Protein 3KLK (pdb70)

CATH classification: 2.10.270.10 (+2 more: 3.20.20.470, 2.60.40.1180)

InterPro domains:
  IPR003318 Glycoside hydrolase, family 70, catalytic domain [PF02324] (847-1647)
  IPR013780 Glycosyl hydrolase, all-beta [G3DSA:2.60.40.1180] (1239-1378)
  IPR017853 Glycoside hydrolase superfamily [SSF51445] (937-1231)
  IPR017853 Glycoside hydrolase superfamily [SSF51445] (1404-1591)
  IPR018337 Cell wall/choline-binding repeat [PF01473] (1663-1680)
  IPR018337 Cell wall/choline-binding repeat [PS51170] (1660-1680)
  IPR022263 KxYKxGKxW signal peptide [PF19258] (2-41)
  IPR022263 KxYKxGKxW signal peptide [TIGR03715] (4-25)

B-factor: mean 22.6, std 13.66, range [3.19, 134.98]

Secondary structure (DSSP, 8-state):
---EETTTTEEP-SEEEEETTEEEEE-TTT--EEEGGG----TT--BHHHHHHHHTSBS-S-TTTB--BTTB-BTT-EE-BSEEEETTTEEEE--TT--EEGGGT--SSHHHHHHHHHHHHHTT--S-TTSPPP-TT--HHHHHHHHHHHHHHHHHHHHHHS--HHHHHHHHHHHTTSGGGSGGGTT---STT-TTS-EEEE---GGGGGG--S----S--TT-TTSSS--S-S--SSEEE-TTSHHHHHHHHHHHHHHHTHHHHHHS-TTSS--EEEETTGGGS-THHHHHHHHHHHHHH-GGG-HHHHTTS--EE----TTHHHHHHHTT-SSBEE-HHHHHHHHHHTSS-TTTPPPTTHHHHSSSS--TEE--SS-S--EEEES-BTTBTTHHHHHHHHHHHH-PPTT---HHHHHHHHHHHHHHHTSSS-SSS-S-HHHHHHHHHH-SS-EEEEEHHHHB-SSBSTT-SB-TTHHHHHHHHHHHHHH--S-EEEEE-TTS-EEEEE--TT--STT----TTTTT--EEEEEE--TT-BPPTT--EEEE--GGGTT-EEEEEEEE-SSSEEE-SSSTT--EEE--TTSEEEE-SS-BTTBTT-S-B-EESSS-EEEEEEEEETT--TT-----PPP-SPPSSS-S---SHHHHT--EEE---TTBPPPSSGGG-HHHHHHHTHHHHHHTT--EEEPPP-SPB----SSGGGTTT-SSSBS-TT-SS-SS-BTTB-HHHHHHHHHHHHHTT-EEEEEE--SEE----EEEEEEEEEE-TT--B-TT-S-SSEEEEEEEEB-HHHHHHHTTTTHHHHHHH-GGGGTPPPTTTSS---TTS--SSB-GGGEEEEE--SS-TT-B-B-TTSPBPB-SSSS--B--TTTS----TTSEEEEETTEEEEE-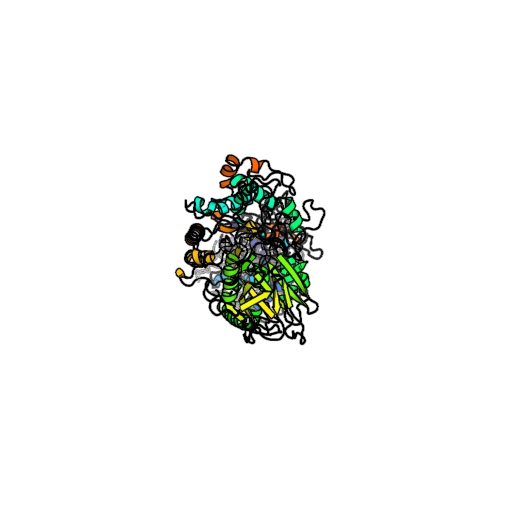TTS-B--SEEEEBTTS-EEEE-TTSPBP-S-S-EEE-SSSS-EEE-B-TTSPBP-SEEEEETTEEEEE-TTSPBP-SEEEEETTEEEEE-TT--EEE-

Solvent-accessible surface area: 39682 Å² total; per-residue (Å²): 171,122,61,78,45,117,115,72,56,114,56,42,102,10,1,0,19,40,84,47,145,87,51,47,18,6,52,122,118,80,0,38,26,63,64,0,82,149,31,129,20,97,177,59,20,44,3,30,109,40,42,31,68,75,2,14,9,3,108,26,73,78,108,132,4,0,60,35,22,46,0,0,0,10,3,42,3,7,0,28,1,64,45,12,7,106,61,10,95,77,33,54,105,10,133,95,108,21,27,10,2,0,1,4,9,15,37,29,78,70,75,9,10,4,78,0,0,33,8,0,28,115,119,3,106,1,8,76,95,108,34,100,84,18,70,105,131,22,81,61,71,80,1,72,109,46,7,72,53,0,5,45,39,0,3,99,58,21,60,131,71,69,38,34,114,54,0,90,79,14,6,87,81,0,2,56,95,10,64,54,6,24,104,100,21,0,42,62,47,141,40,63,66,4,67,23,0,0,2,0,33,6,31,82,22,112,48,0,132,78,1,52,15,137,78,25,44,49,17,41,4,16,61,5,45,83,33,172,100,135,15,18,7,2,1,25,10,5,9,1,1,0,1,1,15,9,17,0,0,0,2,0,1,0,0,0,28,0,0,5,28,0,0,67,46,31,34,137,30,108,91,0,27,7,24,0,0,6,0,14,5,3,24,12,1,2,1,0,0,2,5,3,0,40,16,4,3,38,28,29,52,85,3,38,82,6,5,12,16,0,12,129,27,0,1,0,0,17,2,87,30,109,97,6,8,68,26,2,66,159,17,0,3,6,2,0,0,4,3,19,64,1,22,41,0,0,26,40,0,0,6,18,25,62,127,145,27,87,72,1,71,52,2,14,83,41,16,38,4,87,1,37,105,9,58,75,63,71,70,44,35,4,2,1,1,3,0,4,3,7,50,10,45,1,24,68,27,0,28,72,0,2,72,66,37,37,66,80,80,95,15,105,29,81,87,106,15,8,95,116,0,8,111,28,1,17,92,8,4,61,39,45,125,17,150,29,14,19,20,1,5,0,0,0,0,0,1,0,0,3,1,2,3,3,0,0,9,0,1,0,0,1,0,6,41,0,4,3,16,0,33,86,93,118,8,81,3,19,96,3,0,13,6,4,1,107,7,17,25,31,1,14,10,7,0,1,30,5,61,30,55,197,55,33,0,0,17,0,3,8,3,0,60,37,1,45,54,40,115,44,104,30,79,150,77,0,95,32,2,0,1,0,0,1,0,2,24,65,28,103,8,156,8,104,134,80,64,43,1,40,0,100,0,6,24,11,1,95,103,9,86,0,2,0,0,0,0,0,10,76,120,8,30,89,44,29,104,65,54,98,132,9,18,42,5,142,5,54,72,94,0,12,1,83,3,40,52,87,65,44,143,78,39,110,35,1,13,2,98,8,14,56,5,22,7,0,4,0,3,0,2,0,1,0,0,15,56,14,60,136,127,29,66,1,80,38,87,50,48,118,137,63,27,138,87,101,13,1,1,67,2,9,26,6,3,12,16,15,3,0,0,0,1,1,0,0,1,4,22,95,34,111,69,119,68,34,53,4,1,32,55,2,29,131,36,7,105,60,0,113,51,3,2,4,32,0,0,0,1,6,1,4,3,17,18,18,114,42,41,72,37,4,13,3,65,12,15,0,2,11,0,0,27,13,0,0,10,1,2,36,73,69,47,7,3,2,0,24,31,92,16,0,19,64,0,0,78,22,0,37,193,7,63,6,28,0,0,2,1,0,0,0,1,6,0,3,78,1,106,20,102,5,0,0,3,0,5,0,0,34,15,17,4,78,38,52,135,119,1,89,0,72,99,11,1,1,0,0,33,0,54,11,2,37,123,49,0,122,123,22,0,0,77,25,4,100,50,0,63,164,78,43,82,88,4,31,74,66,97,6,53,7,13,143,50,42,3,47,31,93,71,91,2,66,105,0,20,0,87,19,0,2,0,1,18,4,50,86,45,0,20,24,13,3,4,97,19,136,141,23,88,13,14,0,13,41,100,26,39,123,98,60,8,3,62,72,2,18,101,75,111,59,134,24,82,16,23,28,111,79,67,145,56,31,18,16,36,29,135,106,102,107,65,24,116,68,30,47,26,60,4,32,122,40,43,79,6,10,0,38,152,106,0,36,17,20,33,90,22,42,88,44,104,9,57,59,149,54,89,65,6,4,6,5,0,7,51,27,0,20,9,4,54,47,6,6,5,74,29,109,70,20,17,38,9,2,40,46,94,0,59,22,9,95,97,99,82,30,86,50,76,112,64,64,18,50,3,49,133,105,0,80,37,96,57,96

Foldseek 3Di:
DWDADPVPRDTFALEWEDDPPWIWGQHHPGGNIDGLQPFAADPPFFFQVVLVLQQAAFLALDCLFWPDFLFFHFQLIWGHGQWACALLNDTHGTDSPNTGGVLLFDDQDVQLLQVVLVLCVVVVVLDPVPDDRADPPHDPVRSVVSSSSSSSSLNNVCNVVVDCPVVSVSSVVSQLVDQQFFCVQQQFCPPDQLPLRFWWFFDDDLLFNVQHAPWLLFQCALVQLAVPDQHFFQFHAFFFFQCRALQVVLLLLLLVVCQQCVCCVPPVHRLQHFQEAEAPPRRNHNVLNVVLNLQVCCLVQVLQFFQQRLVSRAAAYPDQDPVVLVSCVVSFVSYAYAWNQQLVLCCQAFFDDLVRHDQNCSNQPRTQDRQQQFQDWLPTRAHAYENAELPRLNVQLLQVLLCVQPVDDRLDDDVVSSVSSLVSQLVLLQWLNHDRGTGQPLVSLLSQLQDARYAYEYEQCQAAPAAEQANPGGHPCNVSNLLSLLLSFFAHFEAWRWDADPLSKIKIKHQFPAHRGQADLGDPQRAQHMKIKIWFLNQQFAFDPPDKDKHSNHNVHAFFKKFWQWFADQAAIDGDSARPPTDIFTHHRRNMTIAAQDADPPDPRRHAGHHTYSNGGGTIIMMTTHDRDPPRGRADDIDSHTDPDSHSDGRRRNSSLEYEYARHHLNNAQDPDQCSAQLNVLLVCLLVCVSSSHAEYEYFAQAFAPLPSSHSCSVSQRNLEHQASQQRQDVHGGSRGHVVSSSSSSSSNVVNNHGYYHHSHNGHYHDQADKHWGQIAIAHSRRHGPVPNPRHRATDIDRKKFHDDRLLVSFLVCSVVCCVSPVVQQADQGSNSRGHRDSPDTPSITGSSRGRIGSDDTRRSCRRPDRPVGHTAGSCSSHDHHDDVSNDDDDCVLAAWDDDPPFTAHQHPVSHTDEQAWTATSVGFIWGQYRVRGTDADQDWDWHDPDDGTFTWGHGNNRTISEQRWYQDPVAIWHHHRVRGTDECDWDDRPVDIFGAYRVRGTPDD

Radius of gyration: 42.48 Å; Cα contacts (8 Å, |Δi|>4): 2409; chains: 1; bounding box: 84×135×87 Å

Organism: Limosilactobacillus reuteri (NCBI:txid1598)

Sequence (1006 aa):
QYYIDPTTGQPRKNFLLQNGNDWIYFDKDTGAGTNALKLQFDKGTISADEQYRRGNEAYSYDDKSIENVNGYLTADTWYRPKQILKDGTTWTDSKETDMRPILMVWWPNTVTQAYYLNYMKQYGNLLPASLPSFSTDADSAELNHYSELVQQNIEKRISETGSTDWLRTLMHEFVTKNSMWNKDSENVDYGGLQLQGGFLKYVNSDLTKYANSDWRLMNRTATNIDGKNYGGAEFLLANDIDNSNPVVQAEELNWLYYLMNFGTITGNNNNPEANFDGIRVDAVDNVDVDLLSIARDYFNAAYNMEQSDASANKHINILEDWGWDDPAYVNKIGNPQLTMDDRLRNAIMDTLSGAPDKNQALNKLITQSLVNRANDNTENAVIPSYNFVRAHDSNAQDQIRQAIQAATGKPYGEFNLDDEKKGMEAYINDQNSTNKKWNLYNMPSAYTILLTNKDSVPRVYYGDLYQDGGQYMEHKTRYFDTITNLLKTRVKYVAGGQTMSVDKNGILTNVRFGKGAMNATDTGTDETRTEGIGVVISNNTNLKLNDGESVVLHMGAAHKNQKYRAVILTTEDGVKNYTNDTDAPVAYTDANGDLHFTNTNLDGQQYTAVRGYANPDVTGYLAVWVPAGAADDQDARTAPSDEAHTTKTAYRSNAALDSNVIYEGFSNFIYWPTTESERTNVRIAQNADLFKSWGITTFELAPQYNSSKDGTFLDSIIDNGYAFTDRYDLGMSTPNKYGSDEDLRNALQALHKAGLQAIADWVPDQIYNLPGKEAVTVTRSDDHGTTWEVSPIKNVVYITNTIGGGEYQKKYGGEFLDTLQKEYPQLFSQVYPVTQTTIDPSVKIKEWSAKYFNGTNILHRGAGYVLRSNDGKYYNLGTSTQQFLPSQLSVQDNEGYGFVKEGNNYHYYDENKQMVKDAFIQDSVGNWYYLDKNGNMVANQSPVEISSNGASGTYLFLNNGTSFRSGLVKTDAGTYYYDGDGRMVRNQTVSDGAMTYVLDENGKLVSE

Nearest PDB structures (foldseek):
  3klk-assembly1_A  TM=1.001E+00  e=0.000E+00  Limosilactobacillus reuteri
  3hz3-assembly1_A  TM=1.000E+00  e=0.000E+00  Limosilactobacillus reuteri
  4ayg-assembly2_B  TM=8.425E-01  e=0.000E+00  Limosilactobacillus reuteri
  4ttu-assembly1_A  TM=8.777E-01  e=0.000E+00  Leuconostoc mesenteroides
  8fk4-assembly8_H  TM=9.435E-01  e=6.816E-98  Streptococcus mutans

Structure (mmCIF, N/CA/C/O backbone):
data_3KLK
#
_entry.id   3KLK
#
_cell.length_a   58.279
_cell.length_b   65.949
_cell.length_c   82.506
_cell.angle_alpha   73.300
_cell.angle_beta   78.460
_cell.angle_gamma   85.820
#
_symmetry.space_group_name_H-M   'P 1'
#
loop_
_entity.id
_entity.type
_entity.pdbx_description
1 polymer Glucansucrase
2 non-polymer 'CALCIUM ION'
3 non-polymer GLYCEROL
4 water water
#
loop_
_atom_site.group_PDB
_atom_site.id
_atom_site.type_symbol
_atom_site.label_atom_id
_atom_site.label_alt_id
_atom_site.label_comp_id
_atom_site.label_asym_id
_atom_site.label_entity_id
_atom_site.label_seq_id
_atom_site.pdbx_PDB_ins_code
_atom_site.Cartn_x
_atom_site.Cartn_y
_atom_site.Cartn_z
_atom_site.occupancy
_atom_site.B_iso_or_equiv
_atom_site.auth_seq_id
_atom_site.auth_comp_id
_atom_site.auth_asym_id
_atom_site.auth_atom_id
_atom_site.pdbx_PDB_model_num
ATOM 1 N N . GLN A 1 7 ? 44.509 112.246 46.786 1.00 56.90 746 GLN A N 1
ATOM 2 C CA . GLN A 1 7 ? 43.869 111.285 47.672 1.00 48.87 746 GLN A CA 1
ATOM 3 C C . GLN A 1 7 ? 42.577 110.703 47.142 1.00 26.89 746 GLN A C 1
ATOM 4 O O . GLN A 1 7 ? 42.402 109.519 47.226 1.00 30.23 746 GLN A O 1
ATOM 10 N N . TYR A 1 8 ? 41.681 111.522 46.607 1.00 32.78 747 TYR A N 1
ATOM 11 C CA . TYR A 1 8 ? 40.463 110.988 45.986 1.00 24.42 747 TYR A CA 1
ATOM 12 C C . TYR A 1 8 ? 40.374 111.681 44.628 1.00 30.78 747 TYR A C 1
ATOM 13 O O . TYR A 1 8 ? 40.894 112.769 44.477 1.00 34.64 747 TYR A O 1
ATOM 22 N N . TYR A 1 9 ? 39.767 111.038 43.632 1.00 24.23 748 TYR A N 1
ATOM 23 C CA . TYR A 1 9 ? 39.639 111.652 42.309 1.00 24.78 748 TYR A CA 1
ATOM 24 C C . TYR A 1 9 ? 38.163 111.913 42.084 1.00 32.60 748 TYR A C 1
ATOM 25 O O . TYR A 1 9 ? 37.405 111.002 41.772 1.00 38.53 748 TYR A O 1
ATOM 34 N N . ILE A 1 10 ? 37.737 113.153 42.237 1.00 26.47 749 ILE A N 1
ATOM 35 C CA . ILE A 1 10 ? 36.323 113.441 42.050 1.00 30.84 749 ILE A CA 1
ATOM 36 C C . ILE A 1 10 ? 36.064 114.173 40.759 1.00 36.31 749 ILE A C 1
ATOM 37 O O . ILE A 1 10 ? 36.927 114.899 40.261 1.00 33.62 749 ILE A O 1
ATOM 42 N N . ASP A 1 11 ? 34.877 113.955 40.204 1.00 44.63 750 ASP A N 1
ATOM 43 C CA . ASP A 1 11 ? 34.415 114.725 39.063 1.00 36.21 750 ASP A CA 1
ATOM 44 C C . ASP A 1 11 ? 33.723 115.985 39.578 1.00 39.66 750 ASP A C 1
ATOM 45 O O . ASP A 1 11 ? 32.620 115.917 40.112 1.00 49.82 750 ASP A O 1
ATOM 50 N N . PRO A 1 12 ? 34.372 117.150 39.402 1.00 34.91 751 PRO A N 1
ATOM 51 C CA . PRO A 1 12 ? 33.912 118.374 40.047 1.00 34.72 751 PRO A CA 1
ATOM 52 C C . PRO A 1 12 ? 32.528 118.767 39.558 1.00 48.07 751 PRO A C 1
ATOM 53 O O . PRO A 1 12 ? 31.869 119.602 40.181 1.00 50.25 751 PRO A O 1
ATOM 57 N N . THR A 1 13 ? 32.086 118.162 38.457 1.00 49.69 752 THR A N 1
ATOM 58 C CA . THR A 1 13 ? 30.761 118.464 37.917 1.00 74.01 752 THR A CA 1
ATOM 59 C C . THR A 1 13 ? 29.698 117.442 38.346 1.00 67.30 752 THR A C 1
ATOM 60 O O . THR A 1 13 ? 28.589 117.446 37.824 1.00 89.79 752 THR A O 1
ATOM 64 N N . THR A 1 14 ? 30.034 116.574 39.293 1.00 70.30 753 THR A N 1
ATOM 65 C CA . THR A 1 14 ? 29.094 115.547 39.739 1.00 60.57 753 THR A CA 1
ATOM 66 C C . THR A 1 14 ? 29.433 115.078 41.152 1.00 67.65 753 THR A C 1
ATOM 67 O O . THR A 1 14 ? 28.803 114.166 41.687 1.00 71.97 753 THR A O 1
ATOM 71 N N . GLY A 1 15 ? 30.439 115.705 41.752 1.00 55.61 754 GLY A N 1
ATOM 72 C CA . GLY A 1 15 ? 30.853 115.354 43.105 1.00 55.11 754 GLY A CA 1
ATOM 73 C C . GLY A 1 15 ? 31.100 113.870 43.249 1.00 51.44 754 GLY A C 1
ATOM 74 O O . GLY A 1 15 ? 31.448 113.385 44.339 1.00 45.93 754 GLY A O 1
ATOM 75 N N . GLN A 1 16 ? 30.951 113.144 42.139 1.00 51.02 755 GLN A N 1
ATOM 76 C CA . GLN A 1 16 ? 31.150 111.690 42.145 1.00 53.93 755 GLN A CA 1
ATOM 77 C C . GLN A 1 16 ? 32.628 111.292 42.149 1.00 43.25 755 GLN A C 1
ATOM 78 O O . GLN A 1 16 ? 33.412 111.743 41.320 1.00 46.94 755 GLN A O 1
ATOM 84 N N . PRO A 1 17 ? 33.012 110.430 43.086 1.00 48.20 756 PRO A N 1
ATOM 85 C CA . PRO A 1 17 ? 34.391 109.919 43.131 1.00 43.40 756 PRO A CA 1
ATOM 86 C C . PRO A 1 17 ? 34.623 108.773 42.133 1.00 43.90 756 PRO A C 1
ATOM 87 O O . PRO A 1 17 ? 33.763 107.907 42.000 1.00 47.14 756 PRO A O 1
ATOM 91 N N . ARG A 1 18 ? 35.759 108.757 41.435 1.00 26.24 757 ARG A N 1
ATOM 92 C CA . ARG A 1 18 ? 36.105 107.584 40.638 1.00 22.96 757 ARG A CA 1
ATOM 93 C C . ARG A 1 18 ? 36.721 106.505 41.512 1.00 29.16 757 ARG A C 1
ATOM 94 O O . ARG A 1 18 ? 37.709 106.757 42.206 1.00 27.30 757 ARG A O 1
ATOM 102 N N . LYS A 1 19 ? 36.167 105.293 41.452 1.00 23.62 758 LYS A N 1
ATOM 103 C CA . LYS A 1 19 ? 36.672 104.177 42.225 1.00 21.14 758 LYS A CA 1
ATOM 104 C C . LYS A 1 19 ? 37.269 103.139 41.279 1.00 18.13 758 LYS A C 1
ATOM 105 O O . LYS A 1 19 ? 36.793 103.010 40.140 1.00 27.23 758 LYS A O 1
ATOM 111 N N . ASN A 1 20 ? 38.258 102.383 41.743 1.00 15.85 759 ASN A N 1
ATOM 112 C CA . ASN A 1 20 ? 38.907 101.392 40.890 1.00 17.68 759 ASN A CA 1
ATOM 113 C C . ASN A 1 20 ? 39.319 102.089 39.608 1.00 20.79 759 ASN A C 1
ATOM 114 O O . ASN A 1 20 ? 38.828 101.761 38.519 1.00 20.48 759 ASN A O 1
ATOM 119 N N . PHE A 1 21 ? 40.199 103.073 39.749 1.00 16.21 760 PHE A N 1
ATOM 120 C CA . PHE A 1 21 ? 40.533 103.990 38.643 1.00 15.88 760 PHE A CA 1
ATOM 121 C C . PHE A 1 21 ? 42.044 104.154 38.625 1.00 21.16 760 PHE A C 1
ATOM 122 O O . PHE A 1 21 ? 42.662 104.406 39.682 1.00 18.03 760 PHE A O 1
ATOM 130 N N . LEU A 1 22 ? 42.656 103.940 37.453 1.00 20.53 761 LEU A N 1
ATOM 131 C CA . LEU A 1 22 ? 44.109 104.042 37.315 1.00 17.04 761 LEU A CA 1
ATOM 132 C C . LEU A 1 22 ? 44.435 105.321 36.543 1.00 17.57 761 LEU A C 1
ATOM 133 O O . LEU A 1 22 ? 43.939 105.516 35.439 1.00 16.53 761 LEU A O 1
ATOM 138 N N . LEU A 1 23 ? 45.232 106.199 37.135 1.00 19.38 762 LEU A N 1
ATOM 139 C CA . LEU A 1 23 ? 45.423 107.545 36.583 1.00 21.84 762 LEU A CA 1
ATOM 140 C C . LEU A 1 23 ? 46.898 107.858 36.336 1.00 28.31 762 LEU A C 1
ATOM 141 O O . LEU A 1 23 ? 47.706 107.750 37.250 1.00 19.69 762 LEU A O 1
ATOM 146 N N . GLN A 1 24 ? 47.252 108.240 35.104 1.00 21.24 763 GLN A N 1
ATOM 147 C CA . GLN A 1 24 ? 48.581 108.763 34.830 1.00 21.95 763 GLN A CA 1
ATOM 148 C C . GLN A 1 24 ? 48.643 110.251 35.147 1.00 18.88 763 GLN A C 1
ATOM 149 O O . GLN A 1 24 ? 47.820 111.052 34.673 1.00 23.02 763 GLN A O 1
ATOM 155 N N . ASN A 1 25 ? 49.653 110.643 35.918 1.00 24.75 764 ASN A N 1
ATOM 156 C CA . ASN A 1 25 ? 49.881 112.049 36.208 1.00 27.41 764 ASN A CA 1
ATOM 157 C C . ASN A 1 25 ? 51.370 112.347 36.026 1.00 36.59 764 ASN A C 1
ATOM 158 O O . ASN A 1 25 ? 52.175 112.098 36.929 1.00 32.46 764 ASN A O 1
ATOM 163 N N . GLY A 1 26 ? 51.739 112.847 34.849 1.00 33.92 765 GLY A N 1
ATOM 164 C CA . GLY A 1 26 ? 53.154 112.956 34.482 1.00 34.25 765 GLY A CA 1
ATOM 165 C C . GLY A 1 26 ? 53.787 111.570 34.467 1.00 35.87 765 GLY A C 1
ATOM 166 O O . GLY A 1 26 ? 53.270 110.644 33.840 1.00 43.41 765 GLY A O 1
ATOM 167 N N . ASN A 1 27 ? 54.906 111.419 35.169 1.00 41.80 766 ASN A N 1
ATOM 168 C CA . ASN A 1 27 ? 55.544 110.113 35.302 1.00 45.64 766 ASN A CA 1
ATOM 169 C C . ASN A 1 27 ? 54.928 109.292 36.424 1.00 39.68 766 ASN A C 1
ATOM 170 O O . ASN A 1 27 ? 55.224 108.105 36.570 1.00 45.98 766 ASN A O 1
ATOM 175 N N . ASP A 1 28 ? 54.055 109.926 37.202 1.00 30.91 767 ASP A N 1
ATOM 176 C CA . ASP A 1 28 ? 53.394 109.248 38.320 1.00 30.57 767 ASP A CA 1
ATOM 177 C C . ASP A 1 28 ? 52.127 108.529 37.886 1.00 26.38 767 ASP A C 1
ATOM 178 O O . ASP A 1 28 ? 51.404 109.023 37.016 1.00 28.30 767 ASP A O 1
ATOM 183 N N . TRP A 1 29 ? 51.845 107.399 38.537 1.00 21.26 768 TRP A N 1
ATOM 184 C CA . TRP A 1 29 ? 50.594 106.709 38.375 1.00 19.38 768 TRP A CA 1
ATOM 185 C C . TRP A 1 29 ? 49.932 106.548 39.745 1.00 20.37 768 TRP A C 1
ATOM 186 O O . TRP A 1 29 ? 50.569 106.114 40.729 1.00 20.24 768 TRP A O 1
ATOM 197 N N . ILE A 1 30 ? 48.646 106.855 39.773 1.00 13.70 769 ILE A N 1
ATOM 198 C CA . ILE A 1 30 ? 47.843 106.696 41.000 1.00 16.66 769 ILE A CA 1
ATOM 199 C C . ILE A 1 30 ? 46.689 105.737 40.783 1.00 17.88 769 ILE A C 1
ATOM 200 O O . ILE A 1 30 ? 45.955 105.859 39.779 1.00 18.88 769 ILE A O 1
ATOM 205 N N . TYR A 1 31 ? 46.524 104.784 41.711 1.00 16.37 770 TYR A N 1
ATOM 206 C CA . TYR A 1 31 ? 45.398 103.855 41.687 1.00 15.55 770 TYR A CA 1
ATOM 207 C C . TYR A 1 31 ? 44.434 104.234 42.823 1.00 19.69 770 TYR A C 1
ATOM 208 O O . TYR A 1 31 ? 44.842 104.289 43.997 1.00 16.32 770 TYR A O 1
ATOM 217 N N . PHE A 1 32 ? 43.185 104.494 42.452 1.00 14.19 771 PHE A N 1
ATOM 218 C CA . PHE A 1 32 ? 42.100 104.838 43.399 1.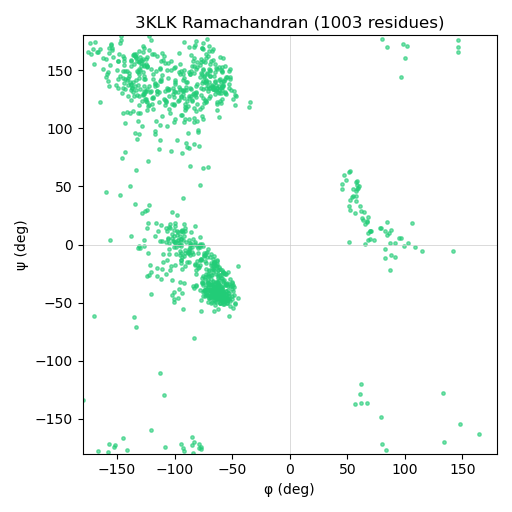00 14.06 771 PHE A CA 1
ATOM 219 C C . PHE A 1 32 ? 41.266 103.572 43.625 1.00 19.80 771 PHE A C 1
ATOM 220 O O . PHE A 1 32 ? 40.736 102.986 42.660 1.00 14.38 771 PHE A O 1
ATOM 228 N N . ASP A 1 33 ? 41.169 103.120 44.890 1.00 16.16 772 ASP A N 1
ATOM 229 C CA . ASP A 1 33 ? 40.680 101.765 45.128 1.00 14.46 772 ASP A CA 1
ATOM 230 C C . ASP A 1 33 ? 39.169 101.574 44.953 1.00 10.77 772 ASP A C 1
ATOM 231 O O . ASP A 1 33 ? 38.432 102.513 44.719 1.00 16.25 772 ASP A O 1
ATOM 236 N N . LYS A 1 34 ? 38.741 100.324 45.028 1.00 17.50 773 LYS A N 1
ATOM 237 C CA . LYS A 1 34 ? 37.360 99.940 44.738 1.00 17.64 773 LYS A CA 1
ATOM 238 C C . LYS A 1 34 ? 36.369 100.367 45.818 1.00 20.65 773 LYS A C 1
ATOM 239 O O . LYS A 1 34 ? 35.238 100.748 45.527 1.00 21.06 773 LYS A O 1
ATOM 245 N N . ASP A 1 35 ? 36.791 100.255 47.069 1.00 17.80 774 ASP A N 1
ATOM 246 C CA . ASP A 1 35 ? 35.846 100.516 48.192 1.00 20.36 774 ASP A CA 1
ATOM 247 C C . ASP A 1 35 ? 35.581 102.001 48.469 1.00 22.61 774 ASP A C 1
ATOM 248 O O . ASP A 1 35 ? 34.434 102.408 48.617 1.00 32.04 774 ASP A O 1
ATOM 253 N N . THR A 1 36 ? 36.620 102.826 48.549 1.00 17.06 775 THR A N 1
ATOM 254 C CA . THR A 1 36 ? 36.403 104.247 48.798 1.00 20.81 775 THR A CA 1
ATOM 255 C C . THR A 1 36 ? 37.054 105.174 47.797 1.00 28.38 775 THR A C 1
ATOM 256 O O . THR A 1 36 ? 37.036 106.375 47.997 1.00 22.28 775 THR A O 1
ATOM 260 N N . GLY A 1 37 ? 37.685 104.630 46.765 1.00 22.63 776 GLY A N 1
ATOM 261 C CA . GLY A 1 37 ? 38.421 105.496 45.848 1.00 25.75 776 GLY A CA 1
ATOM 262 C C . GLY A 1 37 ? 39.629 106.211 46.446 1.00 28.03 776 GLY A C 1
ATOM 263 O O . GLY A 1 37 ? 40.142 107.147 45.854 1.00 20.75 776 GLY A O 1
ATOM 264 N N . ALA A 1 38 ? 40.142 105.745 47.588 1.00 21.21 777 ALA A N 1
ATOM 265 C CA . ALA A 1 38 ? 41.344 106.369 48.146 1.00 19.42 777 ALA A CA 1
ATOM 266 C C . ALA A 1 38 ? 42.535 106.021 47.244 1.00 11.70 777 ALA A C 1
ATOM 267 O O . ALA A 1 38 ? 42.711 104.833 46.904 1.00 15.54 777 ALA A O 1
ATOM 269 N N . GLY A 1 39 ? 43.358 107.030 46.946 1.00 18.31 778 GLY A N 1
ATOM 270 C CA . GLY A 1 39 ? 44.471 106.905 45.995 1.00 23.39 778 GLY A CA 1
ATOM 271 C C . GLY A 1 39 ? 45.743 106.394 46.654 1.00 30.97 778 GLY A C 1
ATOM 272 O O . GLY A 1 39 ? 46.020 106.691 47.816 1.00 30.92 778 GLY A O 1
ATOM 273 N N . THR A 1 40 ? 46.526 105.625 45.911 1.00 17.70 779 THR A N 1
ATOM 274 C CA . THR A 1 40 ? 47.833 105.209 46.369 1.00 22.91 779 THR A CA 1
ATOM 275 C C . THR A 1 40 ? 48.776 105.177 45.155 1.00 20.79 779 THR A C 1
ATOM 276 O O . THR A 1 40 ? 48.314 105.136 44.009 1.00 19.27 779 THR A O 1
ATOM 280 N N . ASN A 1 41 ? 50.080 105.259 45.393 1.00 21.55 780 ASN A N 1
ATOM 281 C CA . ASN A 1 41 ? 51.042 105.197 44.284 1.00 18.88 780 ASN A CA 1
ATOM 282 C C . ASN A 1 41 ? 50.893 103.834 43.568 1.00 19.24 780 ASN A C 1
ATOM 283 O O . ASN A 1 41 ? 51.219 102.789 44.137 1.00 24.06 780 ASN A O 1
ATOM 288 N N . ALA A 1 42 ? 50.365 103.834 42.343 1.00 17.65 781 ALA A N 1
ATOM 289 C CA . ALA A 1 42 ? 50.081 102.544 41.626 1.00 17.93 781 ALA A CA 1
ATOM 290 C C . ALA A 1 42 ? 51.328 101.714 41.463 1.00 21.64 781 ALA A C 1
ATOM 291 O O . ALA A 1 42 ? 51.268 100.499 41.415 1.00 22.70 781 ALA A O 1
ATOM 293 N N . LEU A 1 43 ? 52.471 102.393 41.382 1.00 26.13 782 LEU A N 1
ATOM 294 C CA . LEU A 1 43 ? 53.721 101.720 41.090 1.00 31.94 782 LEU A CA 1
ATOM 295 C C . LEU A 1 43 ? 54.255 101.006 42.320 1.00 32.55 782 LEU A C 1
ATOM 296 O O . LEU A 1 43 ? 55.126 100.163 42.212 1.00 35.60 782 LEU A O 1
ATOM 301 N N . LYS A 1 44 ? 53.708 101.306 43.492 1.00 28.20 783 LYS A N 1
ATOM 302 C CA . LYS A 1 44 ? 54.201 100.637 44.701 1.00 28.35 783 LYS A CA 1
ATOM 303 C C . LYS A 1 44 ? 53.233 99.574 45.213 1.00 28.35 783 LYS A C 1
ATOM 304 O O . LYS A 1 44 ? 53.454 98.987 46.274 1.00 32.62 783 LYS A O 1
ATOM 310 N N . LEU A 1 45 ? 52.159 99.335 44.474 1.00 21.18 784 LEU A N 1
ATOM 311 C CA . LEU A 1 45 ? 51.241 98.233 44.789 1.00 22.50 784 LEU A CA 1
ATOM 312 C C . LEU A 1 45 ? 52.008 96.911 44.773 1.00 30.56 784 LEU A C 1
ATOM 313 O O . LEU A 1 45 ? 52.804 96.660 43.860 1.00 32.30 784 LEU A O 1
ATOM 318 N N . GLN A 1 46 ? 51.811 96.090 45.806 1.00 29.00 785 GLN A N 1
ATOM 319 C CA . GLN A 1 46 ? 52.615 94.890 45.981 1.00 30.63 785 GLN A CA 1
ATOM 320 C C . GLN A 1 46 ? 51.726 93.679 46.144 1.00 20.69 785 GLN A C 1
ATOM 321 O O . GLN A 1 46 ? 50.662 93.753 46.731 1.00 24.95 785 GLN A O 1
ATOM 327 N N . PHE A 1 47 ? 52.183 92.563 45.609 1.00 27.81 786 PHE A N 1
ATOM 328 C CA . PHE A 1 47 ? 51.452 91.328 45.740 1.00 26.94 786 PHE A CA 1
ATOM 329 C C . PHE A 1 47 ? 51.423 90.972 47.224 1.00 28.34 786 PHE A C 1
ATOM 330 O O . PHE A 1 47 ? 52.429 91.098 47.904 1.00 33.25 786 PHE A O 1
ATOM 338 N N . ASP A 1 48 ? 50.267 90.522 47.698 1.00 27.27 787 ASP A N 1
ATOM 339 C CA . ASP A 1 48 ? 50.106 90.047 49.067 1.00 32.15 787 ASP A CA 1
ATOM 340 C C . ASP A 1 48 ? 50.714 88.677 49.259 1.00 33.56 787 ASP A C 1
ATOM 341 O O . ASP A 1 48 ? 50.160 87.685 48.791 1.00 34.60 787 ASP A O 1
ATOM 346 N N . LYS A 1 49 ? 51.843 88.624 49.967 1.00 32.89 788 LYS A N 1
ATOM 347 C CA . LYS A 1 49 ? 52.591 87.384 50.208 1.00 39.99 788 LYS A CA 1
ATOM 348 C C . LYS A 1 49 ? 51.737 86.279 50.800 1.00 29.68 788 LYS A C 1
ATOM 349 O O . LYS A 1 49 ? 52.056 85.104 50.662 1.00 34.58 788 LYS A O 1
ATOM 355 N N . GLY A 1 50 ? 50.652 86.656 51.455 1.00 32.39 789 GLY A N 1
ATOM 356 C CA . GLY A 1 50 ? 49.818 85.670 52.121 1.00 33.79 789 GLY A CA 1
ATOM 357 C C . GLY A 1 50 ? 48.668 85.234 51.238 1.00 48.23 789 GLY A C 1
ATOM 358 O O . GLY A 1 50 ? 47.801 84.476 51.664 1.00 33.78 789 GLY A O 1
ATOM 359 N N . THR A 1 51 ? 48.653 85.713 49.997 1.00 30.27 790 THR A N 1
ATOM 360 C CA . THR A 1 51 ? 47.598 85.347 49.062 1.00 27.02 790 THR A CA 1
ATOM 361 C C . THR A 1 51 ? 47.516 83.835 48.858 1.00 16.78 790 THR A C 1
ATOM 362 O O . THR A 1 51 ? 48.539 83.146 48.703 1.00 25.84 790 THR A O 1
ATOM 366 N N . ILE A 1 52 ? 46.294 83.318 48.842 1.00 22.70 791 ILE A N 1
ATOM 367 C CA . ILE A 1 52 ? 46.095 81.911 48.444 1.00 21.86 791 ILE A CA 1
ATOM 368 C C . ILE A 1 52 ? 45.007 81.774 47.355 1.00 15.44 791 ILE A C 1
ATOM 369 O O . ILE A 1 52 ? 44.105 82.614 47.271 1.00 22.48 791 ILE A O 1
ATOM 374 N N . SER A 1 53 ? 45.090 80.716 46.551 1.00 23.90 792 SER A N 1
ATOM 375 C CA . SER A 1 53 ? 44.126 80.537 45.462 1.00 31.02 792 SER A CA 1
ATOM 376 C C . SER A 1 53 ? 42.750 80.113 45.975 1.00 38.09 792 SER A C 1
ATOM 377 O O . SER A 1 53 ? 42.636 79.558 47.078 1.00 25.00 792 SER A O 1
ATOM 380 N N . ALA A 1 54 ? 41.721 80.377 45.166 1.00 23.88 793 ALA A N 1
ATOM 381 C CA . ALA A 1 54 ? 40.373 79.854 45.407 1.00 30.43 793 ALA A CA 1
ATOM 382 C C . ALA A 1 54 ? 40.390 78.335 45.594 1.00 33.89 793 ALA A C 1
ATOM 383 O O . ALA A 1 54 ? 39.691 77.792 46.464 1.00 30.11 793 ALA A O 1
ATOM 385 N N . ASP A 1 55 ? 41.174 77.633 44.786 1.00 29.68 794 ASP A N 1
ATOM 386 C CA . ASP A 1 55 ? 41.244 76.178 44.955 1.00 28.09 794 ASP A CA 1
ATOM 387 C C . ASP A 1 55 ? 41.820 75.837 46.331 1.00 39.53 794 ASP A C 1
ATOM 388 O O . ASP A 1 55 ? 41.340 74.928 47.005 1.00 34.96 794 ASP A O 1
ATOM 393 N N . GLU A 1 56 ? 42.841 76.575 46.750 1.00 32.91 795 GLU A N 1
ATOM 394 C CA . GLU A 1 56 ? 43.485 76.306 48.022 1.00 42.05 795 GLU A CA 1
ATOM 395 C C . GLU A 1 56 ? 42.503 76.574 49.181 1.00 36.07 795 GLU A C 1
ATOM 396 O O . GLU A 1 56 ? 42.392 75.760 50.121 1.00 39.68 795 GLU A O 1
ATOM 402 N N . GLN A 1 57 ? 41.781 77.695 49.091 1.00 26.18 796 GLN A N 1
ATOM 403 C CA . GLN A 1 57 ? 40.745 78.061 50.087 1.00 30.72 796 GLN A CA 1
ATOM 404 C C . GLN A 1 57 ? 39.770 76.883 50.232 1.00 38.33 796 GLN A C 1
ATOM 405 O O . GLN A 1 57 ? 39.418 76.447 51.347 1.00 26.36 796 GLN A O 1
ATOM 411 N N . TYR A 1 58 ? 39.340 76.370 49.085 1.00 29.50 797 TYR A N 1
ATOM 412 C CA . TYR A 1 58 ? 38.395 75.265 49.054 1.00 32.62 797 TYR A CA 1
ATOM 413 C C . TYR A 1 58 ? 38.937 74.065 49.820 1.00 42.47 797 TYR A C 1
ATOM 414 O O . TYR A 1 58 ? 38.251 73.517 50.691 1.00 38.20 797 TYR A O 1
ATOM 423 N N . ARG A 1 59 ? 40.163 73.648 49.505 1.00 33.48 798 ARG A N 1
ATOM 424 C CA . ARG A 1 59 ? 40.727 72.472 50.165 1.00 25.00 798 ARG A CA 1
ATOM 425 C C . ARG A 1 59 ? 40.924 72.705 51.673 1.00 33.58 798 ARG A C 1
ATOM 426 O O . ARG A 1 59 ? 40.672 71.833 52.482 1.00 30.54 798 ARG A O 1
ATOM 434 N N . ARG A 1 60 ? 41.406 73.877 52.047 1.00 23.56 799 ARG A N 1
ATOM 435 C CA . ARG A 1 60 ? 41.542 74.219 53.467 1.00 28.61 799 ARG A CA 1
ATOM 436 C C . ARG A 1 60 ? 40.208 74.312 54.234 1.00 34.44 799 ARG A C 1
ATOM 437 O O . ARG A 1 60 ? 40.132 73.942 55.420 1.00 31.59 799 ARG A O 1
ATOM 445 N N . GLY A 1 61 ? 39.164 74.816 53.581 1.00 25.29 800 GLY A N 1
ATOM 446 C CA . GLY A 1 61 ? 37.867 74.962 54.242 1.00 23.16 800 GLY A CA 1
ATOM 447 C C . GLY A 1 61 ? 37.404 73.585 54.737 1.00 23.38 800 GLY A C 1
ATOM 448 O O . GLY A 1 61 ? 36.793 73.472 55.808 1.00 26.87 800 GLY A O 1
ATOM 449 N N . ASN A 1 62 ? 37.774 72.554 53.988 1.00 27.76 801 ASN A N 1
ATOM 450 C CA . ASN A 1 62 ? 37.289 71.198 54.218 1.00 31.05 801 ASN A CA 1
ATOM 451 C C . ASN A 1 62 ? 38.106 70.363 55.202 1.00 33.40 801 ASN A C 1
ATOM 452 O O . ASN A 1 62 ? 37.714 69.234 55.527 1.00 31.47 801 ASN A O 1
ATOM 457 N N . GLU A 1 63 ? 39.253 70.878 55.645 1.00 26.89 802 GLU A N 1
ATOM 458 C CA . GLU A 1 63 ? 40.074 70.146 56.602 1.00 29.25 802 GLU A CA 1
ATOM 459 C C . GLU A 1 63 ? 39.304 70.146 57.906 1.00 25.69 802 GLU A C 1
ATOM 460 O O . GLU A 1 63 ? 38.500 71.046 58.127 1.00 30.29 802 GLU A O 1
ATOM 466 N N . ALA A 1 64 ? 39.576 69.157 58.755 1.00 30.11 803 ALA A N 1
ATOM 467 C CA . ALA A 1 64 ? 38.927 69.035 60.076 1.00 22.89 803 ALA A CA 1
ATOM 468 C C . ALA A 1 64 ? 39.276 70.260 60.892 1.00 43.23 803 ALA A C 1
ATOM 469 O O . ALA A 1 64 ? 40.407 70.721 60.821 1.00 32.37 803 ALA A O 1
ATOM 471 N N . TYR A 1 65 ? 38.320 70.767 61.676 1.00 29.58 804 TYR A N 1
ATOM 472 C CA . TYR A 1 65 ? 38.542 71.924 62.506 1.00 31.56 804 TYR A CA 1
ATOM 473 C C . TYR A 1 65 ? 39.625 71.663 63.550 1.00 39.24 804 TYR A C 1
ATOM 474 O O . TYR A 1 65 ? 40.423 72.551 63.856 1.00 40.15 804 TYR A O 1
ATOM 483 N N . SER A 1 66 ? 39.626 70.459 64.112 1.00 31.91 805 SER A N 1
ATOM 484 C CA . SER A 1 66 ? 40.647 70.016 65.044 1.00 39.32 805 SER A CA 1
ATOM 485 C C . SER A 1 66 ? 40.513 68.504 65.215 1.00 36.25 805 SER A C 1
ATOM 486 O O . SER A 1 66 ? 39.678 67.882 64.548 1.00 39.40 805 SER A O 1
ATOM 489 N N . TYR A 1 67 ? 41.340 67.907 66.089 1.00 39.94 806 TYR A N 1
ATOM 490 C CA . TYR A 1 67 ? 41.326 66.471 66.363 1.00 51.07 806 TYR A CA 1
ATOM 491 C C . TYR A 1 67 ? 40.592 66.131 67.658 1.00 46.90 806 TYR A C 1
ATOM 492 O O . TYR A 1 67 ? 40.662 64.999 68.169 1.00 57.63 806 TYR A O 1
ATOM 501 N N . ASP A 1 68 ? 39.884 67.121 68.182 1.00 59.91 807 ASP A N 1
ATOM 502 C CA . ASP A 1 68 ? 39.039 66.946 69.360 1.00 57.61 807 ASP A CA 1
ATOM 503 C C . ASP A 1 68 ? 38.044 65.811 69.137 1.00 45.87 807 ASP A C 1
ATOM 504 O O . ASP A 1 68 ? 37.511 65.690 68.047 1.00 60.02 807 ASP A O 1
ATOM 509 N N . ASP A 1 69 ? 37.763 65.065 70.201 1.00 69.11 808 ASP A N 1
ATOM 510 C CA . ASP A 1 69 ? 36.664 64.119 70.215 1.00 54.58 808 ASP A CA 1
ATOM 511 C C . ASP A 1 69 ? 35.405 64.830 69.734 1.00 59.76 808 ASP A C 1
ATOM 512 O O . ASP A 1 69 ? 34.663 64.291 68.913 1.00 66.35 808 ASP A O 1
ATOM 517 N N . LYS A 1 70 ? 35.165 66.044 70.230 1.00 53.87 809 LYS A N 1
ATOM 518 C CA . LYS A 1 70 ? 33.975 66.857 69.694 1.00 60.62 809 LYS A CA 1
ATOM 519 C C . LYS A 1 70 ? 33.949 67.136 68.198 1.00 44.33 809 LYS A C 1
ATOM 520 O O . LYS A 1 70 ? 32.857 67.228 67.502 1.00 55.48 809 LYS A O 1
ATOM 526 N N . SER A 1 71 ? 35.154 67.225 67.646 1.00 54.88 810 SER A N 1
ATOM 527 C CA . SER A 1 71 ? 35.343 67.545 66.238 1.00 30.04 810 SER A CA 1
ATOM 528 C C . SER A 1 71 ? 35.037 66.403 65.265 1.00 30.66 810 SER A C 1
ATOM 529 O O . SER A 1 71 ? 34.453 66.640 64.207 1.00 38.20 810 SER A O 1
ATOM 532 N N . ILE A 1 72 ? 35.435 65.175 65.594 1.00 52.78 811 ILE A N 1
ATOM 533 C CA . ILE A 1 72 ? 35.325 64.115 64.621 1.00 36.58 811 ILE A CA 1
ATOM 534 C C . ILE A 1 72 ? 34.669 62.902 65.259 1.00 56.57 811 ILE A C 1
ATOM 535 O O . ILE A 1 72 ? 35.234 62.313 66.136 1.00 38.09 811 ILE A O 1
ATOM 540 N N . GLU A 1 73 ? 33.479 62.567 64.810 1.00 37.23 812 GLU A N 1
ATOM 541 C CA . GLU A 1 73 ? 32.773 61.405 65.325 1.00 59.95 812 GLU A CA 1
ATOM 542 C C . GLU A 1 73 ? 33.641 60.115 65.187 1.00 41.30 812 GLU A C 1
ATOM 543 O O . GLU A 1 73 ? 34.200 59.882 64.147 1.00 60.70 812 GLU A O 1
ATOM 549 N N . ASN A 1 74 ? 33.769 59.382 66.264 1.00 63.19 813 ASN A N 1
ATOM 550 C CA . ASN A 1 74 ? 34.676 58.293 66.312 1.00 65.42 813 ASN A CA 1
ATOM 551 C C . ASN A 1 74 ? 34.203 57.312 67.362 1.00 67.42 813 ASN A C 1
ATOM 552 O O . ASN A 1 74 ? 33.267 57.590 68.082 1.00 63.68 813 ASN A O 1
ATOM 557 N N . VAL A 1 75 ? 34.867 56.172 67.388 1.00 53.48 814 VAL A N 1
ATOM 558 C CA . VAL A 1 75 ? 34.714 55.138 68.387 1.00 56.63 814 VAL A CA 1
ATOM 559 C C . VAL A 1 75 ? 36.115 54.683 68.757 1.00 63.20 814 VAL A C 1
ATOM 560 O O . VAL A 1 75 ? 36.837 54.181 67.944 1.00 73.83 814 VAL A O 1
ATOM 564 N N . ASN A 1 76 ? 36.518 54.907 70.000 1.00 74.33 815 ASN A N 1
ATOM 565 C CA . ASN A 1 76 ? 37.872 54.592 70.426 1.00 67.95 815 ASN A CA 1
ATOM 566 C C . ASN A 1 76 ? 38.940 55.206 69.507 1.00 73.05 815 ASN A C 1
ATOM 567 O O . ASN A 1 76 ? 40.019 54.721 69.349 1.00 74.81 815 ASN A O 1
ATOM 572 N N . GLY A 1 77 ? 38.554 56.314 68.955 1.00 14.11 816 GLY A N 1
ATOM 573 C CA . GLY A 1 77 ? 39.397 57.199 68.082 1.00 13.59 816 GLY A CA 1
ATOM 574 C C . GLY A 1 77 ? 39.269 56.856 66.612 1.00 15.42 816 GLY A C 1
ATOM 575 O O . GLY A 1 77 ? 39.744 57.593 65.736 1.00 18.31 816 GLY A O 1
ATOM 576 N N . TYR A 1 78 ? 38.628 55.706 66.361 1.00 18.48 817 TYR A N 1
ATOM 577 C CA . TYR A 1 78 ? 38.483 55.251 64.954 1.00 20.03 817 TYR A CA 1
ATOM 578 C C . TYR A 1 78 ? 37.315 55.951 64.252 1.00 14.80 817 TYR A C 1
ATOM 579 O O . TYR A 1 78 ? 36.280 56.251 64.883 1.00 14.91 817 TYR A O 1
ATOM 588 N N . LEU A 1 79 ? 37.446 56.094 62.916 1.00 19.58 818 LEU A N 1
ATOM 589 C CA . LEU A 1 79 ? 36.414 56.719 62.094 1.00 18.42 818 LEU A CA 1
ATOM 590 C C . LEU A 1 79 ? 35.597 55.649 61.418 1.00 16.91 818 LEU A C 1
ATOM 591 O O . LEU A 1 79 ? 36.101 54.556 61.209 1.00 18.14 818 LEU A O 1
ATOM 596 N N . THR A 1 80 ? 34.334 55.938 61.103 1.00 16.79 819 THR A N 1
ATOM 597 C CA . THR A 1 80 ? 33.496 54.943 60.385 1.00 14.96 819 THR A CA 1
ATOM 598 C C . THR A 1 80 ? 32.900 55.613 59.141 1.00 17.51 819 THR A C 1
ATOM 599 O O . THR A 1 80 ? 32.963 56.833 59.011 1.00 17.60 819 THR A O 1
ATOM 603 N N . ALA A 1 81 ? 32.274 54.820 58.268 1.00 14.91 820 ALA A N 1
ATOM 604 C CA . ALA A 1 81 ? 31.661 55.423 57.089 1.00 20.35 820 ALA A CA 1
ATOM 605 C C . ALA A 1 81 ? 30.581 56.432 57.483 1.00 18.03 820 ALA A C 1
ATOM 606 O O . ALA A 1 81 ? 30.250 57.327 56.684 1.00 20.56 820 ALA A O 1
ATOM 608 N N . ASP A 1 82 ? 30.051 56.308 58.710 1.00 17.82 821 ASP A N 1
ATOM 609 C CA . ASP A 1 82 ? 28.998 57.218 59.160 1.00 24.45 821 ASP A CA 1
ATOM 610 C C . ASP A 1 82 ? 29.552 58.467 59.870 1.00 23.79 821 ASP A C 1
ATOM 611 O O . ASP A 1 82 ? 28.791 59.318 60.328 1.00 21.13 821 ASP A O 1
ATOM 616 N N . THR A 1 83 ? 30.871 58.579 59.947 1.00 17.40 822 THR A N 1
ATOM 617 C CA . THR A 1 83 ? 31.492 59.697 60.654 1.00 19.90 822 THR A CA 1
ATOM 618 C C . THR A 1 83 ? 31.117 61.022 60.015 1.00 21.57 822 THR A C 1
ATOM 619 O O . THR A 1 83 ? 31.219 61.189 58.797 1.00 22.05 822 THR A O 1
ATOM 623 N N . TRP A 1 84 ? 30.678 61.959 60.853 1.00 22.70 823 TRP A N 1
ATOM 624 C CA . TRP A 1 84 ? 30.570 63.360 60.449 1.00 21.57 823 TRP A CA 1
ATOM 625 C C . TRP A 1 84 ? 31.619 64.110 61.244 1.00 23.95 823 TRP A C 1
ATOM 626 O O . TRP A 1 84 ? 32.065 63.628 62.291 1.00 22.68 823 TRP A O 1
ATOM 637 N N . TYR A 1 85 ? 32.019 65.268 60.752 1.00 23.75 824 TYR A N 1
ATOM 638 C CA . TYR A 1 85 ? 33.088 65.999 61.392 1.00 30.36 824 TYR A CA 1
ATOM 639 C C . TYR A 1 85 ? 32.836 67.461 61.202 1.00 18.07 824 TYR A C 1
ATOM 640 O O . TYR A 1 85 ? 32.034 67.866 60.350 1.00 28.00 824 TYR A O 1
ATOM 649 N N . ARG A 1 86 ? 33.532 68.271 62.005 1.00 30.68 825 ARG A N 1
ATOM 650 C CA . ARG A 1 86 ? 33.565 69.745 61.843 1.00 17.83 825 ARG A CA 1
ATOM 651 C C . ARG A 1 86 ? 34.711 70.376 60.965 1.00 32.92 825 ARG A C 1
ATOM 652 O O . ARG A 1 86 ? 35.938 70.326 61.347 1.00 35.70 825 ARG A O 1
ATOM 660 N N . PRO A 1 87 ? 34.293 70.812 59.752 1.00 28.87 826 PRO A N 1
ATOM 661 C CA . PRO A 1 87 ? 35.273 71.322 58.788 1.00 20.96 826 PRO A CA 1
ATOM 662 C C . PRO A 1 87 ? 35.772 72.632 59.445 1.00 43.77 826 PRO A C 1
ATOM 663 O O . PRO A 1 87 ? 35.134 73.163 60.453 1.00 41.33 826 PRO A O 1
ATOM 667 N N . LYS A 1 88 ? 36.881 73.185 58.940 1.00 22.20 827 LYS A N 1
ATOM 668 C CA . LYS A 1 88 ? 37.340 74.500 59.424 1.00 47.71 827 LYS A CA 1
ATOM 669 C C . LYS A 1 88 ? 36.345 75.557 58.992 1.00 26.00 827 LYS A C 1
ATOM 670 O O . LYS A 1 88 ? 36.056 76.547 59.744 1.00 38.27 827 LYS A O 1
ATOM 676 N N . GLN A 1 89 ? 35.911 75.465 57.737 1.00 43.06 828 GLN A N 1
ATOM 677 C CA . GLN A 1 89 ? 34.912 76.381 57.224 1.00 46.26 828 GLN A CA 1
ATOM 678 C C . GLN A 1 89 ? 33.748 75.571 56.606 1.00 55.99 828 GLN A C 1
ATOM 679 O O . GLN A 1 89 ? 33.890 74.384 56.248 1.00 36.35 828 GLN A O 1
ATOM 685 N N . ILE A 1 90 ? 32.644 76.308 56.388 1.00 53.00 829 ILE A N 1
ATOM 686 C CA . ILE A 1 90 ? 31.398 75.705 55.887 1.00 48.25 829 ILE A CA 1
ATOM 687 C C . ILE A 1 90 ? 31.152 76.607 54.592 1.00 27.42 829 ILE A C 1
ATOM 688 O O . ILE A 1 90 ? 31.199 77.909 54.573 1.00 51.51 829 ILE A O 1
ATOM 693 N N . LEU A 1 91 ? 30.873 75.907 53.497 1.00 51.60 830 LEU A N 1
ATOM 694 C CA . LEU A 1 91 ? 30.555 76.558 52.231 1.00 30.00 830 LEU A CA 1
ATOM 695 C C . LEU A 1 91 ? 29.178 77.208 52.307 1.00 29.23 830 LEU A C 1
ATOM 696 O O . LEU A 1 91 ? 28.240 76.787 51.631 1.00 55.16 830 LEU A O 1
ATOM 701 N N . LYS A 1 92 ? 29.068 78.236 53.142 1.00 69.70 831 LYS A N 1
ATOM 702 C CA . LYS A 1 92 ? 27.802 78.924 53.370 1.00 53.74 831 LYS A CA 1
ATOM 703 C C . LYS A 1 92 ? 26.928 79.016 52.121 1.00 58.67 831 LYS A C 1
ATOM 704 O O . LYS A 1 92 ? 27.313 79.624 51.122 1.00 48.97 831 LYS A O 1
ATOM 710 N N . ASP A 1 93 ? 25.746 78.413 52.195 1.00 56.61 832 ASP A N 1
ATOM 711 C CA . ASP A 1 93 ? 24.749 78.509 51.125 1.00 57.04 832 ASP A CA 1
ATOM 712 C C . ASP A 1 93 ? 25.366 78.150 49.774 1.00 35.54 832 ASP A C 1
ATOM 713 O O . ASP A 1 93 ? 24.983 78.682 48.738 1.00 64.40 832 ASP A O 1
ATOM 718 N N . GLY A 1 94 ? 26.314 77.220 49.813 1.00 45.36 833 GLY A N 1
ATOM 719 C CA . GLY A 1 94 ? 27.023 76.802 48.614 1.00 61.05 833 GLY A CA 1
ATOM 720 C C . GLY A 1 94 ? 27.867 77.938 48.029 1.00 40.93 833 GLY A C 1
ATOM 721 O O . GLY A 1 94 ? 28.533 77.758 47.008 1.00 66.46 833 GLY A O 1
ATOM 722 N N . THR A 1 95 ? 27.862 79.114 48.662 1.00 53.69 834 THR A N 1
ATOM 723 C CA . THR A 1 95 ? 28.578 80.242 48.067 1.00 63.06 834 THR A CA 1
ATOM 724 C C . THR A 1 95 ? 29.645 80.932 48.939 1.00 39.08 834 THR A C 1
ATOM 725 O O . THR A 1 95 ? 30.570 81.563 48.392 1.00 67.00 834 THR A O 1
ATOM 729 N N . THR A 1 96 ? 29.531 80.897 50.262 1.00 66.01 835 THR A N 1
ATOM 730 C CA . THR A 1 96 ? 30.437 81.769 51.016 1.00 60.99 835 THR A CA 1
ATOM 731 C C . THR A 1 96 ? 31.136 81.005 52.123 1.00 43.71 835 THR A C 1
ATOM 732 O O . THR A 1 96 ? 30.509 80.554 53.093 1.00 56.22 835 THR A O 1
ATOM 736 N N . TRP A 1 97 ? 32.449 80.850 51.984 1.00 56.08 836 TRP A N 1
ATOM 737 C CA . TRP A 1 97 ? 33.243 80.153 52.988 1.00 47.32 836 TRP A CA 1
ATOM 738 C C . TRP A 1 97 ? 33.197 80.903 54.315 1.00 52.77 836 TRP A C 1
ATOM 739 O O . TRP A 1 97 ? 33.665 82.037 54.412 1.00 41.00 836 TRP A O 1
ATOM 750 N N . THR A 1 98 ? 32.627 80.268 55.334 1.00 34.56 837 THR A N 1
ATOM 751 C CA . THR A 1 98 ? 32.480 80.905 56.637 1.00 58.57 837 THR A CA 1
ATOM 752 C C . THR A 1 98 ? 32.846 79.979 57.793 1.00 39.09 837 THR A C 1
ATOM 753 O O . THR A 1 98 ? 32.396 78.835 57.858 1.00 49.36 837 THR A O 1
ATOM 757 N N . ASP A 1 99 ? 33.665 80.492 58.706 1.00 51.50 838 ASP A N 1
ATOM 758 C CA . ASP A 1 99 ? 34.055 79.761 59.912 1.00 34.64 838 ASP A CA 1
ATOM 759 C C . ASP A 1 99 ? 32.957 78.867 60.489 1.00 60.80 838 ASP A C 1
ATOM 760 O O . ASP A 1 99 ? 31.831 79.331 60.822 1.00 46.08 838 ASP A O 1
ATOM 765 N N . SER A 1 100 ? 33.301 77.582 60.589 1.00 43.34 839 SER A N 1
ATOM 766 C CA . SER A 1 100 ? 32.325 76.628 61.084 1.00 40.89 839 SER A CA 1
ATOM 767 C C . SER A 1 100 ? 31.956 76.960 62.542 1.00 53.36 839 SER A C 1
ATOM 768 O O . SER A 1 100 ? 32.760 77.558 63.295 1.00 46.36 839 SER A O 1
ATOM 771 N N . LYS A 1 101 ? 30.723 76.589 62.910 1.00 36.61 840 LYS A N 1
ATOM 772 C CA . LYS A 1 101 ? 30.299 76.577 64.306 1.00 39.75 840 LYS A CA 1
ATOM 773 C C . LYS A 1 101 ? 30.474 75.156 64.798 1.00 50.93 840 LYS A C 1
ATOM 774 O O . LYS A 1 101 ? 30.609 74.222 63.986 1.00 33.66 840 LYS A O 1
ATOM 780 N N . GLU A 1 102 ? 30.450 74.957 66.121 1.00 25.04 841 GLU A N 1
ATOM 781 C CA . GLU A 1 102 ? 30.722 73.646 66.638 1.00 40.59 841 GLU A CA 1
ATOM 782 C C . GLU A 1 102 ? 29.597 72.627 66.255 1.00 19.50 841 GLU A C 1
ATOM 783 O O . GLU A 1 102 ? 29.817 71.403 66.212 1.00 38.23 841 GLU A O 1
ATOM 789 N N . THR A 1 103 ? 28.424 73.190 65.920 1.00 26.56 842 THR A N 1
ATOM 790 C CA . THR A 1 103 ? 27.239 72.418 65.493 1.00 41.42 842 THR A CA 1
ATOM 791 C C . THR A 1 103 ? 27.180 72.129 63.965 1.00 39.54 842 THR A C 1
ATOM 792 O O . THR A 1 103 ? 26.339 71.274 63.519 1.00 36.63 842 THR A O 1
ATOM 796 N N . ASP A 1 104 ? 28.103 72.740 63.247 1.00 23.71 843 ASP A N 1
ATOM 797 C CA . ASP A 1 104 ? 28.234 72.628 61.773 1.00 41.71 843 ASP A CA 1
ATOM 798 C C . ASP A 1 104 ? 28.904 71.278 61.372 1.00 20.43 843 ASP A C 1
ATOM 799 O O . ASP A 1 104 ? 29.920 71.347 60.581 1.00 38.91 843 ASP A O 1
ATOM 804 N N . MET A 1 105 ? 28.398 70.132 61.888 1.00 35.88 844 MET A N 1
ATOM 805 C CA . MET A 1 105 ? 28.917 68.756 61.546 1.00 15.20 844 MET A CA 1
ATOM 806 C C . MET A 1 105 ? 28.595 68.440 60.095 1.00 46.91 844 MET A C 1
ATOM 807 O O . MET A 1 105 ? 27.534 68.823 59.609 1.00 28.23 844 MET A O 1
ATOM 812 N N . ARG A 1 106 ? 29.557 67.854 59.361 1.00 30.32 845 ARG A N 1
ATOM 813 C CA . ARG A 1 106 ? 29.402 67.553 57.905 1.00 22.72 845 ARG A CA 1
ATOM 814 C C . ARG A 1 106 ? 29.829 66.079 57.677 1.00 28.55 845 ARG A C 1
ATOM 815 O O . ARG A 1 106 ? 30.685 65.537 58.414 1.00 25.81 845 ARG A O 1
ATOM 823 N N . PRO A 1 107 ? 29.179 65.382 56.717 1.00 23.77 846 PRO A N 1
ATOM 824 C CA . PRO A 1 107 ? 29.533 63.955 56.597 1.00 24.74 846 PRO A CA 1
ATOM 825 C C . PRO A 1 107 ? 30.918 63.846 55.976 1.00 22.39 846 PRO A C 1
ATOM 826 O O . PRO A 1 107 ? 31.209 64.570 55.041 1.00 20.12 846 PRO A O 1
ATOM 830 N N . ILE A 1 108 ? 31.742 62.910 56.442 1.00 21.86 847 ILE A N 1
ATOM 831 C CA . ILE A 1 108 ? 33.065 62.818 55.845 1.00 25.78 847 ILE A CA 1
ATOM 832 C C . ILE A 1 108 ? 32.942 62.468 54.359 1.00 24.09 847 ILE A C 1
ATOM 833 O O . ILE A 1 108 ? 33.794 62.856 53.545 1.00 24.62 847 ILE A O 1
ATOM 838 N N . LEU A 1 109 ? 31.870 61.759 54.017 1.00 25.06 848 LEU A N 1
ATOM 839 C CA . LEU A 1 109 ? 31.665 61.316 52.612 1.00 25.20 848 LEU A CA 1
ATOM 840 C C . LEU A 1 109 ? 31.312 62.448 51.657 1.00 27.85 848 LEU A C 1
ATOM 841 O O . LEU A 1 109 ? 31.184 62.238 50.430 1.00 29.29 848 LEU A O 1
ATOM 846 N N . MET A 1 110 ? 31.148 63.653 52.201 1.00 28.97 849 MET A N 1
ATOM 847 C CA . MET A 1 110 ? 30.930 64.826 51.372 1.00 24.89 849 MET A CA 1
ATOM 848 C C . MET A 1 110 ? 32.249 65.293 50.813 1.00 27.79 849 MET A C 1
ATOM 849 O O . MET A 1 110 ? 32.287 65.975 49.795 1.00 22.51 849 MET A O 1
ATOM 854 N N . VAL A 1 111 ? 33.343 64.886 51.456 1.00 27.83 850 VAL A N 1
ATOM 855 C CA . VAL A 1 111 ? 34.644 65.370 50.955 1.00 28.31 850 VAL A CA 1
ATOM 856 C C . VAL A 1 111 ? 35.697 64.266 50.765 1.00 23.34 850 VAL A C 1
ATOM 857 O O . VAL A 1 111 ? 36.805 64.529 50.298 1.00 28.99 850 VAL A O 1
ATOM 861 N N . TRP A 1 112 ? 35.347 63.034 51.089 1.00 26.71 851 TRP A N 1
ATOM 862 C CA . TRP A 1 112 ? 36.314 61.936 51.021 1.00 23.39 851 TRP A CA 1
ATOM 863 C C . TRP A 1 112 ? 35.634 60.649 50.587 1.00 27.89 851 TRP A C 1
ATOM 864 O O . TRP A 1 112 ? 34.506 60.405 50.984 1.00 25.33 851 TRP A O 1
ATOM 875 N N . TRP A 1 113 ? 36.322 59.829 49.788 1.00 29.21 852 TRP A N 1
ATOM 876 C CA . TRP A 1 113 ? 35.825 58.489 49.405 1.00 31.79 852 TRP A CA 1
ATOM 877 C C . TRP A 1 113 ? 37.005 57.533 49.380 1.00 18.72 852 TRP A C 1
ATOM 878 O O . TRP A 1 113 ? 38.120 57.947 49.048 1.00 26.39 852 TRP A O 1
ATOM 889 N N . PRO A 1 114 ? 36.764 56.263 49.677 1.00 22.45 853 PRO A N 1
ATOM 890 C CA . PRO A 1 114 ? 37.866 55.305 49.713 1.00 29.70 853 PRO A CA 1
ATOM 891 C C . PRO A 1 114 ? 38.518 55.069 48.369 1.00 33.83 853 PRO A C 1
ATOM 892 O O . PRO A 1 114 ? 39.644 54.616 48.323 1.00 39.14 853 PRO A O 1
ATOM 896 N N . ASN A 1 115 ? 37.814 55.387 47.288 1.00 30.49 854 ASN A N 1
ATOM 897 C CA . ASN A 1 115 ? 38.351 55.263 45.938 1.00 35.28 854 ASN A CA 1
ATOM 898 C C . ASN A 1 115 ? 37.421 55.941 44.943 1.00 27.23 854 ASN A C 1
ATOM 899 O O . ASN A 1 115 ? 36.324 56.360 45.304 1.00 30.21 854 ASN A O 1
ATOM 904 N N . THR A 1 116 ? 37.846 56.009 43.686 1.00 30.89 855 THR A N 1
ATOM 905 C CA . THR A 1 116 ? 37.120 56.793 42.689 1.00 33.52 855 THR A CA 1
ATOM 906 C C . THR A 1 116 ? 35.789 56.155 42.272 1.00 35.32 855 THR A C 1
ATOM 907 O O . THR A 1 116 ? 34.817 56.855 41.993 1.00 34.28 855 THR A O 1
ATOM 911 N N . VAL A 1 117 ? 35.734 54.830 42.259 1.00 27.62 856 VAL A N 1
ATOM 912 C CA . VAL A 1 117 ? 34.467 54.141 42.024 1.00 30.15 856 VAL A CA 1
ATOM 913 C C . VAL A 1 117 ? 33.393 54.483 43.056 1.00 31.79 856 VAL A C 1
ATOM 914 O O . VAL A 1 117 ? 32.228 54.703 42.722 1.00 32.28 856 VAL A O 1
ATOM 918 N N . THR A 1 118 ? 33.771 54.522 44.328 1.00 27.04 857 THR A N 1
ATOM 919 C CA . THR A 1 118 ? 32.794 54.823 45.350 1.00 26.82 857 THR A CA 1
ATOM 920 C C . THR A 1 118 ? 32.386 56.287 45.209 1.00 26.30 857 THR A C 1
ATOM 921 O O . THR A 1 118 ? 31.242 56.648 45.506 1.00 27.62 857 THR A O 1
ATOM 925 N N . GLN A 1 119 ? 33.332 57.122 44.796 1.00 25.24 858 GLN A N 1
ATOM 926 C CA . GLN A 1 119 ? 33.074 58.544 44.531 1.00 25.80 858 GLN A CA 1
ATOM 927 C C . GLN A 1 119 ? 32.051 58.657 43.393 1.00 33.83 858 GLN A C 1
ATOM 928 O O . GLN A 1 119 ? 31.091 59.432 43.459 1.00 31.80 858 GLN A O 1
ATOM 934 N N . ALA A 1 120 ? 32.257 57.852 42.354 1.00 35.29 859 ALA A N 1
ATOM 935 C CA . ALA A 1 120 ? 31.342 57.825 41.214 1.00 27.77 859 ALA A CA 1
ATOM 936 C C . ALA A 1 120 ? 29.970 57.340 41.675 1.00 28.64 859 ALA A C 1
ATOM 937 O O . ALA A 1 120 ? 28.945 57.892 41.309 1.00 31.30 859 ALA A O 1
ATOM 939 N N . TYR A 1 121 ? 29.946 56.333 42.527 1.00 24.91 860 TYR A N 1
ATOM 940 C CA . TYR A 1 121 ? 28.685 55.764 42.941 1.00 25.09 860 TYR A CA 1
ATOM 941 C C . TYR A 1 121 ? 27.952 56.779 43.822 1.00 33.02 860 TYR A C 1
ATOM 942 O O . TYR A 1 121 ? 26.728 56.909 43.748 1.00 35.06 860 TYR A O 1
ATOM 951 N N . TYR A 1 122 ? 28.704 57.456 44.690 1.00 35.04 861 TYR A N 1
ATOM 952 C CA . TYR A 1 122 ? 28.185 58.563 45.509 1.00 29.21 861 TYR A CA 1
ATOM 953 C C . TYR A 1 122 ? 27.567 59.620 44.568 1.00 34.22 861 TYR A C 1
ATOM 954 O O . TYR A 1 122 ? 26.434 60.068 44.751 1.00 32.00 861 TYR A O 1
ATOM 963 N N . LEU A 1 123 ? 28.284 59.992 43.533 1.00 31.67 862 LEU A N 1
ATOM 964 C CA . LEU A 1 123 ? 27.726 61.006 42.619 1.00 29.18 862 LEU A CA 1
ATOM 965 C C . LEU A 1 123 ? 26.386 60.514 42.041 1.00 37.54 862 LEU A C 1
ATOM 966 O O . LEU A 1 123 ? 25.365 61.188 42.146 1.00 30.70 862 LEU A O 1
ATOM 971 N N . ASN A 1 124 ? 26.368 59.308 41.491 1.00 32.62 863 ASN A N 1
ATOM 972 C CA . ASN A 1 124 ? 25.122 58.743 40.966 1.00 37.52 863 ASN A CA 1
ATOM 973 C C . ASN A 1 124 ? 23.974 58.703 41.987 1.00 35.86 863 ASN A C 1
ATOM 974 O O . ASN A 1 124 ? 22.824 58.964 41.652 1.00 33.61 863 ASN A O 1
ATOM 979 N N . TYR A 1 125 ? 24.290 58.371 43.234 1.00 29.95 864 TYR A N 1
ATOM 980 C CA . TYR A 1 125 ? 23.266 58.154 44.270 1.00 27.11 864 TYR A CA 1
ATOM 981 C C . TYR A 1 125 ? 22.700 59.504 44.705 1.00 35.33 864 TYR A C 1
ATOM 982 O O . TYR A 1 125 ? 21.492 59.656 44.912 1.00 37.89 864 TYR A O 1
ATOM 991 N N . MET A 1 126 ? 23.582 60.487 44.824 1.00 32.46 865 MET A N 1
ATOM 992 C CA . MET A 1 126 ? 23.191 61.777 45.353 1.00 38.56 865 MET A CA 1
ATOM 993 C C . MET A 1 126 ? 22.338 62.431 44.299 1.00 34.90 865 MET A C 1
ATOM 994 O O . MET A 1 126 ? 21.393 63.153 44.619 1.00 38.64 865 MET A O 1
ATOM 999 N N . LYS A 1 127 ? 22.662 62.149 43.036 1.00 35.72 866 LYS A N 1
ATOM 1000 C CA . LYS A 1 127 ? 21.854 62.625 41.905 1.00 30.43 866 LYS A CA 1
ATOM 1001 C C . LYS A 1 127 ? 20.484 61.957 41.951 1.00 36.59 866 LYS A C 1
ATOM 1002 O O . LYS A 1 127 ? 19.451 62.635 42.037 1.00 44.82 866 LYS A O 1
ATOM 1008 N N . GLN A 1 128 ? 20.484 60.616 41.944 1.00 39.12 867 GLN A N 1
ATOM 1009 C CA . GLN A 1 128 ? 19.235 59.862 41.815 1.00 39.13 867 GLN A CA 1
ATOM 1010 C C . GLN A 1 128 ? 18.324 59.888 43.040 1.00 39.85 867 GLN A C 1
ATOM 1011 O O . GLN A 1 128 ? 17.109 60.013 42.913 1.00 42.58 867 GLN A O 1
ATOM 1017 N N . TYR A 1 129 ? 18.904 59.738 44.227 1.00 34.47 868 TYR A N 1
ATOM 1018 C CA . TYR A 1 129 ? 18.120 59.699 45.454 1.00 36.34 868 TYR A CA 1
ATOM 1019 C C . TYR A 1 129 ? 18.202 60.987 46.250 1.00 39.25 868 TYR A C 1
ATOM 1020 O O . TYR A 1 129 ? 17.318 61.273 47.064 1.00 38.68 868 TYR A O 1
ATOM 1029 N N . GLY A 1 130 ? 19.262 61.760 46.020 1.00 34.91 869 GLY A N 1
ATOM 1030 C CA . GLY A 1 130 ? 19.450 63.017 46.726 1.00 37.51 869 GLY A CA 1
ATOM 1031 C C . GLY A 1 130 ? 18.905 64.197 45.965 1.00 43.63 869 GLY A C 1
ATOM 1032 O O . GLY A 1 130 ? 18.638 65.256 46.538 1.00 44.50 869 GLY A O 1
ATOM 1033 N N . ASN A 1 131 ? 18.746 64.037 44.652 1.00 40.69 870 ASN A N 1
ATOM 1034 C CA . ASN A 1 131 ? 18.404 65.175 43.819 1.00 38.68 870 ASN A CA 1
ATOM 1035 C C . ASN A 1 131 ? 19.385 66.303 44.075 1.00 29.71 870 ASN A C 1
ATOM 1036 O O . ASN A 1 131 ? 18.987 67.477 44.083 1.00 46.64 870 ASN A O 1
ATOM 1041 N N . LEU A 1 132 ? 20.676 65.935 44.272 1.00 35.20 871 LEU A N 1
ATOM 1042 C CA . LEU A 1 132 ? 21.738 66.911 44.532 1.00 48.80 871 LEU A CA 1
ATOM 1043 C C . LEU A 1 132 ? 22.568 67.217 43.300 1.00 40.39 871 LEU A C 1
ATOM 1044 O O . LEU A 1 132 ? 23.578 67.937 43.354 1.00 54.26 871 LEU A O 1
ATOM 1049 N N . LEU A 1 133 ? 22.111 66.682 42.170 1.00 63.39 872 LEU A N 1
ATOM 1050 C CA . LEU A 1 133 ? 22.659 67.016 40.849 1.00 54.89 872 LEU A CA 1
ATOM 1051 C C . LEU A 1 133 ? 21.501 66.891 39.873 1.00 55.20 872 LEU A C 1
ATOM 1052 O O . LEU A 1 133 ? 20.516 66.177 40.190 1.00 33.91 872 LEU A O 1
ATOM 1057 N N . PRO A 1 134 ? 21.608 67.570 38.688 1.00 42.03 873 PRO A N 1
ATOM 1058 C CA . PRO A 1 134 ? 20.535 67.536 37.678 1.00 68.16 873 PRO A CA 1
ATOM 1059 C C . PRO A 1 134 ? 20.130 66.119 37.324 1.00 57.06 873 PRO A C 1
ATOM 1060 O O . PRO A 1 134 ? 20.996 65.249 37.169 1.00 47.55 873 PRO A O 1
ATOM 1064 N N . ALA A 1 135 ? 18.806 65.894 37.201 1.00 48.00 874 ALA A N 1
ATOM 1065 C CA . ALA A 1 135 ? 18.260 64.558 36.964 1.00 56.75 874 ALA A CA 1
ATOM 1066 C C . ALA A 1 135 ? 18.757 64.006 35.631 1.00 64.01 874 ALA A C 1
ATOM 1067 O O . ALA A 1 135 ? 18.785 62.790 35.422 1.00 63.00 874 ALA A O 1
ATOM 1069 N N . SER A 1 136 ? 19.170 64.908 34.747 1.00 49.60 875 SER A N 1
ATOM 1070 C CA . SER A 1 136 ? 19.492 64.550 33.368 1.00 65.55 875 SER A CA 1
ATOM 1071 C C . SER A 1 136 ? 20.990 64.321 33.164 1.00 67.74 875 SER A C 1
ATOM 1072 O O . SER A 1 136 ? 21.448 64.090 32.007 1.00 57.76 875 SER A O 1
ATOM 1075 N N . LEU A 1 137 ? 21.760 64.395 34.269 1.00 50.83 876 LEU A N 1
ATOM 1076 C CA . LEU A 1 137 ? 23.194 64.151 34.156 1.00 55.64 876 LEU A CA 1
ATOM 1077 C C . LEU A 1 137 ? 23.428 62.655 33.942 1.00 34.07 876 LEU A C 1
ATOM 1078 O O . LEU A 1 137 ? 22.767 61.811 34.555 1.00 54.58 876 LEU A O 1
ATOM 1083 N N . PRO A 1 138 ? 24.364 62.318 33.041 1.00 58.22 877 PRO A N 1
ATOM 1084 C CA . PRO A 1 138 ? 24.653 60.924 32.737 1.00 51.38 877 PRO A CA 1
ATOM 1085 C C . PRO A 1 138 ? 25.333 60.286 33.946 1.00 63.20 877 PRO A C 1
ATOM 1086 O O . PRO A 1 138 ? 26.080 60.966 34.647 1.00 52.83 877 PRO A O 1
ATOM 1090 N N . SER A 1 139 ? 25.061 59.009 34.194 1.00 42.97 878 SER A N 1
ATOM 1091 C CA . SER A 1 139 ? 25.763 58.270 35.240 1.00 48.30 878 SER A CA 1
ATOM 1092 C C . SER A 1 139 ? 27.278 58.392 35.049 1.00 44.82 878 SER A C 1
ATOM 1093 O O . SER A 1 139 ? 27.770 58.485 33.927 1.00 37.56 878 SER A O 1
ATOM 1096 N N . PHE A 1 140 ? 28.005 58.357 36.167 1.00 46.93 879 PHE A N 1
ATOM 1097 C CA . PHE A 1 140 ? 29.464 58.299 36.135 1.00 38.33 879 PHE A CA 1
ATOM 1098 C C . PHE A 1 140 ? 29.877 56.833 36.198 1.00 41.27 879 PHE A C 1
ATOM 1099 O O . PHE A 1 140 ? 29.375 56.074 37.020 1.00 47.15 879 PHE A O 1
ATOM 1107 N N . SER A 1 141 ? 30.796 56.444 35.320 1.00 59.58 880 SER A N 1
ATOM 1108 C CA . SER A 1 141 ? 31.275 55.067 35.273 1.00 55.41 880 SER A CA 1
ATOM 1109 C C . SER A 1 141 ? 32.680 54.950 35.853 1.00 45.30 880 SER A C 1
ATOM 1110 O O . SER A 1 141 ? 33.432 55.924 35.885 1.00 47.46 880 SER A O 1
ATOM 1113 N N . THR A 1 142 ? 33.028 53.752 36.310 1.00 55.40 881 THR A N 1
ATOM 1114 C CA . THR A 1 142 ? 34.343 53.504 36.889 1.00 61.63 881 THR A CA 1
ATOM 1115 C C . THR A 1 142 ? 35.444 54.133 36.041 1.00 51.37 881 THR A C 1
ATOM 1116 O O . THR A 1 142 ? 36.565 54.331 36.510 1.00 71.17 881 THR A O 1
ATOM 1120 N N . ASP A 1 143 ? 35.116 54.446 34.792 1.00 69.95 882 ASP A N 1
ATOM 1121 C CA . ASP A 1 143 ? 36.075 55.054 33.878 1.00 64.04 882 ASP A CA 1
ATOM 1122 C C . ASP A 1 143 ? 35.997 56.576 33.931 1.00 64.15 882 ASP A C 1
ATOM 1123 O O . ASP A 1 143 ? 36.481 57.264 33.031 1.00 66.25 882 ASP A O 1
ATOM 1128 N N . ALA A 1 144 ? 35.386 57.096 34.990 1.00 71.75 883 ALA A N 1
ATOM 1129 C CA . ALA A 1 144 ? 35.244 58.535 35.162 1.00 68.70 883 ALA A CA 1
ATOM 1130 C C . ALA A 1 144 ? 36.571 59.217 35.444 1.00 55.33 883 ALA A C 1
ATOM 1131 O O . ALA A 1 144 ? 37.361 58.758 36.271 1.00 61.17 883 ALA A O 1
ATOM 1133 N N . ASP A 1 145 ? 36.803 60.326 34.765 1.00 47.29 884 ASP A N 1
ATOM 1134 C CA . ASP A 1 145 ? 37.993 61.131 35.010 1.00 59.86 884 ASP A CA 1
ATOM 1135 C C . ASP A 1 145 ? 37.955 61.737 36.429 1.00 63.66 884 ASP A C 1
ATOM 1136 O O . ASP A 1 145 ? 36.882 62.070 36.929 1.00 49.42 884 ASP A O 1
ATOM 1141 N N . SER A 1 146 ? 39.112 61.858 37.082 1.00 53.62 885 SER A N 1
ATOM 1142 C CA . SER A 1 146 ? 39.163 62.407 38.441 1.00 63.74 885 SER A CA 1
ATOM 1143 C C . SER A 1 146 ? 38.862 63.910 38.470 1.00 51.42 885 SER A C 1
ATOM 1144 O O . SER A 1 146 ? 38.099 64.382 39.319 1.00 57.72 885 SER A O 1
ATOM 1147 N N . ALA A 1 147 ? 39.473 64.661 37.561 1.00 48.41 886 ALA A N 1
ATOM 1148 C CA . ALA A 1 147 ? 39.172 66.081 37.450 1.00 47.18 886 ALA A CA 1
ATOM 1149 C C . ALA A 1 147 ? 37.653 66.229 37.280 1.00 50.49 886 ALA A C 1
ATOM 1150 O O . ALA A 1 147 ? 37.037 67.123 37.891 1.00 59.70 886 ALA A O 1
ATOM 1152 N N . GLU A 1 148 ? 37.051 65.332 36.448 1.00 32.26 887 GLU A N 1
ATOM 1153 C CA . GLU A 1 148 ? 35.594 65.284 36.285 1.00 51.55 887 GLU A CA 1
ATOM 1154 C C . GLU A 1 148 ? 34.793 64.939 37.582 1.00 28.36 887 GLU A C 1
ATOM 1155 O O . GLU A 1 148 ? 33.882 65.699 37.934 1.00 48.05 887 GLU A O 1
ATOM 1161 N N . LEU A 1 149 ? 35.088 63.792 38.252 1.00 43.79 888 LEU A N 1
ATOM 1162 C CA . LEU A 1 149 ? 34.549 63.467 39.543 1.00 38.23 888 LEU A CA 1
ATOM 1163 C C . LEU A 1 149 ? 34.657 64.594 40.568 1.00 47.20 888 LEU A C 1
ATOM 1164 O O . LEU A 1 149 ? 33.752 64.748 41.480 1.00 35.15 888 LEU A O 1
ATOM 1169 N N . ASN A 1 150 ? 35.761 65.337 40.499 1.00 28.96 889 ASN A N 1
ATOM 1170 C CA . ASN A 1 150 ? 36.003 66.323 41.539 1.00 52.36 889 ASN A CA 1
ATOM 1171 C C . ASN A 1 150 ? 35.154 67.558 41.312 1.00 49.82 889 ASN A C 1
ATOM 1172 O O . ASN A 1 150 ? 34.602 68.130 42.258 1.00 42.47 889 ASN A O 1
ATOM 1177 N N . HIS A 1 151 ? 35.012 67.947 40.053 1.00 47.14 890 HIS A N 1
ATOM 1178 C CA . HIS A 1 151 ? 34.076 69.015 39.735 1.00 44.75 890 HIS A CA 1
ATOM 1179 C C . HIS A 1 151 ? 32.670 68.672 40.342 1.00 56.50 890 HIS A C 1
ATOM 1180 O O . HIS A 1 151 ? 32.108 69.401 41.217 1.00 52.56 890 HIS A O 1
ATOM 1187 N N . TYR A 1 152 ? 32.100 67.564 39.889 1.00 27.50 891 TYR A N 1
ATOM 1188 C CA . TYR A 1 152 ? 30.749 67.250 40.330 1.00 43.94 891 TYR A CA 1
ATOM 1189 C C . TYR A 1 152 ? 30.630 67.027 41.865 1.00 36.65 891 TYR A C 1
ATOM 1190 O O . TYR A 1 152 ? 29.537 67.105 42.448 1.00 47.89 891 TYR A O 1
ATOM 1199 N N . SER A 1 153 ? 31.755 66.704 42.493 1.00 47.04 892 SER A N 1
ATOM 1200 C CA . SER A 1 153 ? 31.771 66.449 43.941 1.00 34.80 892 SER A CA 1
ATOM 1201 C C . SER A 1 153 ? 31.601 67.755 44.724 1.00 40.65 892 SER A C 1
ATOM 1202 O O . SER A 1 153 ? 30.870 67.822 45.745 1.00 40.71 892 SER A O 1
ATOM 1205 N N . GLU A 1 154 ? 32.327 68.763 44.255 1.00 39.20 893 GLU A N 1
ATOM 1206 C CA . GLU A 1 154 ? 32.229 70.115 44.762 1.00 54.58 893 GLU A CA 1
ATOM 1207 C C . GLU A 1 154 ? 30.844 70.662 44.470 1.00 56.68 893 GLU A C 1
ATOM 1208 O O . GLU A 1 154 ? 30.221 71.301 45.425 1.00 55.80 893 GLU A O 1
ATOM 1214 N N . LEU A 1 155 ? 30.374 70.397 43.105 1.00 48.02 894 LEU A N 1
ATOM 1215 C CA . LEU A 1 155 ? 28.968 70.788 42.830 1.00 37.27 894 LEU A CA 1
ATOM 1216 C C . LEU A 1 155 ? 27.979 70.199 43.894 1.00 29.25 894 LEU A C 1
ATOM 1217 O O . LEU A 1 155 ? 27.130 70.929 44.424 1.00 35.42 894 LEU A O 1
ATOM 1222 N N . VAL A 1 156 ? 28.072 68.892 44.186 1.00 41.53 895 VAL A N 1
ATOM 1223 C CA . VAL A 1 156 ? 27.233 68.259 45.241 1.00 36.52 895 VAL A CA 1
ATOM 1224 C C . VAL A 1 156 ? 27.314 68.858 46.672 1.00 43.35 895 VAL A C 1
ATOM 1225 O O . VAL A 1 156 ? 26.257 68.878 47.449 1.00 45.52 895 VAL A O 1
ATOM 1229 N N . GLN A 1 157 ? 28.585 69.330 47.003 1.00 52.65 896 GLN A N 1
ATOM 1230 C CA . GLN A 1 157 ? 28.820 69.917 48.326 1.00 47.94 896 GLN A CA 1
ATOM 1231 C C . GLN A 1 157 ? 28.054 71.290 48.322 1.00 27.47 896 GLN A C 1
ATOM 1232 O O . GLN A 1 157 ? 27.245 71.574 49.292 1.00 44.15 896 GLN A O 1
ATOM 1238 N N . GLN A 1 158 ? 28.229 72.051 47.249 1.00 45.39 897 GLN A N 1
ATOM 1239 C CA . GLN A 1 158 ? 27.511 73.286 47.045 1.00 28.99 897 GLN A CA 1
ATOM 1240 C C . GLN A 1 158 ? 26.010 73.077 47.120 1.00 62.51 897 GLN A C 1
ATOM 1241 O O . GLN A 1 158 ? 25.307 73.886 47.684 1.00 67.05 897 GLN A O 1
ATOM 1247 N N . ASN A 1 159 ? 25.513 71.980 46.570 1.00 46.96 898 ASN A N 1
ATOM 1248 C CA . ASN A 1 159 ? 24.100 71.678 46.686 1.00 40.44 898 ASN A CA 1
ATOM 1249 C C . ASN A 1 159 ? 23.605 71.184 48.097 1.00 54.99 898 ASN A C 1
ATOM 1250 O O . ASN A 1 159 ? 22.521 71.571 48.470 1.00 52.33 898 ASN A O 1
ATOM 1255 N N . ILE A 1 160 ? 24.375 70.351 48.827 1.00 23.95 899 ILE A N 1
ATOM 1256 C CA . ILE A 1 160 ? 24.150 69.987 50.214 1.00 42.38 899 ILE A CA 1
ATOM 1257 C C . ILE A 1 160 ? 24.074 71.296 51.016 1.00 47.28 899 ILE A C 1
ATOM 1258 O O . ILE A 1 160 ? 23.176 71.414 51.917 1.00 36.12 899 ILE A O 1
ATOM 1263 N N . GLU A 1 161 ? 25.060 72.298 50.669 1.00 34.18 900 GLU A N 1
ATOM 1264 C CA . GLU A 1 161 ? 25.075 73.461 51.562 1.00 24.14 900 GLU A CA 1
ATOM 1265 C C . GLU A 1 161 ? 23.892 74.365 51.258 1.00 54.82 900 GLU A C 1
ATOM 1266 O O . GLU A 1 161 ? 23.350 74.973 52.189 1.00 55.14 900 GLU A O 1
ATOM 1272 N N . LYS A 1 162 ? 23.495 74.472 49.962 1.00 42.91 901 LYS A N 1
ATOM 1273 C CA . LYS A 1 162 ? 22.283 75.230 49.645 1.00 37.01 901 LYS A CA 1
ATOM 1274 C C . LYS A 1 162 ? 21.043 74.661 50.369 1.00 61.87 901 LYS A C 1
ATOM 1275 O O . LYS A 1 162 ? 20.244 75.414 50.938 1.00 46.45 901 LYS A O 1
ATOM 1281 N N . ARG A 1 163 ? 20.893 73.338 50.361 1.00 27.84 902 ARG A N 1
ATOM 1282 C CA . ARG A 1 163 ? 19.718 72.701 51.012 1.00 56.90 902 ARG A CA 1
ATOM 1283 C C . ARG A 1 163 ? 19.734 72.941 52.522 1.00 39.32 902 ARG A C 1
ATOM 1284 O O . ARG A 1 163 ? 18.688 73.179 53.117 1.00 49.44 902 ARG A O 1
ATOM 1292 N N . ILE A 1 164 ? 20.919 72.882 53.152 1.00 46.81 903 ILE A N 1
ATOM 1293 C CA . ILE A 1 164 ? 21.032 73.157 54.594 1.00 57.68 903 ILE A CA 1
ATOM 1294 C C . ILE A 1 164 ? 20.623 74.635 54.847 1.00 34.32 903 ILE A C 1
ATOM 1295 O O . ILE A 1 164 ? 19.900 74.893 55.818 1.00 62.75 903 ILE A O 1
ATOM 1300 N N . SER A 1 165 ? 21.074 75.569 53.987 1.00 49.18 904 SER A N 1
ATOM 1301 C CA . SER A 1 165 ? 20.672 76.994 54.087 1.00 36.25 904 SER A CA 1
ATOM 1302 C C . SER A 1 165 ? 19.140 77.100 54.018 1.00 50.73 904 SER A C 1
ATOM 1303 O O . SER A 1 165 ? 18.505 77.676 54.943 1.00 51.02 904 SER A O 1
ATOM 1306 N N . GLU A 1 166 ? 18.534 76.386 53.082 1.00 43.24 905 GLU A N 1
ATOM 1307 C CA . GLU A 1 166 ? 17.080 76.377 52.929 1.00 59.12 905 GLU A CA 1
ATOM 1308 C C . GLU A 1 166 ? 16.296 75.681 54.041 1.00 32.61 905 GLU A C 1
ATOM 1309 O O . GLU A 1 166 ? 15.270 76.165 54.446 1.00 63.22 905 GLU A O 1
ATOM 1315 N N . THR A 1 167 ? 16.768 74.539 54.514 1.00 51.22 906 THR A N 1
ATOM 1316 C CA . THR A 1 167 ? 16.013 73.780 55.510 1.00 32.37 906 THR A CA 1
ATOM 1317 C C . THR A 1 167 ? 16.379 74.138 56.932 1.00 53.25 906 THR A C 1
ATOM 1318 O O . THR A 1 167 ? 15.638 73.834 57.853 1.00 41.02 906 THR A O 1
ATOM 1322 N N . GLY A 1 168 ? 17.536 74.756 57.110 1.00 45.54 907 GLY A N 1
ATOM 1323 C CA . GLY A 1 168 ? 18.064 75.079 58.419 1.00 58.26 907 GLY A CA 1
ATOM 1324 C C . GLY A 1 168 ? 18.477 73.828 59.158 1.00 29.58 907 GLY A C 1
ATOM 1325 O O . GLY A 1 168 ? 18.770 73.809 60.338 1.00 49.31 907 GLY A O 1
ATOM 1326 N N . SER A 1 169 ? 18.517 72.753 58.416 1.00 55.24 908 SER A N 1
ATOM 1327 C CA . SER A 1 169 ? 18.774 71.436 59.046 1.00 27.78 908 SER A CA 1
ATOM 1328 C C . SER A 1 169 ? 19.759 70.505 58.262 1.00 21.34 908 SER A C 1
ATOM 1329 O O . SER A 1 169 ? 19.978 70.711 57.037 1.00 44.78 908 SER A O 1
ATOM 1332 N N . THR A 1 170 ? 20.353 69.521 58.986 1.00 39.67 909 THR A N 1
ATOM 1333 C CA . THR A 1 170 ? 21.020 68.338 58.365 1.00 40.02 909 THR A CA 1
ATOM 1334 C C . THR A 1 170 ? 20.381 66.981 58.696 1.00 43.12 909 THR A C 1
ATOM 1335 O O . THR A 1 170 ? 20.961 65.939 58.347 1.00 32.50 909 THR A O 1
ATOM 1339 N N . ASP A 1 171 ? 19.217 66.972 59.374 1.00 31.19 910 ASP A N 1
ATOM 1340 C CA . ASP A 1 171 ? 18.530 65.712 59.669 1.00 43.08 910 ASP A CA 1
ATOM 1341 C C . ASP A 1 171 ? 18.426 64.874 58.366 1.00 37.19 910 ASP A C 1
ATOM 1342 O O . ASP A 1 171 ? 18.836 63.704 58.327 1.00 32.83 910 ASP A O 1
ATOM 1347 N N . TRP A 1 172 ? 17.851 65.491 57.331 1.00 26.93 911 TRP A N 1
ATOM 1348 C CA . TRP A 1 172 ? 17.725 64.899 55.983 1.00 37.07 911 TRP A CA 1
ATOM 1349 C C . TRP A 1 172 ? 19.029 64.326 55.461 1.00 32.62 911 TRP A C 1
ATOM 1350 O O . TRP A 1 172 ? 19.044 63.293 54.799 1.00 32.90 911 TRP A O 1
ATOM 1361 N N . LEU A 1 173 ? 20.126 65.023 55.718 1.00 41.11 912 LEU A N 1
ATOM 1362 C CA . LEU A 1 173 ? 21.421 64.584 55.197 1.00 41.99 912 LEU A CA 1
ATOM 1363 C C . LEU A 1 173 ? 21.976 63.375 55.975 1.00 35.55 912 LEU A C 1
ATOM 1364 O O . LEU A 1 173 ? 22.650 62.508 55.416 1.00 27.22 912 LEU A O 1
ATOM 1369 N N . ARG A 1 174 ? 21.696 63.311 57.269 1.00 23.56 913 ARG A N 1
ATOM 1370 C CA . ARG A 1 174 ? 21.989 62.100 58.017 1.00 24.13 913 ARG A CA 1
ATOM 1371 C C . ARG A 1 174 ? 21.287 60.912 57.389 1.00 21.97 913 ARG A C 1
ATOM 1372 O O . ARG A 1 174 ? 21.885 59.865 57.216 1.00 26.78 913 ARG A O 1
ATOM 1380 N N . THR A 1 175 ? 20.019 61.085 57.042 1.00 30.20 914 THR A N 1
ATOM 1381 C CA . THR A 1 175 ? 19.238 59.943 56.577 1.00 32.94 914 THR A CA 1
ATOM 1382 C C . THR A 1 175 ? 19.765 59.494 55.220 1.00 27.72 914 THR A C 1
ATOM 1383 O O . THR A 1 175 ? 20.034 58.308 54.991 1.00 30.54 914 THR A O 1
ATOM 1387 N N . LEU A 1 176 ? 19.977 60.474 54.363 1.00 23.88 915 LEU A N 1
ATOM 1388 C CA . LEU A 1 176 ? 20.381 60.223 52.983 1.00 24.47 915 LEU A CA 1
ATOM 1389 C C . LEU A 1 176 ? 21.737 59.540 52.937 1.00 34.64 915 LEU A C 1
ATOM 1390 O O . LEU A 1 176 ? 21.924 58.562 52.200 1.00 28.95 915 LEU A O 1
ATOM 1395 N N . MET A 1 177 ? 22.684 60.060 53.721 1.00 34.36 916 MET A N 1
ATOM 1396 C CA . MET A 1 177 ? 24.059 59.574 53.686 1.00 24.76 916 MET A CA 1
ATOM 1397 C C . MET A 1 177 ? 24.118 58.152 54.223 1.00 23.15 916 MET A C 1
ATOM 1398 O O . MET A 1 177 ? 24.914 57.342 53.761 1.00 28.54 916 MET A O 1
ATOM 1403 N N . HIS A 1 178 ? 23.286 57.856 55.195 1.00 25.26 917 HIS A N 1
ATOM 1404 C CA . HIS A 1 178 ? 23.330 56.514 55.753 1.00 32.44 917 HIS A CA 1
ATOM 1405 C C . HIS A 1 178 ? 22.662 55.544 54.807 1.00 30.46 917 HIS A C 1
ATOM 1406 O O . HIS A 1 178 ? 23.062 54.386 54.718 1.00 28.61 917 HIS A O 1
ATOM 1413 N N . GLU A 1 179 ? 21.652 56.013 54.083 1.00 31.53 918 GLU A N 1
ATOM 1414 C CA . GLU A 1 179 ? 21.040 55.153 53.073 1.00 30.50 918 GLU A CA 1
ATOM 1415 C C . GLU A 1 179 ? 22.079 54.814 52.007 1.00 32.26 918 GLU A C 1
ATOM 1416 O O . GLU A 1 179 ? 22.181 53.663 51.566 1.00 33.96 918 GLU A O 1
ATOM 1422 N N . PHE A 1 180 ? 22.870 55.804 51.602 1.00 28.31 919 PHE A N 1
ATOM 1423 C CA . PHE A 1 180 ? 23.956 55.545 50.667 1.00 22.75 919 PHE A CA 1
ATOM 1424 C C . PHE A 1 180 ? 24.935 54.552 51.262 1.00 25.49 919 PHE A C 1
ATOM 1425 O O . PHE A 1 180 ? 25.312 53.563 50.635 1.00 28.90 919 PHE A O 1
ATOM 1433 N N . VAL A 1 181 ? 25.371 54.828 52.483 1.00 21.24 920 VAL A N 1
ATOM 1434 C CA . VAL A 1 181 ? 26.377 53.973 53.086 1.00 22.66 920 VAL A CA 1
ATOM 1435 C C . VAL A 1 181 ? 25.965 52.508 52.991 1.00 20.48 920 VAL A C 1
ATOM 1436 O O . VAL A 1 181 ? 26.750 51.640 52.585 1.00 22.99 920 VAL A O 1
ATOM 1440 N N . THR A 1 182 ? 24.723 52.244 53.339 1.00 16.64 921 THR A N 1
ATOM 1441 C CA . THR A 1 182 ? 24.299 50.861 53.494 1.00 20.81 921 THR A CA 1
ATOM 1442 C C . THR A 1 182 ? 24.097 50.161 52.141 1.00 23.37 921 THR A C 1
ATOM 1443 O O . THR A 1 182 ? 23.734 48.977 52.120 1.00 27.25 921 THR A O 1
ATOM 1447 N N . LYS A 1 183 ? 24.300 50.879 51.037 1.00 25.25 922 LYS A N 1
ATOM 1448 C CA . LYS A 1 183 ? 24.205 50.308 49.674 1.00 21.75 922 LYS A CA 1
ATOM 1449 C C . LYS A 1 183 ? 25.572 49.938 49.112 1.00 26.97 922 LYS A C 1
ATOM 1450 O O . LYS A 1 183 ? 25.734 49.628 47.915 1.00 32.37 922 LYS A O 1
ATOM 1456 N N . ASN A 1 184 ? 26.568 50.024 49.974 1.00 25.76 923 ASN A N 1
ATOM 1457 C CA . ASN A 1 184 ? 27.934 49.728 49.600 1.00 26.94 923 ASN A CA 1
ATOM 1458 C C . ASN A 1 184 ? 28.317 48.413 50.282 1.00 29.26 923 ASN A C 1
ATOM 1459 O O . ASN A 1 184 ? 28.215 48.309 51.503 1.00 23.40 923 ASN A O 1
ATOM 1464 N N . SER A 1 185 ? 28.771 47.419 49.513 1.00 21.06 924 SER A N 1
ATOM 1465 C CA . SER A 1 185 ? 28.945 46.063 50.102 1.00 16.62 924 SER A CA 1
ATOM 1466 C C . SER A 1 185 ? 29.909 46.111 51.258 1.00 18.72 924 SER A C 1
ATOM 1467 O O . SER A 1 185 ? 29.764 45.352 52.227 1.00 21.74 924 SER A O 1
ATOM 1470 N N . MET A 1 186 ? 30.936 46.960 51.114 1.00 20.73 925 MET A N 1
ATOM 1471 C CA . MET A 1 186 ? 31.974 47.047 52.121 1.00 18.81 925 MET A CA 1
ATOM 1472 C C . MET A 1 186 ? 31.388 47.616 53.414 1.00 18.71 925 MET A C 1
ATOM 1473 O O . MET A 1 186 ? 32.017 47.495 54.479 1.00 17.97 925 MET A O 1
ATOM 1478 N N . TRP A 1 187 ? 30.169 48.154 53.326 1.00 15.39 926 TRP A N 1
ATOM 1479 C CA . TRP A 1 187 ? 29.494 48.791 54.490 1.00 15.91 926 TRP A CA 1
ATOM 1480 C C . TRP A 1 187 ? 28.119 48.170 54.724 1.00 17.63 926 TRP A C 1
ATOM 1481 O O . TRP A 1 187 ? 27.208 48.817 55.252 1.00 17.30 926 TRP A O 1
ATOM 1492 N N . ASN A 1 188 ? 27.968 46.891 54.351 1.00 20.79 927 ASN A N 1
ATOM 1493 C CA . ASN A 1 188 ? 26.750 46.163 54.701 1.00 17.03 927 ASN A CA 1
ATOM 1494 C C . ASN A 1 188 ? 27.028 44.672 54.835 1.00 15.21 927 ASN A C 1
ATOM 1495 O O . ASN A 1 188 ? 28.190 44.258 54.769 1.00 14.92 927 ASN A O 1
ATOM 1500 N N . LYS A 1 189 ? 25.974 43.878 54.998 1.00 15.82 928 LYS A N 1
ATOM 1501 C CA . LYS A 1 189 ? 26.160 42.472 55.298 1.00 15.25 928 LYS A CA 1
ATOM 1502 C C . LYS A 1 189 ? 26.828 41.710 54.145 1.00 16.73 928 LYS A C 1
ATOM 1503 O O . LYS A 1 189 ? 27.300 40.584 54.350 1.00 13.75 928 LYS A O 1
ATOM 1509 N N . ASP A 1 190 ? 26.847 42.302 52.953 1.00 17.11 929 ASP A N 1
ATOM 1510 C CA . ASP A 1 190 ? 27.382 41.582 51.799 1.00 14.52 929 ASP A CA 1
ATOM 1511 C C . ASP A 1 190 ? 28.843 41.236 51.972 1.00 21.59 929 ASP A C 1
ATOM 1512 O O . ASP A 1 190 ? 29.332 40.256 51.409 1.00 27.16 929 ASP A O 1
ATOM 1517 N N . SER A 1 191 ? 29.553 42.029 52.762 1.00 16.46 930 SER A N 1
ATOM 1518 C CA . SER A 1 191 ? 30.960 41.740 52.952 1.00 15.34 930 SER A CA 1
ATOM 1519 C C . SER A 1 191 ? 31.176 40.915 54.219 1.00 18.68 930 SER A C 1
ATOM 1520 O O . SER A 1 191 ? 32.323 40.704 54.620 1.00 18.68 930 SER A O 1
ATOM 1523 N N . GLU A 1 192 ? 30.089 40.446 54.867 1.00 13.31 931 GLU A N 1
ATOM 1524 C CA . GLU A 1 192 ? 30.216 39.728 56.124 1.00 12.22 931 GLU A CA 1
ATOM 1525 C C . GLU A 1 192 ? 30.084 38.219 56.036 1.00 11.54 931 GLU A C 1
ATOM 1526 O O . GLU A 1 192 ? 30.015 37.534 57.067 1.00 13.01 931 GLU A O 1
ATOM 1532 N N . ASN A 1 193 ? 30.062 37.691 54.799 1.00 13.32 932 ASN A N 1
ATOM 1533 C CA . ASN A 1 193 ? 29.862 36.259 54.575 1.00 13.70 932 ASN A CA 1
ATOM 1534 C C . ASN A 1 193 ? 28.696 35.671 55.388 1.00 12.24 932 ASN A C 1
ATOM 1535 O O . ASN A 1 193 ? 28.865 34.740 56.179 1.00 15.27 932 ASN A O 1
ATOM 1540 N N . VAL A 1 194 ? 27.496 36.198 55.167 1.00 10.12 933 VAL A N 1
ATOM 1541 C CA . VAL A 1 194 ? 26.322 35.713 55.890 1.00 10.54 933 VAL A CA 1
ATOM 1542 C C . VAL A 1 194 ? 26.198 34.192 55.649 1.00 11.96 933 VAL A C 1
ATOM 1543 O O . VAL A 1 194 ? 26.297 33.711 54.504 1.00 14.22 933 VAL A O 1
ATOM 1547 N N . ASP A 1 195 ? 26.040 33.436 56.710 1.00 12.53 934 ASP A N 1
ATOM 1548 C CA . ASP A 1 195 ? 25.949 31.988 56.605 1.00 14.01 934 ASP A CA 1
ATOM 1549 C C . ASP A 1 195 ? 25.219 31.460 57.826 1.00 15.71 934 ASP A C 1
ATOM 1550 O O . ASP A 1 195 ? 25.489 31.886 58.956 1.00 11.39 934 ASP A O 1
ATOM 1555 N N . TYR A 1 196 ? 24.299 30.523 57.603 1.00 14.02 935 TYR A N 1
ATOM 1556 C CA . TYR A 1 196 ? 23.484 29.994 58.702 1.00 12.93 935 TYR A CA 1
ATOM 1557 C C . TYR A 1 196 ? 23.857 28.571 59.137 1.00 13.17 935 TYR A C 1
ATOM 1558 O O . TYR A 1 196 ? 23.120 27.939 59.896 1.00 15.62 935 TYR A O 1
ATOM 1567 N N . GLY A 1 197 ? 24.996 28.075 58.656 1.00 12.64 936 GLY A N 1
ATOM 1568 C CA . GLY A 1 197 ? 25.429 26.727 59.033 1.00 13.78 936 GLY A CA 1
ATOM 1569 C C . GLY A 1 197 ? 25.595 26.581 60.543 1.00 11.90 936 GLY A C 1
ATOM 1570 O O . GLY A 1 197 ? 25.976 27.534 61.243 1.00 12.62 936 GLY A O 1
ATOM 1571 N N . GLY A 1 198 ? 25.352 25.378 61.055 1.00 11.35 937 GLY A N 1
ATOM 1572 C CA . GLY A 1 198 ? 25.565 25.127 62.466 1.00 14.50 937 GLY A CA 1
ATOM 1573 C C . GLY A 1 198 ? 24.672 26.013 63.301 1.00 16.52 937 GLY A C 1
ATOM 1574 O O . GLY A 1 198 ? 23.473 26.139 63.029 1.00 13.56 937 GLY A O 1
ATOM 1575 N N . LEU A 1 199 ? 25.234 26.581 64.365 1.00 11.86 938 LEU A N 1
ATOM 1576 C CA . LEU A 1 199 ? 24.475 27.422 65.271 1.00 9.44 938 LEU A CA 1
ATOM 1577 C C . LEU A 1 199 ? 24.655 28.925 64.975 1.00 12.20 938 LEU A C 1
ATOM 1578 O O . LEU A 1 199 ? 24.521 29.751 65.870 1.00 10.21 938 LEU A O 1
ATOM 1583 N N . GLN A 1 200 ? 24.981 29.256 63.728 1.00 11.07 939 GLN A N 1
ATOM 1584 C CA . GLN A 1 200 ? 24.982 30.664 63.277 1.00 8.37 939 GLN A CA 1
ATOM 1585 C C . GLN A 1 200 ? 23.548 31.115 63.068 1.00 8.75 939 GLN A C 1
ATOM 1586 O O . GLN A 1 200 ? 23.147 31.394 61.941 1.00 8.61 939 GLN A O 1
ATOM 1592 N N . LEU A 1 201 ? 22.785 31.175 64.166 1.00 12.03 940 LEU A N 1
ATOM 1593 C CA . LEU A 1 201 ? 21.326 31.374 64.114 1.00 11.43 940 LEU A CA 1
ATOM 1594 C C . LEU A 1 201 ? 21.044 32.732 63.510 1.00 13.31 940 LEU A C 1
ATOM 1595 O O . LEU A 1 201 ? 20.042 32.910 62.819 1.00 13.95 940 LEU A O 1
ATOM 1600 N N . GLN A 1 202 ? 21.929 33.693 63.748 1.00 9.98 941 GLN A N 1
ATOM 1601 C CA . GLN A 1 202 ? 21.730 35.028 63.189 1.00 7.51 941 GLN A CA 1
ATOM 1602 C C . GLN A 1 202 ? 22.623 35.345 61.973 1.00 9.09 941 GLN A C 1
ATOM 1603 O O . GLN A 1 202 ? 22.801 36.525 61.579 1.00 10.03 941 GLN A O 1
ATOM 1609 N N . GLY A 1 203 ? 23.187 34.302 61.360 1.00 11.93 942 GLY A N 1
ATOM 1610 C CA . GLY A 1 203 ? 23.881 34.450 60.077 1.00 11.12 942 GLY A CA 1
ATOM 1611 C C . GLY A 1 203 ? 25.393 34.607 60.153 1.00 12.27 942 GLY A C 1
ATOM 1612 O O . GLY A 1 203 ? 26.042 34.888 59.119 1.00 11.91 942 GLY A O 1
ATOM 1613 N N . GLY A 1 204 ? 25.956 34.479 61.365 1.00 10.81 943 GLY A N 1
ATOM 1614 C CA . GLY A 1 204 ? 27.421 34.458 61.430 1.00 12.68 943 GLY A CA 1
ATOM 1615 C C . GLY A 1 204 ? 27.950 35.112 62.707 1.00 9.91 943 GLY A C 1
ATOM 1616 O O . GLY A 1 204 ? 27.219 35.801 63.395 1.00 10.57 943 GLY A O 1
ATOM 1617 N N . PHE A 1 205 ? 29.228 34.890 62.997 1.00 8.31 944 PHE A N 1
ATOM 1618 C CA . PHE A 1 205 ? 29.824 35.425 64.225 1.00 7.73 944 PHE A CA 1
ATOM 1619 C C . PHE A 1 205 ? 31.118 36.121 63.874 1.00 6.90 944 PHE A C 1
ATOM 1620 O O . PHE A 1 205 ? 31.762 35.797 62.899 1.00 9.51 944 PHE A O 1
ATOM 1628 N N . LEU A 1 206 ? 31.502 37.012 64.771 1.00 10.08 945 LEU A N 1
ATOM 1629 C CA . LEU A 1 206 ? 32.796 37.655 64.735 1.00 9.20 945 LEU A CA 1
ATOM 1630 C C . LEU A 1 206 ? 33.443 37.347 66.113 1.00 13.02 945 LEU A C 1
ATOM 1631 O O . LEU A 1 206 ? 32.878 37.711 67.143 1.00 10.81 945 LEU A O 1
ATOM 1636 N N . LYS A 1 207 ? 34.585 36.672 66.118 1.00 11.86 946 LYS A N 1
ATOM 1637 C CA . LYS A 1 207 ? 35.304 36.445 67.381 1.00 10.33 946 LYS A CA 1
ATOM 1638 C C . LYS A 1 207 ? 36.243 37.609 67.684 1.00 14.77 946 LYS A C 1
ATOM 1639 O O . LYS A 1 207 ? 36.769 38.272 66.787 1.00 12.32 946 LYS A O 1
ATOM 1645 N N . TYR A 1 208 ? 36.430 37.871 68.969 1.00 12.32 947 TYR A N 1
ATOM 1646 C CA . TYR A 1 208 ? 37.208 39.018 69.384 1.00 10.74 947 TYR A CA 1
ATOM 1647 C C . TYR A 1 208 ? 38.607 38.495 69.617 1.00 15.04 947 TYR A C 1
ATOM 1648 O O . TYR A 1 208 ? 38.769 37.444 70.252 1.00 14.50 947 TYR A O 1
ATOM 1657 N N . VAL A 1 209 ? 39.611 39.207 69.099 1.00 15.18 948 VAL A N 1
ATOM 1658 C CA . VAL A 1 209 ? 40.995 38.771 69.181 1.00 15.26 948 VAL A CA 1
ATOM 1659 C C . VAL A 1 209 ? 41.862 39.905 69.728 1.00 18.52 948 VAL A C 1
ATOM 1660 O O . VAL A 1 209 ? 41.500 41.077 69.629 1.00 16.61 948 VAL A O 1
ATOM 1664 N N . ASN A 1 210 ? 43.001 39.550 70.305 1.00 17.43 949 ASN A N 1
ATOM 1665 C CA . ASN A 1 210 ? 43.855 40.550 70.930 1.00 15.84 949 ASN A CA 1
ATOM 1666 C C . ASN A 1 210 ? 44.576 41.355 69.870 1.00 17.22 949 ASN A C 1
ATOM 1667 O O . ASN A 1 210 ? 44.954 40.812 68.839 1.00 20.05 949 ASN A O 1
ATOM 1672 N N . SER A 1 211 ? 44.764 42.643 70.141 1.00 16.64 950 SER A N 1
ATOM 1673 C CA . SER A 1 211 ? 45.452 43.523 69.197 1.00 19.87 950 SER A CA 1
ATOM 1674 C C . SER A 1 211 ? 46.001 44.723 69.884 1.00 19.25 950 SER A C 1
ATOM 1675 O O . SER A 1 211 ? 45.431 45.214 70.861 1.00 23.60 950 SER A O 1
ATOM 1678 N N . ASP A 1 212 ? 47.115 45.211 69.347 1.00 19.10 951 ASP A N 1
ATOM 1679 C CA . ASP A 1 212 ? 47.644 46.453 69.799 1.00 19.12 951 ASP A CA 1
ATOM 1680 C C . ASP A 1 212 ? 46.740 47.632 69.407 1.00 25.29 951 ASP A C 1
ATOM 1681 O O . ASP A 1 212 ? 46.879 48.729 69.942 1.00 24.70 951 ASP A O 1
ATOM 1686 N N . LEU A 1 213 ? 45.839 47.421 68.441 1.00 21.86 952 LEU A N 1
ATOM 1687 C CA . LEU A 1 213 ? 44.971 48.502 67.975 1.00 19.55 952 LEU A CA 1
ATOM 1688 C C . LEU A 1 213 ? 43.756 48.744 68.875 1.00 17.32 952 LEU A C 1
ATOM 1689 O O . LEU A 1 213 ? 43.188 49.855 68.871 1.00 18.39 952 LEU A O 1
ATOM 1694 N N . THR A 1 214 ? 43.377 47.724 69.650 1.00 15.24 953 THR A N 1
ATOM 1695 C CA . THR A 1 214 ? 42.203 47.809 70.510 1.00 13.09 953 THR A CA 1
ATOM 1696 C C . THR A 1 214 ? 42.516 47.157 71.843 1.00 19.61 953 THR A C 1
ATOM 1697 O O . THR A 1 214 ? 41.767 46.310 72.316 1.00 19.50 953 THR A O 1
ATOM 1701 N N . LYS A 1 215 ? 43.647 47.576 72.431 1.00 19.85 954 LYS A N 1
ATOM 1702 C CA . LYS A 1 215 ? 44.158 46.866 73.611 1.00 19.07 954 LYS A CA 1
ATOM 1703 C C . LYS A 1 215 ? 43.139 46.727 74.752 1.00 19.13 954 LYS A C 1
ATOM 1704 O O . LYS A 1 215 ? 43.182 45.755 75.504 1.00 20.58 954 LYS A O 1
ATOM 1710 N N . TYR A 1 216 ? 42.257 47.714 74.919 1.00 21.64 955 TYR A N 1
ATOM 1711 C CA . TYR A 1 216 ? 41.271 47.719 76.015 1.00 19.06 955 TYR A CA 1
ATOM 1712 C C . TYR A 1 216 ? 40.244 46.592 75.871 1.00 19.77 955 TYR A C 1
ATOM 1713 O O . TYR A 1 216 ? 39.413 46.361 76.761 1.00 18.96 955 TYR A O 1
ATOM 1722 N N . ALA A 1 217 ? 40.268 45.924 74.713 1.00 16.32 956 ALA A N 1
ATOM 1723 C CA . ALA A 1 217 ? 39.381 44.781 74.468 1.00 16.10 956 ALA A CA 1
ATOM 1724 C C . ALA A 1 217 ? 40.088 43.420 74.511 1.00 15.67 956 ALA A C 1
ATOM 1725 O O . ALA A 1 217 ? 39.479 42.355 74.219 1.00 15.30 956 ALA A O 1
ATOM 1727 N N . ASN A 1 218 ? 41.367 43.439 74.869 1.00 17.50 957 ASN A N 1
ATOM 1728 C CA . ASN A 1 218 ? 42.131 42.217 74.903 1.00 20.39 957 ASN A CA 1
ATOM 1729 C C . ASN A 1 218 ? 41.655 41.320 76.017 1.00 18.18 957 ASN A C 1
ATOM 1730 O O . ASN A 1 218 ? 41.069 41.790 77.015 1.00 17.31 957 ASN A O 1
ATOM 1735 N N . SER A 1 219 ? 41.938 40.034 75.865 1.00 16.00 958 SER A N 1
ATOM 1736 C CA . SER A 1 219 ? 41.648 39.083 76.930 1.00 18.36 958 SER A CA 1
ATOM 1737 C C . SER A 1 219 ? 42.728 38.011 77.021 1.00 19.97 958 SER A C 1
ATOM 1738 O O . SER A 1 219 ? 43.248 37.576 75.990 1.00 17.24 958 SER A O 1
ATOM 1741 N N . ASP A 1 220 ? 43.063 37.585 78.251 1.00 17.69 959 ASP A N 1
ATOM 1742 C CA . ASP A 1 220 ? 43.954 36.431 78.441 1.00 17.74 959 ASP A CA 1
ATOM 1743 C C . ASP A 1 220 ? 43.166 35.108 78.430 1.00 18.60 959 ASP A C 1
ATOM 1744 O O . ASP A 1 220 ? 43.754 34.026 78.568 1.00 21.62 959 ASP A O 1
ATOM 1749 N N . TRP A 1 221 ? 41.839 35.192 78.260 1.00 14.33 960 TRP A N 1
ATOM 1750 C CA . TRP A 1 221 ? 41.002 33.995 78.412 1.00 14.13 960 TRP A CA 1
ATOM 1751 C C . TRP A 1 221 ? 40.366 33.545 77.084 1.00 13.10 960 TRP A C 1
ATOM 1752 O O . TRP A 1 221 ? 41.098 33.086 76.200 1.00 14.59 960 TRP A O 1
ATOM 1763 N N . ARG A 1 222 ? 39.042 33.687 76.949 1.00 11.61 961 ARG A N 1
ATOM 1764 C CA . ARG A 1 222 ? 38.352 33.337 75.696 1.00 10.14 961 ARG A CA 1
ATOM 1765 C C . ARG A 1 222 ? 38.641 31.899 75.282 1.00 11.25 961 ARG A C 1
ATOM 1766 O O . ARG A 1 222 ? 38.930 31.606 74.106 1.00 14.29 961 ARG A O 1
ATOM 1774 N N . LEU A 1 223 ? 38.625 31.008 76.273 1.00 11.96 962 LEU A N 1
ATOM 1775 C CA . LEU A 1 223 ? 38.745 29.576 76.022 1.00 12.20 962 LEU A CA 1
ATOM 1776 C C . LEU A 1 223 ? 37.418 29.078 75.487 1.00 13.48 962 LEU A C 1
ATOM 1777 O O . LEU A 1 223 ? 36.422 29.042 76.241 1.00 13.12 962 LEU A O 1
ATOM 1782 N N . MET A 1 224 ? 37.383 28.706 74.202 1.00 10.87 963 MET A N 1
ATOM 1783 C CA . MET A 1 224 ? 36.076 28.465 73.564 1.00 11.38 963 MET A CA 1
ATOM 1784 C C . MET A 1 224 ? 35.751 26.962 73.409 1.00 11.09 963 MET A C 1
ATOM 1785 O O . MET A 1 224 ? 36.696 26.155 73.229 1.00 11.08 963 MET A O 1
ATOM 1790 N N . ASN A 1 225 ? 34.446 26.621 73.439 1.00 9.45 964 ASN A N 1
ATOM 1791 C CA . ASN A 1 225 ? 33.955 25.281 73.132 1.00 7.05 964 ASN A CA 1
ATOM 1792 C C . ASN A 1 225 ? 34.392 24.298 74.205 1.00 9.99 964 ASN A C 1
ATOM 1793 O O . ASN A 1 225 ? 34.484 23.105 73.909 1.00 9.80 964 ASN A O 1
ATOM 1798 N N . ARG A 1 226 ? 34.688 24.784 75.424 1.00 9.86 965 ARG A N 1
ATOM 1799 C CA . ARG A 1 226 ? 35.187 23.883 76.488 1.00 11.65 965 ARG A CA 1
ATOM 1800 C C . ARG A 1 226 ? 34.016 23.252 77.238 1.00 12.59 965 ARG A C 1
ATOM 1801 O O . ARG A 1 226 ? 33.749 23.532 78.422 1.00 11.44 965 ARG A O 1
ATOM 1809 N N . THR A 1 227 ? 33.295 22.404 76.521 1.00 9.37 966 THR A N 1
ATOM 1810 C CA . THR A 1 227 ? 32.099 21.765 77.064 1.00 10.48 966 THR A CA 1
ATOM 1811 C C . THR A 1 227 ? 32.453 20.397 77.648 1.00 9.50 966 THR A C 1
ATOM 1812 O O . THR A 1 227 ? 33.632 20.042 77.764 1.00 12.25 966 THR A O 1
ATOM 1816 N N . ALA A 1 228 ? 31.441 19.617 78.023 1.00 12.83 967 ALA A N 1
ATOM 1817 C CA . ALA A 1 228 ? 31.699 18.327 78.714 1.00 12.09 967 ALA A CA 1
ATOM 1818 C C . ALA A 1 228 ? 32.677 17.411 77.959 1.00 15.68 967 ALA A C 1
ATOM 1819 O O . ALA A 1 228 ? 33.427 16.623 78.586 1.00 18.24 967 ALA A O 1
ATOM 1821 N N . THR A 1 229 ? 32.637 17.463 76.625 1.00 13.67 968 THR A N 1
ATOM 1822 C CA . THR A 1 229 ? 33.436 16.562 75.802 1.00 17.11 968 THR A CA 1
ATOM 1823 C C . THR A 1 229 ? 34.780 17.185 75.394 1.00 17.63 968 THR A C 1
ATOM 1824 O O . THR A 1 229 ? 35.518 16.598 74.590 1.00 19.87 968 THR A O 1
ATOM 1828 N N . ASN A 1 230 ? 35.073 18.378 75.910 1.00 13.02 969 ASN A N 1
ATOM 1829 C CA . ASN A 1 230 ? 36.253 19.133 75.466 1.00 11.50 969 ASN A CA 1
ATOM 1830 C C . ASN A 1 230 ? 36.865 19.982 76.573 1.00 13.37 969 ASN A C 1
ATOM 1831 O O . ASN A 1 230 ? 37.259 21.137 76.345 1.00 15.18 969 ASN A O 1
ATOM 1836 N N . ILE A 1 231 ? 36.957 19.399 77.770 1.00 15.10 970 ILE A N 1
ATOM 1837 C CA . ILE A 1 231 ? 37.492 20.119 78.899 1.00 13.52 970 ILE A CA 1
ATOM 1838 C C . ILE A 1 231 ? 38.933 20.569 78.613 1.00 20.64 970 ILE A C 1
ATOM 1839 O O . ILE A 1 231 ? 39.290 21.697 78.943 1.00 19.09 970 ILE A O 1
ATOM 1844 N N . ASP A 1 232 ? 39.748 19.715 77.989 1.00 18.00 971 ASP A N 1
ATOM 1845 C CA . ASP A 1 232 ? 41.171 20.052 77.781 1.00 22.79 971 ASP A CA 1
ATOM 1846 C C . ASP A 1 232 ? 41.431 20.834 76.493 1.00 26.26 971 ASP A C 1
ATOM 1847 O O . ASP A 1 232 ? 42.570 21.140 76.160 1.00 22.25 971 ASP A O 1
ATOM 1852 N N . GLY A 1 233 ? 40.373 21.177 75.774 1.00 17.86 972 GLY A N 1
ATOM 1853 C CA . GLY A 1 233 ? 40.504 21.890 74.510 1.00 16.48 972 GLY A CA 1
ATOM 1854 C C . GLY A 1 233 ? 41.146 21.085 73.391 1.00 21.59 972 GLY A C 1
ATOM 1855 O O . GLY A 1 233 ? 41.438 21.628 72.344 1.00 22.00 972 GLY A O 1
ATOM 1856 N N . LYS A 1 234 ? 41.337 19.783 73.573 1.00 18.34 973 LYS A N 1
ATOM 1857 C CA . LYS A 1 234 ? 42.004 18.982 72.562 1.00 18.66 973 LYS A CA 1
ATOM 1858 C C . LYS A 1 234 ? 41.037 18.295 71.603 1.00 21.26 973 LYS A C 1
ATOM 1859 O O . LYS A 1 234 ? 41.473 17.592 70.668 1.00 23.40 973 LYS A O 1
ATOM 1865 N N . ASN A 1 235 ? 39.745 18.501 71.833 1.00 19.01 974 ASN A N 1
ATOM 1866 C CA . ASN A 1 235 ? 38.715 17.901 71.008 1.00 16.42 974 ASN A CA 1
ATOM 1867 C C . ASN A 1 235 ? 37.913 19.054 70.408 1.00 18.06 974 ASN A C 1
ATOM 1868 O O . ASN A 1 235 ? 38.417 20.174 70.337 1.00 21.15 974 ASN A O 1
ATOM 1873 N N . TYR A 1 236 ? 36.686 18.797 69.962 1.00 18.27 975 TYR A N 1
ATOM 1874 C CA . TYR A 1 236 ? 35.966 19.846 69.218 1.00 15.02 975 TYR A CA 1
ATOM 1875 C C . TYR A 1 236 ? 35.001 20.634 70.125 1.00 11.66 975 TYR A C 1
ATOM 1876 O O . TYR A 1 236 ? 35.000 21.874 70.095 1.00 13.92 975 TYR A O 1
ATOM 1885 N N . GLY A 1 237 ? 34.226 19.907 70.936 1.00 12.12 976 GLY A N 1
ATOM 1886 C CA . GLY A 1 237 ? 33.322 20.507 71.929 1.00 11.02 976 GLY A CA 1
ATOM 1887 C C . GLY A 1 237 ? 32.034 20.979 71.288 1.00 11.79 976 GLY A C 1
ATOM 1888 O O . GLY A 1 237 ? 31.857 20.876 70.048 1.00 11.60 976 GLY A O 1
ATOM 1889 N N . GLY A 1 238 ? 31.141 21.466 72.135 1.00 11.40 977 GLY A N 1
ATOM 1890 C CA . GLY A 1 238 ? 29.931 22.150 71.691 1.00 12.14 977 GLY A CA 1
ATOM 1891 C C . GLY A 1 238 ? 30.281 23.517 71.152 1.00 11.95 977 GLY A C 1
ATOM 1892 O O . GLY A 1 238 ? 31.368 24.027 71.415 1.00 11.31 977 GLY A O 1
ATOM 1893 N N . ALA A 1 239 ? 29.356 24.127 70.413 1.00 10.76 978 ALA A N 1
ATOM 1894 C CA . ALA A 1 239 ? 29.640 25.422 69.815 1.00 9.21 978 ALA A CA 1
ATOM 1895 C C . ALA A 1 239 ? 29.624 26.545 70.874 1.00 8.69 978 ALA A C 1
ATOM 1896 O O . ALA A 1 239 ? 28.589 26.804 71.544 1.00 8.18 978 ALA A O 1
ATOM 1898 N N . GLU A 1 240 ? 30.729 27.275 70.955 1.00 9.10 979 GLU A N 1
ATOM 1899 C CA . GLU A 1 240 ? 30.785 28.351 71.902 1.00 6.79 979 GLU A CA 1
ATOM 1900 C C . GLU A 1 240 ? 29.767 29.431 71.549 1.00 10.62 979 GLU A C 1
ATOM 1901 O O . GLU A 1 240 ? 29.167 30.043 72.459 1.00 8.80 979 GLU A O 1
ATOM 1907 N N . PHE A 1 241 ? 29.607 29.704 70.256 1.00 10.03 980 PHE A N 1
ATOM 1908 C CA . PHE A 1 241 ? 28.796 30.831 69.816 1.00 6.75 980 PHE A CA 1
ATOM 1909 C C . PHE A 1 241 ? 27.386 30.376 69.474 1.00 11.64 980 PHE A C 1
ATOM 1910 O O . PHE A 1 241 ? 27.194 29.351 68.786 1.00 12.12 980 PHE A O 1
ATOM 1918 N N . LEU A 1 242 ? 26.406 31.149 69.939 1.00 7.22 981 LEU A N 1
ATOM 1919 C CA . LEU A 1 242 ? 24.996 30.762 69.753 1.00 9.65 981 LEU A CA 1
ATOM 1920 C C . LEU A 1 242 ? 24.205 32.013 69.288 1.00 9.24 981 LEU A C 1
ATOM 1921 O O . LEU A 1 242 ? 23.646 32.027 68.164 1.00 9.27 981 LEU A O 1
ATOM 1926 N N . LEU A 1 243 ? 24.176 33.029 70.162 1.00 8.91 982 LEU A N 1
ATOM 1927 C CA . LEU A 1 243 ? 23.345 34.241 69.956 1.00 8.02 982 LEU A CA 1
ATOM 1928 C C . LEU A 1 243 ? 23.990 35.503 70.532 1.00 9.43 982 LEU A C 1
ATOM 1929 O O . LEU A 1 243 ? 24.586 35.467 71.602 1.00 8.38 982 LEU A O 1
ATOM 1934 N N . ALA A 1 244 ? 23.789 36.631 69.853 1.00 7.20 983 ALA A N 1
ATOM 1935 C CA . ALA A 1 244 ? 24.048 37.947 70.438 1.00 8.87 983 ALA A CA 1
ATOM 1936 C C . ALA A 1 244 ? 25.499 38.069 70.930 1.00 7.47 983 ALA A C 1
ATOM 1937 O O . ALA A 1 244 ? 26.444 37.711 70.202 1.00 8.73 983 ALA A O 1
ATOM 1939 N N . ASN A 1 245 ? 25.683 38.661 72.112 1.00 6.28 984 ASN A N 1
ATOM 1940 C CA . ASN A 1 245 ? 27.007 38.889 72.656 1.00 7.26 984 ASN A CA 1
ATOM 1941 C C . ASN A 1 245 ? 27.398 37.729 73.562 1.00 7.42 984 ASN A C 1
ATOM 1942 O O . ASN A 1 245 ? 26.837 37.566 74.652 1.00 10.04 984 ASN A O 1
ATOM 1947 N N . ASP A 1 246 ? 28.383 36.947 73.114 1.00 9.45 985 ASP A N 1
ATOM 1948 C CA . ASP A 1 246 ? 28.700 35.694 73.823 1.00 8.36 985 ASP A CA 1
ATOM 1949 C C . ASP A 1 246 ? 29.582 35.970 75.029 1.00 8.69 985 ASP A C 1
ATOM 1950 O O . ASP A 1 246 ? 30.723 36.447 74.887 1.00 9.33 985 ASP A O 1
ATOM 1955 N N . ILE A 1 247 ? 29.047 35.710 76.216 1.00 7.75 986 ILE A N 1
ATOM 1956 C CA . ILE A 1 247 ? 29.840 35.916 77.425 1.00 9.83 986 ILE A CA 1
ATOM 1957 C C . ILE A 1 247 ? 31.026 34.958 77.546 1.00 7.54 986 ILE A C 1
ATOM 1958 O O . ILE A 1 247 ? 30.892 33.748 77.326 1.00 10.21 986 ILE A O 1
ATOM 1963 N N . ASP A 1 248 ? 32.190 35.496 77.917 1.00 10.58 987 ASP A N 1
ATOM 1964 C CA . ASP A 1 248 ? 33.385 34.654 78.054 1.00 10.47 987 ASP A CA 1
ATOM 1965 C C . ASP A 1 248 ? 33.347 34.013 79.427 1.00 7.51 987 ASP A C 1
ATOM 1966 O O . ASP A 1 248 ? 33.922 34.563 80.384 1.00 10.95 987 ASP A O 1
ATOM 1971 N N . ASN A 1 249 ? 32.670 32.864 79.523 1.00 8.19 988 ASN A N 1
ATOM 1972 C CA . ASN A 1 249 ? 32.520 32.172 80.816 1.00 9.43 988 ASN A CA 1
ATOM 1973 C C . ASN A 1 249 ? 33.755 31.401 81.250 1.00 13.43 988 ASN A C 1
ATOM 1974 O O . ASN A 1 249 ? 33.727 30.691 82.274 1.00 12.79 988 ASN A O 1
ATOM 1979 N N . SER A 1 250 ? 34.834 31.556 80.482 1.00 11.69 989 SER A N 1
ATOM 1980 C CA . SER A 1 250 ? 36.149 31.029 80.856 1.00 12.52 989 SER A CA 1
ATOM 1981 C C . SER A 1 250 ? 37.003 32.041 81.627 1.00 14.58 989 SER A C 1
ATOM 1982 O O . SER A 1 250 ? 38.034 31.679 82.171 1.00 14.89 989 SER A O 1
ATOM 1985 N N . ASN A 1 251 ? 36.554 33.290 81.678 1.00 13.91 990 ASN A N 1
ATOM 1986 C CA . ASN A 1 251 ? 37.317 34.341 82.367 1.00 13.96 990 ASN A CA 1
ATOM 1987 C C . ASN A 1 251 ? 36.932 34.209 83.845 1.00 12.91 990 ASN A C 1
ATOM 1988 O O . ASN A 1 251 ? 35.777 34.368 84.184 1.00 10.76 990 ASN A O 1
ATOM 1993 N N . PRO A 1 252 ? 37.902 33.908 84.714 1.00 14.66 991 PRO A N 1
ATOM 1994 C CA . PRO A 1 252 ? 37.554 33.723 86.143 1.00 16.78 991 PRO A CA 1
ATOM 1995 C C . PRO A 1 252 ? 36.824 34.889 86.798 1.00 17.57 991 PRO A C 1
ATOM 1996 O O . PRO A 1 252 ? 36.102 34.701 87.802 1.00 16.47 991 PRO A O 1
ATOM 2000 N N . VAL A 1 253 ? 37.007 36.091 86.268 1.00 14.57 992 VAL A N 1
ATOM 2001 C CA . VAL A 1 253 ? 36.252 37.229 86.795 1.00 14.23 992 VAL A CA 1
ATOM 2002 C C . VAL A 1 253 ? 34.790 37.162 86.365 1.00 13.75 992 VAL A C 1
ATOM 2003 O O . VAL A 1 253 ? 33.856 37.475 87.119 1.00 15.44 992 VAL A O 1
ATOM 2007 N N . VAL A 1 254 ? 34.573 36.747 85.130 1.00 12.01 993 VAL A N 1
ATOM 2008 C CA . VAL A 1 254 ? 33.217 36.513 84.688 1.00 10.48 993 VAL A CA 1
ATOM 2009 C C . VAL A 1 254 ? 32.586 35.351 85.454 1.00 12.37 993 VAL A C 1
ATOM 2010 O O . VAL A 1 254 ? 31.411 35.392 85.809 1.00 11.61 993 VAL A O 1
ATOM 2014 N N . GLN A 1 255 ? 33.385 34.331 85.744 1.00 11.58 994 GLN A N 1
ATOM 2015 C CA . GLN A 1 255 ? 32.864 33.196 86.528 1.00 10.73 994 GLN A CA 1
ATOM 2016 C C . GLN A 1 255 ? 32.384 33.636 87.903 1.00 10.42 994 GLN A C 1
ATOM 2017 O O . GLN A 1 255 ? 31.337 33.183 88.369 1.00 10.64 994 GLN A O 1
ATOM 2023 N N . ALA A 1 256 ? 33.171 34.471 88.570 1.00 12.21 995 ALA A N 1
ATOM 2024 C CA . ALA A 1 256 ? 32.749 34.996 89.880 1.00 14.93 995 ALA A CA 1
ATOM 2025 C C . ALA A 1 256 ? 31.431 35.763 89.719 1.00 14.15 995 ALA A C 1
ATOM 2026 O O . ALA A 1 256 ? 30.535 35.673 90.568 1.00 14.08 995 ALA A O 1
ATOM 2028 N N . GLU A 1 257 ? 31.309 36.513 88.619 1.00 14.33 996 GLU A N 1
ATOM 2029 C CA . GLU A 1 257 ? 30.074 37.272 88.349 1.00 15.74 996 GLU A CA 1
ATOM 2030 C C . GLU A 1 257 ? 28.868 36.358 88.081 1.00 13.11 996 GLU A C 1
ATOM 2031 O O . GLU A 1 257 ? 27.759 36.663 88.518 1.00 12.31 996 GLU A O 1
ATOM 2037 N N . GLU A 1 258 ? 29.096 35.244 87.380 1.00 10.88 997 GLU A N 1
ATOM 2038 C CA . GLU A 1 258 ? 28.026 34.228 87.223 1.00 9.43 997 GLU A CA 1
ATOM 2039 C C . GLU A 1 258 ? 27.581 33.654 88.587 1.00 9.24 997 GLU A C 1
ATOM 2040 O O . GLU A 1 258 ? 26.383 33.427 88.783 1.00 10.47 997 GLU A O 1
ATOM 2046 N N . LEU A 1 259 ? 28.535 33.431 89.511 1.00 9.90 998 LEU A N 1
ATOM 2047 C CA . LEU A 1 259 ? 28.219 32.942 90.828 1.00 9.68 998 LEU A CA 1
ATOM 2048 C C . LEU A 1 259 ? 27.427 34.026 91.581 1.00 11.92 998 LEU A C 1
ATOM 2049 O O . LEU A 1 259 ? 26.443 33.747 92.248 1.00 13.11 998 LEU A O 1
ATOM 2054 N N . ASN A 1 260 ? 27.858 35.274 91.450 1.00 13.05 999 ASN A N 1
ATOM 2055 C CA . ASN A 1 260 ? 27.112 36.397 92.033 1.00 12.86 999 ASN A CA 1
ATOM 2056 C C . ASN A 1 260 ? 25.655 36.392 91.566 1.00 13.80 999 ASN A C 1
ATOM 2057 O O . ASN A 1 260 ? 24.724 36.545 92.376 1.00 12.54 999 ASN A O 1
ATOM 2062 N N . TRP A 1 261 ? 25.472 36.235 90.253 1.00 10.81 1000 TRP A N 1
ATOM 2063 C CA . TRP A 1 261 ? 24.123 36.237 89.665 1.00 8.33 1000 TRP A CA 1
ATOM 2064 C C . TRP A 1 261 ? 23.280 35.033 90.196 1.00 11.17 1000 TRP A C 1
ATOM 2065 O O . TRP A 1 261 ? 22.102 35.157 90.540 1.00 10.45 1000 TRP A O 1
ATOM 2076 N N . LEU A 1 262 ? 23.906 33.868 90.245 1.00 11.26 1001 LEU A N 1
ATOM 2077 C CA . LEU A 1 262 ? 23.249 32.688 90.775 1.00 12.15 1001 LEU A CA 1
ATOM 2078 C C . LEU A 1 262 ? 22.751 32.939 92.216 1.00 11.76 1001 LEU A C 1
ATOM 2079 O O . LEU A 1 262 ? 21.603 32.630 92.575 1.00 11.21 1001 LEU A O 1
ATOM 2084 N N . TYR A 1 263 ? 23.645 33.503 93.030 1.00 10.25 1002 TYR A N 1
ATOM 2085 C CA . TYR A 1 263 ? 23.288 33.829 94.399 1.00 11.30 1002 TYR A CA 1
ATOM 2086 C C . TYR A 1 263 ? 22.091 34.813 94.434 1.00 10.41 1002 TYR A C 1
ATOM 2087 O O . TYR A 1 263 ? 21.167 34.704 95.241 1.00 12.18 1002 TYR A O 1
ATOM 2096 N N . TYR A 1 264 ? 22.123 35.801 93.549 1.00 9.28 1003 TYR A N 1
ATOM 2097 C CA . TYR A 1 264 ? 20.999 36.705 93.453 1.00 10.20 1003 TYR A CA 1
ATOM 2098 C C . TYR A 1 264 ? 19.693 35.982 93.156 1.00 9.90 1003 TYR A C 1
ATOM 2099 O O . TYR A 1 264 ? 18.662 36.269 93.774 1.00 12.26 1003 TYR A O 1
ATOM 2108 N N . LEU A 1 265 ? 19.709 35.065 92.201 1.00 10.06 1004 LEU A N 1
ATOM 2109 C CA . LEU A 1 265 ? 18.483 34.356 91.836 1.00 6.98 1004 LEU A CA 1
ATOM 2110 C C . LEU A 1 265 ? 18.008 33.512 93.018 1.00 10.44 1004 LEU A C 1
ATOM 2111 O O . LEU A 1 265 ? 16.840 33.508 93.396 1.00 10.59 1004 LEU A O 1
ATOM 2116 N N . MET A 1 266 ? 18.937 32.790 93.632 1.00 8.06 1005 MET A N 1
ATOM 2117 C CA . MET A 1 266 ? 18.548 31.821 94.692 1.00 8.91 1005 MET A CA 1
ATOM 2118 C C . MET A 1 266 ? 18.104 32.561 95.983 1.00 10.92 1005 MET A C 1
ATOM 2119 O O . MET A 1 266 ? 17.534 31.944 96.899 1.00 12.31 1005 MET A O 1
ATOM 2124 N N . ASN A 1 267 ? 18.344 33.869 96.028 1.00 11.70 1006 ASN A N 1
ATOM 2125 C CA . ASN A 1 267 ? 17.986 34.685 97.197 1.00 12.35 1006 ASN A CA 1
ATOM 2126 C C . ASN A 1 267 ? 17.178 35.911 96.769 1.00 12.95 1006 ASN A C 1
ATOM 2127 O O . ASN A 1 267 ? 17.147 36.950 97.456 1.00 13.58 1006 ASN A O 1
ATOM 2132 N N . PHE A 1 268 ? 16.487 35.754 95.645 1.00 10.69 1007 PHE A N 1
ATOM 2133 C CA . PHE A 1 268 ? 15.915 36.901 94.966 1.00 7.87 1007 PHE A CA 1
ATOM 2134 C C . PHE A 1 268 ? 14.894 37.576 95.871 1.00 11.21 1007 PHE A C 1
ATOM 2135 O O . PHE A 1 268 ? 14.831 38.817 95.923 1.00 13.69 1007 PHE A O 1
ATOM 2143 N N . GLY A 1 269 ? 14.137 36.767 96.605 1.00 12.15 1008 GLY A N 1
ATOM 2144 C CA . GLY A 1 269 ? 13.054 37.316 97.455 1.00 9.84 1008 GLY A CA 1
ATOM 2145 C C . GLY A 1 269 ? 13.585 38.078 98.662 1.00 12.66 1008 GLY A C 1
ATOM 2146 O O . GLY A 1 269 ? 13.083 39.156 99.033 1.00 13.69 1008 GLY A O 1
ATOM 2147 N N . THR A 1 270 ? 14.644 37.538 99.251 1.00 12.15 1009 THR A N 1
ATOM 2148 C CA . THR A 1 270 ? 15.293 38.186 100.397 1.00 13.26 1009 THR A CA 1
ATOM 2149 C C . THR A 1 270 ? 15.894 39.519 99.909 1.00 17.64 1009 THR A C 1
ATOM 2150 O O . THR A 1 270 ? 15.690 40.584 100.519 1.00 16.07 1009 THR A O 1
ATOM 2154 N N . ILE A 1 271 ? 16.622 39.455 98.798 1.00 13.59 1010 ILE A N 1
ATOM 2155 C CA . ILE A 1 271 ? 17.345 40.624 98.338 1.00 14.54 1010 ILE A CA 1
ATOM 2156 C C . ILE A 1 271 ? 16.427 41.755 97.867 1.00 13.82 1010 ILE A C 1
ATOM 2157 O O . ILE A 1 271 ? 16.619 42.919 98.238 1.00 18.51 1010 ILE A O 1
ATOM 2162 N N . THR A 1 272 ? 15.464 41.432 97.013 1.00 13.12 1011 THR A N 1
ATOM 2163 C CA . THR A 1 272 ? 14.675 42.497 96.390 1.00 14.52 1011 THR A CA 1
ATOM 2164 C C . THR A 1 272 ? 13.380 42.806 97.138 1.00 14.76 1011 THR A C 1
ATOM 2165 O O . THR A 1 272 ? 12.751 43.838 96.903 1.00 19.48 1011 THR A O 1
ATOM 2169 N N . GLY A 1 273 ? 12.982 41.928 98.058 1.00 15.87 1012 GLY A N 1
ATOM 2170 C CA . GLY A 1 273 ? 11.734 42.163 98.800 1.00 16.16 1012 GLY A CA 1
ATOM 2171 C C . GLY A 1 273 ? 11.747 41.879 100.289 1.00 18.57 1012 GLY A C 1
ATOM 2172 O O . GLY A 1 273 ? 10.695 41.974 100.951 1.00 19.12 1012 GLY A O 1
ATOM 2173 N N . ASN A 1 274 ? 12.918 41.576 100.845 1.00 17.42 1013 ASN A N 1
ATOM 2174 C CA A ASN A 1 274 ? 12.989 41.182 102.252 0.25 16.49 1013 ASN A CA 1
ATOM 2175 C CA B ASN A 1 274 ? 13.034 41.111 102.235 0.25 16.97 1013 ASN A CA 1
ATOM 2176 C CA C ASN A 1 274 ? 12.991 41.179 102.239 0.50 16.47 1013 ASN A CA 1
ATOM 2177 C C . ASN A 1 274 ? 11.910 40.133 102.555 1.00 14.37 1013 ASN A C 1
ATOM 2178 O O . ASN A 1 274 ? 11.232 40.211 103.586 1.00 20.18 1013 ASN A O 1
ATOM 2191 N N . ASN A 1 275 ? 11.753 39.166 101.642 1.00 13.79 1014 ASN A N 1
ATOM 2192 C CA . ASN A 1 275 ? 10.704 38.144 101.704 1.00 15.20 1014 ASN A CA 1
ATOM 2193 C C . ASN A 1 275 ? 11.282 36.741 101.556 1.00 14.35 1014 ASN A C 1
ATOM 2194 O O . ASN A 1 275 ? 11.563 36.328 100.421 1.00 14.14 1014 ASN A O 1
ATOM 2199 N N . PRO A 1 276 ? 11.429 36.003 102.658 1.00 15.36 1015 PRO A N 1
ATOM 2200 C CA . PRO A 1 276 ? 12.095 34.709 102.603 1.00 15.54 1015 PRO A CA 1
ATOM 2201 C C . PRO A 1 276 ? 11.258 33.621 101.923 1.00 16.87 1015 PRO A C 1
A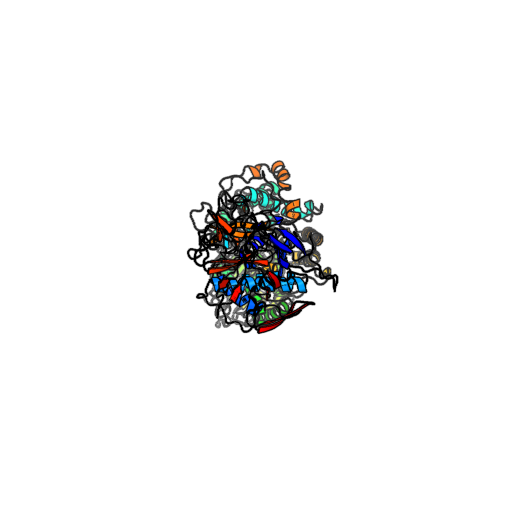TOM 2202 O O . PRO A 1 276 ? 11.774 32.512 101.647 1.00 15.09 1015 PRO A O 1
ATOM 2206 N N . GLU A 1 277 ? 9.996 33.921 101.595 1.00 13.75 1016 GLU A N 1
ATOM 2207 C CA . GLU A 1 277 ? 9.216 32.920 100.821 1.00 13.02 1016 GLU A CA 1
ATOM 2208 C C . GLU A 1 277 ? 9.198 33.210 99.326 1.00 11.75 1016 GLU A C 1
ATOM 2209 O O . GLU A 1 277 ? 8.419 32.580 98.591 1.00 13.54 1016 GLU A O 1
ATOM 2215 N N . ALA A 1 278 ? 10.044 34.138 98.859 1.00 11.43 1017 ALA A N 1
ATOM 2216 C CA . ALA A 1 278 ? 10.036 34.479 97.441 1.00 8.98 1017 ALA A CA 1
ATOM 2217 C C . ALA A 1 278 ? 11.420 34.252 96.790 1.00 10.51 1017 ALA A C 1
ATOM 2218 O O . ALA A 1 278 ? 11.800 34.967 95.882 1.00 13.20 1017 ALA A O 1
ATOM 2220 N N . ASN A 1 279 ? 12.143 33.233 97.253 1.00 9.29 1018 ASN A N 1
ATOM 2221 C CA . ASN A 1 279 ? 13.386 32.838 96.577 1.00 8.95 1018 ASN A CA 1
ATOM 2222 C C . ASN A 1 279 ? 13.117 31.708 95.587 1.00 14.14 1018 ASN A C 1
ATOM 2223 O O . ASN A 1 279 ? 12.148 30.957 95.763 1.00 15.24 1018 ASN A O 1
ATOM 2228 N N . PHE A 1 280 ? 13.944 31.552 94.550 1.00 8.28 1019 PHE A N 1
ATOM 2229 C CA . PHE A 1 280 ? 13.833 30.348 93.755 1.00 7.28 1019 PHE A CA 1
ATOM 2230 C C . PHE A 1 280 ? 14.493 29.190 94.525 1.00 9.50 1019 PHE A C 1
ATOM 2231 O O . PHE A 1 280 ? 15.289 29.420 95.430 1.00 11.62 1019 PHE A O 1
ATOM 2239 N N . ASP A 1 281 ? 14.125 27.966 94.168 1.00 9.58 1020 ASP A N 1
ATOM 2240 C CA . ASP A 1 281 ? 14.598 26.760 94.836 1.00 9.21 1020 ASP A CA 1
ATOM 2241 C C . ASP A 1 281 ? 15.590 25.974 94.002 1.00 8.75 1020 ASP A C 1
ATOM 2242 O O . ASP A 1 281 ? 16.351 25.147 94.533 1.00 8.29 1020 ASP A O 1
ATOM 2247 N N . GLY A 1 282 ? 15.500 26.132 92.697 1.00 7.28 1021 GLY A N 1
ATOM 2248 C CA . GLY A 1 282 ? 16.413 25.395 91.795 1.00 7.26 1021 GLY A CA 1
ATOM 2249 C C . GLY A 1 282 ? 16.745 26.230 90.568 1.00 10.46 1021 GLY A C 1
ATOM 2250 O O . GLY A 1 282 ? 16.204 27.313 90.384 1.00 7.46 1021 GLY A O 1
ATOM 2251 N N . ILE A 1 283 ? 17.627 25.716 89.709 1.00 8.36 1022 ILE A N 1
ATOM 2252 C CA . ILE A 1 283 ? 17.897 26.394 88.444 1.00 5.33 1022 ILE A CA 1
ATOM 2253 C C . ILE A 1 283 ? 17.720 25.443 87.255 1.00 8.60 1022 ILE A C 1
ATOM 2254 O O . ILE A 1 283 ? 17.817 24.209 87.407 1.00 6.70 1022 ILE A O 1
ATOM 2259 N N . ARG A 1 284 ? 17.418 26.020 86.100 1.00 5.31 1023 ARG A N 1
ATOM 2260 C CA . ARG A 1 284 ? 17.684 25.387 84.807 1.00 5.30 1023 ARG A CA 1
ATOM 2261 C C . ARG A 1 284 ? 18.949 26.045 84.249 1.00 7.08 1023 ARG A C 1
ATOM 2262 O O . ARG A 1 284 ? 19.060 27.281 84.223 1.00 7.19 1023 ARG A O 1
ATOM 2270 N N . VAL A 1 285 ? 19.912 25.212 83.838 1.00 7.31 1024 VAL A N 1
ATOM 2271 C CA . VAL A 1 285 ? 21.103 25.758 83.200 1.00 6.28 1024 VAL A CA 1
ATOM 2272 C C . VAL A 1 285 ? 20.841 25.798 81.702 1.00 6.61 1024 VAL A C 1
ATOM 2273 O O . VAL A 1 285 ? 20.780 24.772 81.023 1.00 7.79 1024 VAL A O 1
ATOM 2277 N N . ASP A 1 286 ? 20.659 27.001 81.189 1.00 5.95 1025 ASP A N 1
ATOM 2278 C CA . ASP A 1 286 ? 20.349 27.166 79.767 1.00 5.01 1025 ASP A CA 1
ATOM 2279 C C . ASP A 1 286 ? 21.602 27.009 78.924 1.00 9.33 1025 ASP A C 1
ATOM 2280 O O . ASP A 1 286 ? 22.685 27.442 79.326 1.00 7.91 1025 ASP A O 1
ATOM 2285 N N . ALA A 1 287 ? 21.455 26.423 77.737 1.00 6.68 1026 ALA A N 1
ATOM 2286 C CA . ALA A 1 287 ? 22.533 26.427 76.731 1.00 4.96 1026 ALA A CA 1
ATOM 2287 C C . ALA A 1 287 ? 23.806 25.795 77.287 1.00 5.82 1026 ALA A C 1
ATOM 2288 O O . ALA A 1 287 ? 24.934 26.288 77.074 1.00 8.60 1026 ALA A O 1
ATOM 2290 N N . VAL A 1 288 ? 23.644 24.642 77.935 1.00 5.35 1027 VAL A N 1
ATOM 2291 C CA . VAL A 1 288 ? 24.806 24.021 78.578 1.00 6.65 1027 VAL A CA 1
ATOM 2292 C C . VAL A 1 288 ? 25.952 23.826 77.560 1.00 8.39 1027 VAL A C 1
ATOM 2293 O O . VAL A 1 288 ? 27.129 24.101 77.848 1.00 9.27 1027 VAL A O 1
ATOM 2297 N N . ASP A 1 289 ? 25.624 23.322 76.389 1.00 7.82 1028 ASP A N 1
ATOM 2298 C CA . ASP A 1 289 ? 26.692 22.923 75.446 1.00 7.01 1028 ASP A CA 1
ATOM 2299 C C . ASP A 1 289 ? 27.253 24.125 74.637 1.00 6.85 1028 ASP A C 1
ATOM 2300 O O . ASP A 1 289 ? 27.907 23.934 73.612 1.00 10.85 1028 ASP A O 1
ATOM 2305 N N . ASN A 1 290 ? 26.966 25.343 75.110 1.00 6.28 1029 ASN A N 1
ATOM 2306 C CA . ASN A 1 290 ? 27.543 26.561 74.469 1.00 8.85 1029 ASN A CA 1
ATOM 2307 C C . ASN A 1 290 ? 28.304 27.400 75.453 1.00 10.08 1029 ASN A C 1
ATOM 2308 O O . ASN A 1 290 ? 28.606 28.579 75.180 1.00 8.28 1029 ASN A O 1
ATOM 2313 N N . VAL A 1 291 ? 28.601 26.812 76.609 1.00 8.46 1030 VAL A N 1
ATOM 2314 C CA . VAL A 1 291 ? 29.382 27.518 77.609 1.00 6.77 1030 VAL A CA 1
ATOM 2315 C C . VAL A 1 291 ? 30.471 26.653 78.238 1.00 10.16 1030 VAL A C 1
ATOM 2316 O O . VAL A 1 291 ? 30.431 25.438 78.165 1.00 9.84 1030 VAL A O 1
ATOM 2320 N N . ASP A 1 292 ? 31.426 27.318 78.877 1.00 8.77 1031 ASP A N 1
ATOM 2321 C CA . ASP A 1 292 ? 32.495 26.630 79.601 1.00 10.69 1031 ASP A CA 1
ATOM 2322 C C . ASP A 1 292 ? 31.829 25.772 80.699 1.00 11.62 1031 ASP A C 1
ATOM 2323 O O . ASP A 1 292 ? 31.084 26.288 81.553 1.00 10.92 1031 ASP A O 1
ATOM 2328 N N . VAL A 1 293 ? 32.079 24.461 80.642 1.00 11.30 1032 VAL A N 1
ATOM 2329 C CA . VAL A 1 293 ? 31.405 23.497 81.522 1.00 9.71 1032 VAL A CA 1
ATOM 2330 C C . VAL A 1 293 ? 31.864 23.680 82.986 1.00 10.60 1032 VAL A C 1
ATOM 2331 O O . VAL A 1 293 ? 31.263 23.092 83.901 1.00 10.40 1032 VAL A O 1
ATOM 2335 N N . ASP A 1 294 ? 32.890 24.521 83.204 1.00 10.15 1033 ASP A N 1
ATOM 2336 C CA . ASP A 1 294 ? 33.239 24.938 84.583 1.00 11.66 1033 ASP A CA 1
ATOM 2337 C C . ASP A 1 294 ? 31.968 25.432 85.320 1.00 11.24 1033 ASP A C 1
ATOM 2338 O O . ASP A 1 294 ? 31.844 25.289 86.536 1.00 12.98 1033 ASP A O 1
ATOM 2343 N N . LEU A 1 295 ? 31.062 26.087 84.593 1.00 10.71 1034 LEU A N 1
ATOM 2344 C CA . LEU A 1 295 ? 29.895 26.653 85.246 1.00 8.76 1034 LEU A CA 1
ATOM 2345 C C . LEU A 1 295 ? 29.069 25.617 85.992 1.00 9.73 1034 LEU A C 1
ATOM 2346 O O . LEU A 1 295 ? 28.445 25.945 87.013 1.00 10.18 1034 LEU A O 1
ATOM 2351 N N . LEU A 1 296 ? 29.050 24.370 85.514 1.00 9.54 1035 LEU A N 1
ATOM 2352 C CA . LEU A 1 296 ? 28.181 23.374 86.187 1.00 10.19 1035 LEU A CA 1
ATOM 2353 C C . LEU A 1 296 ? 28.768 23.061 87.567 1.00 11.15 1035 LEU A C 1
ATOM 2354 O O . LEU A 1 296 ? 28.037 22.826 88.559 1.00 10.67 1035 LEU A O 1
ATOM 2359 N N . SER A 1 297 ? 30.109 23.101 87.612 1.00 10.04 1036 SER A N 1
ATOM 2360 C CA . SER A 1 297 ? 30.853 22.796 88.847 1.00 11.32 1036 SER A CA 1
ATOM 2361 C C . SER A 1 297 ? 30.734 23.951 89.807 1.00 11.29 1036 SER A C 1
ATOM 2362 O O . SER A 1 297 ? 30.585 23.759 91.016 1.00 13.32 1036 SER A O 1
ATOM 2365 N N . ILE A 1 298 ? 30.785 25.164 89.276 1.00 11.86 1037 ILE A N 1
ATOM 2366 C CA . ILE A 1 298 ? 30.629 26.353 90.117 1.00 11.30 1037 ILE A CA 1
ATOM 2367 C C . ILE A 1 298 ? 29.223 26.344 90.750 1.00 10.33 1037 ILE A C 1
ATOM 2368 O O . ILE A 1 298 ? 29.061 26.638 91.936 1.00 11.99 1037 ILE A O 1
ATOM 2373 N N . ALA A 1 299 ? 28.204 26.024 89.941 1.00 9.81 1038 ALA A N 1
ATOM 2374 C CA . ALA A 1 299 ? 26.845 25.973 90.472 1.00 7.91 1038 ALA A CA 1
ATOM 2375 C C . ALA A 1 299 ? 26.710 24.858 91.525 1.00 9.44 1038 ALA A C 1
ATOM 2376 O O . ALA A 1 299 ? 26.157 25.058 92.610 1.00 10.63 1038 ALA A O 1
ATOM 2378 N N . ARG A 1 300 ? 27.252 23.692 91.213 1.00 10.44 1039 ARG A N 1
ATOM 2379 C CA . ARG A 1 300 ? 27.243 22.576 92.155 1.00 11.46 1039 ARG A CA 1
ATOM 2380 C C . ARG A 1 300 ? 27.845 22.999 93.475 1.00 12.59 1039 ARG A C 1
ATOM 2381 O O . ARG A 1 300 ? 27.273 22.767 94.542 1.00 12.92 1039 ARG A O 1
ATOM 2389 N N . ASP A 1 301 ? 29.028 23.609 93.391 1.00 12.55 1040 ASP A N 1
ATOM 2390 C CA . ASP A 1 301 ? 29.786 23.936 94.584 1.00 12.78 1040 ASP A CA 1
ATOM 2391 C C . ASP A 1 301 ? 28.979 24.906 95.460 1.00 13.70 1040 ASP A C 1
ATOM 2392 O O . ASP A 1 301 ? 28.960 24.755 96.686 1.00 15.06 1040 ASP A O 1
ATOM 2397 N N . TYR A 1 302 ? 28.315 25.890 94.833 1.00 10.84 1041 TYR A N 1
ATOM 2398 C CA . TYR A 1 302 ? 27.454 26.818 95.603 1.00 12.59 1041 TYR A CA 1
ATOM 2399 C C . TYR A 1 302 ? 26.290 26.075 96.276 1.00 13.28 1041 TYR A C 1
ATOM 2400 O O . TYR A 1 302 ? 26.012 26.259 97.483 1.00 12.65 1041 TYR A O 1
ATOM 2409 N N . PHE A 1 303 ? 25.625 25.196 95.525 1.00 10.43 1042 PHE A N 1
ATOM 2410 C CA . PHE A 1 303 ? 24.469 24.482 96.100 1.00 9.93 1042 PHE A CA 1
ATOM 2411 C C . PHE A 1 303 ? 24.914 23.524 97.190 1.00 11.36 1042 PHE A C 1
ATOM 2412 O O . PHE A 1 303 ? 24.210 23.339 98.202 1.00 12.13 1042 PHE A O 1
ATOM 2420 N N . ASN A 1 304 ? 26.094 22.926 97.007 1.00 11.85 1043 ASN A N 1
ATOM 2421 C CA . ASN A 1 304 ? 26.650 22.102 98.090 1.00 13.01 1043 ASN A CA 1
ATOM 2422 C C . ASN A 1 304 ? 26.918 22.890 99.374 1.00 14.41 1043 ASN A C 1
ATOM 2423 O O . ASN A 1 304 ? 26.577 22.450 100.486 1.00 15.57 1043 ASN A O 1
ATOM 2428 N N . ALA A 1 305 ? 27.551 24.050 99.224 1.00 15.27 1044 ALA A N 1
ATOM 2429 C CA . ALA A 1 305 ? 27.882 24.870 100.389 1.00 11.99 1044 ALA A CA 1
ATOM 2430 C C . ALA A 1 305 ? 26.616 25.377 101.085 1.00 15.72 1044 ALA A C 1
ATOM 2431 O O . ALA A 1 305 ? 26.504 25.326 102.304 1.00 17.06 1044 ALA A O 1
ATOM 2433 N N . ALA A 1 306 ? 25.651 25.831 100.302 1.00 13.60 1045 ALA A N 1
ATOM 2434 C CA . ALA A 1 306 ? 24.437 26.462 100.843 1.00 14.82 1045 ALA A CA 1
ATOM 2435 C C . ALA A 1 306 ? 23.385 25.460 101.319 1.00 15.82 1045 ALA A C 1
ATOM 2436 O O . ALA A 1 306 ? 22.676 25.737 102.282 1.00 14.85 1045 ALA A O 1
ATOM 2438 N N . TYR A 1 307 ? 23.255 24.326 100.621 1.00 12.86 1046 TYR A N 1
ATOM 2439 C CA . TYR A 1 307 ? 22.131 23.428 100.867 1.00 11.97 1046 TYR A CA 1
ATOM 2440 C C . TYR A 1 307 ? 22.504 21.996 101.166 1.00 16.06 1046 TYR A C 1
ATOM 2441 O O . TYR A 1 307 ? 21.616 21.166 101.354 1.00 13.15 1046 TYR A O 1
ATOM 2450 N N . ASN A 1 308 ? 23.801 21.694 101.150 1.00 13.17 1047 ASN A N 1
ATOM 2451 C CA . ASN A 1 308 ? 24.270 20.341 101.507 1.00 12.85 1047 ASN A CA 1
ATOM 2452 C C . ASN A 1 308 ? 23.634 19.290 100.605 1.00 14.90 1047 ASN A C 1
ATOM 2453 O O . ASN A 1 308 ? 23.258 18.224 101.077 1.00 15.40 1047 ASN A O 1
ATOM 2458 N N . MET A 1 309 ? 23.544 19.587 99.300 1.00 12.44 1048 MET A N 1
ATOM 2459 C CA . MET A 1 309 ? 22.860 18.703 98.350 1.00 11.06 1048 MET A CA 1
ATOM 2460 C C . MET A 1 309 ? 23.279 17.241 98.407 1.00 14.25 1048 MET A C 1
ATOM 2461 O O . MET A 1 309 ? 22.457 16.345 98.198 1.00 13.25 1048 MET A O 1
ATOM 2466 N N . GLU A 1 310 ? 24.571 17.002 98.620 1.00 14.01 1049 GLU A N 1
ATOM 2467 C CA . GLU A 1 310 ? 25.109 15.650 98.493 1.00 13.68 1049 GLU A CA 1
ATOM 2468 C C . GLU A 1 310 ? 24.908 14.771 99.719 1.00 16.75 1049 GLU A C 1
ATOM 2469 O O . GLU A 1 310 ? 25.280 13.599 99.728 1.00 16.36 1049 GLU A O 1
ATOM 2475 N N . GLN A 1 311 ? 24.273 15.325 100.736 1.00 15.44 1050 GLN A N 1
ATOM 2476 C CA . GLN A 1 311 ? 24.182 14.641 102.016 1.00 16.38 1050 GLN A CA 1
ATOM 2477 C C . GLN A 1 311 ? 23.206 13.462 101.940 1.00 20.02 1050 GLN A C 1
ATOM 2478 O O . GLN A 1 311 ? 23.477 12.409 102.519 1.00 20.33 1050 GLN A O 1
ATOM 2484 N N . SER A 1 312 ? 22.059 13.639 101.268 1.00 13.53 1051 SER A N 1
ATOM 2485 C CA . SER A 1 312 ? 20.986 12.645 101.338 1.00 13.02 1051 SER A CA 1
ATOM 2486 C C . SER A 1 312 ? 19.980 12.970 100.251 1.00 14.07 1051 SER A C 1
ATOM 2487 O O . SER A 1 312 ? 19.995 14.085 99.708 1.00 12.78 1051 SER A O 1
ATOM 2490 N N . ASP A 1 313 ? 19.090 12.028 99.951 1.00 13.25 1052 ASP A N 1
ATOM 2491 C CA . ASP A 1 313 ? 18.047 12.326 98.955 1.00 10.61 1052 ASP A CA 1
ATOM 2492 C C . ASP A 1 313 ? 17.155 13.443 99.523 1.00 12.19 1052 ASP A C 1
ATOM 2493 O O . ASP A 1 313 ? 16.682 14.296 98.783 1.00 11.60 1052 ASP A O 1
ATOM 2498 N N . ALA A 1 314 ? 16.908 13.452 100.827 1.00 12.72 1053 ALA A N 1
ATOM 2499 C CA . ALA A 1 314 ? 16.000 14.498 101.381 1.00 13.09 1053 ALA A CA 1
ATOM 2500 C C . ALA A 1 314 ? 16.622 15.871 101.171 1.00 12.41 1053 ALA A C 1
ATOM 2501 O O . ALA A 1 314 ? 15.932 16.859 100.941 1.00 16.35 1053 ALA A O 1
ATOM 2503 N N . SER A 1 315 ? 17.938 15.937 101.286 1.00 10.48 1054 SER A N 1
ATOM 2504 C CA . SER A 1 315 ? 18.599 17.207 101.092 1.00 10.25 1054 SER A CA 1
ATOM 2505 C C . SER A 1 315 ? 18.579 17.645 99.616 1.00 13.19 1054 SER A C 1
ATOM 2506 O O . SER A 1 315 ? 18.221 18.777 99.272 1.00 12.86 1054 SER A O 1
ATOM 2509 N N . ALA A 1 316 ? 18.961 16.737 98.739 1.00 10.58 1055 ALA A N 1
ATOM 2510 C CA . ALA A 1 316 ? 19.098 17.081 97.316 1.00 12.75 1055 ALA A CA 1
ATOM 2511 C C . ALA A 1 316 ? 17.714 17.423 96.726 1.00 10.10 1055 ALA A C 1
ATOM 2512 O O . ALA A 1 316 ? 17.552 18.385 95.926 1.00 9.74 1055 ALA A O 1
ATOM 2514 N N . ASN A 1 317 ? 16.704 16.662 97.137 1.00 8.00 1056 ASN A N 1
ATOM 2515 C CA . ASN A 1 317 ? 15.404 16.777 96.441 1.00 9.70 1056 ASN A CA 1
ATOM 2516 C C . ASN A 1 317 ? 14.663 18.058 96.816 1.00 9.80 1056 ASN A C 1
ATOM 2517 O O . ASN A 1 317 ? 13.652 18.379 96.190 1.00 10.97 1056 ASN A O 1
ATOM 2522 N N . LYS A 1 318 ? 15.160 18.781 97.813 1.00 9.23 1057 LYS A N 1
ATOM 2523 C CA . LYS A 1 318 ? 14.587 20.099 98.144 1.00 8.13 1057 LYS A CA 1
ATOM 2524 C C . LYS A 1 318 ? 14.950 21.154 97.131 1.00 10.78 1057 LYS A C 1
ATOM 2525 O O . LYS A 1 318 ? 14.433 22.270 97.216 1.00 11.62 1057 LYS A O 1
ATOM 2531 N N . HIS A 1 319 ? 15.866 20.844 96.202 1.00 7.10 1058 HIS A N 1
ATOM 2532 C CA . HIS A 1 319 ? 16.333 21.864 95.235 1.00 6.45 1058 HIS A CA 1
ATOM 2533 C C . HIS A 1 319 ? 16.539 21.140 93.918 1.00 9.09 1058 HIS A C 1
ATOM 2534 O O . HIS A 1 319 ? 17.668 20.777 93.567 1.00 10.88 1058 HIS A O 1
ATOM 2541 N N . ILE A 1 320 ? 15.440 20.901 93.218 1.00 6.80 1059 ILE A N 1
ATOM 2542 C CA . ILE A 1 320 ? 15.488 20.211 91.941 1.00 8.21 1059 ILE A CA 1
ATOM 2543 C C . ILE A 1 320 ? 16.042 21.186 90.880 1.00 7.88 1059 ILE A C 1
ATOM 2544 O O . ILE A 1 320 ? 15.414 22.229 90.617 1.00 8.26 1059 ILE A O 1
ATOM 2549 N N . ASN A 1 321 ? 17.154 20.802 90.239 1.00 7.04 1060 ASN A N 1
ATOM 2550 C CA . ASN A 1 321 ? 17.804 21.624 89.195 1.00 3.19 1060 ASN A CA 1
ATOM 2551 C C . ASN A 1 321 ? 17.812 20.781 87.943 1.00 8.10 1060 ASN A C 1
ATOM 2552 O O . ASN A 1 321 ? 17.902 19.557 88.013 1.00 7.53 1060 ASN A O 1
ATOM 2557 N N . ILE A 1 322 ? 17.768 21.441 86.793 1.00 5.03 1061 ILE A N 1
ATOM 2558 C CA . ILE A 1 322 ? 17.816 20.736 85.502 1.00 5.64 1061 ILE A CA 1
ATOM 2559 C C . ILE A 1 322 ? 18.810 21.366 84.544 1.00 6.70 1061 ILE A C 1
ATOM 2560 O O . ILE A 1 322 ? 19.141 22.549 84.679 1.00 7.14 1061 ILE A O 1
ATOM 2565 N N . LEU A 1 323 ? 19.252 20.573 83.571 1.00 6.43 1062 LEU A N 1
ATOM 2566 C CA . LEU A 1 323 ? 20.169 21.076 82.537 1.00 7.28 1062 LEU A CA 1
ATOM 2567 C C . LEU A 1 323 ? 19.504 21.129 81.180 1.00 6.59 1062 LEU A C 1
ATOM 2568 O O . LEU A 1 323 ? 18.895 20.146 80.776 1.00 6.47 1062 LEU A O 1
ATOM 2573 N N . GLU A 1 324 ? 19.787 22.196 80.400 1.00 4.83 1063 GLU A N 1
ATOM 2574 C CA . GLU A 1 324 ? 19.470 22.107 78.983 1.00 6.33 1063 GLU A CA 1
ATOM 2575 C C . GLU A 1 324 ? 20.732 21.619 78.279 1.00 10.23 1063 GLU A C 1
ATOM 2576 O O . GLU A 1 324 ? 21.461 22.414 77.660 1.00 7.86 1063 GLU A O 1
ATOM 2582 N N . ASP A 1 325 ? 20.988 20.303 78.368 1.00 7.43 1064 ASP A N 1
ATOM 2583 C CA . ASP A 1 325 ? 22.215 19.700 77.829 1.00 5.07 1064 ASP A CA 1
ATOM 2584 C C . ASP A 1 325 ? 21.836 18.723 76.742 1.00 9.17 1064 ASP A C 1
ATOM 2585 O O . ASP A 1 325 ? 21.441 17.578 77.026 1.00 8.63 1064 ASP A O 1
ATOM 2590 N N . TRP A 1 326 ? 21.925 19.184 75.498 1.00 4.95 1065 TRP A N 1
ATOM 2591 C CA . TRP A 1 326 ? 21.494 18.383 74.343 1.00 8.02 1065 TRP A CA 1
ATOM 2592 C C . TRP A 1 326 ? 22.480 17.273 73.952 1.00 9.01 1065 TRP A C 1
ATOM 2593 O O . TRP A 1 326 ? 22.061 16.283 73.346 1.00 13.16 1065 TRP A O 1
ATOM 2604 N N . GLY A 1 327 ? 23.786 17.453 74.209 1.00 8.19 1066 GLY A N 1
ATOM 2605 C CA . GLY A 1 327 ? 24.781 16.466 73.715 1.00 8.62 1066 GLY A CA 1
ATOM 2606 C C . GLY A 1 327 ? 24.663 15.095 74.374 1.00 11.04 1066 GLY A C 1
ATOM 2607 O O . GLY A 1 327 ? 24.528 14.984 75.585 1.00 9.31 1066 GLY A O 1
ATOM 2608 N N . TRP A 1 328 ? 24.705 14.040 73.572 1.00 9.20 1067 TRP A N 1
ATOM 2609 C CA . TRP A 1 328 ? 24.430 12.691 74.106 1.00 6.69 1067 TRP A CA 1
ATOM 2610 C C . TRP A 1 328 ? 25.575 12.137 74.975 1.00 13.42 1067 TRP A C 1
ATOM 2611 O O . TRP A 1 328 ? 25.362 11.163 75.719 1.00 13.82 1067 TRP A O 1
ATOM 2622 N N . ASP A 1 329 ? 26.753 12.760 74.917 1.00 11.49 1068 ASP A N 1
ATOM 2623 C CA . ASP A 1 329 ? 27.842 12.409 75.838 1.00 11.74 1068 ASP A CA 1
ATOM 2624 C C . ASP A 1 329 ? 27.747 13.153 77.185 1.00 12.34 1068 ASP A C 1
ATOM 2625 O O . ASP A 1 329 ? 28.486 12.846 78.134 1.00 14.69 1068 ASP A O 1
ATOM 2630 N N . ASP A 1 330 ? 26.816 14.090 77.303 1.00 10.19 1069 ASP A N 1
ATOM 2631 C CA . ASP A 1 330 ? 26.742 14.861 78.560 1.00 9.27 1069 ASP A CA 1
ATOM 2632 C C . ASP A 1 330 ? 26.309 14.066 79.814 1.00 15.02 1069 ASP A C 1
ATOM 2633 O O . ASP A 1 330 ? 26.839 14.337 80.912 1.00 11.71 1069 ASP A O 1
ATOM 2638 N N . PRO A 1 331 ? 25.326 13.131 79.686 1.00 11.50 1070 PRO A N 1
ATOM 2639 C CA . PRO A 1 331 ? 24.874 12.419 80.903 1.00 9.24 1070 PRO A CA 1
ATOM 2640 C C . PRO A 1 331 ? 26.000 11.769 81.702 1.00 11.53 1070 PRO A C 1
ATOM 2641 O O . PRO A 1 331 ? 25.995 11.854 82.939 1.00 11.61 1070 PRO A O 1
ATOM 2645 N N . ALA A 1 332 ? 26.922 11.095 81.004 1.00 11.91 1071 ALA A N 1
ATOM 2646 C CA . ALA A 1 332 ? 28.039 10.439 81.656 1.00 14.60 1071 ALA A CA 1
ATOM 2647 C C . ALA A 1 332 ? 28.849 11.450 82.446 1.00 13.59 1071 ALA A C 1
ATOM 2648 O O . ALA A 1 332 ? 29.325 11.166 83.567 1.00 14.96 1071 ALA A O 1
ATOM 2650 N N . TYR A 1 333 ? 29.059 12.624 81.862 1.00 12.43 1072 TYR A N 1
ATOM 2651 C CA . TYR A 1 333 ? 29.857 13.658 82.551 1.00 12.99 1072 TYR A CA 1
ATOM 2652 C C . TYR A 1 333 ? 29.081 14.197 83.767 1.00 11.25 1072 TYR A C 1
ATOM 2653 O O . TYR A 1 333 ? 29.633 14.372 84.849 1.00 13.24 1072 TYR A O 1
ATOM 2662 N N . VAL A 1 334 ? 27.790 14.464 83.584 1.00 10.96 1073 VAL A N 1
ATOM 2663 C CA . VAL A 1 334 ? 26.961 15.006 84.675 1.00 6.88 1073 VAL A CA 1
ATOM 2664 C C . VAL A 1 334 ? 26.977 14.035 85.838 1.00 9.11 1073 VAL A C 1
ATOM 2665 O O . VAL A 1 334 ? 27.061 14.439 87.012 1.00 12.47 1073 VAL A O 1
ATOM 2669 N N . ASN A 1 335 ? 26.901 12.749 85.523 1.00 9.94 1074 ASN A N 1
ATOM 2670 C CA . ASN A 1 335 ? 26.927 11.757 86.585 1.00 10.67 1074 ASN A CA 1
ATOM 2671 C C . ASN A 1 335 ? 28.286 11.790 87.277 1.00 14.18 1074 ASN A C 1
ATOM 2672 O O . ASN A 1 335 ? 28.387 11.706 88.500 1.00 14.77 1074 ASN A O 1
ATOM 2677 N N . LYS A 1 336 ? 29.350 11.906 86.485 1.00 13.76 1075 LYS A N 1
ATOM 2678 C CA . LYS A 1 336 ? 30.686 11.859 87.069 1.00 12.58 1075 LYS A CA 1
ATOM 2679 C C . LYS A 1 336 ? 30.925 13.034 88.030 1.00 16.26 1075 LYS A C 1
ATOM 2680 O O . LYS A 1 336 ? 31.650 12.901 89.017 1.00 16.56 1075 LYS A O 1
ATOM 2686 N N . ILE A 1 337 ? 30.335 14.194 87.744 1.00 13.72 1076 ILE A N 1
ATOM 2687 C CA . ILE A 1 337 ? 30.557 15.338 88.622 1.00 13.71 1076 ILE A CA 1
ATOM 2688 C C . ILE A 1 337 ? 29.500 15.418 89.715 1.00 11.70 1076 ILE A C 1
ATOM 2689 O O . ILE A 1 337 ? 29.492 16.382 90.496 1.00 14.37 1076 ILE A O 1
ATOM 2694 N N . GLY A 1 338 ? 28.650 14.402 89.806 1.00 12.35 1077 GLY A N 1
ATOM 2695 C CA . GLY A 1 338 ? 27.794 14.270 91.003 1.00 10.75 1077 GLY A CA 1
ATOM 2696 C C . GLY A 1 338 ? 26.326 14.634 90.787 1.00 10.61 1077 GLY A C 1
ATOM 2697 O O . GLY A 1 338 ? 25.583 14.886 91.766 1.00 11.31 1077 GLY A O 1
ATOM 2698 N N . ASN A 1 339 ? 25.898 14.652 89.520 1.00 9.53 1078 ASN A N 1
ATOM 2699 C CA . ASN A 1 339 ? 24.483 14.994 89.207 1.00 10.26 1078 ASN A CA 1
ATOM 2700 C C . ASN A 1 339 ? 23.973 16.200 89.973 1.00 10.89 1078 ASN A C 1
ATOM 2701 O O . ASN A 1 339 ? 22.957 16.128 90.649 1.00 10.80 1078 ASN A O 1
ATOM 2706 N N . PRO A 1 340 ? 24.701 17.311 89.907 1.00 10.42 1079 PRO A N 1
ATOM 2707 C CA . PRO A 1 340 ? 24.258 18.512 90.631 1.00 9.16 1079 PRO A CA 1
ATOM 2708 C C . PRO A 1 340 ? 23.018 19.135 90.015 1.00 11.74 1079 PRO A C 1
ATOM 2709 O O . PRO A 1 340 ? 22.272 19.820 90.707 1.00 8.18 1079 PRO A O 1
ATOM 2713 N N . GLN A 1 341 ? 22.841 18.933 88.705 1.00 9.57 1080 GLN A N 1
ATOM 2714 C CA . GLN A 1 341 ? 21.620 19.360 88.012 1.00 8.67 1080 GLN A CA 1
ATOM 2715 C C . GLN A 1 341 ? 21.242 18.175 87.111 1.00 8.89 1080 GLN A C 1
ATOM 2716 O O . GLN A 1 341 ? 22.122 17.530 86.521 1.00 9.49 1080 GLN A O 1
ATOM 2722 N N . LEU A 1 342 ? 19.949 17.860 87.004 1.00 7.25 1081 LEU A N 1
ATOM 2723 C CA . LEU A 1 342 ? 19.554 16.667 86.256 1.00 9.68 1081 LEU A CA 1
ATOM 2724 C C . LEU A 1 342 ? 19.800 16.814 84.779 1.00 9.79 1081 LEU A C 1
ATOM 2725 O O . LEU A 1 342 ? 19.315 17.774 84.166 1.00 6.68 1081 LEU A O 1
ATOM 2730 N N . THR A 1 343 ? 20.504 15.843 84.199 1.00 7.21 1082 THR A N 1
ATOM 2731 C CA . THR A 1 343 ? 20.550 15.771 82.731 1.00 6.24 1082 THR A CA 1
ATOM 2732 C C . THR A 1 343 ? 19.138 15.506 82.161 1.00 7.32 1082 THR A C 1
ATOM 2733 O O . THR A 1 343 ? 18.294 14.857 82.818 1.00 6.17 1082 THR A O 1
ATOM 2737 N N . MET A 1 344 ? 18.877 15.985 80.939 1.00 7.91 1083 MET A N 1
ATOM 2738 C CA . MET A 1 344 ? 17.742 15.434 80.221 1.00 8.47 1083 MET A CA 1
ATOM 2739 C C . MET A 1 344 ? 18.104 14.045 79.703 1.00 7.32 1083 MET A C 1
ATOM 2740 O O . MET A 1 344 ? 19.291 13.637 79.703 1.00 8.06 1083 MET A O 1
ATOM 2745 N N . ASP A 1 345 ? 17.099 13.302 79.230 1.00 9.10 1084 ASP A N 1
ATOM 2746 C CA . ASP A 1 345 ? 17.359 12.050 78.537 1.00 7.90 1084 ASP A CA 1
ATOM 2747 C C . ASP A 1 345 ? 16.934 12.186 77.070 1.00 9.44 1084 ASP A C 1
ATOM 2748 O O . ASP A 1 345 ? 15.830 11.802 76.678 1.00 8.11 1084 ASP A O 1
ATOM 2753 N N . ASP A 1 346 ? 17.832 12.772 76.263 1.00 8.51 1085 ASP A N 1
ATOM 2754 C CA . ASP A 1 346 ? 17.492 13.042 74.887 1.00 6.64 1085 ASP A CA 1
ATOM 2755 C C . ASP A 1 346 ? 17.344 11.783 74.027 1.00 9.10 1085 ASP A C 1
ATOM 2756 O O . ASP A 1 346 ? 16.631 11.821 72.992 1.00 11.14 1085 ASP A O 1
ATOM 2761 N N . ARG A 1 347 ? 18.026 10.700 74.409 1.00 9.29 1086 ARG A N 1
ATOM 2762 C CA . ARG A 1 347 ? 17.835 9.408 73.747 1.00 12.34 1086 ARG A CA 1
ATOM 2763 C C . ARG A 1 347 ? 16.355 9.035 73.843 1.00 11.89 1086 ARG A C 1
ATOM 2764 O O . ARG A 1 347 ? 15.705 8.693 72.864 1.00 11.15 1086 ARG A O 1
ATOM 2772 N N . LEU A 1 348 ? 15.832 9.145 75.048 1.00 9.81 1087 LEU A N 1
ATOM 2773 C CA . LEU A 1 348 ? 14.466 8.745 75.318 1.00 9.29 1087 LEU A CA 1
ATOM 2774 C C . LEU A 1 348 ? 13.432 9.659 74.639 1.00 10.49 1087 LEU A C 1
ATOM 2775 O O . LEU A 1 348 ? 12.477 9.159 74.035 1.00 9.84 1087 LEU A O 1
ATOM 2780 N N . ARG A 1 349 ? 13.624 10.979 74.683 1.00 9.02 1088 ARG A N 1
ATOM 2781 C CA . ARG A 1 349 ? 12.667 11.857 73.991 1.00 9.84 1088 ARG A CA 1
ATOM 2782 C C . ARG A 1 349 ? 12.661 11.528 72.501 1.00 11.45 1088 ARG A C 1
ATOM 2783 O O . ARG A 1 349 ? 11.590 11.447 71.876 1.00 9.75 1088 ARG A O 1
ATOM 2791 N N . ASN A 1 350 ? 13.854 11.342 71.924 1.00 9.99 1089 ASN A N 1
ATOM 2792 C CA . ASN A 1 350 ? 13.896 10.967 70.512 1.00 9.75 1089 ASN A CA 1
ATOM 2793 C C . ASN A 1 350 ? 13.218 9.642 70.228 1.00 11.01 1089 ASN A C 1
ATOM 2794 O O . ASN A 1 350 ? 12.634 9.468 69.156 1.00 14.13 1089 ASN A O 1
ATOM 2799 N N . ALA A 1 351 ? 13.313 8.695 71.157 1.00 9.92 1090 ALA A N 1
ATOM 2800 C CA . ALA A 1 351 ? 12.605 7.422 71.007 1.00 14.28 1090 ALA A CA 1
ATOM 2801 C C . ALA A 1 351 ? 11.103 7.659 70.873 1.00 13.52 1090 ALA A C 1
ATOM 2802 O O . ALA A 1 351 ? 10.424 7.007 70.059 1.00 15.63 1090 ALA A O 1
ATOM 2804 N N . ILE A 1 352 ? 10.581 8.592 71.662 1.00 9.04 1091 ILE A N 1
ATOM 2805 C CA . ILE A 1 352 ? 9.177 8.936 71.571 1.00 12.43 1091 ILE A CA 1
ATOM 2806 C C . ILE A 1 352 ? 8.894 9.621 70.233 1.00 9.30 1091 ILE A C 1
ATOM 2807 O O . ILE A 1 352 ? 7.919 9.321 69.555 1.00 12.41 1091 ILE A O 1
ATOM 2812 N N . MET A 1 353 ? 9.777 10.526 69.826 1.00 11.08 1092 MET A N 1
ATOM 2813 C CA . MET A 1 353 ? 9.614 11.229 68.561 1.00 11.13 1092 MET A CA 1
ATOM 2814 C C . MET A 1 353 ? 9.569 10.247 67.422 1.00 12.47 1092 MET A C 1
ATOM 2815 O O . MET A 1 353 ? 8.859 10.472 66.439 1.00 14.88 1092 MET A O 1
ATOM 2820 N N . ASP A 1 354 ? 10.404 9.211 67.503 1.00 12.41 1093 ASP A N 1
ATOM 2821 C CA . ASP A 1 354 ? 10.586 8.307 66.342 1.00 14.38 1093 ASP A CA 1
ATOM 2822 C C . ASP A 1 354 ? 9.490 7.225 66.231 1.00 13.62 1093 ASP A C 1
ATOM 2823 O O . ASP A 1 354 ? 9.321 6.614 65.166 1.00 15.51 1093 ASP A O 1
ATOM 2828 N N . THR A 1 355 ? 8.762 6.994 67.316 1.00 13.03 1094 THR A N 1
ATOM 2829 C CA . THR A 1 355 ? 7.841 5.882 67.384 1.00 15.27 1094 THR A CA 1
ATOM 2830 C C . THR A 1 355 ? 6.375 6.271 67.636 1.00 15.63 1094 THR A C 1
ATOM 2831 O O . THR A 1 355 ? 5.484 5.500 67.300 1.00 16.48 1094 THR A O 1
ATOM 2835 N N . LEU A 1 356 ? 6.147 7.448 68.230 1.00 13.01 1095 LEU A N 1
ATOM 2836 C CA . LEU A 1 356 ? 4.776 7.953 68.507 1.00 14.57 1095 LEU A CA 1
ATOM 2837 C C . LEU A 1 356 ? 4.449 9.289 67.841 1.00 16.66 1095 LEU A C 1
ATOM 2838 O O . LEU A 1 356 ? 3.338 9.459 67.314 1.00 15.24 1095 LEU A O 1
ATOM 2843 N N . SER A 1 357 ? 5.394 10.234 67.872 1.00 12.83 1096 SER A N 1
ATOM 2844 C CA . SER A 1 357 ? 5.065 11.627 67.527 1.00 11.66 1096 SER A CA 1
ATOM 2845 C C . SER A 1 357 ? 5.006 11.893 66.033 1.00 15.12 1096 SER A C 1
ATOM 2846 O O . SER A 1 357 ? 4.557 12.964 65.623 1.00 16.30 1096 SER A O 1
ATOM 2849 N N . GLY A 1 358 ? 5.529 10.974 65.229 1.00 13.79 1097 GLY A N 1
ATOM 2850 C CA . GLY A 1 358 ? 5.481 11.159 63.779 1.00 14.71 1097 GLY A CA 1
ATOM 2851 C C . GLY A 1 358 ? 4.150 10.740 63.159 1.00 17.64 1097 GLY A C 1
ATOM 2852 O O . GLY A 1 358 ? 3.276 10.149 63.830 1.00 17.56 1097 GLY A O 1
ATOM 2853 N N . ALA A 1 359 ? 3.996 11.042 61.866 1.00 18.89 1098 ALA A N 1
ATOM 2854 C CA . ALA A 1 359 ? 2.782 10.686 61.146 1.00 17.39 1098 ALA A CA 1
ATOM 2855 C C . ALA A 1 359 ? 2.775 9.194 60.950 1.00 20.21 1098 ALA A C 1
ATOM 2856 O O . ALA A 1 359 ? 3.797 8.557 61.117 1.00 21.72 1098 ALA A O 1
ATOM 2858 N N . PRO A 1 360 ? 1.600 8.619 60.652 1.00 23.24 1099 PRO A N 1
ATOM 2859 C CA . PRO A 1 360 ? 1.481 7.170 60.534 1.00 22.00 1099 PRO A CA 1
ATOM 2860 C C . PRO A 1 360 ? 2.515 6.559 59.600 1.00 29.52 1099 PRO A C 1
ATOM 2861 O O . PRO A 1 360 ? 3.027 5.496 59.879 1.00 32.29 1099 PRO A O 1
ATOM 2865 N N . ASP A 1 361 ? 2.870 7.253 58.536 1.00 26.60 1100 ASP A N 1
ATOM 2866 C CA . ASP A 1 361 ? 3.871 6.704 57.630 1.00 34.69 1100 ASP A CA 1
ATOM 2867 C C . ASP A 1 361 ? 5.319 6.970 58.054 1.00 39.96 1100 ASP A C 1
ATOM 2868 O O . ASP A 1 361 ? 6.256 6.610 57.330 1.00 36.53 1100 ASP A O 1
ATOM 2873 N N . LYS A 1 362 ? 5.508 7.581 59.226 1.00 26.65 1101 LYS A N 1
ATOM 2874 C CA . LYS A 1 362 ? 6.845 7.877 59.701 1.00 24.92 1101 LYS A CA 1
ATOM 2875 C C . LYS A 1 362 ? 7.218 7.036 60.929 1.00 26.84 1101 LYS A C 1
ATOM 2876 O O . LYS A 1 362 ? 8.393 6.770 61.157 1.00 29.27 1101 LYS A O 1
ATOM 2882 N N . ASN A 1 363 ? 6.243 6.651 61.749 1.00 19.94 1102 ASN A N 1
ATOM 2883 C CA . ASN A 1 363 ? 6.602 6.056 63.049 1.00 16.96 1102 ASN A CA 1
ATOM 2884 C C . ASN A 1 363 ? 7.301 4.707 62.938 1.00 20.44 1102 ASN A C 1
ATOM 2885 O O . ASN A 1 363 ? 6.915 3.849 62.141 1.00 24.16 1102 ASN A O 1
ATOM 2890 N N . GLN A 1 364 ? 8.354 4.541 63.722 1.00 19.34 1103 GLN A N 1
ATOM 2891 C CA . GLN A 1 364 ? 9.125 3.309 63.749 1.00 18.78 1103 GLN A CA 1
ATOM 2892 C C . GLN A 1 364 ? 8.619 2.337 64.821 1.00 22.92 1103 GLN A C 1
ATOM 2893 O O . GLN A 1 364 ? 7.738 2.676 65.625 1.00 18.70 1103 GLN A O 1
ATOM 2899 N N . ALA A 1 365 ? 9.197 1.136 64.820 1.00 21.20 1104 ALA A N 1
ATOM 2900 C CA . ALA A 1 365 ? 8.814 0.068 65.751 1.00 23.45 1104 ALA A CA 1
ATOM 2901 C C . ALA A 1 365 ? 8.953 0.580 67.187 1.00 21.73 1104 ALA A C 1
ATOM 2902 O O . ALA A 1 365 ? 9.890 1.308 67.497 1.00 19.10 1104 ALA A O 1
ATOM 2904 N N . LEU A 1 366 ? 8.039 0.188 68.062 1.00 18.44 1105 LEU A N 1
ATOM 2905 C CA . LEU A 1 366 ? 7.988 0.769 69.409 1.00 15.38 1105 LEU A CA 1
ATOM 2906 C C . LEU A 1 366 ? 9.100 0.266 70.312 1.00 18.42 1105 LEU A C 1
ATOM 2907 O O . LEU A 1 366 ? 9.273 0.750 71.450 1.00 16.07 1105 LEU A O 1
ATOM 2912 N N . ASN A 1 367 ? 9.824 -0.742 69.854 1.00 17.36 1106 ASN A N 1
ATOM 2913 C CA . ASN A 1 367 ? 10.852 -1.326 70.713 1.00 21.28 1106 ASN A CA 1
ATOM 2914 C C . ASN A 1 367 ? 11.855 -0.299 71.211 1.00 16.27 1106 ASN A C 1
ATOM 2915 O O . ASN A 1 367 ? 12.410 -0.451 72.292 1.00 20.53 1106 ASN A O 1
ATOM 2920 N N . LYS A 1 368 ? 12.150 0.709 70.370 1.00 16.70 1107 LYS A N 1
ATOM 2921 C CA . LYS A 1 368 ? 13.069 1.776 70.721 1.00 18.32 1107 LYS A CA 1
ATOM 2922 C C . LYS A 1 368 ? 12.777 2.439 72.078 1.00 18.39 1107 LYS A C 1
ATOM 2923 O O . LYS A 1 368 ? 13.694 2.941 72.724 1.00 14.65 1107 LYS A O 1
ATOM 2929 N N . LEU A 1 369 ? 11.497 2.517 72.448 1.00 14.41 1108 LEU A N 1
ATOM 2930 C CA . LEU A 1 369 ? 11.121 3.126 73.725 1.00 17.24 1108 LEU A CA 1
ATOM 2931 C C . LEU A 1 369 ? 11.717 2.359 74.888 1.00 16.10 1108 LEU A C 1
ATOM 2932 O O . LEU A 1 369 ? 11.883 2.915 76.016 1.00 14.31 1108 LEU A O 1
ATOM 2937 N N . ILE A 1 370 ? 11.982 1.073 74.647 1.00 13.73 1109 ILE A N 1
ATOM 2938 C CA . ILE A 1 370 ? 12.457 0.216 75.717 1.00 12.72 1109 ILE A CA 1
ATOM 2939 C C . ILE A 1 370 ? 13.954 0.382 75.940 1.00 14.26 1109 ILE A C 1
ATOM 2940 O O . ILE A 1 370 ? 14.409 0.338 77.072 1.00 16.00 1109 ILE A O 1
ATOM 2945 N N . THR A 1 371 ? 14.695 0.619 74.863 1.00 16.02 1110 THR A N 1
ATOM 2946 C CA . THR A 1 371 ? 16.153 0.518 74.897 1.00 16.19 1110 THR A CA 1
ATOM 2947 C C . THR A 1 371 ? 16.896 1.824 74.668 1.00 17.91 1110 THR A C 1
ATOM 2948 O O . THR A 1 371 ? 18.048 1.954 75.114 1.00 13.19 1110 THR A O 1
ATOM 2952 N N . GLN A 1 372 ? 16.277 2.762 73.948 1.00 12.29 1111 GLN A N 1
ATOM 2953 C CA . GLN A 1 372 ? 16.988 3.997 73.567 1.00 13.33 1111 GLN A CA 1
ATOM 2954 C C . GLN A 1 372 ? 16.806 5.037 74.655 1.00 15.58 1111 GLN A C 1
ATOM 2955 O O . GLN A 1 372 ? 15.952 5.921 74.552 1.00 12.46 1111 GLN A O 1
ATOM 2961 N N . SER A 1 373 ? 17.649 4.947 75.679 1.00 11.35 1112 SER A N 1
ATOM 2962 C CA . SER A 1 373 ? 17.439 5.738 76.866 1.00 10.14 1112 SER A CA 1
ATOM 2963 C C . SER A 1 373 ? 18.622 5.504 77.796 1.00 9.43 1112 SER A C 1
ATOM 2964 O O . SER A 1 373 ? 19.395 4.560 77.621 1.00 12.82 1112 SER A O 1
ATOM 2967 N N . LEU A 1 374 ? 18.750 6.371 78.801 1.00 11.87 1113 LEU A N 1
ATOM 2968 C CA . LEU A 1 374 ? 19.676 6.128 79.903 1.00 13.55 1113 LEU A CA 1
ATOM 2969 C C . LEU A 1 374 ? 19.255 4.881 80.686 1.00 12.87 1113 LEU A C 1
ATOM 2970 O O . LEU A 1 374 ? 20.038 4.342 81.463 1.00 12.79 1113 LEU A O 1
ATOM 2975 N N . VAL A 1 375 ? 17.996 4.463 80.519 1.00 10.32 1114 VAL A N 1
ATOM 2976 C CA . VAL A 1 375 ? 17.480 3.323 81.268 1.00 13.36 1114 VAL A CA 1
ATOM 2977 C C . VAL A 1 375 ? 16.876 2.273 80.361 1.00 13.88 1114 VAL A C 1
ATOM 2978 O O . VAL A 1 375 ? 16.050 2.595 79.509 1.00 13.03 1114 VAL A O 1
ATOM 2982 N N . ASN A 1 376 ? 17.238 1.007 80.558 1.00 12.66 1115 ASN A N 1
ATOM 2983 C CA . ASN A 1 376 ? 16.572 -0.046 79.793 1.00 12.95 1115 ASN A CA 1
ATOM 2984 C C . ASN A 1 376 ? 15.379 -0.500 80.634 1.00 15.77 1115 ASN A C 1
ATOM 2985 O O . ASN A 1 376 ? 15.557 -0.939 81.763 1.00 17.80 1115 ASN A O 1
ATOM 2990 N N . ARG A 1 377 ? 14.175 -0.385 80.078 1.00 12.99 1116 ARG A N 1
ATOM 2991 C CA . ARG A 1 377 ? 12.949 -0.551 80.865 1.00 13.34 1116 ARG A CA 1
ATOM 2992 C C . ARG A 1 377 ? 12.234 -1.914 80.625 1.00 13.86 1116 ARG A C 1
ATOM 2993 O O . ARG A 1 377 ? 11.073 -2.083 81.007 1.00 13.88 1116 ARG A O 1
ATOM 3001 N N . ALA A 1 378 ? 12.932 -2.861 79.994 1.00 15.57 1117 ALA A N 1
ATOM 3002 C CA . ALA A 1 378 ? 12.348 -4.207 79.829 1.00 16.94 1117 ALA A CA 1
ATOM 3003 C C . ALA A 1 378 ? 11.957 -4.805 81.174 1.00 15.71 1117 ALA A C 1
ATOM 3004 O O . ALA A 1 378 ? 10.882 -5.377 81.306 1.00 15.62 1117 ALA A O 1
ATOM 3006 N N . ASN A 1 379 ? 12.871 -4.732 82.147 1.00 15.62 1118 ASN A N 1
ATOM 3007 C CA . ASN A 1 379 ? 12.660 -5.249 83.522 1.00 20.07 1118 ASN A CA 1
ATOM 3008 C C . ASN A 1 379 ? 13.384 -4.326 84.479 1.00 19.91 1118 ASN A C 1
ATOM 3009 O O . ASN A 1 379 ? 14.463 -4.655 84.960 1.00 21.56 1118 ASN A O 1
ATOM 3014 N N . ASP A 1 380 ? 12.823 -3.148 84.713 1.00 16.66 1119 ASP A N 1
ATOM 3015 C CA . ASP A 1 380 ? 13.458 -2.160 85.572 1.00 11.23 1119 ASP A CA 1
ATOM 3016 C C . ASP A 1 380 ? 12.977 -2.463 86.978 1.00 15.81 1119 ASP A C 1
ATOM 3017 O O . ASP A 1 380 ? 11.874 -2.053 87.383 1.00 16.98 1119 ASP A O 1
ATOM 3022 N N . ASN A 1 381 ? 13.799 -3.215 87.707 1.00 17.65 1120 ASN A N 1
ATOM 3023 C CA . ASN A 1 381 ? 13.416 -3.771 89.014 1.00 18.31 1120 ASN A CA 1
ATOM 3024 C C . ASN A 1 381 ? 14.369 -3.370 90.154 1.00 20.20 1120 ASN A C 1
ATOM 3025 O O . ASN A 1 381 ? 14.372 -4.009 91.224 1.00 19.86 1120 ASN A O 1
ATOM 3030 N N . THR A 1 382 ? 15.157 -2.308 89.914 1.00 19.69 1121 THR A N 1
ATOM 3031 C CA . THR A 1 382 ? 16.165 -1.849 90.872 1.00 21.62 1121 THR A CA 1
ATOM 3032 C C . THR A 1 382 ? 16.021 -0.349 91.067 1.00 16.14 1121 THR A C 1
ATOM 3033 O O . THR A 1 382 ? 15.341 0.317 90.271 1.00 16.33 1121 THR A O 1
ATOM 3037 N N . GLU A 1 383 ? 16.665 0.188 92.107 1.00 13.70 1122 GLU A N 1
ATOM 3038 C CA . GLU A 1 383 ? 16.673 1.652 92.311 1.00 14.49 1122 GLU A CA 1
ATOM 3039 C C . GLU A 1 383 ? 18.120 2.093 92.524 1.00 17.71 1122 GLU A C 1
ATOM 3040 O O . GLU A 1 383 ? 18.988 1.256 92.830 1.00 18.16 1122 GLU A O 1
ATOM 3046 N N . ASN A 1 384 ? 18.387 3.397 92.344 1.00 16.71 1123 ASN A N 1
ATOM 3047 C CA . ASN A 1 384 ? 19.699 3.972 92.551 1.00 14.13 1123 ASN A CA 1
ATOM 3048 C C . ASN A 1 384 ? 20.751 3.402 91.623 1.00 15.05 1123 ASN A C 1
ATOM 3049 O O . ASN A 1 384 ? 21.936 3.340 91.963 1.00 21.47 1123 ASN A O 1
ATOM 3054 N N . ALA A 1 385 ? 20.335 2.980 90.450 1.00 14.19 1124 ALA A N 1
ATOM 3055 C CA . ALA A 1 385 ? 21.235 2.165 89.617 1.00 14.34 1124 ALA A CA 1
ATOM 3056 C C . ALA A 1 385 ? 21.465 2.783 88.261 1.00 16.65 1124 ALA A C 1
ATOM 3057 O O . ALA A 1 385 ? 22.291 2.285 87.494 1.00 17.74 1124 ALA A O 1
ATOM 3059 N N . VAL A 1 386 ? 20.739 3.853 87.952 1.00 14.31 1125 VAL A N 1
ATOM 3060 C CA . VAL A 1 386 ? 20.931 4.527 86.666 1.00 13.83 1125 VAL A CA 1
ATOM 3061 C C . VAL A 1 386 ? 21.189 6.022 86.854 1.00 12.48 1125 VAL A C 1
ATOM 3062 O O . VAL A 1 386 ? 21.029 6.570 87.960 1.00 12.65 1125 VAL A O 1
ATOM 3066 N N . ILE A 1 387 ? 21.591 6.687 85.774 1.00 10.17 1126 ILE A N 1
ATOM 3067 C CA . ILE A 1 387 ? 21.822 8.121 85.846 1.00 7.13 1126 ILE A CA 1
ATOM 3068 C C . ILE A 1 387 ? 20.470 8.780 86.008 1.00 9.74 1126 ILE A C 1
ATOM 3069 O O . ILE A 1 387 ? 19.579 8.541 85.214 1.00 11.85 1126 ILE A O 1
ATOM 3074 N N . PRO A 1 388 ? 20.297 9.627 87.036 1.00 10.99 1127 PRO A N 1
ATOM 3075 C CA . PRO A 1 388 ? 18.983 10.253 87.174 1.00 9.17 1127 PRO A CA 1
ATOM 3076 C C . PRO A 1 388 ? 18.780 11.307 86.081 1.00 12.67 1127 PRO A C 1
ATOM 3077 O O . PRO A 1 388 ? 19.753 11.933 85.619 1.00 7.83 1127 PRO A O 1
ATOM 3081 N N . SER A 1 389 ? 17.534 11.468 85.642 1.00 9.65 1128 SER A N 1
ATOM 3082 C CA . SER A 1 389 ? 17.260 12.426 84.587 1.00 6.80 1128 SER A CA 1
ATOM 3083 C C . SER A 1 389 ? 15.845 12.917 84.537 1.00 6.63 1128 SER A C 1
ATOM 3084 O O . SER A 1 389 ? 14.944 12.349 85.166 1.00 8.38 1128 SER A O 1
ATOM 3087 N N . TYR A 1 390 ? 15.637 14.022 83.796 1.00 6.89 1129 TYR A N 1
ATOM 3088 C CA . TYR A 1 390 ? 14.259 14.441 83.463 1.00 7.03 1129 TYR A CA 1
ATOM 3089 C C . TYR A 1 390 ? 14.013 14.206 81.975 1.00 6.46 1129 TYR A C 1
ATOM 3090 O O . TYR A 1 390 ? 14.953 14.006 81.174 1.00 7.32 1129 TYR A O 1
ATOM 3099 N N . ASN A 1 391 ? 12.742 14.178 81.608 1.00 6.32 1130 ASN A N 1
ATOM 3100 C CA . ASN A 1 391 ? 12.360 13.880 80.223 1.00 6.34 1130 ASN A CA 1
ATOM 3101 C C . ASN A 1 391 ? 11.150 14.743 79.900 1.00 4.97 1130 ASN A C 1
ATOM 3102 O O . ASN A 1 391 ? 10.438 15.229 80.839 1.00 9.36 1130 ASN A O 1
ATOM 3107 N N . PHE A 1 392 ? 10.881 14.931 78.596 1.00 6.41 1131 PHE A N 1
ATOM 3108 C CA . PHE A 1 392 ? 9.725 15.720 78.209 1.00 4.93 1131 PHE A CA 1
ATOM 3109 C C . PHE A 1 392 ? 9.402 15.338 76.782 1.00 5.18 1131 PHE A C 1
ATOM 3110 O O . PHE A 1 392 ? 10.278 14.780 76.050 1.00 7.61 1131 PHE A O 1
ATOM 3118 N N . VAL A 1 393 ? 8.160 15.630 76.407 1.00 6.68 1132 VAL A N 1
ATOM 3119 C CA . VAL A 1 393 ? 7.703 15.401 75.025 1.00 5.93 1132 VAL A CA 1
ATOM 3120 C C . VAL A 1 393 ? 7.885 16.700 74.183 1.00 10.14 1132 VAL A C 1
ATOM 3121 O O . VAL A 1 393 ? 8.339 16.638 73.013 1.00 10.66 1132 VAL A O 1
ATOM 3125 N N . ARG A 1 394 ? 7.544 17.844 74.786 1.00 7.26 1133 ARG A N 1
ATOM 3126 C CA . ARG A 1 394 ? 7.738 19.148 74.120 1.00 7.50 1133 ARG A CA 1
ATOM 3127 C C . ARG A 1 394 ? 8.343 20.173 75.084 1.00 8.25 1133 ARG A C 1
ATOM 3128 O O . ARG A 1 394 ? 8.304 19.994 76.325 1.00 7.69 1133 ARG A O 1
ATOM 3136 N N . ALA A 1 395 ? 8.870 21.270 74.514 1.00 7.06 1134 ALA A N 1
ATOM 3137 C CA . ALA A 1 395 ? 9.283 22.393 75.343 1.00 7.79 1134 ALA A CA 1
ATOM 3138 C C . ALA A 1 395 ? 9.059 23.679 74.549 1.00 10.67 1134 ALA A C 1
ATOM 3139 O O . ALA A 1 395 ? 8.710 23.619 73.383 1.00 8.75 1134 ALA A O 1
ATOM 3141 N N . HIS A 1 396 ? 9.245 24.823 75.186 1.00 8.48 1135 HIS A N 1
ATOM 3142 C CA . HIS A 1 396 ? 9.035 26.099 74.489 1.00 9.14 1135 HIS A CA 1
ATOM 3143 C C . HIS A 1 396 ? 9.769 26.157 73.125 1.00 10.67 1135 HIS A C 1
ATOM 3144 O O . HIS A 1 396 ? 9.281 26.741 72.176 1.00 10.73 1135 HIS A O 1
ATOM 3151 N N . ASP A 1 397 ? 10.943 25.534 73.058 1.00 7.80 1136 ASP A N 1
ATOM 3152 C CA . ASP A 1 397 ? 11.726 25.458 71.812 1.00 9.73 1136 ASP A CA 1
ATOM 3153 C C . ASP A 1 397 ? 12.076 24.028 71.379 1.00 11.90 1136 ASP A C 1
ATOM 3154 O O . ASP A 1 397 ? 13.121 23.785 70.716 1.00 12.32 1136 ASP A O 1
ATOM 3159 N N . SER A 1 398 ? 11.231 23.071 71.708 1.00 9.01 1137 SER A N 1
ATOM 3160 C CA . SER A 1 398 ? 11.434 21.732 71.193 1.00 8.27 1137 SER A CA 1
ATOM 3161 C C . SER A 1 398 ? 10.081 21.308 70.665 1.00 7.92 1137 SER A C 1
ATOM 3162 O O . SER A 1 398 ? 9.184 21.012 71.451 1.00 9.42 1137 SER A O 1
ATOM 3165 N N . ASN A 1 399 ? 9.964 21.285 69.337 1.00 10.78 1138 ASN A N 1
ATOM 3166 C CA . ASN A 1 399 ? 8.725 21.015 68.636 1.00 10.89 1138 ASN A CA 1
ATOM 3167 C C . ASN A 1 399 ? 7.592 21.977 68.988 1.00 10.87 1138 ASN A C 1
ATOM 3168 O O . ASN A 1 399 ? 6.429 21.585 69.065 1.00 10.51 1138 ASN A O 1
ATOM 3173 N N . ALA A 1 400 ? 7.939 23.255 69.180 1.00 10.35 1139 ALA A N 1
ATOM 3174 C CA . ALA A 1 400 ? 6.893 24.259 69.425 1.00 8.87 1139 ALA A CA 1
ATOM 3175 C C . ALA A 1 400 ? 7.199 25.478 68.536 1.00 9.00 1139 ALA A C 1
ATOM 3176 O O . ALA A 1 400 ? 6.495 25.766 67.568 1.00 10.56 1139 ALA A O 1
ATOM 3178 N N . GLN A 1 401 ? 8.249 26.201 68.888 1.00 10.53 1140 GLN A N 1
ATOM 3179 C CA . GLN A 1 401 ? 8.476 27.502 68.196 1.00 12.05 1140 GLN A CA 1
ATOM 3180 C C . GLN A 1 401 ? 8.702 27.417 66.690 1.00 14.70 1140 GLN A C 1
ATOM 3181 O O . GLN A 1 401 ? 8.312 28.338 65.940 1.00 14.44 1140 GLN A O 1
ATOM 3187 N N . ASP A 1 402 ? 9.350 26.348 66.216 1.00 11.57 1141 ASP A N 1
ATOM 3188 C CA . ASP A 1 402 ? 9.557 26.233 64.754 1.00 9.53 1141 ASP A CA 1
ATOM 3189 C C . ASP A 1 402 ? 8.237 26.003 64.036 1.00 10.33 1141 ASP A C 1
ATOM 3190 O O . ASP A 1 402 ? 7.910 26.700 63.062 1.00 14.71 1141 ASP A O 1
ATOM 3195 N N . GLN A 1 403 ? 7.473 25.016 64.518 1.00 10.06 1142 GLN A N 1
ATOM 3196 C CA . GLN A 1 403 ? 6.198 24.737 63.873 1.00 11.19 1142 GLN A CA 1
ATOM 3197 C C . GLN A 1 403 ? 5.201 25.876 63.995 1.00 13.54 1142 GLN A C 1
ATOM 3198 O O . GLN A 1 403 ? 4.411 26.102 63.086 1.00 14.34 1142 GLN A O 1
ATOM 3204 N N . ILE A 1 404 ? 5.177 26.548 65.143 1.00 11.31 1143 ILE A N 1
ATOM 3205 C CA . ILE A 1 404 ? 4.244 27.648 65.301 1.00 13.00 1143 ILE A CA 1
ATOM 3206 C C . ILE A 1 404 ? 4.584 28.727 64.273 1.00 15.44 1143 ILE A C 1
ATOM 3207 O O . ILE A 1 404 ? 3.688 29.260 63.630 1.00 12.16 1143 ILE A O 1
ATOM 3212 N N . ARG A 1 405 ? 5.872 29.007 64.073 1.00 12.89 1144 ARG A N 1
ATOM 3213 C CA . ARG A 1 405 ? 6.266 29.942 62.996 1.00 13.59 1144 ARG A CA 1
ATOM 3214 C C . ARG A 1 405 ? 5.882 29.447 61.621 1.00 13.90 1144 ARG A C 1
ATOM 3215 O O . ARG A 1 405 ? 5.500 30.257 60.738 1.00 16.73 1144 ARG A O 1
ATOM 3223 N N . GLN A 1 406 ? 5.933 28.130 61.420 1.00 15.45 1145 GLN A N 1
ATOM 3224 C CA . GLN A 1 406 ? 5.511 27.571 60.109 1.00 15.62 1145 GLN A CA 1
ATOM 3225 C C . GLN A 1 406 ? 4.036 27.852 59.901 1.00 14.89 1145 GLN A C 1
ATOM 3226 O O . GLN A 1 406 ? 3.578 28.169 58.786 1.00 17.48 1145 GLN A O 1
ATOM 3232 N N . ALA A 1 407 ? 3.262 27.699 60.979 1.00 16.50 1146 ALA A N 1
ATOM 3233 C CA . ALA A 1 407 ? 1.831 27.972 60.892 1.00 17.47 1146 ALA A CA 1
ATOM 3234 C C . ALA A 1 407 ? 1.579 29.460 60.657 1.00 19.09 1146 ALA A C 1
ATOM 3235 O O . ALA A 1 407 ? 0.711 29.835 59.865 1.00 19.74 1146 ALA A O 1
ATOM 3237 N N . ILE A 1 408 ? 2.325 30.321 61.347 1.00 15.82 1147 ILE A N 1
ATOM 3238 C CA . ILE A 1 408 ? 2.155 31.763 61.113 1.00 16.25 1147 ILE A CA 1
ATOM 3239 C C . ILE A 1 408 ? 2.503 32.116 59.653 1.00 23.15 1147 ILE A C 1
ATOM 3240 O O . ILE A 1 408 ? 1.812 32.904 58.989 1.00 20.36 1147 ILE A O 1
ATOM 3245 N N . GLN A 1 409 ? 3.580 31.535 59.149 1.00 18.30 1148 GLN A N 1
ATOM 3246 C CA . GLN A 1 409 ? 3.973 31.848 57.772 1.00 24.77 1148 GLN A CA 1
ATOM 3247 C C . GLN A 1 409 ? 2.888 31.403 56.796 1.00 23.46 1148 GLN A C 1
ATOM 3248 O O . GLN A 1 409 ? 2.559 32.116 55.802 1.00 23.77 1148 GLN A O 1
ATOM 3254 N N . ALA A 1 410 ? 2.350 30.214 57.045 1.00 19.74 1149 ALA A N 1
ATOM 3255 C CA . ALA A 1 410 ? 1.372 29.639 56.136 1.00 24.51 1149 ALA A CA 1
ATOM 3256 C C . ALA A 1 410 ? 0.078 30.443 56.196 1.00 24.29 1149 ALA A C 1
ATOM 3257 O O . ALA A 1 410 ? -0.599 30.659 55.182 1.00 24.16 1149 ALA A O 1
ATOM 3259 N N . ALA A 1 411 ? -0.279 30.888 57.394 1.00 27.85 1150 ALA A N 1
ATOM 3260 C CA . ALA A 1 411 ? -1.551 31.572 57.536 1.00 23.93 1150 ALA A CA 1
ATOM 3261 C C . ALA A 1 411 ? -1.507 33.002 56.980 1.00 25.15 1150 ALA A C 1
ATOM 3262 O O . ALA A 1 411 ? -2.538 33.524 56.549 1.00 31.78 1150 ALA A O 1
ATOM 3264 N N . THR A 1 412 ? -0.334 33.630 56.973 1.00 26.18 1151 THR A N 1
ATOM 3265 C CA . THR A 1 412 ? -0.246 35.052 56.669 1.00 29.59 1151 THR A CA 1
ATOM 3266 C C . THR A 1 412 ? 0.507 35.329 55.401 1.00 32.99 1151 THR A C 1
ATOM 3267 O O . THR A 1 412 ? 0.388 36.421 54.829 1.00 36.22 1151 THR A O 1
ATOM 3271 N N . GLY A 1 413 ? 1.311 34.364 54.973 1.00 29.97 1152 GLY A N 1
ATOM 3272 C CA . GLY A 1 413 ? 2.121 34.548 53.774 1.00 29.12 1152 GLY A CA 1
ATOM 3273 C C . GLY A 1 413 ? 3.417 35.296 54.018 1.00 30.97 1152 GLY A C 1
ATOM 3274 O O . GLY A 1 413 ? 4.229 35.435 53.120 1.00 36.55 1152 GLY A O 1
ATOM 3275 N N . LYS A 1 414 ? 3.649 35.762 55.238 1.00 32.03 1153 LYS A N 1
ATOM 3276 C CA . LYS A 1 414 ? 4.870 36.500 55.505 1.00 21.54 1153 LYS A CA 1
ATOM 3277 C C . LYS A 1 414 ? 6.093 35.602 55.646 1.00 32.81 1153 LYS A C 1
ATOM 3278 O O . LYS A 1 414 ? 5.971 34.407 55.940 1.00 29.53 1153 LYS A O 1
ATOM 3284 N N . PRO A 1 415 ? 7.283 36.166 55.420 1.00 27.65 1154 PRO A N 1
ATOM 3285 C CA . PRO A 1 415 ? 8.504 35.383 55.570 1.00 25.27 1154 PRO A CA 1
ATOM 3286 C C . PRO A 1 415 ? 8.558 34.693 56.930 1.00 28.26 1154 PRO A C 1
ATOM 3287 O O . PRO A 1 415 ? 8.105 35.257 57.929 1.00 25.04 1154 PRO A O 1
ATOM 3291 N N . TYR A 1 416 ? 9.103 33.480 56.964 1.00 26.02 1155 TYR A N 1
ATOM 3292 C CA . TYR A 1 416 ? 9.259 32.725 58.213 1.00 20.26 1155 TYR A CA 1
ATOM 3293 C C . TYR A 1 416 ? 9.851 33.582 59.317 1.00 24.19 1155 TYR A C 1
ATOM 3294 O O . TYR A 1 416 ? 10.911 34.188 59.129 1.00 22.14 1155 TYR A O 1
ATOM 3303 N N . GLY A 1 417 ? 9.210 33.613 60.490 1.00 21.56 1156 GLY A N 1
ATOM 3304 C CA . GLY A 1 417 ? 9.810 34.329 61.609 1.00 17.85 1156 GLY A CA 1
ATOM 3305 C C . GLY A 1 417 ? 9.444 35.806 61.676 1.00 18.98 1156 GLY A C 1
ATOM 3306 O O . GLY A 1 417 ? 9.736 36.465 62.683 1.00 24.16 1156 GLY A O 1
ATOM 3307 N N . GLU A 1 418 ? 8.786 36.317 60.638 1.00 19.69 1157 GLU A N 1
ATOM 3308 C CA . GLU A 1 418 ? 8.320 37.702 60.642 1.00 24.44 1157 GLU A CA 1
ATOM 3309 C C . GLU A 1 418 ? 6.828 37.790 60.872 1.00 20.54 1157 GLU A C 1
ATOM 3310 O O . GLU A 1 418 ? 6.060 37.280 60.077 1.00 22.29 1157 GLU A O 1
ATOM 3316 N N . PHE A 1 419 ? 6.418 38.409 61.985 1.00 22.79 1158 PHE A N 1
ATOM 3317 C CA . PHE A 1 419 ? 4.987 38.561 62.289 1.00 19.06 1158 PHE A CA 1
ATOM 3318 C C . PHE A 1 419 ? 4.713 39.696 63.273 1.00 20.60 1158 PHE A C 1
ATOM 3319 O O . PHE A 1 419 ? 5.513 39.963 64.183 1.00 21.11 1158 PHE A O 1
ATOM 3327 N N . ASN A 1 420 ? 3.569 40.349 63.108 1.00 22.84 1159 ASN A N 1
ATOM 3328 C CA . ASN A 1 420 ? 3.024 41.156 64.196 1.00 24.41 1159 ASN A CA 1
ATOM 3329 C C . ASN A 1 420 ? 2.043 40.342 65.064 1.00 29.87 1159 ASN A C 1
ATOM 3330 O O . ASN A 1 420 ? 1.897 39.116 64.877 1.00 22.19 1159 ASN A O 1
ATOM 3335 N N . LEU A 1 421 ? 1.399 40.987 66.036 1.00 25.71 1160 LEU A N 1
ATOM 3336 C CA . LEU A 1 421 ? 0.548 40.245 66.966 1.00 25.78 1160 LEU A CA 1
ATOM 3337 C C . LEU A 1 421 ? -0.685 39.746 66.233 1.00 23.87 1160 LEU A C 1
ATOM 3338 O O . LEU A 1 421 ? -1.149 38.633 66.460 1.00 18.32 1160 LEU A O 1
ATOM 3343 N N . ASP A 1 422 ? -1.223 40.565 65.336 1.00 21.37 1161 ASP A N 1
ATOM 3344 C CA . ASP A 1 422 ? -2.338 40.099 64.511 1.00 25.34 1161 ASP A CA 1
ATOM 3345 C C . ASP A 1 422 ? -1.965 38.814 63.725 1.00 22.07 1161 ASP A C 1
ATOM 3346 O O . ASP A 1 422 ? -2.719 37.830 63.720 1.00 21.29 1161 ASP A O 1
ATOM 3351 N N . ASP A 1 423 ? -0.783 38.833 63.124 1.00 20.74 1162 ASP A N 1
ATOM 3352 C CA . ASP A 1 423 ? -0.194 37.686 62.415 1.00 27.36 1162 ASP A CA 1
ATOM 3353 C C . ASP A 1 423 ? -0.049 36.478 63.335 1.00 20.63 1162 ASP A C 1
ATOM 3354 O O . ASP A 1 423 ? -0.458 35.363 63.003 1.00 18.48 1162 ASP A O 1
ATOM 3359 N N . GLU A 1 424 ? 0.522 36.716 64.502 1.00 16.83 1163 GLU A N 1
ATOM 3360 C CA . GLU A 1 424 ? 0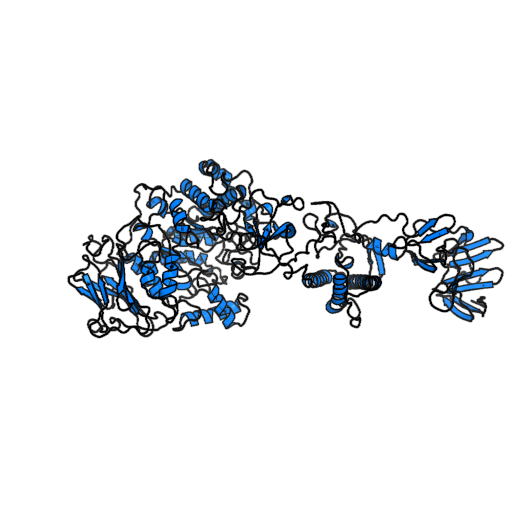.633 35.641 65.501 1.00 18.24 1163 GLU A CA 1
ATOM 3361 C C . GLU A 1 424 ? -0.722 34.982 65.793 1.00 20.02 1163 GLU A C 1
ATOM 3362 O O . GLU A 1 424 ? -0.827 33.755 65.833 1.00 18.63 1163 GLU A O 1
ATOM 3368 N N . LYS A 1 425 ? -1.776 35.782 65.980 1.00 17.04 1164 LYS A N 1
ATOM 3369 C CA . LYS A 1 425 ? -3.065 35.236 66.333 1.00 18.66 1164 LYS A CA 1
ATOM 3370 C C . LYS A 1 425 ? -3.661 34.421 65.188 1.00 18.12 1164 LYS A C 1
ATOM 3371 O O . LYS A 1 425 ? -4.294 33.384 65.399 1.00 18.84 1164 LYS A O 1
ATOM 3377 N N . LYS A 1 426 ? -3.476 34.913 63.975 1.00 19.15 1165 LYS A N 1
ATOM 3378 C CA . LYS A 1 426 ? -3.953 34.221 62.805 1.00 23.51 1165 LYS A CA 1
ATOM 3379 C C . LYS A 1 426 ? -3.273 32.861 62.666 1.00 19.25 1165 LYS A C 1
ATOM 3380 O O . LYS A 1 426 ? -3.947 31.847 62.450 1.00 21.82 1165 LYS A O 1
ATOM 3386 N N . GLY A 1 427 ? -1.949 32.857 62.813 1.00 17.18 1166 GLY A N 1
ATOM 3387 C CA . GLY A 1 427 ? -1.122 31.651 62.757 1.00 18.37 1166 GLY A CA 1
ATOM 3388 C C . GLY A 1 427 ? -1.496 30.692 63.893 1.00 23.77 1166 GLY A C 1
ATOM 3389 O O . GLY A 1 427 ? -1.595 29.472 63.695 1.00 16.54 1166 GLY A O 1
ATOM 3390 N N . MET A 1 428 ? -1.755 31.236 65.082 1.00 18.58 1167 MET A N 1
ATOM 3391 C CA . MET A 1 428 ? -2.206 30.363 66.184 1.00 17.33 1167 MET A CA 1
ATOM 3392 C C . MET A 1 428 ? -3.550 29.695 65.884 1.00 17.94 1167 MET A C 1
ATOM 3393 O O . MET A 1 428 ? -3.778 28.535 66.229 1.00 18.28 1167 MET A O 1
ATOM 3398 N N . GLU A 1 429 ? -4.479 30.430 65.279 1.00 19.36 1168 GLU A N 1
ATOM 3399 C CA . GLU A 1 429 ? -5.725 29.809 64.947 1.00 21.90 1168 GLU A CA 1
ATOM 3400 C C . GLU A 1 429 ? -5.469 28.605 64.035 1.00 20.97 1168 GLU A C 1
ATOM 3401 O O . GLU A 1 429 ? -6.011 27.536 64.250 1.00 18.61 1168 GLU A O 1
ATOM 3407 N N . ALA A 1 430 ? -4.659 28.796 62.996 1.00 21.63 1169 ALA A N 1
ATOM 3408 C CA . ALA A 1 430 ? -4.352 27.693 62.088 1.00 20.72 1169 ALA A CA 1
ATOM 3409 C C . ALA A 1 430 ? -3.661 26.564 62.844 1.00 18.81 1169 ALA A C 1
ATOM 3410 O O . ALA A 1 430 ? -3.924 25.390 62.600 1.00 18.72 1169 ALA A O 1
ATOM 3412 N N . TYR A 1 431 ? -2.776 26.935 63.763 1.00 15.47 1170 TYR A N 1
ATOM 3413 C CA . TYR A 1 431 ? -1.992 25.941 64.507 1.00 15.17 1170 TYR A CA 1
ATOM 3414 C C . TYR A 1 431 ? -2.902 25.082 65.370 1.00 16.89 1170 TYR A C 1
ATOM 3415 O O . TYR A 1 431 ? -2.760 23.871 65.420 1.00 15.97 1170 TYR A O 1
ATOM 3424 N N . ILE A 1 432 ? -3.850 25.714 66.057 1.00 16.63 1171 ILE A N 1
ATOM 3425 C CA . ILE A 1 432 ? -4.723 24.944 66.925 1.00 15.80 1171 ILE A CA 1
ATOM 3426 C C . ILE A 1 432 ? -5.666 24.100 66.076 1.00 16.31 1171 ILE A C 1
ATOM 3427 O O . ILE A 1 432 ? -5.979 22.975 66.418 1.00 18.07 1171 ILE A O 1
ATOM 3432 N N . ASN A 1 433 ? -6.120 24.638 64.946 1.00 17.97 1172 ASN A N 1
ATOM 3433 C CA . ASN A 1 433 ? -6.964 23.828 64.060 1.00 25.08 1172 ASN A CA 1
ATOM 3434 C C . ASN A 1 433 ? -6.230 22.558 63.600 1.00 21.37 1172 ASN A C 1
ATOM 3435 O O . ASN A 1 433 ? -6.810 21.464 63.553 1.00 19.20 1172 ASN A O 1
ATOM 3440 N N . ASP A 1 434 ? -4.936 22.716 63.303 1.00 23.30 1173 ASP A N 1
ATOM 3441 C CA . ASP A 1 434 ? -4.076 21.603 62.897 1.00 18.26 1173 ASP A CA 1
ATOM 3442 C C . ASP A 1 434 ? -3.897 20.634 64.067 1.00 15.65 1173 ASP A C 1
ATOM 3443 O O . ASP A 1 434 ? -3.952 19.410 63.914 1.00 18.78 1173 ASP A O 1
ATOM 3448 N N . GLN A 1 435 ? -3.703 21.207 65.247 1.00 13.39 1174 GLN A N 1
ATOM 3449 C CA . GLN A 1 435 ? -3.599 20.408 66.459 1.00 17.14 1174 GLN A CA 1
ATOM 3450 C C . GLN A 1 435 ? -4.830 19.498 66.652 1.00 16.96 1174 GLN A C 1
ATOM 3451 O O . GLN A 1 435 ? -4.708 18.395 67.170 1.00 18.80 1174 GLN A O 1
ATOM 3457 N N . ASN A 1 436 ? -6.003 19.982 66.240 1.00 17.28 1175 ASN A N 1
ATOM 3458 C CA . ASN A 1 436 ? -7.278 19.266 66.407 1.00 20.34 1175 ASN A CA 1
ATOM 3459 C C . ASN A 1 436 ? -7.650 18.393 65.195 1.00 23.08 1175 ASN A C 1
ATOM 3460 O O . ASN A 1 436 ? -8.783 17.861 65.089 1.00 21.04 1175 ASN A O 1
ATOM 3465 N N . SER A 1 437 ? -6.692 18.222 64.293 1.00 16.85 1176 SER A N 1
ATOM 3466 C CA . SER A 1 437 ? -6.923 17.426 63.111 1.00 22.78 1176 SER A CA 1
ATOM 3467 C C . SER A 1 437 ? -6.295 16.062 63.215 1.00 18.12 1176 SER A C 1
ATOM 3468 O O . SER A 1 437 ? -5.312 15.871 63.948 1.00 16.39 1176 SER A O 1
ATOM 3471 N N . THR A 1 438 ? -6.822 15.135 62.417 1.00 19.40 1177 THR A N 1
ATOM 3472 C CA . THR A 1 438 ? -6.279 13.809 62.368 1.00 20.33 1177 THR A CA 1
ATOM 3473 C C . THR A 1 438 ? -4.966 13.826 61.611 1.00 23.60 1177 THR A C 1
ATOM 3474 O O . THR A 1 438 ? -4.011 13.208 62.048 1.00 21.66 1177 THR A O 1
ATOM 3478 N N . ASN A 1 439 ? -4.930 14.531 60.478 1.00 19.03 1178 ASN A N 1
ATOM 3479 C CA . ASN A 1 439 ? -3.701 14.725 59.726 1.00 17.86 1178 ASN A CA 1
ATOM 3480 C C . ASN A 1 439 ? -3.083 16.048 60.169 1.00 23.15 1178 ASN A C 1
ATOM 3481 O O . ASN A 1 439 ? -3.628 17.115 59.919 1.00 34.58 1178 ASN A O 1
ATOM 3486 N N . LYS A 1 440 ? -1.955 15.971 60.853 1.00 18.41 1179 LYS A N 1
ATOM 3487 C CA . LYS A 1 440 ? -1.341 17.160 61.434 1.00 15.94 1179 LYS A CA 1
ATOM 3488 C C . LYS A 1 440 ? -0.120 17.563 60.596 1.00 20.60 1179 LYS A C 1
ATOM 3489 O O . LYS A 1 440 ? 0.685 16.721 60.244 1.00 21.71 1179 LYS A O 1
ATOM 3495 N N . LYS A 1 441 ? -0.008 18.849 60.294 1.00 18.43 1180 LYS A N 1
ATOM 3496 C CA . LYS A 1 441 ? 1.130 19.382 59.550 1.00 13.20 1180 LYS A CA 1
ATOM 3497 C C . LYS A 1 441 ? 2.210 19.934 60.482 1.00 20.51 1180 LYS A C 1
ATOM 3498 O O . LYS A 1 441 ? 3.396 19.963 60.130 1.00 17.35 1180 LYS A O 1
ATOM 3504 N N . TRP A 1 442 ? 1.786 20.467 61.627 1.00 17.97 1181 TRP A N 1
ATOM 3505 C CA . TRP A 1 442 ? 2.676 21.248 62.491 1.00 13.31 1181 TRP A CA 1
ATOM 3506 C C . TRP A 1 442 ? 2.665 20.813 63.937 1.00 11.62 1181 TRP A C 1
ATOM 3507 O O . TRP A 1 442 ? 3.323 21.438 64.757 1.00 12.92 1181 TRP A O 1
ATOM 3518 N N . ASN A 1 443 ? 1.827 19.831 64.258 1.00 12.25 1182 ASN A N 1
ATOM 3519 C CA . ASN A 1 443 ? 1.687 19.351 65.636 1.00 15.11 1182 ASN A CA 1
ATOM 3520 C C . ASN A 1 443 ? 2.083 17.870 65.716 1.00 14.31 1182 ASN A C 1
ATOM 3521 O O . ASN A 1 443 ? 1.870 17.111 64.760 1.00 15.01 1182 ASN A O 1
ATOM 3526 N N . LEU A 1 444 ? 2.655 17.465 66.849 1.00 12.07 1183 LEU A N 1
ATOM 3527 C CA . LEU A 1 444 ? 3.035 16.073 67.007 1.00 11.72 1183 LEU A CA 1
ATOM 3528 C C . LEU A 1 444 ? 1.835 15.149 67.125 1.00 15.38 1183 LEU A C 1
ATOM 3529 O O . LEU A 1 444 ? 0.779 15.526 67.653 1.00 14.82 1183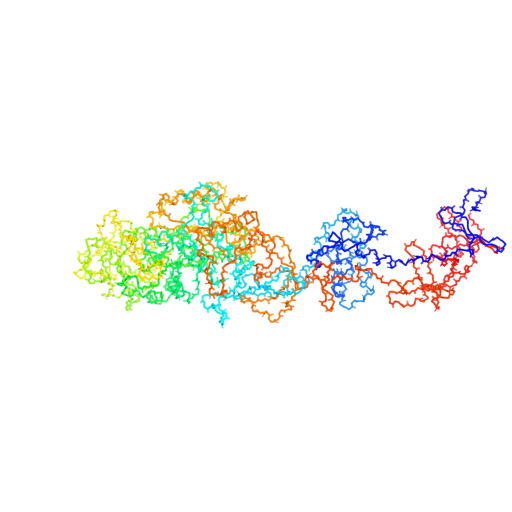 LEU A O 1
ATOM 3534 N N . TYR A 1 445 ? 2.022 13.923 66.656 1.00 13.23 1184 TYR A N 1
ATOM 3535 C CA . TYR A 1 445 ? 0.990 12.904 66.709 1.00 12.65 1184 TYR A CA 1
ATOM 3536 C C . TYR A 1 445 ? 1.009 12.159 68.048 1.00 11.15 1184 TYR A C 1
ATOM 3537 O O . TYR A 1 445 ? 1.991 12.256 68.816 1.00 13.35 1184 TYR A O 1
ATOM 3546 N N . ASN A 1 446 ? -0.090 11.458 68.365 1.00 11.97 1185 ASN A N 1
ATOM 3547 C CA . ASN A 1 446 ? -0.113 10.583 69.553 1.00 13.11 1185 ASN A CA 1
ATOM 3548 C C . ASN A 1 446 ? 0.266 11.258 70.856 1.00 12.51 1185 ASN A C 1
ATOM 3549 O O . ASN A 1 446 ? 0.957 10.684 71.700 1.00 12.38 1185 ASN A O 1
ATOM 3554 N N . MET A 1 447 ? -0.203 12.472 71.038 1.00 10.26 1186 MET A N 1
ATOM 3555 C CA . MET A 1 447 ? 0.130 13.130 72.316 1.00 13.04 1186 MET A CA 1
ATOM 3556 C C . MET A 1 447 ? -0.297 12.321 73.570 1.00 12.76 1186 MET A C 1
ATOM 3557 O O . MET A 1 447 ? 0.497 12.192 74.501 1.00 12.74 1186 MET A O 1
ATOM 3562 N N . PRO A 1 448 ? -1.529 11.780 73.604 1.00 11.75 1187 PRO A N 1
ATOM 3563 C CA . PRO A 1 448 ? -1.933 10.935 74.740 1.00 11.69 1187 PRO A CA 1
ATOM 3564 C C . PRO A 1 448 ? -0.969 9.774 74.981 1.00 13.27 1187 PRO A C 1
ATOM 3565 O O . PRO A 1 448 ? -0.576 9.539 76.125 1.00 13.67 1187 PRO A O 1
ATOM 3569 N N . SER A 1 449 ? -0.604 9.041 73.929 1.00 11.66 1188 SER A N 1
ATOM 3570 C CA . SER A 1 449 ? 0.341 7.943 74.118 1.00 13.61 1188 SER A CA 1
ATOM 3571 C C . SER A 1 449 ? 1.707 8.447 74.567 1.00 14.21 1188 SER A C 1
ATOM 3572 O O . SER A 1 449 ? 2.334 7.863 75.477 1.00 11.94 1188 SER A O 1
ATOM 3575 N N . ALA A 1 450 ? 2.184 9.535 73.935 1.00 9.53 1189 ALA A N 1
ATOM 3576 C CA . ALA A 1 450 ? 3.446 10.093 74.332 1.00 8.70 1189 ALA A CA 1
ATOM 3577 C C . ALA A 1 450 ? 3.490 10.470 75.813 1.00 8.19 1189 ALA A C 1
ATOM 3578 O O . ALA A 1 450 ? 4.471 10.199 76.513 1.00 10.19 1189 ALA A O 1
ATOM 3580 N N . TYR A 1 451 ? 2.430 11.118 76.294 1.00 9.83 1190 TYR A N 1
ATOM 3581 C CA . TYR A 1 451 ? 2.412 11.537 77.677 1.00 9.22 1190 TYR A CA 1
ATOM 3582 C C . TYR A 1 451 ? 2.195 10.340 78.606 1.00 9.72 1190 TYR A C 1
ATOM 3583 O O . TYR A 1 451 ? 2.634 10.348 79.773 1.00 9.74 1190 TYR A O 1
ATOM 3592 N N . THR A 1 452 ? 1.508 9.327 78.082 1.00 9.56 1191 THR A N 1
ATOM 3593 C CA . THR A 1 452 ? 1.326 8.085 78.861 1.00 9.47 1191 THR A CA 1
ATOM 3594 C C . THR A 1 452 ? 2.705 7.470 79.133 1.00 10.47 1191 THR A C 1
ATOM 3595 O O . THR A 1 452 ? 3.023 7.068 80.270 1.00 9.86 1191 THR A O 1
ATOM 3599 N N . ILE A 1 453 ? 3.532 7.438 78.101 1.00 8.42 1192 ILE A N 1
ATOM 3600 C CA . ILE A 1 453 ? 4.891 6.931 78.237 1.00 8.23 1192 ILE A CA 1
ATOM 3601 C C . ILE A 1 453 ? 5.681 7.844 79.194 1.00 8.99 1192 ILE A C 1
ATOM 3602 O O . ILE A 1 453 ? 6.323 7.385 80.149 1.00 9.08 1192 ILE A O 1
ATOM 3607 N N . LEU A 1 454 ? 5.600 9.145 78.937 1.00 8.74 1193 LEU A N 1
ATOM 3608 C CA . LEU A 1 454 ? 6.315 10.107 79.762 1.00 8.01 1193 LEU A CA 1
ATOM 3609 C C . LEU A 1 454 ? 6.011 9.917 81.242 1.00 9.78 1193 LEU A C 1
ATOM 3610 O O . LEU A 1 454 ? 6.933 9.972 82.070 1.00 8.32 1193 LEU A O 1
ATOM 3615 N N . LEU A 1 455 ? 4.727 9.768 81.577 1.00 7.65 1194 LEU A N 1
ATOM 3616 C CA . LEU A 1 455 ? 4.260 9.825 82.980 1.00 6.09 1194 LEU A CA 1
ATOM 3617 C C . LEU A 1 455 ? 4.156 8.453 83.662 1.00 10.56 1194 LEU A C 1
ATOM 3618 O O . LEU A 1 455 ? 3.895 8.398 84.880 1.00 10.91 1194 LEU A O 1
ATOM 3623 N N . THR A 1 456 ? 4.338 7.377 82.888 1.00 9.57 1195 THR A N 1
ATOM 3624 C CA . THR A 1 456 ? 4.389 6.034 83.499 1.00 9.86 1195 THR A CA 1
ATOM 3625 C C . THR A 1 456 ? 5.786 5.417 83.542 1.00 10.92 1195 THR A C 1
ATOM 3626 O O . THR A 1 456 ? 5.973 4.380 84.202 1.00 12.94 1195 THR A O 1
ATOM 3630 N N . ASN A 1 457 ? 6.757 5.987 82.812 1.00 8.70 1196 ASN A N 1
ATOM 3631 C CA . ASN A 1 457 ? 8.135 5.488 82.943 1.00 10.19 1196 ASN A CA 1
ATOM 3632 C C . ASN A 1 457 ? 8.641 5.570 84.390 1.00 9.59 1196 ASN A C 1
ATOM 3633 O O . ASN A 1 457 ? 8.464 6.559 85.047 1.00 10.63 1196 ASN A O 1
ATOM 3638 N N . LYS A 1 458 ? 9.375 4.544 84.795 1.00 7.39 1197 LYS A N 1
ATOM 3639 C CA . LYS A 1 458 ? 10.161 4.532 86.020 1.00 11.53 1197 LYS A CA 1
ATOM 3640 C C . LYS A 1 458 ? 11.517 5.208 85.764 1.00 12.49 1197 LYS A C 1
ATOM 3641 O O . LYS A 1 458 ? 11.961 5.304 84.611 1.00 9.92 1197 LYS A O 1
ATOM 3647 N N . ASP A 1 459 ? 12.180 5.635 86.844 1.00 8.14 1198 ASP A N 1
ATOM 3648 C CA . ASP A 1 459 ? 13.539 6.185 86.700 1.00 10.44 1198 ASP A CA 1
ATOM 3649 C C . ASP A 1 459 ? 13.558 7.393 85.754 1.00 8.49 1198 ASP A C 1
ATOM 3650 O O . ASP A 1 459 ? 14.417 7.521 84.852 1.00 9.18 1198 ASP A O 1
ATOM 3655 N N . SER A 1 460 ? 12.616 8.295 86.004 1.00 7.96 1199 SER A N 1
ATOM 3656 C CA . SER A 1 460 ? 12.555 9.492 85.156 1.00 8.00 1199 SER A CA 1
ATOM 3657 C C . SER A 1 460 ? 11.832 10.558 85.953 1.00 9.24 1199 SER A C 1
ATOM 3658 O O . SER A 1 460 ? 10.858 10.237 86.614 1.00 10.23 1199 SER A O 1
ATOM 3661 N N . VAL A 1 461 ? 12.273 11.819 85.868 1.00 7.01 1200 VAL A N 1
ATOM 3662 C CA . VAL A 1 461 ? 11.459 12.923 86.379 1.00 6.36 1200 VAL A CA 1
ATOM 3663 C C . VAL A 1 461 ? 10.761 13.561 85.150 1.00 7.64 1200 VAL A C 1
ATOM 3664 O O . VAL A 1 461 ? 11.431 14.230 84.334 1.00 8.65 1200 VAL A O 1
ATOM 3668 N N . PRO A 1 462 ? 9.446 13.304 84.974 1.00 7.79 1201 PRO A N 1
ATOM 3669 C CA . PRO A 1 462 ? 8.763 13.844 83.776 1.00 9.26 1201 PRO A CA 1
ATOM 3670 C C . PRO A 1 462 ? 8.582 15.366 83.895 1.00 8.02 1201 PRO A C 1
ATOM 3671 O O . PRO A 1 462 ? 8.378 15.906 84.994 1.00 7.36 1201 PRO A O 1
ATOM 3675 N N . ARG A 1 463 ? 8.645 16.036 82.744 1.00 5.03 1202 ARG A N 1
ATOM 3676 C CA . ARG A 1 463 ? 8.342 17.463 82.660 1.00 6.18 1202 ARG A CA 1
ATOM 3677 C C . ARG A 1 463 ? 7.211 17.676 81.673 1.00 6.12 1202 ARG A C 1
ATOM 3678 O O . ARG A 1 463 ? 7.275 17.249 80.513 1.00 5.92 1202 ARG A O 1
ATOM 3686 N N . VAL A 1 464 ? 6.127 18.248 82.204 1.00 7.41 1203 VAL A N 1
ATOM 3687 C CA . VAL A 1 464 ? 4.960 18.549 81.413 1.00 7.35 1203 VAL A CA 1
ATOM 3688 C C . VAL A 1 464 ? 5.111 19.943 80.821 1.00 7.08 1203 VAL A C 1
ATOM 3689 O O . VAL A 1 464 ? 5.543 20.868 81.492 1.00 7.58 1203 VAL A O 1
ATOM 3693 N N . TYR A 1 465 ? 4.700 20.075 79.567 1.00 7.11 1204 TYR A N 1
ATOM 3694 C CA . TYR A 1 465 ? 4.827 21.353 78.872 1.00 5.98 1204 TYR A CA 1
ATOM 3695 C C . TYR A 1 465 ? 3.497 22.082 78.894 1.00 5.92 1204 TYR A C 1
ATOM 3696 O O . TYR A 1 465 ? 2.464 21.553 78.443 1.00 7.72 1204 TYR A O 1
ATOM 3705 N N . TYR A 1 466 ? 3.572 23.363 79.272 1.00 8.41 1205 TYR A N 1
ATOM 3706 C CA . TYR A 1 466 ? 2.423 24.280 79.278 1.00 7.66 1205 TYR A CA 1
ATOM 3707 C C . TYR A 1 466 ? 1.600 24.170 77.998 1.00 8.80 1205 TYR A C 1
ATOM 3708 O O . TYR A 1 466 ? 0.363 24.103 78.068 1.00 7.76 1205 TYR A O 1
ATOM 3717 N N . GLY A 1 467 ? 2.257 24.156 76.822 1.00 6.74 1206 GLY A N 1
ATOM 3718 C CA . GLY A 1 467 ? 1.510 24.195 75.561 1.00 7.72 1206 GLY A CA 1
ATOM 3719 C C . GLY A 1 467 ? 0.848 22.868 75.174 1.00 12.16 1206 GLY A C 1
ATOM 3720 O O . GLY A 1 467 ? 0.183 22.773 74.125 1.00 10.91 1206 GLY A O 1
ATOM 3721 N N . ASP A 1 468 ? 1.013 21.831 76.011 1.00 8.17 1207 ASP A N 1
ATOM 3722 C CA . ASP A 1 468 ? 0.206 20.620 75.811 1.00 7.86 1207 ASP A CA 1
ATOM 3723 C C . ASP A 1 468 ? -1.057 20.638 76.684 1.00 9.73 1207 ASP A C 1
ATOM 3724 O O . ASP A 1 468 ? -1.968 19.824 76.502 1.00 9.85 1207 ASP A O 1
ATOM 3729 N N . LEU A 1 469 ? -1.082 21.557 77.647 1.00 9.53 1208 LEU A N 1
ATOM 3730 C CA . LEU A 1 469 ? -2.269 21.738 78.513 1.00 11.78 1208 LEU A CA 1
ATOM 3731 C C . LEU A 1 469 ? -3.107 22.926 78.054 1.00 10.24 1208 LEU A C 1
ATOM 3732 O O . LEU A 1 469 ? -4.348 22.866 78.084 1.00 10.61 1208 LEU A O 1
ATOM 3737 N N . TYR A 1 470 ? -2.415 24.005 77.670 1.00 12.18 1209 TYR A N 1
ATOM 3738 C CA . TYR A 1 470 ? -3.065 25.247 77.270 1.00 8.39 1209 TYR A CA 1
ATOM 3739 C C . TYR A 1 470 ? -2.595 25.616 75.886 1.00 9.92 1209 TYR A C 1
ATOM 3740 O O . TYR A 1 470 ? -1.491 25.256 75.499 1.00 11.85 1209 TYR A O 1
ATOM 3749 N N . GLN A 1 471 ? -3.404 26.361 75.131 1.00 10.12 1210 GLN A N 1
ATOM 3750 C CA . GLN A 1 471 ? -2.981 26.714 73.766 1.00 12.10 1210 GLN A CA 1
ATOM 3751 C C . GLN A 1 471 ? -1.739 27.601 73.827 1.00 11.20 1210 GLN A C 1
ATOM 3752 O O . GLN A 1 471 ? -1.666 28.534 74.633 1.00 11.55 1210 GLN A O 1
ATOM 3758 N N . ASP A 1 472 ? -0.741 27.272 73.004 1.00 10.98 1211 ASP A N 1
ATOM 3759 C CA . ASP A 1 472 ? 0.532 27.954 73.061 1.00 9.60 1211 ASP A CA 1
ATOM 3760 C C . ASP A 1 472 ? 0.369 29.473 72.987 1.00 11.00 1211 ASP A C 1
ATOM 3761 O O . ASP A 1 472 ? 0.874 30.210 73.855 1.00 10.54 1211 ASP A O 1
ATOM 3766 N N . GLY A 1 473 ? -0.340 29.953 71.969 1.00 10.93 1212 GLY A N 1
ATOM 3767 C CA . GLY A 1 473 ? -0.583 31.384 71.855 1.00 11.87 1212 GLY A CA 1
ATOM 3768 C C . GLY A 1 473 ? -1.865 31.784 72.583 1.00 16.01 1212 GLY A C 1
ATOM 3769 O O . GLY A 1 473 ? -2.873 31.096 72.486 1.00 15.70 1212 GLY A O 1
ATOM 3770 N N . GLY A 1 474 ? -1.804 32.884 73.332 1.00 13.14 1213 GLY A N 1
ATOM 3771 C CA . GLY A 1 474 ? -2.988 33.453 73.975 1.00 16.20 1213 GLY A CA 1
ATOM 3772 C C . GLY A 1 474 ? -2.535 34.058 75.280 1.00 14.87 1213 GLY A C 1
ATOM 3773 O O . GLY A 1 474 ? -1.361 33.959 75.630 1.00 14.44 1213 GLY A O 1
ATOM 3774 N N . GLN A 1 475 ? -3.444 34.707 75.998 1.00 14.65 1214 GLN A N 1
ATOM 3775 C CA . GLN A 1 475 ? -3.099 35.087 77.369 1.00 12.56 1214 GLN A CA 1
ATOM 3776 C C . GLN A 1 475 ? -2.793 33.816 78.144 1.00 11.48 1214 GLN A C 1
ATOM 3777 O O . GLN A 1 475 ? -3.208 32.726 77.747 1.00 13.09 1214 GLN A O 1
ATOM 3783 N N . TYR A 1 476 ? -2.107 33.959 79.278 1.00 11.98 1215 TYR A N 1
ATOM 3784 C CA . TYR A 1 476 ? -1.697 32.792 80.041 1.00 10.00 1215 TYR A CA 1
ATOM 3785 C C . TYR A 1 476 ? -2.903 31.952 80.508 1.00 10.47 1215 TYR A C 1
ATOM 3786 O O . TYR A 1 476 ? -3.794 32.460 81.203 1.00 12.25 1215 TYR A O 1
ATOM 3795 N N . MET A 1 477 ? -2.907 30.671 80.145 1.00 11.82 1216 MET A N 1
ATOM 3796 C CA . MET A 1 477 ? -3.975 29.746 80.554 1.00 10.40 1216 MET A CA 1
ATOM 3797 C C . MET A 1 477 ? -5.314 30.171 79.973 1.00 12.69 1216 MET A C 1
ATOM 3798 O O . MET A 1 477 ? -6.353 29.750 80.472 1.00 15.85 1216 MET A O 1
ATOM 3803 N N . GLU A 1 478 ? -5.289 30.966 78.904 1.00 10.35 1217 GLU A N 1
ATOM 3804 C CA . GLU A 1 478 ? -6.569 31.506 78.368 1.00 12.84 1217 GLU A CA 1
ATOM 3805 C C . GLU A 1 478 ? -7.481 30.383 77.838 1.00 18.74 1217 GLU A C 1
ATOM 3806 O O . GLU A 1 478 ? -8.704 30.414 78.036 1.00 18.49 1217 GLU A O 1
ATOM 3812 N N . HIS A 1 479 ? -6.893 29.397 77.167 1.00 12.86 1218 HIS A N 1
ATOM 3813 C CA . HIS A 1 479 ? -7.650 28.329 76.508 1.00 17.11 1218 HIS A CA 1
ATOM 3814 C C . HIS A 1 479 ? -6.925 27.003 76.670 1.00 16.65 1218 HIS A C 1
ATOM 3815 O O . HIS A 1 479 ? -5.695 26.946 76.577 1.00 14.88 1218 HIS A O 1
ATOM 3822 N N . LYS A 1 480 ? -7.683 25.932 76.875 1.00 12.81 1219 LYS A N 1
ATOM 3823 C CA . LYS A 1 480 ? -7.106 24.602 77.037 1.00 13.55 1219 LYS A CA 1
ATOM 3824 C C . LYS A 1 480 ? -6.887 23.956 75.688 1.00 13.32 1219 LYS A C 1
ATOM 3825 O O . LYS A 1 480 ? -7.615 24.232 74.733 1.00 15.08 1219 LYS A O 1
ATOM 3831 N N . THR A 1 481 ? -5.870 23.100 75.594 1.00 11.99 1220 THR A N 1
ATOM 3832 C CA . THR A 1 481 ? -5.803 22.229 74.420 1.00 9.43 1220 THR A CA 1
ATOM 3833 C C . THR A 1 481 ? -6.806 21.061 74.504 1.00 14.77 1220 THR A C 1
ATOM 3834 O O . THR A 1 481 ? -7.380 20.797 75.564 1.00 13.16 1220 THR A O 1
ATOM 3838 N N . ARG A 1 482 ? -6.986 20.336 73.391 1.00 14.09 1221 ARG A N 1
ATOM 3839 C CA . ARG A 1 482 ? -7.794 19.118 73.387 1.00 12.45 1221 ARG A CA 1
ATOM 3840 C C . ARG A 1 482 ? -7.188 18.039 74.284 1.00 11.58 1221 ARG A C 1
ATOM 3841 O O . ARG A 1 482 ? -7.873 17.053 74.587 1.00 15.37 1221 ARG A O 1
ATOM 3849 N N . TYR A 1 483 ? -5.936 18.211 74.717 1.00 12.95 1222 TYR A N 1
ATOM 3850 C CA . TYR A 1 483 ? -5.282 17.214 75.563 1.00 13.54 1222 TYR A CA 1
ATOM 3851 C C . TYR A 1 483 ? -5.369 17.484 77.074 1.00 15.57 1222 TYR A C 1
ATOM 3852 O O . TYR A 1 483 ? -4.873 16.688 77.853 1.00 13.09 1222 TYR A O 1
ATOM 3861 N N . PHE A 1 484 ? -5.916 18.632 77.474 1.00 12.00 1223 PHE A N 1
ATOM 3862 C CA . PHE A 1 484 ? -5.933 19.010 78.901 1.00 10.23 1223 PHE A CA 1
ATOM 3863 C C . PHE A 1 484 ? -6.573 17.925 79.772 1.00 11.44 1223 PHE A C 1
ATOM 3864 O O . PHE A 1 484 ? -6.004 17.503 80.792 1.00 11.43 1223 PHE A O 1
ATOM 3872 N N . ASP A 1 485 ? -7.755 17.453 79.391 1.00 11.99 1224 ASP A N 1
ATOM 3873 C CA . ASP A 1 485 ? -8.395 16.464 80.260 1.00 18.44 1224 ASP A CA 1
ATOM 3874 C C . ASP A 1 485 ? -7.568 15.169 80.288 1.00 14.29 1224 ASP A C 1
ATOM 3875 O O . ASP A 1 485 ? -7.409 14.542 81.339 1.00 13.86 1224 ASP A O 1
ATOM 3880 N N . THR A 1 486 ? -7.079 14.756 79.122 1.00 11.46 1225 THR A N 1
ATOM 3881 C CA . THR A 1 486 ? -6.290 13.540 79.038 1.00 12.18 1225 THR A CA 1
ATOM 3882 C C . THR A 1 486 ? -5.012 13.603 79.893 1.00 11.13 1225 THR A C 1
ATOM 3883 O O . THR A 1 486 ? -4.741 12.729 80.732 1.00 10.92 1225 THR A O 1
ATOM 3887 N N . ILE A 1 487 ? -4.250 14.666 79.730 1.00 9.51 1226 ILE A N 1
ATOM 3888 C CA . ILE A 1 487 ? -2.964 14.739 80.381 1.00 7.72 1226 ILE A CA 1
ATOM 3889 C C . ILE A 1 487 ? -3.141 14.981 81.890 1.00 9.04 1226 ILE A C 1
ATOM 3890 O O . ILE A 1 487 ? -2.425 14.375 82.702 1.00 8.49 1226 ILE A O 1
ATOM 3895 N N . THR A 1 488 ? -4.142 15.773 82.286 1.00 9.59 1227 THR A N 1
ATOM 3896 C CA . THR A 1 488 ? -4.310 15.960 83.726 1.00 9.34 1227 THR A CA 1
ATOM 3897 C C . THR A 1 488 ? -4.843 14.664 84.359 1.00 8.99 1227 THR A C 1
ATOM 3898 O O . THR A 1 488 ? -4.541 14.385 85.509 1.00 10.45 1227 THR A O 1
ATOM 3902 N N . ASN A 1 489 ? -5.620 13.881 83.613 1.00 9.55 1228 ASN A N 1
ATOM 3903 C CA . ASN A 1 489 ? -6.071 12.588 84.148 1.00 10.85 1228 ASN A CA 1
ATOM 3904 C C . ASN A 1 489 ? -4.849 11.696 84.388 1.00 10.46 1228 ASN A C 1
ATOM 3905 O O . ASN A 1 489 ? -4.691 11.042 85.464 1.00 10.89 1228 ASN A O 1
ATOM 3910 N N . LEU A 1 490 ? -3.951 11.700 83.396 1.00 9.94 1229 LEU A N 1
ATOM 3911 C CA . LEU A 1 490 ? -2.736 10.927 83.529 1.00 9.07 1229 LEU A CA 1
ATOM 3912 C C . LEU A 1 490 ? -1.976 11.425 84.749 1.00 10.09 1229 LEU A C 1
ATOM 3913 O O . LEU A 1 490 ? -1.397 10.633 85.488 1.00 10.75 1229 LEU A O 1
ATOM 3918 N N . LEU A 1 491 ? -1.915 12.743 84.929 1.00 8.64 1230 LEU A N 1
ATOM 3919 C CA . LEU A 1 491 ? -1.103 13.299 86.018 1.00 8.30 1230 LEU A CA 1
ATOM 3920 C C . LEU A 1 491 ? -1.682 12.896 87.392 1.00 8.58 1230 LEU A C 1
ATOM 3921 O O . LEU A 1 491 ? -0.954 12.478 88.336 1.00 9.22 1230 LEU A O 1
ATOM 3926 N N . LYS A 1 492 ? -2.993 13.066 87.530 1.00 8.76 1231 LYS A N 1
ATOM 3927 C CA . LYS A 1 492 ? -3.587 12.663 88.794 1.00 9.32 1231 LYS A CA 1
ATOM 3928 C C . LYS A 1 492 ? -3.481 11.145 89.010 1.00 10.03 1231 LYS A C 1
ATOM 3929 O O . LYS A 1 492 ? -3.275 10.666 90.145 1.00 10.96 1231 LYS A O 1
ATOM 3935 N N . THR A 1 493 ? -3.629 10.386 87.929 1.00 9.91 1232 THR A N 1
ATOM 3936 C CA . THR A 1 493 ? -3.538 8.931 88.005 1.00 8.77 1232 THR A CA 1
ATOM 3937 C C . THR A 1 493 ? -2.104 8.521 88.371 1.00 9.46 1232 THR A C 1
ATOM 3938 O O . THR A 1 493 ? -1.902 7.561 89.107 1.00 10.78 1232 THR A O 1
ATOM 3942 N N . ARG A 1 494 ? -1.125 9.287 87.901 1.00 8.49 1233 ARG A N 1
ATOM 3943 C CA . ARG A 1 494 ? 0.260 8.991 88.239 1.00 8.64 1233 ARG A CA 1
ATOM 3944 C C . ARG A 1 494 ? 0.468 9.088 89.760 1.00 8.95 1233 ARG A C 1
ATOM 3945 O O . ARG A 1 494 ? 1.037 8.183 90.411 1.00 7.95 1233 ARG A O 1
ATOM 3953 N N . VAL A 1 495 ? -0.044 10.161 90.349 1.00 8.39 1234 VAL A N 1
ATOM 3954 C CA . VAL A 1 495 ? 0.125 10.342 91.805 1.00 9.46 1234 VAL A CA 1
ATOM 3955 C C . VAL A 1 495 ? -0.499 9.144 92.512 1.00 11.47 1234 VAL A C 1
ATOM 3956 O O . VAL A 1 495 ? 0.076 8.544 93.425 1.00 10.20 1234 VAL A O 1
ATOM 3960 N N . LYS A 1 496 ? -1.703 8.800 92.077 1.00 9.50 1235 LYS A N 1
ATOM 3961 C CA . LYS A 1 496 ? -2.489 7.838 92.855 1.00 8.47 1235 LYS A CA 1
ATOM 3962 C C . LYS A 1 496 ? -2.027 6.385 92.692 1.00 11.98 1235 LYS A C 1
ATOM 3963 O O . LYS A 1 496 ? -2.172 5.560 93.646 1.00 12.03 1235 LYS A O 1
ATOM 3969 N N . TYR A 1 497 ? -1.539 6.047 91.493 1.00 8.86 1236 TYR A N 1
ATOM 3970 C CA . TYR A 1 497 ? -1.296 4.633 91.147 1.00 8.91 1236 TYR A CA 1
ATOM 3971 C C . TYR A 1 497 ? 0.133 4.241 90.730 1.00 10.04 1236 TYR A C 1
ATOM 3972 O O . TYR A 1 497 ? 0.519 3.067 90.823 1.00 11.97 1236 TYR A O 1
ATOM 3981 N N . VAL A 1 498 ? 0.903 5.187 90.202 1.00 8.02 1237 VAL A N 1
ATOM 3982 C CA . VAL A 1 498 ? 2.110 4.763 89.456 1.00 9.30 1237 VAL A CA 1
ATOM 3983 C C . VAL A 1 498 ? 3.312 4.694 90.402 1.00 8.99 1237 VAL A C 1
ATOM 3984 O O . VAL A 1 498 ? 3.746 5.715 90.993 1.00 9.46 1237 VAL A O 1
ATOM 3988 N N . ALA A 1 499 ? 3.866 3.490 90.534 1.00 8.91 1238 ALA A N 1
ATOM 3989 C CA . ALA A 1 499 ? 4.984 3.266 91.463 1.00 8.77 1238 ALA A CA 1
ATOM 3990 C C . ALA A 1 499 ? 5.474 1.836 91.245 1.00 15.38 1238 ALA A C 1
ATOM 3991 O O . ALA A 1 499 ? 4.862 1.070 90.484 1.00 12.93 1238 ALA A O 1
ATOM 3993 N N . GLY A 1 500 ? 6.571 1.485 91.901 1.00 13.52 1239 GLY A N 1
ATOM 3994 C CA . GLY A 1 500 ? 7.048 0.071 91.863 1.00 12.28 1239 GLY A CA 1
ATOM 3995 C C . GLY A 1 500 ? 7.805 -0.163 90.554 1.00 17.02 1239 GLY A C 1
ATOM 3996 O O . GLY A 1 500 ? 8.100 0.784 89.810 1.00 10.98 1239 GLY A O 1
ATOM 3997 N N . GLY A 1 501 ? 8.144 -1.427 90.309 1.00 12.94 1240 GLY A N 1
ATOM 3998 C CA . GLY A 1 501 ? 8.946 -1.810 89.153 1.00 13.74 1240 GLY A CA 1
ATOM 3999 C C . GLY A 1 501 ? 8.209 -1.589 87.850 1.00 14.66 1240 GLY A C 1
ATOM 4000 O O . GLY A 1 501 ? 6.990 -1.331 87.842 1.00 13.38 1240 GLY A O 1
ATOM 4001 N N . GLN A 1 502 ? 8.944 -1.679 86.741 1.00 12.95 1241 GLN A N 1
ATOM 4002 C CA . GLN A 1 502 ? 8.323 -1.507 85.452 1.00 9.43 1241 GLN A CA 1
ATOM 4003 C C . GLN A 1 502 ? 8.780 -2.649 84.562 1.00 16.92 1241 GLN A C 1
ATOM 4004 O O . GLN A 1 502 ? 9.891 -3.156 84.743 1.00 15.79 1241 GLN A O 1
ATOM 4010 N N . THR A 1 503 ? 7.907 -3.061 83.633 1.00 14.83 1242 THR A N 1
ATOM 4011 C CA . THR A 1 503 ? 8.284 -3.920 82.476 1.00 13.20 1242 THR A CA 1
ATOM 4012 C C . THR A 1 503 ? 7.710 -3.346 81.191 1.00 16.26 1242 THR A C 1
ATOM 4013 O O . THR A 1 503 ? 6.626 -2.758 81.183 1.00 15.76 1242 THR A O 1
ATOM 4017 N N . MET A 1 504 ? 8.413 -3.577 80.095 1.00 15.05 1243 MET A N 1
ATOM 4018 C CA . MET A 1 504 ? 7.991 -3.082 78.792 1.00 17.66 1243 MET A CA 1
ATOM 4019 C C . MET A 1 504 ? 8.350 -4.166 77.805 1.00 19.32 1243 MET A C 1
ATOM 4020 O O . MET A 1 504 ? 9.454 -4.751 77.849 1.00 21.01 1243 MET A O 1
ATOM 4025 N N . SER A 1 505 ? 7.404 -4.477 76.939 1.00 19.46 1244 SER A N 1
ATOM 4026 C CA . SER A 1 505 ? 7.715 -5.383 75.836 1.00 17.04 1244 SER A CA 1
ATOM 4027 C C . SER A 1 505 ? 6.795 -5.117 74.645 1.00 24.00 1244 SER A C 1
ATOM 4028 O O . SER A 1 505 ? 5.753 -4.454 74.758 1.00 20.45 1244 SER A O 1
ATOM 4031 N N . VAL A 1 506 ? 7.223 -5.594 73.490 1.00 25.32 1245 VAL A N 1
ATOM 4032 C CA . VAL A 1 506 ? 6.505 -5.372 72.248 1.00 20.05 1245 VAL A CA 1
ATOM 4033 C C . VAL A 1 506 ? 6.316 -6.737 71.620 1.00 27.19 1245 VAL A C 1
ATOM 4034 O O . VAL A 1 506 ? 7.268 -7.510 71.510 1.00 23.59 1245 VAL A O 1
ATOM 4038 N N . ASP A 1 507 ? 5.083 -7.055 71.233 1.00 23.53 1246 ASP A N 1
ATOM 4039 C CA . ASP A 1 507 ? 4.786 -8.397 70.794 1.00 25.08 1246 ASP A CA 1
ATOM 4040 C C . ASP A 1 507 ? 4.956 -8.555 69.273 1.00 25.71 1246 ASP A C 1
ATOM 4041 O O . ASP A 1 507 ? 5.395 -7.611 68.570 1.00 27.34 1246 ASP A O 1
ATOM 4046 N N . LYS A 1 508 ? 4.646 -9.748 68.798 1.00 32.09 1247 LYS A N 1
ATOM 4047 C CA . LYS A 1 508 ? 4.741 -10.121 67.379 1.00 34.30 1247 LYS A CA 1
ATOM 4048 C C . LYS A 1 508 ? 3.929 -9.204 66.475 1.00 34.20 1247 LYS A C 1
ATOM 4049 O O . LYS A 1 508 ? 4.213 -9.077 65.274 1.00 35.19 1247 LYS A O 1
ATOM 4055 N N . ASN A 1 509 ? 2.903 -8.590 67.055 1.00 33.15 1248 ASN A N 1
ATOM 4056 C CA . ASN A 1 509 ? 2.055 -7.663 66.336 1.00 29.31 1248 ASN A CA 1
ATOM 4057 C C . ASN A 1 509 ? 2.493 -6.207 66.451 1.00 27.34 1248 ASN A C 1
ATOM 4058 O O . ASN A 1 509 ? 1.842 -5.315 65.921 1.00 30.69 1248 ASN A O 1
ATOM 4063 N N . GLY A 1 510 ? 3.623 -5.970 67.111 1.00 24.02 1249 GLY A N 1
ATOM 4064 C CA . GLY A 1 510 ? 4.174 -4.653 67.206 1.00 19.80 1249 GLY A CA 1
ATOM 4065 C C . GLY A 1 510 ? 3.529 -3.843 68.329 1.00 23.68 1249 GLY A C 1
ATOM 4066 O O . GLY A 1 510 ? 3.747 -2.634 68.419 1.00 19.83 1249 GLY A O 1
ATOM 4067 N N . ILE A 1 511 ? 2.752 -4.507 69.186 1.00 19.13 1250 ILE A N 1
ATOM 4068 C CA . ILE A 1 511 ? 2.013 -3.799 70.238 1.00 16.82 1250 ILE A CA 1
ATOM 4069 C C . ILE A 1 511 ? 2.839 -3.774 71.529 1.00 23.28 1250 ILE A C 1
ATOM 4070 O O . ILE A 1 511 ? 3.383 -4.807 71.949 1.00 21.62 1250 ILE A O 1
ATOM 4075 N N . LEU A 1 512 ? 2.933 -2.597 72.135 1.00 19.38 1251 LEU A N 1
ATOM 4076 C CA . LEU A 1 512 ? 3.722 -2.387 73.344 1.00 16.80 1251 LEU A CA 1
ATOM 4077 C C . LEU A 1 512 ? 2.856 -2.566 74.593 1.00 21.10 1251 LEU A C 1
ATOM 4078 O O . LEU A 1 512 ? 1.770 -2.003 74.646 1.00 18.61 1251 LEU A O 1
ATOM 4083 N N . THR A 1 513 ? 3.331 -3.382 75.545 1.00 15.20 1252 THR A N 1
ATOM 4084 C CA . THR A 1 513 ? 2.680 -3.554 76.879 1.00 17.23 1252 THR A CA 1
ATOM 4085 C C . THR A 1 513 ? 3.645 -2.971 77.931 1.00 19.88 1252 THR A C 1
ATOM 4086 O O . THR A 1 513 ? 4.812 -3.378 78.028 1.00 19.65 1252 THR A O 1
ATOM 4090 N N . ASN A 1 514 ? 3.150 -2.004 78.696 1.00 16.27 1253 ASN A N 1
ATOM 4091 C CA . ASN A 1 514 ? 3.920 -1.298 79.694 1.00 12.53 1253 ASN A CA 1
ATOM 4092 C C . ASN A 1 514 ? 3.199 -1.443 81.036 1.00 14.34 1253 ASN A C 1
ATOM 4093 O O . ASN A 1 514 ? 2.006 -1.120 81.133 1.00 14.06 1253 ASN A O 1
ATOM 4098 N N . VAL A 1 515 ? 3.892 -1.993 82.034 1.00 15.42 1254 VAL A N 1
ATOM 4099 C CA . VAL A 1 515 ? 3.303 -2.214 83.354 1.00 12.89 1254 VAL A CA 1
ATOM 4100 C C . VAL A 1 515 ? 4.159 -1.597 84.484 1.00 12.54 1254 VAL A C 1
ATOM 4101 O O . VAL A 1 515 ? 5.390 -1.655 84.434 1.00 12.39 1254 VAL A O 1
ATOM 4105 N N . ARG A 1 516 ? 3.490 -1.051 85.482 1.00 10.79 1255 ARG A N 1
ATOM 4106 C CA . ARG A 1 516 ? 4.141 -0.683 86.744 1.00 11.44 1255 ARG A CA 1
ATOM 4107 C C . ARG A 1 516 ? 3.437 -1.523 87.820 1.00 14.30 1255 ARG A C 1
ATOM 4108 O O . ARG A 1 516 ? 2.220 -1.689 87.771 1.00 12.09 1255 ARG A O 1
ATOM 4116 N N . PHE A 1 517 ? 4.166 -2.009 88.811 1.00 12.53 1256 PHE A N 1
ATOM 4117 C CA . PHE A 1 517 ? 3.499 -2.966 89.723 1.00 13.44 1256 PHE A CA 1
ATOM 4118 C C . PHE A 1 517 ? 2.777 -2.356 90.927 1.00 15.95 1256 PHE A C 1
ATOM 4119 O O . PHE A 1 517 ? 1.979 -3.045 91.571 1.00 13.52 1256 PHE A O 1
ATOM 4127 N N . GLY A 1 518 ? 3.073 -1.091 91.212 1.00 10.65 1257 GLY A N 1
ATOM 4128 C CA . GLY A 1 518 ? 2.572 -0.438 92.440 1.00 8.54 1257 GLY A CA 1
ATOM 4129 C C . GLY A 1 518 ? 3.638 -0.414 93.515 1.00 14.11 1257 GLY A C 1
ATOM 4130 O O . GLY A 1 518 ? 4.605 -1.178 93.470 1.00 14.02 1257 GLY A O 1
ATOM 4131 N N . LYS A 1 519 ? 3.478 0.465 94.489 1.00 12.76 1258 LYS A N 1
ATOM 4132 C CA . LYS A 1 519 ? 4.493 0.601 95.512 1.00 14.47 1258 LYS A CA 1
ATOM 4133 C C . LYS A 1 519 ? 4.607 -0.728 96.244 1.00 14.77 1258 LYS A C 1
ATOM 4134 O O . LYS A 1 519 ? 3.589 -1.313 96.628 1.00 16.62 1258 LYS A O 1
ATOM 4140 N N . GLY A 1 520 ? 5.841 -1.188 96.429 1.00 16.08 1259 GLY A N 1
ATOM 4141 C CA . GLY A 1 520 ? 6.103 -2.387 97.224 1.00 17.00 1259 GLY A CA 1
ATOM 4142 C C . GLY A 1 520 ? 6.398 -3.628 96.404 1.00 17.60 1259 GLY A C 1
ATOM 4143 O O . GLY A 1 520 ? 6.618 -4.714 96.958 1.00 17.90 1259 GLY A O 1
ATOM 4144 N N . ALA A 1 521 ? 6.407 -3.477 95.078 1.00 15.89 1260 ALA A N 1
ATOM 4145 C CA . ALA A 1 521 ? 6.675 -4.588 94.199 1.00 13.97 1260 ALA A CA 1
ATOM 4146 C C . ALA A 1 521 ? 7.601 -4.126 93.066 1.00 16.68 1260 ALA A C 1
ATOM 4147 O O . ALA A 1 521 ? 7.298 -3.161 92.361 1.00 18.36 1260 ALA A O 1
ATOM 4149 N N . MET A 1 522 ? 8.726 -4.806 92.927 1.00 14.07 1261 MET A N 1
ATOM 4150 C CA . MET A 1 522 ? 9.727 -4.445 91.932 1.00 17.49 1261 MET A CA 1
ATOM 4151 C C . MET A 1 522 ? 9.681 -5.370 90.691 1.00 18.45 1261 MET A C 1
ATOM 4152 O O . MET A 1 522 ? 10.058 -4.950 89.586 1.00 17.11 1261 MET A O 1
ATOM 4157 N N . ASN A 1 523 ? 9.284 -6.628 90.875 1.00 17.52 1262 ASN A N 1
ATOM 4158 C CA . ASN A 1 523 ? 9.215 -7.627 89.783 1.00 18.47 1262 ASN A CA 1
ATOM 4159 C C . ASN A 1 523 ? 7.806 -8.211 89.687 1.00 23.84 1262 ASN A C 1
ATOM 4160 O O . ASN A 1 523 ? 7.027 -8.155 90.664 1.00 18.65 1262 ASN A O 1
ATOM 4165 N N . ALA A 1 524 ? 7.506 -8.819 88.540 1.00 23.16 1263 ALA A N 1
ATOM 4166 C CA . ALA A 1 524 ? 6.196 -9.411 88.312 1.00 21.48 1263 ALA A CA 1
ATOM 4167 C C . ALA A 1 524 ? 5.902 -10.487 89.349 1.00 23.85 1263 ALA A C 1
ATOM 4168 O O . ALA A 1 524 ? 4.733 -10.768 89.663 1.00 25.36 1263 ALA A O 1
ATOM 4170 N N . THR A 1 525 ? 6.949 -11.125 89.861 1.00 21.64 1264 THR A N 1
ATOM 4171 C CA . THR A 1 525 ? 6.702 -12.231 90.819 1.00 26.46 1264 THR A CA 1
ATOM 4172 C C . THR A 1 525 ? 6.558 -11.801 92.295 1.00 25.01 1264 THR A C 1
ATOM 4173 O O . THR A 1 525 ? 6.196 -12.621 93.141 1.00 26.64 1264 THR A O 1
ATOM 4177 N N . ASP A 1 526 ? 6.854 -10.534 92.605 1.00 18.62 1265 ASP A N 1
ATOM 4178 C CA . ASP A 1 526 ? 6.745 -10.031 93.977 1.00 22.34 1265 ASP A CA 1
ATOM 4179 C C . ASP A 1 526 ? 5.276 -10.065 94.419 1.00 22.54 1265 ASP A C 1
ATOM 4180 O O . ASP A 1 526 ? 4.386 -9.742 93.637 1.00 23.82 1265 ASP A O 1
ATOM 4185 N N . THR A 1 527 ? 5.000 -10.428 95.667 1.00 22.24 1266 THR A N 1
ATOM 4186 C CA . THR A 1 527 ? 3.621 -10.381 96.087 1.00 22.09 1266 THR A CA 1
ATOM 4187 C C . THR A 1 527 ? 3.234 -9.041 96.699 1.00 25.13 1266 THR A C 1
ATOM 4188 O O . THR A 1 527 ? 2.055 -8.810 96.968 1.00 23.90 1266 THR A O 1
ATOM 4192 N N . GLY A 1 528 ? 4.210 -8.163 96.905 1.00 22.52 1267 GLY A N 1
ATOM 4193 C CA . GLY A 1 528 ? 3.920 -6.790 97.304 1.00 19.74 1267 GLY A CA 1
ATOM 4194 C C . GLY A 1 528 ? 3.701 -6.615 98.792 1.00 19.58 1267 GLY A C 1
ATOM 4195 O O . GLY A 1 528 ? 3.835 -7.568 99.546 1.00 22.73 1267 GLY A O 1
ATOM 4196 N N . THR A 1 529 ? 3.363 -5.385 99.180 1.00 18.67 1268 THR A N 1
ATOM 4197 C CA . THR A 1 529 ? 3.081 -4.985 100.540 1.00 20.06 1268 THR A CA 1
ATOM 4198 C C . THR A 1 529 ? 1.565 -4.729 100.649 1.00 19.92 1268 THR A C 1
ATOM 4199 O O . THR A 1 529 ? 0.817 -4.984 99.688 1.00 18.19 1268 THR A O 1
ATOM 4203 N N . ASP A 1 530 ? 1.104 -4.236 101.807 1.00 20.97 1269 ASP A N 1
ATOM 4204 C CA . ASP A 1 530 ? -0.311 -3.924 101.972 1.00 20.31 1269 ASP A CA 1
ATOM 4205 C C . ASP A 1 530 ? -0.820 -2.979 100.862 1.00 22.36 1269 ASP A C 1
ATOM 4206 O O . ASP A 1 530 ? -1.945 -3.132 100.360 1.00 20.23 1269 ASP A O 1
ATOM 4211 N N . GLU A 1 531 ? -0.007 -2.003 100.464 1.00 15.92 1270 GLU A N 1
ATOM 4212 C CA . GLU A 1 531 ? -0.580 -0.962 99.633 1.00 14.62 1270 GLU A CA 1
ATOM 4213 C C . GLU A 1 531 ? -0.531 -1.314 98.154 1.00 15.12 1270 GLU A C 1
ATOM 4214 O O . GLU A 1 531 ? -0.990 -0.531 97.311 1.00 14.90 1270 GLU A O 1
ATOM 4220 N N . THR A 1 532 ? 0.088 -2.447 97.830 1.00 13.09 1271 THR A N 1
ATOM 4221 C CA . THR A 1 532 ? 0.386 -2.726 96.407 1.00 12.65 1271 THR A CA 1
ATOM 4222 C C . THR A 1 532 ? -0.874 -3.040 95.652 1.00 13.76 1271 THR A C 1
ATOM 4223 O O . THR A 1 532 ? -1.006 -2.661 94.463 1.00 13.68 1271 THR A O 1
ATOM 4227 N N . ARG A 1 533 ? -1.796 -3.737 96.333 1.00 13.78 1272 ARG A N 1
ATOM 4228 C CA . ARG A 1 533 ? -2.950 -4.344 95.637 1.00 18.94 1272 ARG A CA 1
ATOM 4229 C C . ARG A 1 533 ? -3.655 -3.377 94.667 1.00 14.13 1272 ARG A C 1
ATOM 4230 O O . ARG A 1 533 ? -3.934 -3.734 93.518 1.00 15.30 1272 ARG A O 1
ATOM 4238 N N . THR A 1 534 ? -3.996 -2.180 95.161 1.00 14.62 1273 THR A N 1
ATOM 4239 C CA . THR A 1 534 ? -4.778 -1.267 94.318 1.00 12.39 1273 THR A CA 1
ATOM 4240 C C . THR A 1 534 ? -3.915 -0.175 93.707 1.00 13.42 1273 THR A C 1
ATOM 4241 O O . THR A 1 534 ? -4.406 0.896 93.423 1.00 12.02 1273 THR A O 1
ATOM 4245 N N . GLU A 1 535 ? -2.633 -0.481 93.500 1.00 11.97 1274 GLU A N 1
ATOM 4246 C CA . GLU A 1 535 ? -1.720 0.424 92.824 1.00 9.57 1274 GLU A CA 1
ATOM 4247 C C . GLU A 1 535 ? -1.165 -0.269 91.582 1.00 11.43 1274 GLU A C 1
ATOM 4248 O O . GLU A 1 535 ? -1.489 -1.458 91.332 1.00 13.93 1274 GLU A O 1
ATOM 4254 N N . GLY A 1 536 ? -0.368 0.471 90.791 1.00 11.76 1275 GLY A N 1
ATOM 4255 C CA . GLY A 1 536 ? 0.150 -0.034 89.530 1.00 13.32 1275 GLY A CA 1
ATOM 4256 C C . GLY A 1 536 ? -0.682 0.447 88.349 1.00 14.23 1275 GLY A C 1
ATOM 4257 O O . GLY A 1 536 ? -1.761 1.054 88.526 1.00 10.51 1275 GLY A O 1
ATOM 4258 N N . ILE A 1 537 ? -0.184 0.157 87.142 1.00 11.54 1276 ILE A N 1
ATOM 4259 C CA . ILE A 1 537 ? -0.892 0.584 85.972 1.00 12.45 1276 ILE A CA 1
ATOM 4260 C C . ILE A 1 537 ? -0.486 -0.329 84.823 1.00 13.53 1276 ILE A C 1
ATOM 4261 O O . ILE A 1 537 ? 0.604 -0.921 84.852 1.00 12.00 1276 ILE A O 1
ATOM 4266 N N . GLY A 1 538 ? -1.361 -0.465 83.832 1.00 11.30 1277 GLY A N 1
ATOM 4267 C CA . GLY A 1 538 ? -1.039 -1.288 82.665 1.00 15.40 1277 GLY A CA 1
ATOM 4268 C C . GLY A 1 538 ? -1.422 -0.477 81.440 1.00 17.65 1277 GLY A C 1
ATOM 4269 O O . GLY A 1 538 ? -2.513 0.096 81.381 1.00 16.97 1277 GLY A O 1
ATOM 4270 N N . VAL A 1 539 ? -0.521 -0.431 80.466 1.00 13.93 1278 VAL A N 1
ATOM 4271 C CA . VAL A 1 539 ? -0.704 0.400 79.297 1.00 11.95 1278 VAL A CA 1
ATOM 4272 C C . VAL A 1 539 ? -0.550 -0.458 78.038 1.00 20.06 1278 VAL A C 1
ATOM 4273 O O . VAL A 1 539 ? 0.372 -1.278 77.969 1.00 15.30 1278 VAL A O 1
ATOM 4277 N N . VAL A 1 540 ? -1.452 -0.263 77.066 1.00 14.33 1279 VAL A N 1
ATOM 4278 C CA . VAL A 1 540 ? -1.366 -0.935 75.750 1.00 14.01 1279 VAL A CA 1
ATOM 4279 C C . VAL A 1 540 ? -1.261 0.184 74.731 1.00 15.45 1279 VAL A C 1
ATOM 4280 O O . VAL A 1 540 ? -2.133 1.045 74.654 1.00 16.41 1279 VAL A O 1
ATOM 4284 N N . ILE A 1 541 ? -0.180 0.180 73.961 1.00 13.89 1280 ILE A N 1
ATOM 4285 C CA . ILE A 1 541 ? -0.001 1.175 72.909 1.00 12.19 1280 ILE A CA 1
ATOM 4286 C C . ILE A 1 541 ? 0.362 0.513 71.582 1.00 17.64 1280 ILE A C 1
ATOM 4287 O O . ILE A 1 541 ? 1.225 -0.381 71.531 1.00 17.51 1280 ILE A O 1
ATOM 4292 N N . SER A 1 542 ? -0.315 0.957 70.524 1.00 15.56 1281 SER A N 1
ATOM 4293 C CA . SER A 1 542 ? 0.135 0.697 69.141 1.00 18.58 1281 SER A CA 1
ATOM 4294 C C . SER A 1 542 ? 0.281 1.991 68.372 1.00 15.83 1281 SER A C 1
ATOM 4295 O O . SER A 1 542 ? -0.356 2.985 68.717 1.00 18.87 1281 SER A O 1
ATOM 4298 N N . ASN A 1 543 ? 1.118 2.002 67.326 1.00 15.66 1282 ASN A N 1
ATOM 4299 C CA . ASN A 1 543 ? 1.224 3.184 66.464 1.00 12.79 1282 ASN A CA 1
ATOM 4300 C C . ASN A 1 543 ? 0.762 2.825 65.058 1.00 20.57 1282 ASN A C 1
ATOM 4301 O O . ASN A 1 543 ? 1.074 3.524 64.070 1.00 21.92 1282 ASN A O 1
ATOM 4306 N N . ASN A 1 544 ? 0.028 1.725 64.976 1.00 21.18 1283 ASN A N 1
ATOM 4307 C CA . ASN A 1 544 ? -0.401 1.172 63.687 1.00 26.31 1283 ASN A CA 1
ATOM 4308 C C . ASN A 1 544 ? -1.869 1.439 63.508 1.00 22.74 1283 ASN A C 1
ATOM 4309 O O . ASN A 1 544 ? -2.712 0.728 64.072 1.00 24.39 1283 ASN A O 1
ATOM 4314 N N . THR A 1 545 ? -2.178 2.443 62.693 1.00 25.35 1284 THR A N 1
ATOM 4315 C CA . THR A 1 545 ? -3.573 2.865 62.507 1.00 22.28 1284 THR A CA 1
ATOM 4316 C C . THR A 1 545 ? -4.470 1.795 61.890 1.00 25.06 1284 THR A C 1
ATOM 4317 O O . THR A 1 545 ? -5.696 1.895 61.951 1.00 28.21 1284 THR A O 1
ATOM 4321 N N . ASN A 1 546 ? -3.863 0.796 61.251 1.00 30.61 1285 ASN A N 1
ATOM 4322 C CA . ASN A 1 546 ? -4.597 -0.292 60.613 1.00 29.68 1285 ASN A CA 1
ATOM 4323 C C . ASN A 1 546 ? -4.493 -1.573 61.443 1.00 29.73 1285 ASN A C 1
ATOM 4324 O O . ASN A 1 546 ? -4.795 -2.674 60.968 1.00 34.04 1285 ASN A O 1
ATOM 4329 N N . LEU A 1 547 ? -4.061 -1.429 62.695 1.00 27.12 1286 LEU A N 1
ATOM 4330 C CA . LEU A 1 547 ? -3.916 -2.590 63.544 1.00 24.43 1286 LEU A CA 1
ATOM 4331 C C . LEU A 1 547 ? -5.194 -3.439 63.494 1.00 30.86 1286 LEU A C 1
ATOM 4332 O O . LEU A 1 547 ? -6.290 -2.927 63.735 1.00 26.93 1286 LEU A O 1
ATOM 4337 N N . LYS A 1 548 ? -5.062 -4.724 63.169 1.00 25.79 1287 LYS A N 1
ATOM 4338 C CA . LYS A 1 548 ? -6.186 -5.662 63.311 1.00 29.65 1287 LYS A CA 1
ATOM 4339 C C . LYS A 1 548 ? -5.679 -7.003 63.819 1.00 39.51 1287 LYS A C 1
ATOM 4340 O O . LYS A 1 548 ? -4.944 -7.702 63.114 1.00 42.85 1287 LYS A O 1
ATOM 4346 N N . LEU A 1 549 ? -6.090 -7.368 65.034 1.00 29.56 1288 LEU A N 1
ATOM 4347 C CA . LEU A 1 549 ? -5.692 -8.629 65.621 1.00 38.64 1288 LEU A CA 1
ATOM 4348 C C . LEU A 1 549 ? -6.503 -9.698 64.935 1.00 30.28 1288 LEU A C 1
ATOM 4349 O O . LEU A 1 549 ? -7.711 -9.550 64.794 1.00 41.80 1288 LEU A O 1
ATOM 4354 N N . ASN A 1 550 ? -5.865 -10.786 64.527 1.00 34.99 1289 ASN A N 1
ATOM 4355 C CA . ASN A 1 550 ? -6.634 -11.918 64.024 1.00 39.27 1289 ASN A CA 1
ATOM 4356 C C . ASN A 1 550 ? -7.484 -12.560 65.136 1.00 25.65 1289 ASN A C 1
ATOM 4357 O O . ASN A 1 550 ? -7.212 -12.423 66.351 1.00 43.38 1289 ASN A O 1
ATOM 4362 N N . ASP A 1 551 ? -8.516 -13.272 64.700 1.00 46.16 1290 ASP A N 1
ATOM 4363 C CA . ASP A 1 551 ? -9.339 -14.085 65.630 1.00 45.90 1290 ASP A CA 1
ATOM 4364 C C . ASP A 1 551 ? -8.448 -14.985 66.487 1.00 34.92 1290 ASP A C 1
ATOM 4365 O O . ASP A 1 551 ? -7.535 -15.648 65.976 1.00 36.62 1290 ASP A O 1
ATOM 4370 N N . GLY A 1 552 ? -8.712 -14.989 67.796 1.00 46.49 1291 GLY A N 1
ATOM 4371 C CA . GLY A 1 552 ? -7.951 -15.812 68.740 1.00 49.45 1291 GLY A CA 1
ATOM 4372 C C . GLY A 1 552 ? -6.686 -15.148 69.288 1.00 45.99 1291 GLY A C 1
ATOM 4373 O O . GLY A 1 552 ? -6.190 -15.535 70.340 1.00 55.39 1291 GLY A O 1
ATOM 4374 N N . GLU A 1 553 ? -6.153 -14.161 68.571 1.00 36.00 1292 GLU A N 1
ATOM 4375 C CA . GLU A 1 553 ? -4.951 -13.472 69.021 1.00 37.91 1292 GLU A CA 1
ATOM 4376 C C . GLU A 1 553 ? -5.305 -12.575 70.188 1.00 35.65 1292 GLU A C 1
ATOM 4377 O O . GLU A 1 553 ? -6.462 -12.225 70.381 1.00 36.90 1292 GLU A O 1
ATOM 4383 N N . SER A 1 554 ? -4.306 -12.188 70.961 1.00 36.28 1293 SER A N 1
ATOM 4384 C CA . SER A 1 554 ? -4.579 -11.358 72.117 1.00 30.44 1293 SER A CA 1
ATOM 4385 C C . SER A 1 554 ? -3.381 -10.532 72.502 1.00 32.81 1293 SER A C 1
ATOM 4386 O O . SER A 1 554 ? -2.278 -10.711 71.990 1.00 31.20 1293 SER A O 1
ATOM 4389 N N . VAL A 1 555 ? -3.644 -9.606 73.401 1.00 25.35 1294 VAL A N 1
ATOM 4390 C CA . VAL A 1 555 ? -2.630 -8.768 73.978 1.00 23.98 1294 VAL A CA 1
ATOM 4391 C C . VAL A 1 555 ? -2.767 -9.068 75.464 1.00 30.64 1294 VAL A C 1
ATOM 4392 O O . VAL A 1 555 ? -3.884 -9.064 75.997 1.00 23.91 1294 VAL A O 1
ATOM 4396 N N . VAL A 1 556 ? -1.644 -9.353 76.121 1.00 24.76 1295 VAL A N 1
ATOM 4397 C CA . VAL A 1 556 ? -1.651 -9.698 77.542 1.00 21.13 1295 VAL A CA 1
ATOM 4398 C C . VAL A 1 556 ? -0.816 -8.690 78.302 1.00 26.01 1295 VAL A C 1
ATOM 4399 O O . VAL A 1 556 ? 0.335 -8.437 77.944 1.00 28.43 1295 VAL A O 1
ATOM 4403 N N . LEU A 1 557 ? -1.409 -8.091 79.328 1.00 21.03 1296 LEU A N 1
ATOM 4404 C CA . LEU A 1 557 ? -0.659 -7.283 80.282 1.00 20.64 1296 LEU A CA 1
ATOM 4405 C C . LEU A 1 557 ? -0.348 -8.170 81.496 1.00 21.65 1296 LEU A C 1
ATOM 4406 O O . LEU A 1 557 ? -1.251 -8.710 82.108 1.00 20.72 1296 LEU A O 1
ATOM 4411 N N . HIS A 1 558 ? 0.929 -8.307 81.838 1.00 19.85 1297 HIS A N 1
ATOM 4412 C CA . HIS A 1 558 ? 1.335 -9.121 82.980 1.00 17.54 1297 HIS A CA 1
ATOM 4413 C C . HIS A 1 558 ? 1.374 -8.225 84.237 1.00 19.82 1297 HIS A C 1
ATOM 4414 O O . HIS A 1 558 ? 2.403 -7.642 84.591 1.00 15.70 1297 HIS A O 1
ATOM 4421 N N . MET A 1 559 ? 0.224 -8.107 84.890 1.00 16.53 1298 MET A N 1
ATOM 4422 C CA . MET A 1 559 ? 0.084 -7.189 86.029 1.00 17.79 1298 MET A CA 1
ATOM 4423 C C . MET A 1 559 ? 0.870 -7.702 87.248 1.00 21.09 1298 MET A C 1
ATOM 4424 O O . MET A 1 559 ? 1.238 -6.923 88.123 1.00 18.13 1298 MET A O 1
ATOM 4429 N N . GLY A 1 560 ? 1.137 -9.012 87.302 1.00 18.42 1299 GLY A N 1
ATOM 4430 C CA . GLY A 1 560 ? 2.015 -9.518 88.339 1.00 17.92 1299 GLY A CA 1
ATOM 4431 C C . GLY A 1 560 ? 1.353 -10.198 89.527 1.00 22.08 1299 GLY A C 1
ATOM 4432 O O . GLY A 1 560 ? 0.129 -10.187 89.679 1.00 19.72 1299 GLY A O 1
ATOM 4433 N N . ALA A 1 561 ? 2.177 -10.813 90.366 1.00 20.46 1300 ALA A N 1
ATOM 4434 C CA . ALA A 1 561 ? 1.659 -11.691 91.439 1.00 18.28 1300 ALA A CA 1
ATOM 4435 C C . ALA A 1 561 ? 0.852 -10.967 92.535 1.00 22.49 1300 ALA A C 1
ATOM 4436 O O . ALA A 1 561 ? 0.141 -11.618 93.299 1.00 23.94 1300 ALA A O 1
ATOM 4438 N N . ALA A 1 562 ? 0.990 -9.638 92.622 1.00 22.47 1301 ALA A N 1
ATOM 4439 C CA . ALA A 1 562 ? 0.220 -8.830 93.583 1.00 26.29 1301 ALA A CA 1
ATOM 4440 C C . ALA A 1 562 ? -1.201 -8.549 93.104 1.00 19.64 1301 ALA A C 1
ATOM 4441 O O . ALA A 1 562 ? -1.997 -7.898 93.818 1.00 19.26 1301 ALA A O 1
ATOM 4443 N N . HIS A 1 563 ? -1.503 -9.012 91.884 1.00 21.41 1302 HIS A N 1
ATOM 4444 C CA . HIS A 1 563 ? -2.675 -8.554 91.156 1.00 18.27 1302 HIS A CA 1
ATOM 4445 C C . HIS A 1 563 ? -3.436 -9.717 90.547 1.00 19.79 1302 HIS A C 1
ATOM 4446 O O . HIS A 1 563 ? -4.047 -9.591 89.496 1.00 21.39 1302 HIS A O 1
ATOM 4453 N N . LYS A 1 564 ? -3.431 -10.841 91.263 1.00 20.79 1303 LYS A N 1
ATOM 4454 C CA . LYS A 1 564 ? -4.158 -12.042 90.821 1.00 26.04 1303 LYS A CA 1
ATOM 4455 C C . LYS A 1 564 ? -5.647 -11.880 91.051 1.00 23.10 1303 LYS A C 1
ATOM 4456 O O . LYS A 1 564 ? -6.054 -11.349 92.091 1.00 21.31 1303 LYS A O 1
ATOM 4462 N N . ASN A 1 565 ? -6.456 -12.354 90.094 1.00 31.67 1304 ASN A N 1
ATOM 4463 C CA . ASN A 1 565 ? -7.909 -12.373 90.257 1.00 29.68 1304 ASN A CA 1
ATOM 4464 C C . ASN A 1 565 ? -8.452 -11.031 90.745 1.00 19.96 1304 ASN A C 1
ATOM 4465 O O . ASN A 1 565 ? -9.177 -10.962 91.776 1.00 23.92 1304 ASN A O 1
ATOM 4470 N N . GLN A 1 566 ? -8.110 -9.993 89.974 1.00 21.02 1305 GLN A N 1
ATOM 4471 C CA . GLN A 1 566 ? -8.344 -8.623 90.362 1.00 23.38 1305 GLN A CA 1
ATOM 4472 C C . GLN A 1 566 ? -9.130 -7.827 89.330 1.00 20.67 1305 GLN A C 1
ATOM 4473 O O . GLN A 1 566 ? -8.938 -7.965 88.130 1.00 21.91 1305 GLN A O 1
ATOM 4479 N N . LYS A 1 567 ? -10.002 -6.951 89.819 1.00 20.14 1306 LYS A N 1
ATOM 4480 C CA . LYS A 1 567 ? -10.744 -6.094 88.916 1.00 16.64 1306 LYS A CA 1
ATOM 4481 C C . LYS A 1 567 ? -9.947 -4.837 88.620 1.00 16.61 1306 LYS A C 1
ATOM 4482 O O . LYS A 1 567 ? -9.501 -4.134 89.527 1.00 14.36 1306 LYS A O 1
ATOM 4488 N N . TYR A 1 568 ? -9.770 -4.596 87.326 1.00 17.49 1307 TYR A N 1
ATOM 4489 C CA . TYR A 1 568 ? -9.174 -3.375 86.794 1.00 17.91 1307 TYR A CA 1
ATOM 4490 C C . TYR A 1 568 ? -10.260 -2.528 86.133 1.00 17.41 1307 TYR A C 1
ATOM 4491 O O . TYR A 1 568 ? -11.304 -3.058 85.681 1.00 17.34 1307 TYR A O 1
ATOM 4500 N N . ARG A 1 569 ? -10.004 -1.220 86.047 1.00 14.36 1308 ARG A N 1
ATOM 4501 C CA . ARG A 1 569 ? -10.894 -0.322 85.313 1.00 15.65 1308 ARG A CA 1
ATOM 4502 C C . ARG A 1 569 ? -10.081 0.630 84.439 1.00 13.53 1308 ARG A C 1
ATOM 4503 O O . ARG A 1 569 ? -8.896 0.913 84.704 1.00 14.70 1308 ARG A O 1
ATOM 4511 N N . ALA A 1 570 ? -10.727 1.109 83.385 1.00 14.45 1309 ALA A N 1
ATOM 4512 C CA . ALA A 1 570 ? -10.024 1.957 82.433 1.00 12.43 1309 ALA A CA 1
ATOM 4513 C C . ALA A 1 570 ? -9.766 3.352 82.926 1.00 17.17 1309 ALA A C 1
ATOM 4514 O O . ALA A 1 570 ? -10.607 3.968 83.605 1.00 16.55 1309 ALA A O 1
ATOM 4516 N N . VAL A 1 571 ? -8.602 3.866 82.496 1.00 14.08 1310 VAL A N 1
ATOM 4517 C CA . VAL A 1 571 ? -8.227 5.264 82.676 1.00 12.63 1310 VAL A CA 1
ATOM 4518 C C . VAL A 1 571 ? -8.441 6.004 81.361 1.00 15.43 1310 VAL A C 1
ATOM 4519 O O . VAL A 1 571 ? -8.916 7.137 81.348 1.00 14.57 1310 VAL A O 1
ATOM 4523 N N . ILE A 1 572 ? -8.035 5.375 80.262 1.00 14.28 1311 ILE A N 1
ATOM 4524 C CA . ILE A 1 572 ? -8.160 5.977 78.950 1.00 14.14 1311 ILE A CA 1
ATOM 4525 C C . ILE A 1 572 ? -8.455 4.848 78.003 1.00 15.59 1311 ILE A C 1
ATOM 4526 O O . ILE A 1 572 ? -7.800 3.819 78.077 1.00 17.25 1311 ILE A O 1
ATOM 4531 N N . LEU A 1 573 ? -9.427 5.052 77.116 1.00 15.78 1312 LEU A N 1
ATOM 4532 C CA . LEU A 1 573 ? -9.682 4.130 76.020 1.00 18.91 1312 LEU A CA 1
ATOM 4533 C C . LEU A 1 573 ? -9.755 4.934 74.741 1.00 21.92 1312 LEU A C 1
ATOM 4534 O O . LEU A 1 573 ? -10.190 6.084 74.754 1.00 16.63 1312 LEU A O 1
ATOM 4539 N N . THR A 1 574 ? -9.371 4.307 73.633 1.00 16.39 1313 THR A N 1
ATOM 4540 C CA . THR A 1 574 ? -9.438 4.967 72.334 1.00 17.98 1313 THR A CA 1
ATOM 4541 C C . THR A 1 574 ? -10.792 4.699 71.718 1.00 21.85 1313 THR A C 1
ATOM 4542 O O . THR A 1 574 ? -11.341 3.574 71.825 1.00 23.53 1313 THR A O 1
ATOM 4546 N N . THR A 1 575 ? -11.349 5.719 71.080 1.00 21.35 1314 THR A N 1
ATOM 4547 C CA . THR A 1 575 ? -12.623 5.569 70.353 1.00 20.72 1314 THR A CA 1
ATOM 4548 C C . THR A 1 575 ? -12.410 5.957 68.875 1.00 21.88 1314 THR A C 1
ATOM 4549 O O . THR A 1 575 ? -11.314 6.360 68.466 1.00 21.89 1314 THR A O 1
ATOM 4553 N N . GLU A 1 576 ? -13.454 5.873 68.060 1.00 24.83 1315 GLU A N 1
ATOM 4554 C CA . GLU A 1 576 ? -13.260 6.174 66.647 1.00 22.02 1315 GLU A CA 1
ATOM 4555 C C . GLU A 1 576 ? -12.806 7.608 66.494 1.00 25.99 1315 GLU A C 1
ATOM 4556 O O . GLU A 1 576 ? -11.980 7.920 65.644 1.00 23.41 1315 GLU A O 1
ATOM 4562 N N . ASP A 1 577 ? -13.361 8.492 67.314 1.00 23.48 1316 ASP A N 1
ATOM 4563 C CA . ASP A 1 577 ? -13.150 9.915 67.091 1.00 28.19 1316 ASP A CA 1
ATOM 4564 C C . ASP A 1 577 ? -12.181 10.582 68.049 1.00 25.59 1316 ASP A C 1
ATOM 4565 O O . ASP A 1 577 ? -11.849 11.730 67.843 1.00 21.54 1316 ASP A O 1
ATOM 4570 N N . GLY A 1 578 ? -11.736 9.888 69.085 1.00 21.50 1317 GLY A N 1
ATOM 4571 C CA . GLY A 1 578 ? -10.853 10.518 70.063 1.00 18.67 1317 GLY A CA 1
ATOM 4572 C C . GLY A 1 578 ? -10.480 9.508 71.129 1.00 22.92 1317 GLY A C 1
ATOM 4573 O O . GLY A 1 578 ? -10.135 8.364 70.814 1.00 21.01 1317 GLY A O 1
ATOM 4574 N N . VAL A 1 579 ? -10.564 9.927 72.386 1.00 17.88 1318 VAL A N 1
ATOM 4575 C CA . VAL A 1 579 ? -10.382 9.025 73.532 1.00 20.68 1318 VAL A CA 1
ATOM 4576 C C . VAL A 1 579 ? -11.504 9.285 74.549 1.00 23.82 1318 VAL A C 1
ATOM 4577 O O . VAL A 1 579 ? -12.225 10.285 74.439 1.00 19.66 1318 VAL A O 1
ATOM 4581 N N . LYS A 1 580 ? -11.693 8.344 75.478 1.00 17.54 1319 LYS A N 1
ATOM 4582 C CA . LYS A 1 580 ? -12.593 8.546 76.615 1.00 15.57 1319 LYS A CA 1
ATOM 4583 C C . LYS A 1 580 ? -11.683 8.511 77.837 1.00 19.28 1319 LYS A C 1
ATOM 4584 O O . LYS A 1 580 ? -10.851 7.612 77.960 1.00 18.72 1319 LYS A O 1
ATOM 4590 N N . ASN A 1 581 ? -11.836 9.481 78.729 1.00 16.99 1320 ASN A N 1
ATOM 4591 C CA . ASN A 1 581 ? -11.091 9.486 79.984 1.00 14.25 1320 ASN A CA 1
ATOM 4592 C C . ASN A 1 581 ? -12.002 9.104 81.121 1.00 14.25 1320 ASN A C 1
ATOM 4593 O O . ASN A 1 581 ? -13.174 9.531 81.145 1.00 16.55 1320 ASN A O 1
ATOM 4598 N N . TYR A 1 582 ? -11.463 8.351 82.089 1.00 15.79 1321 TYR A N 1
ATOM 4599 C CA . TYR A 1 582 ? -12.200 8.072 83.324 1.00 14.91 1321 TYR A CA 1
ATOM 4600 C C . TYR A 1 582 ? -11.320 8.517 84.468 1.00 13.09 1321 TYR A C 1
ATOM 4601 O O . TYR A 1 582 ? -10.132 8.160 84.537 1.00 14.51 1321 TYR A O 1
ATOM 4610 N N . THR A 1 583 ? -11.870 9.408 85.278 1.00 15.70 1322 THR A N 1
ATOM 4611 C CA . THR A 1 583 ? -11.038 10.086 86.291 1.00 13.73 1322 THR A CA 1
ATOM 4612 C C . THR A 1 583 ? -11.107 9.364 87.611 1.00 14.87 1322 THR A C 1
ATOM 4613 O O . THR A 1 583 ? -10.356 9.695 88.567 1.00 16.49 1322 THR A O 1
ATOM 4617 N N . ASN A 1 584 ? -12.042 8.424 87.688 1.00 14.80 1323 ASN A N 1
ATOM 4618 C CA . ASN A 1 584 ? -12.144 7.539 88.834 1.00 14.18 1323 ASN A CA 1
ATOM 4619 C C . ASN A 1 584 ? -12.875 6.272 88.386 1.00 13.31 1323 ASN A C 1
ATOM 4620 O O . ASN A 1 584 ? -13.129 6.069 87.192 1.00 17.87 1323 ASN A O 1
ATOM 4625 N N . ASP A 1 585 ? -13.215 5.411 89.324 1.00 13.49 1324 ASP A N 1
ATOM 4626 C CA . ASP A 1 585 ? -13.831 4.145 88.971 1.00 14.75 1324 ASP A CA 1
ATOM 4627 C C . ASP A 1 585 ? -15.229 4.247 88.358 1.00 18.20 1324 ASP A C 1
ATOM 4628 O O . ASP A 1 585 ? -15.687 3.307 87.676 1.00 20.24 1324 ASP A O 1
ATOM 4633 N N . THR A 1 586 ? -15.924 5.345 88.640 1.00 17.69 1325 THR A N 1
ATOM 4634 C CA . THR A 1 586 ? -17.352 5.444 88.310 1.00 24.87 1325 THR A CA 1
ATOM 4635 C C . THR A 1 586 ? -17.572 5.372 86.797 1.00 24.03 1325 THR A C 1
ATOM 4636 O O . THR A 1 586 ? -17.016 6.173 86.051 1.00 27.11 1325 THR A O 1
ATOM 4640 N N . ASP A 1 587 ? -18.369 4.403 86.361 1.00 28.11 1326 ASP A N 1
ATOM 4641 C CA . ASP A 1 587 ? -18.697 4.226 84.934 1.00 36.61 1326 ASP A CA 1
ATOM 4642 C C . ASP A 1 587 ? -17.543 3.740 84.060 1.00 33.14 1326 ASP A C 1
ATOM 4643 O O . ASP A 1 587 ? -17.687 3.661 82.837 1.00 28.92 1326 ASP A O 1
ATOM 4648 N N . ALA A 1 588 ? -16.396 3.423 84.646 1.00 22.20 1327 ALA A N 1
ATOM 4649 C CA . ALA A 1 588 ? -15.265 2.989 83.799 1.00 22.19 1327 ALA A CA 1
ATOM 4650 C C . ALA A 1 588 ? -15.404 1.509 83.437 1.00 25.76 1327 ALA A C 1
ATOM 4651 O O . ALA A 1 588 ? -15.695 0.675 84.309 1.00 22.76 1327 ALA A O 1
ATOM 4653 N N . PRO A 1 589 ? -15.261 1.167 82.140 1.00 21.51 1328 PRO A N 1
ATOM 4654 C CA . PRO A 1 589 ? -15.255 -0.248 81.790 1.00 21.91 1328 PRO A CA 1
ATOM 4655 C C . PRO A 1 589 ? -14.243 -1.014 82.644 1.00 23.29 1328 PRO A C 1
ATOM 4656 O O . PRO A 1 589 ? -13.240 -0.405 83.108 1.00 20.82 1328 PRO A O 1
ATOM 4660 N N . VAL A 1 590 ? -14.530 -2.302 82.877 1.00 23.00 1329 VAL A N 1
ATOM 4661 C CA . VAL A 1 590 ? -13.748 -3.139 83.788 1.00 26.13 1329 VAL A CA 1
ATOM 4662 C C . VAL A 1 590 ? -13.232 -4.381 83.090 1.00 23.91 1329 VAL A C 1
ATOM 4663 O O . VAL A 1 590 ? -13.827 -4.870 82.103 1.00 25.74 1329 VAL A O 1
ATOM 4667 N N . ALA A 1 591 ? -12.111 -4.890 83.592 1.00 26.04 1330 ALA A N 1
ATOM 4668 C CA . ALA A 1 591 ? -11.478 -6.081 83.047 1.00 24.81 1330 ALA A CA 1
ATOM 4669 C C . ALA A 1 591 ? -10.905 -6.786 84.249 1.00 28.11 1330 ALA A C 1
ATOM 4670 O O . ALA A 1 591 ? -10.547 -6.130 85.226 1.00 28.47 1330 ALA A O 1
ATOM 4672 N N . TYR A 1 592 ? -10.836 -8.112 84.204 1.00 20.70 1331 TYR A N 1
ATOM 4673 C CA . TYR A 1 592 ? -10.339 -8.888 85.348 1.00 22.32 1331 TYR A CA 1
ATOM 4674 C C . TYR A 1 592 ? -9.071 -9.651 85.026 1.00 26.71 1331 TYR A C 1
ATOM 4675 O O . TYR A 1 592 ? -8.979 -10.272 83.984 1.00 24.25 1331 TYR A O 1
ATOM 4684 N N . THR A 1 593 ? -8.098 -9.637 85.927 1.00 20.42 1332 THR A N 1
ATOM 4685 C CA . THR A 1 593 ? -6.916 -10.461 85.718 1.00 21.91 1332 THR A CA 1
ATOM 4686 C C . THR A 1 593 ? -7.299 -11.885 86.085 1.00 28.69 1332 THR A C 1
ATOM 4687 O O . THR A 1 593 ? -8.238 -12.137 86.877 1.00 25.51 1332 THR A O 1
ATOM 4691 N N . ASP A 1 594 ? -6.572 -12.815 85.479 1.00 22.86 1333 ASP A N 1
ATOM 4692 C CA . ASP A 1 594 ? -6.745 -14.208 85.793 1.00 26.01 1333 ASP A CA 1
ATOM 4693 C C . ASP A 1 594 ? -5.923 -14.629 87.008 1.00 24.06 1333 ASP A C 1
ATOM 4694 O O . ASP A 1 594 ? -5.407 -13.786 87.752 1.00 26.20 1333 ASP A O 1
ATOM 4699 N N . ALA A 1 595 ? -5.793 -15.944 87.194 1.00 24.18 1334 ALA A N 1
ATOM 4700 C CA . ALA A 1 595 ? -5.207 -16.478 88.435 1.00 29.08 1334 ALA A CA 1
ATOM 4701 C C . ALA A 1 595 ? -3.722 -16.130 88.501 1.00 24.31 1334 ALA A C 1
ATOM 4702 O O . ALA A 1 595 ? -3.121 -16.182 89.584 1.00 34.20 1334 ALA A O 1
ATOM 4704 N N . ASN A 1 596 ? -3.177 -15.748 87.352 1.00 32.19 1335 ASN A N 1
ATOM 4705 C CA . ASN A 1 596 ? -1.763 -15.450 87.164 1.00 27.70 1335 ASN A CA 1
ATOM 4706 C C . ASN A 1 596 ? -1.445 -13.955 87.212 1.00 25.86 1335 ASN A C 1
ATOM 4707 O O . ASN A 1 596 ? -0.267 -13.543 87.078 1.00 21.84 1335 ASN A O 1
ATOM 4712 N N . GLY A 1 597 ? -2.482 -13.128 87.375 1.00 23.08 1336 GLY A N 1
ATOM 4713 C CA . GLY A 1 597 ? -2.287 -11.660 87.332 1.00 22.54 1336 GLY A CA 1
ATOM 4714 C C . GLY A 1 597 ? -2.303 -11.101 85.921 1.00 17.38 1336 GLY A C 1
ATOM 4715 O O . GLY A 1 597 ? -1.990 -9.921 85.708 1.00 17.68 1336 GLY A O 1
ATOM 4716 N N . ASP A 1 598 ? -2.647 -11.930 84.927 1.00 20.18 1337 ASP A N 1
ATOM 4717 C CA . ASP A 1 598 ? -2.666 -11.464 83.524 1.00 25.14 1337 ASP A CA 1
ATOM 4718 C C . ASP A 1 598 ? -4.002 -10.900 83.079 1.00 25.02 1337 ASP A C 1
ATOM 4719 O O . ASP A 1 598 ? -5.058 -11.533 83.298 1.00 23.50 1337 ASP A O 1
ATOM 4724 N N . LEU A 1 599 ? -3.951 -9.735 82.434 1.00 22.01 1338 LEU A N 1
ATOM 4725 C CA . LEU A 1 599 ? -5.107 -9.199 81.717 1.00 18.82 1338 LEU A CA 1
ATOM 4726 C C . LEU A 1 599 ? -5.022 -9.531 80.249 1.00 24.93 1338 LEU A C 1
ATOM 4727 O O . LEU A 1 599 ? -4.020 -9.214 79.593 1.00 30.35 1338 LEU A O 1
ATOM 4732 N N . HIS A 1 600 ? -6.119 -10.047 79.724 1.00 25.87 1339 HIS A N 1
ATOM 4733 C CA . HIS A 1 600 ? -6.173 -10.427 78.317 1.00 31.49 1339 HIS A CA 1
ATOM 4734 C C . HIS A 1 600 ? -7.136 -9.557 77.505 1.00 28.77 1339 HIS A C 1
ATOM 4735 O O . HIS A 1 600 ? -8.293 -9.374 77.890 1.00 30.46 1339 HIS A O 1
ATOM 4742 N N . PHE A 1 601 ? -6.674 -9.064 76.364 1.00 24.94 1340 PHE A N 1
ATOM 4743 C CA . PHE A 1 601 ? -7.528 -8.318 75.429 1.00 20.64 1340 PHE A CA 1
ATOM 4744 C C . PHE A 1 601 ? -7.430 -8.933 74.045 1.00 27.85 1340 PHE A C 1
ATOM 4745 O O . PHE A 1 601 ? -6.404 -9.532 73.707 1.00 30.63 1340 PHE A O 1
ATOM 4753 N N . THR A 1 602 ? -8.478 -8.762 73.247 1.00 28.80 1341 THR A N 1
ATOM 4754 C CA . THR A 1 602 ? -8.502 -9.341 71.909 1.00 27.99 1341 THR A CA 1
ATOM 4755 C C . THR A 1 602 ? -9.232 -8.424 70.954 1.00 30.35 1341 THR A C 1
ATOM 4756 O O . THR A 1 602 ? -9.475 -7.269 71.275 1.00 30.11 1341 THR A O 1
ATOM 4760 N N . ASN A 1 603 ? -9.578 -8.929 69.771 1.00 26.99 1342 ASN A N 1
ATOM 4761 C CA . ASN A 1 603 ? -10.334 -8.112 68.805 1.00 33.74 1342 ASN A CA 1
ATOM 4762 C C . ASN A 1 603 ? -11.829 -8.055 69.191 1.00 30.43 1342 ASN A C 1
ATOM 4763 O O . ASN A 1 603 ? -12.634 -7.376 68.546 1.00 36.12 1342 ASN A O 1
ATOM 4768 N N . THR A 1 604 ? -12.189 -8.730 70.276 1.00 30.50 1343 THR A N 1
ATOM 4769 C CA . THR A 1 604 ? -13.580 -8.773 70.707 1.00 29.52 1343 THR A CA 1
ATOM 4770 C C . THR A 1 604 ? -13.708 -7.997 72.014 1.00 35.78 1343 THR A C 1
ATOM 4771 O O . THR A 1 604 ? -12.818 -8.061 72.845 1.00 30.01 1343 THR A O 1
ATOM 4775 N N . ASN A 1 605 ? -14.810 -7.276 72.197 1.00 26.37 1344 ASN A N 1
ATOM 4776 C CA . ASN A 1 605 ? -15.055 -6.566 73.467 1.00 30.39 1344 ASN A CA 1
ATOM 4777 C C . ASN A 1 605 ? -15.087 -7.504 74.668 1.00 31.03 1344 ASN A C 1
ATOM 4778 O O . ASN A 1 605 ? -15.441 -8.700 74.550 1.00 27.50 1344 ASN A O 1
ATOM 4783 N N . LEU A 1 606 ? -14.736 -6.948 75.830 1.00 22.17 1345 LEU A N 1
ATOM 4784 C CA . LEU A 1 606 ? -14.912 -7.664 77.094 1.00 28.40 1345 LEU A CA 1
ATOM 4785 C C . LEU A 1 606 ? -16.319 -7.468 77.623 1.00 27.94 1345 LEU A C 1
ATOM 4786 O O . LEU A 1 606 ? -16.749 -6.333 77.834 1.00 27.17 1345 LEU A O 1
ATOM 4791 N N . ASP A 1 607 ? -17.026 -8.572 77.851 1.00 27.85 1346 ASP A N 1
ATOM 4792 C CA . ASP A 1 607 ? -18.333 -8.560 78.512 1.00 30.06 1346 ASP A CA 1
ATOM 4793 C C . ASP A 1 607 ? -19.212 -7.458 77.949 1.00 30.15 1346 ASP A C 1
ATOM 4794 O O . ASP A 1 607 ? -19.829 -6.712 78.693 1.00 34.21 1346 ASP A O 1
ATOM 4799 N N . GLY A 1 608 ? -19.279 -7.360 76.627 1.00 38.50 1347 GLY A N 1
ATOM 4800 C CA . GLY A 1 608 ? -20.198 -6.412 75.996 1.00 29.67 1347 GLY A CA 1
ATOM 4801 C C . GLY A 1 608 ? -19.852 -4.938 76.127 1.00 29.00 1347 GLY A C 1
ATOM 4802 O O . GLY A 1 608 ? -20.671 -4.082 75.805 1.00 30.57 1347 GLY A O 1
ATOM 4803 N N . GLN A 1 609 ? -18.636 -4.625 76.582 1.00 26.23 1348 GLN A N 1
ATOM 4804 C CA . GLN A 1 609 ? -18.242 -3.248 76.776 1.00 23.11 1348 GLN A CA 1
ATOM 4805 C C . GLN A 1 609 ? -17.574 -2.647 75.553 1.00 27.44 1348 GLN A C 1
ATOM 4806 O O . GLN A 1 609 ? -16.489 -3.044 75.177 1.00 27.04 1348 GLN A O 1
ATOM 4812 N N . GLN A 1 610 ? -18.197 -1.651 74.957 1.00 31.51 1349 GLN A N 1
ATOM 4813 C CA . GLN A 1 610 ? -17.585 -1.015 73.810 1.00 33.99 1349 GLN A CA 1
ATOM 4814 C C . GLN A 1 610 ? -16.220 -0.409 74.151 1.00 28.18 1349 GLN A C 1
ATOM 4815 O O . GLN A 1 610 ? -15.969 0.016 75.294 1.00 25.27 1349 GLN A O 1
ATOM 4821 N N . TYR A 1 611 ? -15.347 -0.382 73.145 1.00 27.42 1350 TYR A N 1
ATOM 4822 C CA . TYR A 1 611 ? -13.997 0.179 73.265 1.00 22.75 1350 TYR A CA 1
ATOM 4823 C C . TYR A 1 611 ? -13.052 -0.583 74.187 1.00 23.62 1350 TYR A C 1
ATOM 4824 O O . TYR A 1 611 ? -12.028 -0.038 74.599 1.00 25.88 1350 TYR A O 1
ATOM 4833 N N . THR A 1 612 ? -13.364 -1.850 74.473 1.00 25.69 1351 THR A N 1
ATOM 4834 C CA . THR A 1 612 ? -12.432 -2.684 75.231 1.00 23.07 1351 THR A CA 1
ATOM 4835 C C . THR A 1 612 ? -11.713 -3.690 74.328 1.00 26.53 1351 THR A C 1
ATOM 4836 O O . THR A 1 612 ? -10.853 -4.432 74.793 1.00 23.34 1351 THR A O 1
ATOM 4840 N N . ALA A 1 613 ? -12.069 -3.724 73.040 1.00 22.16 1352 ALA A N 1
ATOM 4841 C CA . ALA A 1 613 ? -11.315 -4.511 72.089 1.00 21.96 1352 ALA A CA 1
ATOM 4842 C C . ALA A 1 613 ? -10.102 -3.726 71.611 1.00 23.97 1352 ALA A C 1
ATOM 4843 O O . ALA A 1 613 ? -10.089 -2.479 71.621 1.00 25.47 1352 ALA A O 1
ATOM 4845 N N . VAL A 1 614 ? -9.076 -4.453 71.206 1.00 26.88 1353 VAL A N 1
ATOM 4846 C CA . VAL A 1 614 ? -7.875 -3.826 70.656 1.00 27.87 1353 VAL A CA 1
ATOM 4847 C C . VAL A 1 614 ? -7.921 -3.802 69.133 1.00 30.20 1353 VAL A C 1
ATOM 4848 O O . VAL A 1 614 ? -8.125 -4.846 68.487 1.00 28.78 1353 VAL A O 1
ATOM 4852 N N . ARG A 1 615 ? -7.781 -2.607 68.563 1.00 30.69 1354 ARG A N 1
ATOM 4853 C CA . ARG A 1 615 ? -7.682 -2.450 67.097 1.00 26.82 1354 ARG A CA 1
ATOM 4854 C C . ARG A 1 615 ? -7.170 -1.053 66.760 1.00 24.02 1354 ARG A C 1
ATOM 4855 O O . ARG A 1 615 ? -7.111 -0.172 67.635 1.00 23.93 1354 ARG A O 1
ATOM 4863 N N . GLY A 1 616 ? -6.792 -0.832 65.508 1.00 24.85 1355 GLY A N 1
ATOM 4864 C CA . GLY A 1 616 ? -6.182 0.443 65.175 1.00 24.07 1355 GLY A CA 1
ATOM 4865 C C . GLY A 1 616 ? -7.247 1.493 64.919 1.00 31.69 1355 GLY A C 1
ATOM 4866 O O . GLY A 1 616 ? -8.334 1.172 64.424 1.00 28.49 1355 GLY A O 1
ATOM 4867 N N . TYR A 1 617 ? -6.915 2.737 65.263 1.00 26.01 1356 TYR A N 1
ATOM 4868 C CA . TYR A 1 617 ? -7.770 3.901 65.068 1.00 19.25 1356 TYR A CA 1
ATOM 4869 C C . TYR A 1 617 ? -6.952 5.047 64.458 1.00 18.47 1356 TYR A C 1
ATOM 4870 O O . TYR A 1 617 ? -5.709 5.072 64.541 1.00 21.63 1356 TYR A O 1
ATOM 4879 N N . ALA A 1 618 ? -7.639 6.014 63.874 1.00 26.79 1357 ALA A N 1
ATOM 4880 C CA . ALA A 1 618 ? -6.976 7.229 63.436 1.00 20.58 1357 ALA A CA 1
ATOM 4881 C C . ALA A 1 618 ? -7.846 8.447 63.636 1.00 22.84 1357 ALA A C 1
ATOM 4882 O O . ALA A 1 618 ? -8.791 8.687 62.884 1.00 25.29 1357 ALA A O 1
ATOM 4884 N N . ASN A 1 619 ? -7.503 9.219 64.658 1.00 19.77 1358 ASN A N 1
ATOM 4885 C CA . ASN A 1 619 ? -8.255 10.402 65.006 1.00 22.02 1358 ASN A CA 1
ATOM 4886 C C . ASN A 1 619 ? -7.291 11.465 65.567 1.00 16.69 1358 ASN A C 1
ATOM 4887 O O . ASN A 1 619 ? -6.056 11.277 65.567 1.00 19.86 1358 ASN A O 1
ATOM 4892 N N . PRO A 1 620 ? -7.807 12.639 65.938 1.00 21.45 1359 PRO A N 1
ATOM 4893 C CA . PRO A 1 620 ? -6.853 13.697 66.351 1.00 23.81 1359 PRO A CA 1
ATOM 4894 C C . PRO A 1 620 ? -6.052 13.387 67.612 1.00 17.82 1359 PRO A C 1
ATOM 4895 O O . PRO A 1 620 ? -5.009 14.013 67.881 1.00 17.80 1359 PRO A O 1
ATOM 4899 N N . ASP A 1 621 ? -6.535 12.425 68.390 1.00 13.94 1360 ASP A N 1
ATOM 4900 C CA . ASP A 1 621 ? -5.811 12.052 69.597 1.00 18.23 1360 ASP A CA 1
ATOM 4901 C C . ASP A 1 621 ? -4.855 10.904 69.322 1.00 18.28 1360 ASP A C 1
ATOM 4902 O O . ASP A 1 621 ? -3.665 11.005 69.562 1.00 25.41 1360 ASP A O 1
ATOM 4907 N N . VAL A 1 622 ? -5.400 9.807 68.796 1.00 17.78 1361 VAL A N 1
ATOM 4908 C CA . VAL A 1 622 ? -4.653 8.569 68.655 1.00 15.62 1361 VAL A CA 1
ATOM 4909 C C . VAL A 1 622 ? -4.521 8.127 67.208 1.00 19.08 1361 VAL A C 1
ATOM 4910 O O . VAL A 1 622 ? -5.518 8.051 66.507 1.00 20.32 1361 VAL A O 1
ATOM 4914 N N . THR A 1 623 ? -3.292 7.870 66.750 1.00 15.72 1362 THR A N 1
ATOM 4915 C CA . THR A 1 623 ? -3.109 7.185 65.463 1.00 18.01 1362 THR A CA 1
ATOM 4916 C C . THR A 1 623 ? -2.420 5.873 65.791 1.00 17.89 1362 THR A C 1
ATOM 4917 O O . THR A 1 623 ? -1.194 5.824 65.970 1.00 19.08 1362 THR A O 1
ATOM 4921 N N . GLY A 1 624 ? -3.217 4.818 65.940 1.00 19.77 1363 GLY A N 1
ATOM 4922 C CA . GLY A 1 624 ? -2.734 3.542 66.486 1.00 19.24 1363 GLY A CA 1
ATOM 4923 C C . GLY A 1 624 ? -3.753 3.098 67.527 1.00 21.54 1363 GLY A C 1
ATOM 4924 O O . GLY A 1 624 ? -4.948 3.097 67.233 1.00 20.43 1363 GLY A O 1
ATOM 4925 N N . TYR A 1 625 ? -3.298 2.787 68.751 1.00 17.10 1364 TYR A N 1
ATOM 4926 C CA . TYR A 1 625 ? -4.213 2.347 69.826 1.00 14.16 1364 TYR A CA 1
ATOM 4927 C C . TYR A 1 625 ? -3.639 2.791 71.163 1.00 15.45 1364 TYR A C 1
ATOM 4928 O O . TYR A 1 625 ? -2.425 2.734 71.352 1.00 15.41 1364 TYR A O 1
ATOM 4937 N N . LEU A 1 626 ? -4.511 3.209 72.079 1.00 16.41 1365 LEU A N 1
ATOM 4938 C CA . LEU A 1 626 ? -4.091 3.509 73.457 1.00 14.57 1365 LEU A CA 1
ATOM 4939 C C . LEU A 1 626 ? -5.171 3.004 74.430 1.00 18.24 1365 LEU A C 1
ATOM 4940 O O . LEU A 1 626 ? -6.330 3.345 74.275 1.00 14.56 1365 LEU A O 1
ATOM 4945 N N . ALA A 1 627 ? -4.769 2.219 75.427 1.00 14.63 1366 ALA A N 1
ATOM 4946 C CA . ALA A 1 627 ? -5.643 1.877 76.597 1.00 12.99 1366 ALA A CA 1
ATOM 4947 C C . ALA A 1 627 ? -4.768 1.884 77.825 1.00 14.06 1366 ALA A C 1
ATOM 4948 O O . ALA A 1 627 ? -3.603 1.502 77.775 1.00 13.98 1366 ALA A O 1
ATOM 4950 N N . VAL A 1 628 ? -5.334 2.349 78.932 1.00 13.19 1367 VAL A N 1
ATOM 4951 C CA . VAL A 1 628 ? -4.602 2.428 80.175 1.00 10.29 1367 VAL A CA 1
ATOM 4952 C C . VAL A 1 628 ? -5.549 1.932 81.259 1.00 14.91 1367 VAL A C 1
ATOM 4953 O O . VAL A 1 628 ? -6.711 2.316 81.275 1.00 14.57 1367 VAL A O 1
ATOM 4957 N N . TRP A 1 629 ? -5.051 1.078 82.147 1.00 15.29 1368 TRP A N 1
ATOM 4958 C CA . TRP A 1 629 ? -5.897 0.392 83.123 1.00 15.00 1368 TRP A CA 1
ATOM 4959 C C . TRP A 1 629 ? -5.270 0.476 84.497 1.00 14.70 1368 TRP A C 1
ATOM 4960 O O . TRP A 1 629 ? -4.053 0.390 84.603 1.00 13.46 1368 TRP A O 1
ATOM 4971 N N . VAL A 1 630 ? -6.097 0.652 85.540 1.00 14.29 1369 VAL A N 1
ATOM 4972 C CA . VAL A 1 630 ? -5.586 0.637 86.905 1.00 11.29 1369 VAL A CA 1
ATOM 4973 C C . VAL A 1 630 ? -6.541 -0.236 87.746 1.00 14.39 1369 VAL A C 1
ATOM 4974 O O . VAL A 1 630 ? -7.665 -0.544 87.346 1.00 15.39 1369 VAL A O 1
ATOM 4978 N N . PRO A 1 631 ? -6.073 -0.680 88.914 1.00 14.20 1370 PRO A N 1
ATOM 4979 C CA . PRO A 1 631 ? -6.946 -1.456 89.791 1.00 12.06 1370 PRO A CA 1
ATOM 4980 C C . PRO A 1 631 ? -8.209 -0.655 90.199 1.00 15.37 1370 PRO A C 1
ATOM 4981 O O . PRO A 1 631 ? -8.125 0.536 90.513 1.00 14.05 1370 PRO A O 1
ATOM 4985 N N . ALA A 1 632 ? -9.357 -1.315 90.242 1.00 17.94 1371 ALA A N 1
ATOM 4986 C CA . ALA A 1 632 ? -10.530 -0.686 90.793 1.00 13.02 1371 ALA A CA 1
ATOM 4987 C C . ALA A 1 632 ? -10.372 -0.674 92.330 1.00 17.89 1371 ALA A C 1
ATOM 4988 O O . ALA A 1 632 ? -9.630 -1.479 92.897 1.00 17.64 1371 ALA A O 1
ATOM 4990 N N . GLY A 1 633 ? -11.088 0.224 92.997 1.00 16.36 1372 GLY A N 1
ATOM 4991 C CA . GLY A 1 633 ? -11.217 0.154 94.436 1.00 14.48 1372 GLY A CA 1
ATOM 4992 C C . GLY A 1 633 ? -10.095 0.786 95.214 1.00 15.40 1372 GLY A C 1
ATOM 4993 O O . GLY A 1 633 ? -9.920 0.463 96.400 1.00 16.17 1372 GLY A O 1
ATOM 4994 N N . ALA A 1 634 ? -9.320 1.670 94.562 1.00 14.78 1373 ALA A N 1
ATOM 4995 C CA . ALA A 1 634 ? -8.368 2.519 95.278 1.00 14.35 1373 ALA A CA 1
ATOM 4996 C C . ALA A 1 634 ? -9.158 3.545 96.098 1.00 15.41 1373 ALA A C 1
ATOM 4997 O O . ALA A 1 634 ? -10.166 4.059 95.630 1.00 15.38 1373 ALA A O 1
ATOM 4999 N N . ALA A 1 635 ? -8.707 3.816 97.319 1.00 16.31 1374 ALA A N 1
ATOM 5000 C CA . ALA A 1 635 ? -9.298 4.883 98.112 1.00 16.05 1374 ALA A CA 1
ATOM 5001 C C . ALA A 1 635 ? -9.101 6.201 97.378 1.00 13.47 1374 ALA A C 1
ATOM 5002 O O . ALA A 1 635 ? -8.101 6.362 96.678 1.00 14.09 1374 ALA A O 1
ATOM 5004 N N . ASP A 1 636 ? -9.988 7.188 97.594 1.00 20.18 1375 ASP A N 1
ATOM 5005 C CA . ASP A 1 636 ? -9.846 8.485 96.867 1.00 16.23 1375 ASP A CA 1
ATOM 5006 C C . ASP A 1 636 ? -8.537 9.206 97.172 1.00 16.33 1375 ASP A C 1
ATOM 5007 O O . ASP A 1 636 ? -8.021 9.930 96.316 1.00 17.12 1375 ASP A O 1
ATOM 5012 N N . ASP A 1 637 ? -8.015 9.023 98.391 1.00 18.50 1376 ASP A N 1
ATOM 5013 C CA . ASP A 1 637 ? -6.776 9.664 98.817 1.00 17.73 1376 ASP A CA 1
ATOM 5014 C C . ASP A 1 637 ? -5.519 8.810 98.633 1.00 16.55 1376 ASP A C 1
ATOM 5015 O O . ASP A 1 637 ? -4.489 9.128 99.185 1.00 14.37 1376 ASP A O 1
ATOM 5020 N N . GLN A 1 638 ? -5.616 7.701 97.913 1.00 11.76 1377 GLN A N 1
ATOM 5021 C CA . GLN A 1 638 ? -4.440 6.844 97.739 1.00 11.95 1377 GLN A CA 1
ATOM 5022 C C . GLN A 1 638 ? -3.341 7.673 97.078 1.00 10.87 1377 GLN A C 1
ATOM 5023 O O . GLN A 1 638 ? -3.593 8.413 96.113 1.00 12.39 1377 GLN A O 1
ATOM 5029 N N . ASP A 1 639 ? -2.113 7.531 97.575 1.00 9.14 1378 ASP A N 1
ATOM 5030 C CA . ASP A 1 639 ? -0.981 8.281 97.056 1.00 12.14 1378 ASP A CA 1
ATOM 5031 C C . ASP A 1 639 ? 0.190 7.296 97.005 1.00 15.89 1378 ASP A C 1
ATOM 5032 O O . ASP A 1 639 ? 0.634 6.789 98.043 1.00 12.74 1378 ASP A O 1
ATOM 5037 N N . ALA A 1 640 ? 0.652 6.968 95.802 1.00 11.01 1379 ALA A N 1
ATOM 5038 C CA . ALA A 1 640 ? 1.663 5.919 95.661 1.00 11.85 1379 ALA A CA 1
ATOM 5039 C C . ALA A 1 640 ? 3.082 6.471 95.643 1.00 10.22 1379 ALA A C 1
ATOM 5040 O O . ALA A 1 640 ? 4.023 5.762 95.306 1.00 12.40 1379 ALA A O 1
ATOM 5042 N N . ARG A 1 641 ? 3.244 7.741 95.992 1.00 10.46 1380 ARG A N 1
ATOM 5043 C CA . ARG A 1 641 ? 4.571 8.358 95.936 1.00 10.99 1380 ARG A CA 1
ATOM 5044 C C . ARG A 1 641 ? 5.413 7.908 97.113 1.00 12.80 1380 ARG A C 1
ATOM 5045 O O . ARG A 1 641 ? 4.893 7.279 98.055 1.00 12.17 1380 ARG A O 1
ATOM 5053 N N . THR A 1 642 ? 6.708 8.229 97.045 1.00 8.96 1381 THR A N 1
ATOM 5054 C CA . THR A 1 642 ? 7.666 7.882 98.099 1.00 9.94 1381 THR A CA 1
ATOM 5055 C C . THR A 1 642 ? 8.385 9.167 98.550 1.00 11.54 1381 THR A C 1
ATOM 5056 O O . THR A 1 642 ? 8.875 9.932 97.720 1.00 11.19 1381 THR A O 1
ATOM 5060 N N . ALA A 1 643 ? 8.457 9.404 99.866 1.00 10.73 1382 ALA A N 1
ATOM 5061 C CA . ALA A 1 643 ? 9.257 10.529 100.371 1.00 12.82 1382 ALA A CA 1
ATOM 5062 C C . ALA A 1 643 ? 10.747 10.189 100.316 1.00 11.40 1382 ALA A C 1
ATOM 5063 O O . ALA A 1 643 ? 11.124 9.035 100.463 1.00 12.79 1382 ALA A O 1
ATOM 5065 N N . PRO A 1 644 ? 11.597 11.190 100.068 1.00 14.35 1383 PRO A N 1
ATOM 5066 C CA . PRO A 1 644 ? 13.033 10.943 99.999 1.00 14.31 1383 PRO A CA 1
ATOM 5067 C C . PRO A 1 644 ? 13.568 10.677 101.401 1.00 14.54 1383 PRO A C 1
ATOM 5068 O O . PRO A 1 644 ? 13.164 11.314 102.367 1.00 14.41 1383 PRO A O 1
ATOM 5072 N N . SER A 1 645 ? 14.491 9.741 101.473 1.00 15.97 1384 SER A N 1
ATOM 5073 C CA . SER A 1 645 ? 15.125 9.359 102.716 1.00 19.22 1384 SER A CA 1
ATOM 5074 C C . SER A 1 645 ? 16.154 10.378 103.188 1.00 17.34 1384 SER A C 1
ATOM 5075 O O . SER A 1 645 ? 16.838 11.025 102.343 1.00 14.66 1384 SER A O 1
ATOM 5078 N N . ASP A 1 646 ? 16.325 10.449 104.516 1.00 17.77 1385 ASP A N 1
ATOM 5079 C CA . ASP A 1 646 ? 17.405 11.217 105.148 1.00 22.08 1385 ASP A CA 1
ATOM 5080 C C . ASP A 1 646 ? 18.712 10.439 105.281 1.00 22.14 1385 ASP A C 1
ATOM 5081 O O . ASP A 1 646 ? 19.690 10.963 105.817 1.00 24.02 1385 ASP A O 1
ATOM 5086 N N . GLU A 1 647 ? 18.725 9.197 104.815 1.00 22.00 1386 GLU A N 1
ATOM 5087 C CA . GLU A 1 647 ? 19.875 8.310 105.009 1.00 26.73 1386 GLU A CA 1
ATOM 5088 C C . GLU A 1 647 ? 21.058 8.903 104.279 1.00 20.83 1386 GLU A C 1
ATOM 5089 O O . GLU A 1 647 ? 20.940 9.277 103.108 1.00 20.86 1386 GLU A O 1
ATOM 5095 N N . ALA A 1 648 ? 22.210 8.960 104.942 1.00 21.59 1387 ALA A N 1
ATOM 5096 C CA . ALA A 1 648 ? 23.410 9.555 104.328 1.00 23.37 1387 ALA A CA 1
ATOM 5097 C C . ALA A 1 648 ? 23.761 8.871 103.013 1.00 20.65 1387 ALA A C 1
ATOM 5098 O O . ALA A 1 648 ? 23.810 7.644 102.973 1.00 20.89 1387 ALA A O 1
ATOM 5100 N N . HIS A 1 649 ? 24.012 9.635 101.948 1.00 18.50 1388 HIS A N 1
ATOM 5101 C CA . HIS A 1 649 ? 24.581 9.059 100.721 1.00 18.83 1388 HIS A CA 1
ATOM 5102 C C . HIS A 1 649 ? 25.925 8.372 100.933 1.00 23.92 1388 HIS A C 1
ATOM 5103 O O . HIS A 1 649 ? 26.712 8.759 101.804 1.00 25.25 1388 HIS A O 1
ATOM 5110 N N . THR A 1 650 ? 26.195 7.350 100.122 1.00 25.04 1389 THR A N 1
ATOM 5111 C CA . THR A 1 650 ? 27.488 6.668 100.197 1.00 26.35 1389 THR A CA 1
ATOM 5112 C C . THR A 1 650 ? 28.272 6.940 98.930 1.00 32.56 1389 THR A C 1
ATOM 5113 O O . THR A 1 650 ? 29.375 6.425 98.751 1.00 34.35 1389 THR A O 1
ATOM 5117 N N . THR A 1 651 ? 27.697 7.760 98.052 1.00 27.17 1390 THR A N 1
ATOM 5118 C CA . THR A 1 651 ? 28.384 8.208 96.844 1.00 31.97 1390 THR A CA 1
ATOM 5119 C C . THR A 1 651 ? 28.349 9.744 96.740 1.00 29.84 1390 THR A C 1
ATOM 5120 O O . THR A 1 651 ? 27.500 10.394 97.364 1.00 27.06 1390 THR A O 1
ATOM 5124 N N . LYS A 1 652 ? 29.264 10.323 95.960 1.00 25.06 1391 LYS A N 1
ATOM 5125 C CA . LYS A 1 652 ? 29.260 11.750 95.704 1.00 25.27 1391 LYS A CA 1
ATOM 5126 C C . LYS A 1 652 ? 28.193 12.050 94.641 1.00 23.26 1391 LYS A C 1
ATOM 5127 O O . LYS A 1 652 ? 28.448 12.051 93.435 1.00 20.26 1391 LYS A O 1
ATOM 5133 N N . THR A 1 653 ? 26.961 12.216 95.087 1.00 15.86 1392 THR A N 1
ATOM 5134 C CA . THR A 1 653 ? 25.894 12.586 94.176 1.00 14.88 1392 THR A CA 1
ATOM 5135 C C . THR A 1 653 ? 24.855 13.397 94.950 1.00 15.35 1392 THR A C 1
ATOM 5136 O O . THR A 1 653 ? 24.666 13.200 96.181 1.00 12.18 1392 THR A O 1
ATOM 5140 N N . ALA A 1 654 ? 24.201 14.296 94.224 1.00 11.92 1393 ALA A N 1
ATOM 5141 C CA . ALA A 1 654 ? 22.985 14.959 94.716 1.00 13.08 1393 ALA A CA 1
ATOM 5142 C C . ALA A 1 654 ? 21.799 14.036 94.440 1.00 11.08 1393 ALA A C 1
ATOM 5143 O O . ALA A 1 654 ? 21.369 13.287 95.331 1.00 13.41 1393 ALA A O 1
ATOM 5145 N N . TYR A 1 655 ? 21.285 14.015 93.216 1.00 9.67 1394 TYR A N 1
ATOM 5146 C CA . TYR A 1 655 ? 20.118 13.155 92.965 1.00 9.45 1394 TYR A CA 1
ATOM 5147 C C . TYR A 1 655 ? 20.476 11.699 92.746 1.00 14.51 1394 TYR A C 1
ATOM 5148 O O . TYR A 1 655 ? 21.578 11.347 92.292 1.00 10.66 1394 TYR A O 1
ATOM 5157 N N . ARG A 1 656 ? 19.505 10.858 93.074 1.00 10.34 1395 ARG A N 1
ATOM 5158 C CA . ARG A 1 656 ? 19.598 9.425 92.838 1.00 11.17 1395 ARG A CA 1
ATOM 5159 C C . ARG A 1 656 ? 18.311 8.983 92.175 1.00 12.54 1395 ARG A C 1
ATOM 5160 O O . ARG A 1 656 ? 17.231 9.437 92.552 1.00 10.14 1395 ARG A O 1
ATOM 5168 N N . SER A 1 657 ? 18.428 8.125 91.168 1.00 10.00 1396 SER A N 1
ATOM 5169 C CA . SER A 1 657 ? 17.262 7.671 90.432 1.00 11.17 1396 SER A CA 1
ATOM 5170 C C . SER A 1 657 ? 16.510 6.572 91.202 1.00 13.32 1396 SER A C 1
ATOM 5171 O O . SER A 1 657 ? 16.861 5.405 91.116 1.00 11.54 1396 SER A O 1
ATOM 5174 N N . ASN A 1 658 ? 15.471 6.957 91.933 1.00 9.53 1397 ASN A N 1
ATOM 5175 C CA . ASN A 1 658 ? 14.752 5.996 92.768 1.00 11.43 1397 ASN A CA 1
ATOM 5176 C C . ASN A 1 658 ? 13.293 6.437 92.958 1.00 11.43 1397 ASN A C 1
ATOM 5177 O O . ASN A 1 658 ? 12.834 7.411 92.323 1.00 8.49 1397 ASN A O 1
ATOM 5182 N N . ALA A 1 659 ? 12.560 5.704 93.802 1.00 13.14 1398 ALA A N 1
ATOM 5183 C CA . ALA A 1 659 ? 11.122 5.937 93.914 1.00 10.18 1398 ALA A CA 1
ATOM 5184 C C . ALA A 1 659 ? 10.815 7.369 94.326 1.00 9.09 1398 ALA A C 1
ATOM 5185 O O . ALA A 1 659 ? 9.807 7.934 93.892 1.00 10.65 1398 ALA A O 1
ATOM 5187 N N . ALA A 1 660 ? 11.637 7.945 95.207 1.00 10.91 1399 ALA A N 1
ATOM 5188 C CA . ALA A 1 660 ? 11.368 9.314 95.694 1.00 8.11 1399 ALA A CA 1
ATOM 5189 C C . ALA A 1 660 ? 11.655 10.301 94.553 1.00 10.46 1399 ALA A C 1
ATOM 5190 O O . ALA A 1 660 ? 10.842 11.202 94.293 1.00 8.87 1399 ALA A O 1
ATOM 5192 N N . LEU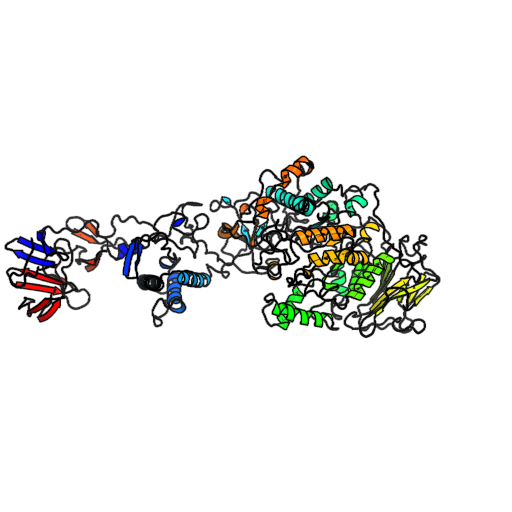 A 1 661 ? 12.743 10.106 93.824 1.00 8.52 1400 LEU A N 1
ATOM 5193 C CA . LEU A 1 661 ? 12.992 11.100 92.750 1.00 7.42 1400 LEU A CA 1
ATOM 5194 C C . LEU A 1 661 ? 11.859 11.032 91.708 1.00 9.97 1400 LEU A C 1
ATOM 5195 O O . LEU A 1 661 ? 11.419 12.059 91.177 1.00 8.09 1400 LEU A O 1
ATOM 5200 N N . ASP A 1 662 ? 11.452 9.811 91.398 1.00 8.74 1401 ASP A N 1
ATOM 5201 C CA . ASP A 1 662 ? 10.395 9.471 90.430 1.00 8.96 1401 ASP A CA 1
ATOM 5202 C C . ASP A 1 662 ? 9.069 10.067 90.876 1.00 9.88 1401 ASP A C 1
ATOM 5203 O O . ASP A 1 662 ? 8.141 10.210 90.065 1.00 8.10 1401 ASP A O 1
ATOM 5208 N N . SER A 1 663 ? 8.959 10.408 92.162 1.00 8.06 1402 SER A N 1
ATOM 5209 C CA . SER A 1 663 ? 7.720 10.994 92.686 1.00 6.18 1402 SER A CA 1
ATOM 5210 C C . SER A 1 663 ? 7.604 12.495 92.335 1.00 7.40 1402 SER A C 1
ATOM 5211 O O . SER A 1 663 ? 6.607 13.166 92.740 1.00 9.97 1402 SER A O 1
ATOM 5214 N N . ASN A 1 664 ? 8.625 13.016 91.657 1.00 7.67 1403 ASN A N 1
ATOM 5215 C CA . ASN A 1 664 ? 8.625 14.435 91.272 1.00 7.22 1403 ASN A CA 1
ATOM 5216 C C . ASN A 1 664 ? 8.079 14.619 89.860 1.00 7.61 1403 ASN A C 1
ATOM 5217 O O . ASN A 1 664 ? 8.266 13.750 89.003 1.00 8.38 1403 ASN A O 1
ATOM 5222 N N . VAL A 1 665 ? 7.438 15.766 89.614 1.00 6.62 1404 VAL A N 1
ATOM 5223 C CA . VAL A 1 665 ? 7.064 16.137 88.246 1.00 7.29 1404 VAL A CA 1
ATOM 5224 C C . VAL A 1 665 ? 7.381 17.623 88.097 1.00 6.30 1404 VAL A C 1
ATOM 5225 O O . VAL A 1 665 ? 7.030 18.436 88.984 1.00 6.36 1404 VAL A O 1
ATOM 5229 N N . ILE A 1 666 ? 8.036 17.954 87.002 1.00 5.87 1405 ILE A N 1
ATOM 5230 C CA . ILE A 1 666 ? 8.329 19.357 86.714 1.00 5.21 1405 ILE A CA 1
ATOM 5231 C C . ILE A 1 666 ? 7.237 19.881 85.788 1.00 5.12 1405 ILE A C 1
ATOM 5232 O O . ILE A 1 666 ? 6.812 19.165 84.864 1.00 5.69 1405 ILE A O 1
ATOM 5237 N N . TYR A 1 667 ? 6.876 21.169 85.928 1.00 7.61 1406 TYR A N 1
ATOM 5238 C CA . TYR A 1 667 ? 5.962 21.776 84.954 1.00 4.57 1406 TYR A CA 1
ATOM 5239 C C . TYR A 1 667 ? 6.697 22.939 84.263 1.00 4.85 1406 TYR A C 1
ATOM 5240 O O . TYR A 1 667 ? 7.073 23.868 84.942 1.00 7.86 1406 TYR A O 1
ATOM 5249 N N . GLU A 1 668 ? 6.913 22.827 82.957 1.00 6.23 1407 GLU A N 1
ATOM 5250 C CA . GLU A 1 668 ? 7.491 23.969 82.209 1.00 5.97 1407 GLU A CA 1
ATOM 5251 C C . GLU A 1 668 ? 6.301 24.903 81.977 1.00 5.91 1407 GLU A C 1
ATOM 5252 O O . GLU A 1 668 ? 5.534 24.695 81.023 1.00 7.37 1407 GLU A O 1
ATOM 5258 N N . GLY A 1 669 ? 6.159 25.932 82.818 1.00 7.08 1408 GLY A N 1
ATOM 5259 C CA . GLY A 1 669 ? 4.907 26.658 82.898 1.00 7.79 1408 GLY A CA 1
ATOM 5260 C C . GLY A 1 669 ? 4.857 27.882 81.987 1.00 7.35 1408 GLY A C 1
ATOM 5261 O O . GLY A 1 669 ? 4.337 28.959 82.386 1.00 8.05 1408 GLY A O 1
ATOM 5262 N N . PHE A 1 670 ? 5.388 27.758 80.775 1.00 6.05 1409 PHE A N 1
ATOM 5263 C CA . PHE A 1 670 ? 5.226 28.859 79.830 1.00 6.81 1409 PHE A CA 1
ATOM 5264 C C . PHE A 1 670 ? 5.310 28.355 78.392 1.00 8.76 1409 PHE A C 1
ATOM 5265 O O . PHE A 1 670 ? 5.773 27.242 78.132 1.00 6.98 1409 PHE A O 1
ATOM 5273 N N . SER A 1 671 ? 4.916 29.227 77.457 1.00 7.34 1410 SER A N 1
ATOM 5274 C CA . SER A 1 671 ? 5.195 28.995 76.043 1.00 6.91 1410 SER A CA 1
ATOM 5275 C C . SER A 1 671 ? 5.792 30.327 75.568 1.00 8.52 1410 SER A C 1
ATOM 5276 O O . SER A 1 671 ? 5.551 31.368 76.197 1.00 8.95 1410 SER A O 1
ATOM 5279 N N . ASN A 1 672 ? 6.548 30.276 74.483 1.00 8.86 1411 ASN A N 1
ATOM 5280 C CA . ASN A 1 672 ? 7.078 31.509 73.892 1.00 7.97 1411 ASN A CA 1
ATOM 5281 C C . ASN A 1 672 ? 5.960 32.430 73.460 1.00 10.27 1411 ASN A C 1
ATOM 5282 O O . ASN A 1 672 ? 6.130 33.660 73.412 1.00 10.93 1411 ASN A O 1
ATOM 5287 N N . PHE A 1 673 ? 4.805 31.834 73.169 1.00 8.44 1412 PHE A N 1
ATOM 5288 C CA . PHE A 1 673 ? 3.718 32.584 72.510 1.00 8.89 1412 PHE A CA 1
ATOM 5289 C C . PHE A 1 673 ? 2.625 33.071 73.451 1.00 12.28 1412 PHE A C 1
ATOM 5290 O O . PHE A 1 673 ? 1.557 33.467 73.029 1.00 11.82 1412 PHE A O 1
ATOM 5298 N N . ILE A 1 674 ? 2.927 33.112 74.735 1.00 8.61 1413 ILE A N 1
ATOM 5299 C CA . ILE A 1 674 ? 2.050 33.822 75.641 1.00 11.07 1413 ILE A CA 1
ATOM 5300 C C . ILE A 1 674 ? 2.009 35.275 75.134 1.00 12.36 1413 ILE A C 1
ATOM 5301 O O . ILE A 1 674 ? 3.037 35.830 74.777 1.00 11.54 1413 ILE A O 1
ATOM 5306 N N . TYR A 1 675 ? 0.826 35.878 75.080 1.00 9.26 1414 TYR A N 1
ATOM 5307 C CA . TYR A 1 675 ? 0.740 37.271 74.675 1.00 10.58 1414 TYR A CA 1
ATOM 5308 C C . TYR A 1 675 ? 1.001 38.240 75.846 1.00 13.70 1414 TYR A C 1
ATOM 5309 O O . TYR A 1 675 ? 0.775 37.916 77.000 1.00 13.79 1414 TYR A O 1
ATOM 5318 N N . TRP A 1 676 ? 1.384 39.475 75.527 1.00 12.80 1415 TRP A N 1
ATOM 5319 C CA . TRP A 1 676 ? 1.453 40.483 76.572 1.00 13.35 1415 TRP A CA 1
ATOM 5320 C C . TRP A 1 676 ? 0.049 40.726 77.103 1.00 16.93 1415 TRP A C 1
ATOM 5321 O O . TRP A 1 676 ? -0.925 40.808 76.334 1.00 15.71 1415 TRP A O 1
ATOM 5332 N N . PRO A 1 677 ? -0.064 40.890 78.419 1.00 14.99 1416 PRO A N 1
ATOM 5333 C CA . PRO A 1 677 ? -1.402 41.048 79.047 1.00 13.46 1416 PRO A CA 1
ATOM 5334 C C . PRO A 1 677 ? -2.020 42.366 78.680 1.00 17.31 1416 PRO A C 1
ATOM 5335 O O . PRO A 1 677 ? -1.317 43.362 78.582 1.00 21.36 1416 PRO A O 1
ATOM 5339 N N . THR A 1 678 ? -3.335 42.370 78.527 1.00 19.03 1417 THR A N 1
ATOM 5340 C CA . THR A 1 678 ? -4.070 43.607 78.320 1.00 21.08 1417 THR A CA 1
ATOM 5341 C C . THR A 1 678 ? -4.611 44.171 79.635 1.00 29.79 1417 THR A C 1
ATOM 5342 O O . THR A 1 678 ? -5.041 45.331 79.682 1.00 28.56 1417 THR A O 1
ATOM 5346 N N . THR A 1 679 ? -4.631 43.351 80.677 1.00 22.32 1418 THR A N 1
ATOM 5347 C CA . THR A 1 679 ? -5.117 43.778 81.984 1.00 23.62 1418 THR A CA 1
ATOM 5348 C C . THR A 1 679 ? -4.162 43.218 83.017 1.00 16.28 1418 THR A C 1
ATOM 5349 O O . THR A 1 679 ? -3.490 42.241 82.753 1.00 17.43 1418 THR A O 1
ATOM 5353 N N . GLU A 1 680 ? -4.121 43.813 84.209 1.00 22.82 1419 GLU A N 1
ATOM 5354 C CA . GLU A 1 680 ? -3.190 43.342 85.228 1.00 18.58 1419 GLU A CA 1
ATOM 5355 C C . GLU A 1 680 ? -3.549 41.892 85.573 1.00 17.65 1419 GLU A C 1
ATOM 5356 O O . GLU A 1 680 ? -2.652 41.050 85.796 1.00 18.59 1419 GLU A O 1
ATOM 5362 N N . SER A 1 681 ? -4.847 41.584 85.568 1.00 17.66 1420 SER A N 1
ATOM 5363 C CA . SER A 1 681 ? -5.318 40.210 85.899 1.00 12.90 1420 SER A CA 1
ATOM 5364 C C . SER A 1 681 ? -4.907 39.100 84.908 1.00 14.34 1420 SER A C 1
ATOM 5365 O O . SER A 1 681 ? -5.018 37.900 85.217 1.00 16.37 1420 SER A O 1
ATOM 5368 N N . GLU A 1 682 ? -4.459 39.499 83.719 1.00 17.62 1421 GLU A N 1
ATOM 5369 C CA . GLU A 1 682 ? -4.002 38.544 82.705 1.00 15.40 1421 GLU A CA 1
ATOM 5370 C C . GLU A 1 682 ? -2.520 38.207 82.843 1.00 16.99 1421 GLU A C 1
ATOM 5371 O O . GLU A 1 682 ? -2.010 37.329 82.151 1.00 15.05 1421 GLU A O 1
ATOM 5377 N N . ARG A 1 683 ? -1.830 38.899 83.731 1.00 15.67 1422 ARG A N 1
ATOM 5378 C CA . ARG A 1 683 ? -0.395 38.661 83.882 1.00 14.87 1422 ARG A CA 1
ATOM 5379 C C . ARG A 1 683 ? -0.128 37.221 84.265 1.00 14.40 1422 ARG A C 1
ATOM 5380 O O . ARG A 1 683 ? -0.741 36.683 85.204 1.00 13.12 1422 ARG A O 1
ATOM 5388 N N . THR A 1 684 ? 0.799 36.593 83.535 1.00 12.01 1423 THR A N 1
ATOM 5389 C CA . THR A 1 684 ? 1.154 35.198 83.821 1.00 8.18 1423 THR A CA 1
ATOM 5390 C C . THR A 1 684 ? 1.391 34.973 85.291 1.00 8.91 1423 THR A C 1
ATOM 5391 O O . THR A 1 684 ? 0.854 34.015 85.890 1.00 9.88 1423 THR A O 1
ATOM 5395 N N . ASN A 1 685 ? 2.218 35.828 85.889 1.00 10.02 1424 ASN A N 1
ATOM 5396 C CA . ASN A 1 685 ? 2.639 35.528 87.257 1.00 10.87 1424 ASN A CA 1
ATOM 5397 C C . ASN A 1 685 ? 1.532 35.758 88.284 1.00 13.14 1424 ASN A C 1
ATOM 5398 O O . ASN A 1 685 ? 1.501 35.109 89.329 1.00 11.25 1424 ASN A O 1
ATOM 5403 N N . VAL A 1 686 ? 0.630 36.697 87.993 1.00 11.52 1425 VAL A N 1
ATOM 5404 C CA . VAL A 1 686 ? -0.612 36.785 88.801 1.00 11.05 1425 VAL A CA 1
ATOM 5405 C C . VAL A 1 686 ? -1.398 35.470 88.710 1.00 13.43 1425 VAL A C 1
ATOM 5406 O O . VAL A 1 686 ? -1.888 34.939 89.719 1.00 14.75 1425 VAL A O 1
ATOM 5410 N N . ARG A 1 687 ? -1.571 34.938 87.503 1.00 10.80 1426 ARG A N 1
ATOM 5411 C CA . ARG A 1 687 ? -2.331 33.712 87.353 1.00 12.74 1426 ARG A CA 1
ATOM 5412 C C . ARG A 1 687 ? -1.636 32.496 87.955 1.00 13.67 1426 ARG A C 1
ATOM 5413 O O . ARG A 1 687 ? -2.288 31.578 88.461 1.00 13.35 1426 ARG A O 1
ATOM 5421 N N . ILE A 1 688 ? -0.316 32.458 87.886 1.00 11.11 1427 ILE A N 1
ATOM 5422 C CA . ILE A 1 688 ? 0.401 31.345 88.532 1.00 10.40 1427 ILE A CA 1
ATOM 5423 C C . ILE A 1 688 ? 0.109 31.367 90.046 1.00 8.51 1427 ILE A C 1
ATOM 5424 O O . ILE A 1 688 ? -0.204 30.325 90.664 1.00 11.34 1427 ILE A O 1
ATOM 5429 N N . ALA A 1 689 ? 0.144 32.541 90.656 1.00 10.69 1428 ALA A N 1
ATOM 5430 C CA . ALA A 1 689 ? -0.156 32.602 92.096 1.00 10.03 1428 ALA A CA 1
ATOM 5431 C C . ALA A 1 689 ? -1.556 32.072 92.400 1.00 13.67 1428 ALA A C 1
ATOM 5432 O O . ALA A 1 689 ? -1.762 31.392 93.408 1.00 18.91 1428 ALA A O 1
ATOM 5434 N N . GLN A 1 690 ? -2.520 32.364 91.534 1.00 11.03 1429 GLN A N 1
ATOM 5435 C CA . GLN A 1 690 ? -3.914 31.969 91.792 1.00 13.04 1429 GLN A CA 1
ATOM 5436 C C . GLN A 1 690 ? -4.129 30.464 91.621 1.00 13.85 1429 GLN A C 1
ATOM 5437 O O . GLN A 1 690 ? -5.121 29.920 92.125 1.00 18.22 1429 GLN A O 1
ATOM 5443 N N . ASN A 1 691 ? -3.236 29.791 90.887 1.00 13.49 1430 ASN A N 1
ATOM 5444 C CA . ASN A 1 691 ? -3.444 28.382 90.550 1.00 13.57 1430 ASN A CA 1
ATOM 5445 C C . ASN A 1 691 ? -2.480 27.390 91.205 1.00 10.93 1430 ASN A C 1
ATOM 5446 O O . ASN A 1 691 ? -2.373 26.239 90.774 1.00 11.85 1430 ASN A O 1
ATOM 5451 N N . ALA A 1 692 ? -1.774 27.817 92.254 1.00 11.68 1431 ALA A N 1
ATOM 5452 C CA . ALA A 1 692 ? -0.809 26.903 92.868 1.00 10.84 1431 ALA A CA 1
ATOM 5453 C C . ALA A 1 692 ? -1.419 25.587 93.311 1.00 12.24 1431 ALA A C 1
ATOM 5454 O O . ALA A 1 692 ? -0.821 24.531 93.133 1.00 10.72 1431 ALA A O 1
ATOM 5456 N N . ASP A 1 693 ? -2.605 25.610 93.921 1.00 11.16 1432 ASP A N 1
ATOM 5457 C CA . ASP A 1 693 ? -3.206 24.335 94.385 1.00 11.80 1432 ASP A CA 1
ATOM 5458 C C . ASP A 1 693 ? -3.588 23.443 93.190 1.00 8.66 1432 ASP A C 1
ATOM 5459 O O . ASP A 1 693 ? -3.560 22.232 93.292 1.00 10.88 1432 ASP A O 1
ATOM 5464 N N . LEU A 1 694 ? -3.971 24.055 92.067 1.00 9.97 1433 LEU A N 1
ATOM 5465 C CA . LEU A 1 694 ? -4.249 23.255 90.872 1.00 9.06 1433 LEU A CA 1
ATOM 5466 C C . LEU A 1 694 ? -3.001 22.475 90.434 1.00 9.77 1433 LEU A C 1
ATOM 5467 O O . LEU A 1 694 ? -3.045 21.259 90.156 1.00 11.23 1433 LEU A O 1
ATOM 5472 N N . PHE A 1 695 ? -1.878 23.180 90.324 1.00 9.66 1434 PHE A N 1
ATOM 5473 C CA . PHE A 1 695 ? -0.632 22.528 89.936 1.00 9.94 1434 PHE A CA 1
ATOM 5474 C C . PHE A 1 695 ? -0.313 21.402 90.928 1.00 9.98 1434 PHE A C 1
ATOM 5475 O O . PHE A 1 695 ? 0.095 20.281 90.542 1.00 8.37 1434 PHE A O 1
ATOM 5483 N N . LYS A 1 696 ? -0.517 21.682 92.211 1.00 10.78 1435 LYS A N 1
ATOM 5484 C CA . LYS A 1 696 ? -0.272 20.655 93.232 1.00 7.62 1435 LYS A CA 1
ATOM 5485 C C . LYS A 1 696 ? -1.167 19.411 93.000 1.00 9.67 1435 LYS A C 1
ATOM 5486 O O . LYS A 1 696 ? -0.750 18.263 93.193 1.00 9.34 1435 LYS A O 1
ATOM 5492 N N . SER A 1 697 ? -2.394 19.647 92.534 1.00 8.94 1436 SER A N 1
ATOM 5493 C CA . SER A 1 697 ? -3.332 18.539 92.362 1.00 14.01 1436 SER A CA 1
ATOM 5494 C C . SER A 1 697 ? -2.875 17.600 91.250 1.00 13.00 1436 SER A C 1
ATOM 5495 O O . SER A 1 697 ? -3.240 16.432 91.268 1.00 11.85 1436 SER A O 1
ATOM 5498 N N . TRP A 1 698 ? -2.107 18.111 90.280 1.00 10.30 1437 TRP A N 1
ATOM 5499 C CA . TRP A 1 698 ? -1.519 17.287 89.220 1.00 7.64 1437 TRP A CA 1
ATOM 5500 C C . TRP A 1 698 ? -0.221 16.597 89.648 1.00 6.87 1437 TRP A C 1
ATOM 5501 O O . TRP A 1 698 ? 0.446 15.926 88.845 1.00 10.28 1437 TRP A O 1
ATOM 5512 N N . GLY A 1 699 ? 0.178 16.789 90.885 1.00 8.35 1438 GLY A N 1
ATOM 5513 C CA . GLY A 1 699 ? 1.435 16.187 91.312 1.00 8.13 1438 GLY A CA 1
ATOM 5514 C C . GLY A 1 699 ? 2.663 16.970 90.861 1.00 4.97 1438 GLY A C 1
ATOM 5515 O O . GLY A 1 699 ? 3.773 16.466 90.947 1.00 7.97 1438 GLY A O 1
ATOM 5516 N N . ILE A 1 700 ? 2.493 18.211 90.401 1.00 6.22 1439 ILE A N 1
ATOM 5517 C CA . ILE A 1 700 ? 3.665 19.023 90.113 1.00 7.01 1439 ILE A CA 1
ATOM 5518 C C . ILE A 1 700 ? 4.410 19.281 91.442 1.00 6.38 1439 ILE A C 1
ATOM 5519 O O . ILE A 1 700 ? 3.802 19.653 92.445 1.00 7.07 1439 ILE A O 1
ATOM 5524 N N . THR A 1 701 ? 5.715 19.021 91.449 1.00 6.68 1440 THR A N 1
ATOM 5525 C CA . THR A 1 701 ? 6.498 19.300 92.650 1.00 6.67 1440 THR A CA 1
ATOM 5526 C C . THR A 1 701 ? 7.469 20.454 92.441 1.00 7.44 1440 THR A C 1
ATOM 5527 O O . THR A 1 701 ? 7.871 21.050 93.422 1.00 8.06 1440 THR A O 1
ATOM 5531 N N . THR A 1 702 ? 7.810 20.762 91.183 1.00 6.62 1441 THR A N 1
ATOM 5532 C CA . THR A 1 702 ? 8.543 21.995 90.910 1.00 6.83 1441 THR A CA 1
ATOM 5533 C C . THR A 1 702 ? 8.043 22.656 89.656 1.00 8.38 1441 THR A C 1
ATOM 5534 O O . THR A 1 702 ? 7.757 21.999 88.646 1.00 7.47 1441 THR A O 1
ATOM 5538 N N . PHE A 1 703 ? 7.899 23.973 89.753 1.00 5.89 1442 PHE A N 1
ATOM 5539 C CA . PHE A 1 703 ? 7.316 24.774 88.677 1.00 6.76 1442 PHE A CA 1
ATOM 5540 C C . PHE A 1 703 ? 8.448 25.495 87.987 1.00 7.38 1442 PHE A C 1
ATOM 5541 O O . PHE A 1 703 ? 9.114 26.336 88.606 1.00 7.39 1442 PHE A O 1
ATOM 5549 N N . GLU A 1 704 ? 8.691 25.131 86.741 1.00 6.35 1443 GLU A N 1
ATOM 5550 C CA . GLU A 1 704 ? 9.720 25.820 85.973 1.00 6.39 1443 GLU A CA 1
ATOM 5551 C C . GLU A 1 704 ? 9.147 27.104 85.382 1.00 6.50 1443 GLU A C 1
ATOM 5552 O O . GLU A 1 704 ? 8.366 27.044 84.448 1.00 7.45 1443 GLU A O 1
ATOM 5558 N N . LEU A 1 705 ? 9.509 28.249 85.945 1.00 7.27 1444 LEU A N 1
ATOM 5559 C CA . LEU A 1 705 ? 9.020 29.523 85.373 1.00 6.49 1444 LEU A CA 1
ATOM 5560 C C . LEU A 1 705 ? 9.884 29.863 84.179 1.00 9.45 1444 LEU A C 1
ATOM 5561 O O . LEU A 1 705 ? 11.067 29.452 84.101 1.00 7.48 1444 LEU A O 1
ATOM 5566 N N . ALA A 1 706 ? 9.320 30.673 83.280 1.00 7.60 1445 ALA A N 1
ATOM 5567 C CA . ALA A 1 706 ? 10.110 31.230 82.197 1.00 8.16 1445 ALA A CA 1
ATOM 5568 C C . ALA A 1 706 ? 11.278 32.022 82.781 1.00 8.26 1445 ALA A C 1
ATOM 5569 O O . ALA A 1 706 ? 11.241 32.475 83.922 1.00 8.31 1445 ALA A O 1
ATOM 5571 N N . PRO A 1 707 ? 12.302 32.257 81.963 1.00 8.17 1446 PRO A N 1
ATOM 5572 C CA . PRO A 1 707 ? 13.300 33.273 82.419 1.00 7.01 1446 PRO A CA 1
ATOM 5573 C C . PRO A 1 707 ? 12.608 34.617 82.659 1.00 7.78 1446 PRO A C 1
ATOM 5574 O O . PRO A 1 707 ? 11.784 35.022 81.833 1.00 9.39 1446 PRO A O 1
ATOM 5578 N N . GLN A 1 708 ? 12.940 35.313 83.763 1.00 8.85 1447 GLN A N 1
ATOM 5579 C CA . GLN A 1 708 ? 12.194 36.509 84.207 1.00 8.61 1447 GLN A CA 1
ATOM 5580 C C . GLN A 1 708 ? 12.873 37.848 83.819 1.00 8.65 1447 GLN A C 1
ATOM 5581 O O . GLN A 1 708 ? 12.396 38.908 84.187 1.00 10.14 1447 GLN A O 1
ATOM 5587 N N . TYR A 1 709 ? 13.998 37.758 83.118 1.00 8.89 1448 TYR A N 1
ATOM 5588 C CA . TYR A 1 709 ? 14.765 38.960 82.714 1.00 6.23 1448 TYR A CA 1
ATOM 5589 C C . TYR A 1 709 ? 13.956 39.748 81.698 1.00 8.86 1448 TYR A C 1
ATOM 5590 O O . TYR A 1 709 ? 13.399 39.159 80.761 1.00 9.87 1448 TYR A O 1
ATOM 5599 N N . ASN A 1 710 ? 13.925 41.079 81.853 1.00 9.02 1449 ASN A N 1
ATOM 5600 C CA . ASN A 1 710 ? 13.206 41.888 80.894 1.00 6.30 1449 ASN A CA 1
ATOM 5601 C C . ASN A 1 710 ? 13.850 41.760 79.508 1.00 10.03 1449 ASN A C 1
ATOM 5602 O O . ASN A 1 710 ? 15.080 41.826 79.336 1.00 9.67 1449 ASN A O 1
ATOM 5607 N N . SER A 1 711 ? 12.995 41.584 78.515 1.00 11.22 1450 SER A N 1
ATOM 5608 C CA . SER A 1 711 ? 13.454 41.428 77.124 1.00 8.74 1450 SER A CA 1
ATOM 5609 C C . SER A 1 711 ? 14.145 42.689 76.594 1.00 9.98 1450 SER A C 1
ATOM 5610 O O . SER A 1 711 ? 13.799 43.827 76.946 1.00 11.30 1450 SER A O 1
ATOM 5613 N N . SER A 1 712 ? 15.110 42.468 75.696 1.00 11.55 1451 SER A N 1
ATOM 5614 C CA . SER A 1 712 ? 15.830 43.605 75.071 1.00 9.50 1451 SER A CA 1
ATOM 5615 C C . SER A 1 712 ? 14.921 44.194 73.984 1.00 12.58 1451 SER A C 1
ATOM 5616 O O . SER A 1 712 ? 15.122 45.333 73.522 1.00 14.06 1451 SER A O 1
ATOM 5619 N N . LYS A 1 713 ? 13.923 43.414 73.579 1.00 12.15 1452 LYS A N 1
ATOM 5620 C CA . LYS A 1 713 ? 12.901 43.845 72.592 1.00 9.75 1452 LYS A CA 1
ATOM 5621 C C . LYS A 1 713 ? 13.489 44.309 71.258 1.00 14.65 1452 LYS A C 1
ATOM 5622 O O . LYS A 1 713 ? 12.879 45.116 70.543 1.00 17.45 1452 LYS A O 1
ATOM 5628 N N . ASP A 1 714 ? 14.662 43.792 70.903 1.00 10.90 1453 ASP A N 1
ATOM 5629 C CA . ASP A 1 714 ? 15.398 44.353 69.763 1.00 12.93 1453 ASP A CA 1
ATOM 5630 C C . ASP A 1 714 ? 15.050 43.673 68.428 1.00 12.17 1453 ASP A C 1
ATOM 5631 O O . ASP A 1 714 ? 15.526 44.093 67.364 1.00 13.93 1453 ASP A O 1
ATOM 5636 N N . GLY A 1 715 ? 14.226 42.622 68.512 1.00 12.60 1454 GLY A N 1
ATOM 5637 C CA . GLY A 1 715 ? 13.755 41.911 67.343 1.00 13.62 1454 GLY A CA 1
ATOM 5638 C C . GLY A 1 715 ? 14.784 41.091 66.588 1.00 16.56 1454 GLY A C 1
ATOM 5639 O O . GLY A 1 715 ? 14.491 40.592 65.462 1.00 12.63 1454 GLY A O 1
ATOM 5640 N N . THR A 1 716 ? 15.965 40.914 67.199 1.00 10.43 1455 THR A N 1
ATOM 5641 C CA . THR A 1 716 ? 17.081 40.278 66.477 1.00 9.16 1455 THR A CA 1
ATOM 5642 C C . THR A 1 716 ? 17.033 38.759 66.581 1.00 11.14 1455 THR A C 1
ATOM 5643 O O . THR A 1 716 ? 17.840 38.080 65.965 1.00 10.17 1455 THR A O 1
ATOM 5647 N N . PHE A 1 717 ? 16.074 38.219 67.334 1.00 11.67 1456 PHE A N 1
ATOM 5648 C CA . PHE A 1 717 ? 15.904 36.754 67.362 1.00 10.86 1456 PHE A CA 1
ATOM 5649 C C . PHE A 1 717 ? 14.505 36.519 67.920 1.00 9.53 1456 PHE A C 1
ATOM 5650 O O . PHE A 1 717 ? 13.944 37.416 68.545 1.00 11.86 1456 PHE A O 1
ATOM 5658 N N . LEU A 1 718 ? 13.921 35.348 67.695 1.00 9.57 1457 LEU A N 1
ATOM 5659 C CA . LEU A 1 718 ? 12.544 35.140 68.194 1.00 9.27 1457 LEU A CA 1
ATOM 5660 C C . LEU A 1 718 ? 12.382 35.557 69.672 1.00 10.10 1457 LEU A C 1
ATOM 5661 O O . LEU A 1 718 ? 11.358 36.117 70.071 1.00 10.68 1457 LEU A O 1
ATOM 5666 N N . ASP A 1 719 ? 13.352 35.178 70.500 1.00 7.35 1458 ASP A N 1
ATOM 5667 C CA . ASP A 1 719 ? 13.320 35.509 71.938 1.00 8.42 1458 ASP A CA 1
ATOM 5668 C C . ASP A 1 719 ? 13.059 36.999 72.238 1.00 9.69 1458 ASP A C 1
ATOM 5669 O O . ASP A 1 719 ? 12.465 37.339 73.269 1.00 9.91 1458 ASP A O 1
ATOM 5674 N N . SER A 1 720 ? 13.537 37.882 71.360 1.00 10.09 1459 SER A N 1
ATOM 5675 C CA . SER A 1 720 ? 13.397 39.319 71.592 1.00 8.79 1459 SER A CA 1
ATOM 5676 C C . SER A 1 720 ? 12.363 39.891 70.634 1.00 11.26 1459 SER A C 1
ATOM 5677 O O . SER A 1 720 ? 12.315 41.110 70.428 1.00 13.81 1459 SER A O 1
ATOM 5680 N N . ILE A 1 721 ? 11.594 38.990 70.023 1.00 9.77 1460 ILE A N 1
ATOM 5681 C CA . ILE A 1 721 ? 10.392 39.349 69.299 1.00 10.57 1460 ILE A CA 1
ATOM 5682 C C . ILE A 1 721 ? 9.142 39.071 70.180 1.00 14.45 1460 ILE A C 1
ATOM 5683 O O . ILE A 1 721 ? 8.275 39.946 70.315 1.00 12.52 1460 ILE A O 1
ATOM 5688 N N . ILE A 1 722 ? 9.066 37.858 70.755 1.00 10.93 1461 ILE A N 1
ATOM 5689 C CA . ILE A 1 722 ? 7.967 37.517 71.671 1.00 11.07 1461 ILE A CA 1
ATOM 5690 C C . ILE A 1 722 ? 8.319 37.681 73.179 1.00 13.69 1461 ILE A C 1
ATOM 5691 O O . ILE A 1 722 ? 7.491 37.414 74.066 1.00 9.69 1461 ILE A O 1
ATOM 5696 N N . ASP A 1 723 ? 9.531 38.173 73.451 1.00 11.35 1462 ASP A N 1
ATOM 5697 C CA . ASP A 1 723 ? 9.888 38.675 74.793 1.00 8.80 1462 ASP A CA 1
ATOM 5698 C C . ASP A 1 723 ? 9.698 37.580 75.845 1.00 8.67 1462 ASP A C 1
ATOM 5699 O O . ASP A 1 723 ? 9.033 37.802 76.886 1.00 10.89 1462 ASP A O 1
ATOM 5704 N N . ASN A 1 724 ? 10.321 36.431 75.604 1.00 8.39 1463 ASN A N 1
ATOM 5705 C CA . ASN A 1 724 ? 10.129 35.296 76.546 1.00 8.19 1463 ASN A CA 1
ATOM 5706 C C . ASN A 1 724 ? 11.045 35.419 77.758 1.00 6.12 1463 ASN A C 1
ATOM 5707 O O . ASN A 1 724 ? 10.800 34.776 78.778 1.00 8.69 1463 ASN A O 1
ATOM 5712 N N . GLY A 1 725 ? 12.078 36.261 77.642 1.00 8.20 1464 GLY A N 1
ATOM 5713 C CA . GLY A 1 725 ? 13.026 36.451 78.763 1.00 9.21 1464 GLY A CA 1
ATOM 5714 C C . GLY A 1 725 ? 14.402 35.841 78.499 1.00 7.18 1464 GLY A C 1
ATOM 5715 O O . GLY A 1 725 ? 15.331 36.004 79.326 1.00 7.31 1464 GLY A O 1
ATOM 5716 N N . TYR A 1 726 ? 14.594 35.189 77.354 1.00 6.27 1465 TYR A N 1
ATOM 5717 C CA . TYR A 1 726 ? 15.923 34.635 77.098 1.00 7.90 1465 TYR A CA 1
ATOM 5718 C C . TYR A 1 726 ? 16.846 35.657 76.434 1.00 7.56 1465 TYR A C 1
ATOM 5719 O O . TYR A 1 726 ? 18.058 35.440 76.378 1.00 8.63 1465 TYR A O 1
ATOM 5728 N N . ALA A 1 727 ? 16.274 36.733 75.913 1.00 7.57 1466 ALA A N 1
ATOM 5729 C CA . ALA A 1 727 ? 17.052 37.751 75.206 1.00 8.00 1466 ALA A CA 1
ATOM 5730 C C . ALA A 1 727 ? 16.921 39.029 76.011 1.00 9.66 1466 ALA A C 1
ATOM 5731 O O . ALA A 1 727 ? 15.860 39.638 76.031 1.00 9.60 1466 ALA A O 1
ATOM 5733 N N . PHE A 1 728 ? 17.986 39.404 76.715 1.00 7.67 1467 PHE A N 1
ATOM 5734 C CA . PHE A 1 728 ? 17.892 40.508 77.699 1.00 6.19 1467 PHE A CA 1
ATOM 5735 C C . PHE A 1 728 ? 19.172 41.321 77.701 1.00 7.78 1467 PHE A C 1
ATOM 5736 O O . PHE A 1 728 ? 20.251 40.798 77.379 1.00 9.63 1467 PHE A O 1
ATOM 5744 N N . THR A 1 729 ? 19.071 42.584 78.107 1.00 9.80 1468 THR A N 1
ATOM 5745 C CA . THR A 1 729 ? 20.263 43.397 78.294 1.00 10.73 1468 THR A CA 1
ATOM 5746 C C . THR A 1 729 ? 20.720 43.406 79.740 1.00 11.96 1468 THR A C 1
ATOM 5747 O O . THR A 1 729 ? 21.915 43.394 80.006 1.00 12.38 1468 THR A O 1
ATOM 5751 N N . ASP A 1 730 ? 19.767 43.441 80.679 1.00 8.86 1469 ASP A N 1
ATOM 5752 C CA . ASP A 1 730 ? 20.118 43.576 82.093 1.00 9.40 1469 ASP A CA 1
ATOM 5753 C C . ASP A 1 730 ? 19.809 42.290 82.861 1.00 10.99 1469 ASP A C 1
ATOM 5754 O O . ASP A 1 730 ? 18.637 41.919 83.084 1.00 10.70 1469 ASP A O 1
ATOM 5759 N N . ARG A 1 731 ? 20.875 41.607 83.275 1.00 10.17 1470 ARG A N 1
ATOM 5760 C CA . ARG A 1 731 ? 20.735 40.250 83.880 1.00 9.52 1470 ARG A CA 1
ATOM 5761 C C . ARG A 1 731 ? 19.963 40.291 85.199 1.00 10.57 1470 ARG A C 1
ATOM 5762 O O . ARG A 1 731 ? 19.345 39.292 85.605 1.00 9.86 1470 ARG A O 1
ATOM 5770 N N . TYR A 1 732 ? 19.995 41.446 85.849 1.00 11.17 1471 TYR A N 1
ATOM 5771 C CA . TYR A 1 732 ? 19.407 41.559 87.187 1.00 10.27 1471 TYR A CA 1
ATOM 5772 C C . TYR A 1 732 ? 18.024 42.210 87.217 1.00 12.75 1471 TYR A C 1
ATOM 5773 O O . TYR A 1 732 ? 17.429 42.378 88.299 1.00 12.48 1471 TYR A O 1
ATOM 5782 N N . ASP A 1 733 ? 17.503 42.542 86.033 1.00 11.40 1472 ASP A N 1
ATOM 5783 C CA . ASP A 1 733 ? 16.253 43.268 85.931 1.00 9.36 1472 ASP A CA 1
ATOM 5784 C C . ASP A 1 733 ? 15.109 42.304 85.662 1.00 11.65 1472 ASP A C 1
ATOM 5785 O O . ASP A 1 733 ? 14.844 41.964 84.508 1.00 9.90 1472 ASP A O 1
ATOM 5790 N N . LEU A 1 734 ? 14.488 41.806 86.744 1.00 11.34 1473 LEU A N 1
ATOM 5791 C CA . LEU A 1 734 ? 13.434 40.774 86.644 1.00 9.26 1473 LEU A CA 1
ATOM 5792 C C . LEU A 1 734 ? 12.102 41.492 86.845 1.00 14.20 1473 LEU A C 1
ATOM 5793 O O . LEU A 1 734 ? 11.559 41.547 87.959 1.00 10.02 1473 LEU A O 1
ATOM 5798 N N . GLY A 1 735 ? 11.619 42.135 85.768 1.00 11.73 1474 GLY A N 1
ATOM 5799 C CA . GLY A 1 735 ? 10.383 42.898 85.898 1.00 11.33 1474 GLY A CA 1
ATOM 5800 C C . GLY A 1 735 ? 10.452 44.088 86.843 1.00 11.30 1474 GLY A C 1
ATOM 5801 O O . GLY A 1 735 ? 9.447 44.527 87.372 1.00 14.51 1474 GLY A O 1
ATOM 5802 N N . MET A 1 736 ? 11.644 44.653 86.997 1.00 12.34 1475 MET A N 1
ATOM 5803 C CA . MET A 1 736 ? 11.894 45.656 88.008 1.00 13.24 1475 MET A CA 1
ATOM 5804 C C . MET A 1 736 ? 11.889 47.093 87.476 1.00 15.69 1475 MET A C 1
ATOM 5805 O O . MET A 1 736 ? 11.263 47.973 88.075 1.00 17.35 1475 MET A O 1
ATOM 5810 N N . SER A 1 737 ? 12.584 47.338 86.366 1.00 14.23 1476 SER A N 1
ATOM 5811 C CA . SER A 1 737 ? 12.538 48.680 85.786 1.00 15.13 1476 SER A CA 1
ATOM 5812 C C . SER A 1 737 ? 11.166 48.930 85.164 1.00 16.97 1476 SER A C 1
ATOM 5813 O O . SER A 1 737 ? 10.733 50.084 85.036 1.00 20.18 1476 SER A O 1
ATOM 5816 N N . THR A 1 738 ? 10.509 47.848 84.753 1.00 14.68 1477 THR A N 1
ATOM 5817 C CA . THR A 1 738 ? 9.196 47.842 84.126 1.00 13.64 1477 THR A CA 1
ATOM 5818 C C . THR A 1 738 ? 8.769 46.349 84.077 1.00 13.98 1477 THR A C 1
ATOM 5819 O O . THR A 1 738 ? 9.600 45.465 84.161 1.00 12.20 1477 THR A O 1
ATOM 5823 N N . PRO A 1 739 ? 7.473 46.064 84.025 1.00 12.97 1478 PRO A N 1
ATOM 5824 C CA . PRO A 1 739 ? 7.134 44.633 84.009 1.00 15.09 1478 PRO A CA 1
ATOM 5825 C C . PRO A 1 739 ? 7.815 43.818 82.900 1.00 11.66 1478 PRO A C 1
ATOM 5826 O O . PRO A 1 739 ? 8.067 44.341 81.796 1.00 12.75 1478 PRO A O 1
ATOM 5830 N N . ASN A 1 740 ? 8.164 42.572 83.201 1.00 9.56 1479 ASN A N 1
ATOM 5831 C CA . ASN A 1 740 ? 8.441 41.621 82.100 1.00 8.77 1479 ASN A CA 1
ATOM 5832 C C . ASN A 1 740 ? 7.081 41.178 81.518 1.00 8.45 1479 ASN A C 1
ATOM 5833 O O . ASN A 1 740 ? 6.034 41.730 81.894 1.00 11.87 1479 ASN A O 1
ATOM 5838 N N . LYS A 1 741 ? 7.086 40.227 80.579 1.00 10.35 1480 LYS A N 1
ATOM 5839 C CA . LYS A 1 741 ? 5.831 39.843 79.909 1.00 10.76 1480 LYS A CA 1
ATOM 5840 C C . LYS A 1 741 ? 4.868 39.203 80.897 1.00 13.19 1480 LYS A C 1
ATOM 5841 O O . LYS A 1 741 ? 3.645 39.159 80.651 1.00 11.25 1480 LYS A O 1
ATOM 5847 N N . TYR A 1 742 ? 5.442 38.682 81.997 1.00 9.79 1481 TYR A N 1
ATOM 5848 C CA . TYR A 1 742 ? 4.714 37.901 83.015 1.00 8.02 1481 TYR A CA 1
ATOM 5849 C C . TYR A 1 742 ? 4.248 38.760 84.204 1.00 9.66 1481 TYR A C 1
ATOM 5850 O O . TYR A 1 742 ? 3.465 38.306 85.017 1.00 10.64 1481 TYR A O 1
ATOM 5859 N N . GLY A 1 743 ? 4.705 40.005 84.268 1.00 10.96 1482 GLY A N 1
ATOM 5860 C CA . GLY A 1 743 ? 4.278 40.895 85.357 1.00 13.52 1482 GLY A CA 1
ATOM 5861 C C . GLY A 1 743 ? 5.424 41.658 85.992 1.00 13.08 1482 GLY A C 1
ATOM 5862 O O . GLY A 1 743 ? 6.516 41.706 85.420 1.00 12.52 1482 GLY A O 1
ATOM 5863 N N . SER A 1 744 ? 5.163 42.341 87.119 1.00 10.31 1483 SER A N 1
ATOM 5864 C CA . SER A 1 744 ? 6.210 43.083 87.797 1.00 14.33 1483 SER A CA 1
ATOM 5865 C C . SER A 1 744 ? 7.053 42.118 88.662 1.00 12.02 1483 SER A C 1
ATOM 5866 O O . SER A 1 744 ? 6.670 40.953 88.851 1.00 12.12 1483 SER A O 1
ATOM 5869 N N . ASP A 1 745 ? 8.127 42.642 89.267 1.00 11.53 1484 ASP A N 1
ATOM 5870 C CA . ASP A 1 745 ? 8.934 41.840 90.211 1.00 12.21 1484 ASP A CA 1
ATOM 5871 C C . ASP A 1 745 ? 8.072 41.433 91.429 1.00 14.86 1484 ASP A C 1
ATOM 5872 O O . ASP A 1 745 ? 8.209 40.335 91.990 1.00 12.70 1484 ASP A O 1
ATOM 5877 N N . GLU A 1 746 ? 7.134 42.293 91.803 1.00 12.32 1485 GLU A N 1
ATOM 5878 C CA . GLU A 1 746 ? 6.245 41.966 92.941 1.00 11.95 1485 GLU A CA 1
ATOM 5879 C C . GLU A 1 746 ? 5.322 40.778 92.532 1.00 13.03 1485 GLU A C 1
ATOM 5880 O O . GLU A 1 746 ? 5.060 39.862 93.334 1.00 12.56 1485 GLU A O 1
ATOM 5886 N N . ASP A 1 747 ? 4.843 40.764 91.286 1.00 10.69 1486 ASP A N 1
ATOM 5887 C CA . ASP A 1 747 ? 4.032 39.640 90.838 1.00 12.74 1486 ASP A CA 1
ATOM 5888 C C . ASP A 1 747 ? 4.871 38.368 90.834 1.00 12.21 1486 ASP A C 1
ATOM 5889 O O . ASP A 1 747 ? 4.370 37.280 91.133 1.00 11.04 1486 ASP A O 1
ATOM 5894 N N . LEU A 1 748 ? 6.146 38.497 90.457 1.00 11.15 1487 LEU A N 1
ATOM 5895 C CA . LEU A 1 748 ? 7.018 37.340 90.456 1.00 9.10 1487 LEU A CA 1
ATOM 5896 C C . LEU A 1 748 ? 7.200 36.846 91.883 1.00 8.27 1487 LEU A C 1
ATOM 5897 O O . LEU A 1 748 ? 7.014 35.666 92.160 1.00 9.80 1487 LEU A O 1
ATOM 5902 N N . ARG A 1 749 ? 7.586 37.741 92.797 1.00 10.43 1488 ARG A N 1
ATOM 5903 C CA . ARG A 1 749 ? 7.734 37.297 94.185 1.00 11.33 1488 ARG A CA 1
ATOM 5904 C C . ARG A 1 749 ? 6.419 36.690 94.745 1.00 10.05 1488 ARG A C 1
ATOM 5905 O O . ARG A 1 749 ? 6.442 35.701 95.499 1.00 13.04 1488 ARG A O 1
ATOM 5913 N N . ASN A 1 750 ? 5.273 37.291 94.427 1.00 11.85 1489 ASN A N 1
ATOM 5914 C CA . ASN A 1 750 ? 3.999 36.718 94.901 1.00 14.04 1489 ASN A CA 1
ATOM 5915 C C . ASN A 1 750 ? 3.715 35.337 94.319 1.00 14.80 1489 ASN A C 1
ATOM 5916 O O . ASN A 1 750 ? 3.144 34.461 94.981 1.00 12.57 1489 ASN A O 1
ATOM 5921 N N . ALA A 1 751 ? 4.173 35.127 93.095 1.00 9.80 1490 ALA A N 1
ATOM 5922 C CA . ALA A 1 751 ? 4.052 33.811 92.481 1.00 9.59 1490 ALA A CA 1
ATOM 5923 C C . ALA A 1 751 ? 4.910 32.804 93.193 1.00 8.89 1490 ALA A C 1
ATOM 5924 O O . ALA A 1 751 ? 4.441 31.702 93.496 1.00 10.80 1490 ALA A O 1
ATOM 5926 N N . LEU A 1 752 ? 6.153 33.185 93.500 1.00 9.23 1491 LEU A N 1
ATOM 5927 C CA . LEU A 1 752 ? 7.041 32.271 94.252 1.00 9.18 1491 LEU A CA 1
ATOM 5928 C C . LEU A 1 752 ? 6.464 31.967 95.632 1.00 9.36 1491 LEU A C 1
ATOM 5929 O O . LEU A 1 752 ? 6.441 30.778 96.054 1.00 10.05 1491 LEU A O 1
ATOM 5934 N N . GLN A 1 753 ? 5.996 32.994 96.332 1.00 10.94 1492 GLN A N 1
ATOM 5935 C CA . GLN A 1 753 ? 5.416 32.806 97.655 1.00 9.11 1492 GLN A CA 1
ATOM 5936 C C . GLN A 1 753 ? 4.195 31.863 97.571 1.00 11.80 1492 GLN A C 1
ATOM 5937 O O . GLN A 1 753 ? 3.985 31.010 98.459 1.00 12.93 1492 GLN A O 1
ATOM 5943 N N . ALA A 1 754 ? 3.361 32.046 96.550 1.00 10.56 1493 ALA A N 1
ATOM 5944 C CA . ALA A 1 754 ? 2.157 31.188 96.408 1.00 14.56 1493 ALA A CA 1
ATOM 5945 C C . ALA A 1 754 ? 2.500 29.738 96.092 1.00 13.29 1493 ALA A C 1
ATOM 5946 O O . ALA A 1 754 ? 1.885 28.824 96.619 1.00 10.81 1493 ALA A O 1
ATOM 5948 N N . LEU A 1 755 ? 3.474 29.528 95.217 1.00 9.05 1494 LEU A N 1
ATOM 5949 C CA . LEU A 1 755 ? 3.933 28.175 94.921 1.00 7.71 1494 LEU A CA 1
ATOM 5950 C C . LEU A 1 755 ? 4.448 27.546 96.220 1.00 10.10 1494 LEU A C 1
ATOM 5951 O O . LEU A 1 755 ? 4.093 26.401 96.581 1.00 10.69 1494 LEU A O 1
ATOM 5956 N N . HIS A 1 756 ? 5.218 28.322 96.980 1.00 9.93 1495 HIS A N 1
ATOM 5957 C CA . HIS A 1 756 ? 5.750 27.776 98.234 1.00 9.94 1495 HIS A CA 1
ATOM 5958 C C . HIS A 1 756 ? 4.669 27.383 99.239 1.00 11.11 1495 HIS A C 1
ATOM 5959 O O . HIS A 1 756 ? 4.740 26.335 99.927 1.00 11.80 1495 HIS A O 1
ATOM 5966 N N . LYS A 1 757 ? 3.679 28.252 99.360 1.00 11.47 1496 LYS A N 1
ATOM 5967 C CA . LYS A 1 757 ? 2.560 27.952 100.244 1.00 12.46 1496 LYS A CA 1
ATOM 5968 C C . LYS A 1 757 ? 1.907 26.621 99.910 1.00 12.90 1496 LYS A C 1
ATOM 5969 O O . LYS A 1 757 ? 1.435 25.891 100.831 1.00 13.70 1496 LYS A O 1
ATOM 5975 N N . ALA A 1 758 ? 1.871 26.293 98.609 1.00 11.49 1497 ALA A N 1
ATOM 5976 C CA . ALA A 1 758 ? 1.263 25.044 98.161 1.00 10.44 1497 ALA A CA 1
ATOM 5977 C C . ALA A 1 758 ? 2.237 23.879 98.228 1.00 12.37 1497 ALA A C 1
ATOM 5978 O O . ALA A 1 758 ? 1.859 22.751 97.914 1.00 16.59 1497 ALA A O 1
ATOM 5980 N N . GLY A 1 759 ? 3.475 24.146 98.633 1.00 11.36 1498 GLY A N 1
ATOM 5981 C CA . GLY A 1 759 ? 4.484 23.076 98.776 1.00 13.51 1498 GLY A CA 1
ATOM 5982 C C . GLY A 1 759 ? 5.290 22.756 97.519 1.00 15.98 1498 GLY A C 1
ATOM 5983 O O . GLY A 1 759 ? 5.962 21.720 97.468 1.00 11.74 1498 GLY A O 1
ATOM 5984 N N . LEU A 1 760 ? 5.192 23.625 96.514 1.00 8.83 1499 LEU A N 1
ATOM 5985 C CA . LEU A 1 760 ? 5.901 23.437 95.245 1.00 6.86 1499 LEU A CA 1
ATOM 5986 C C . LEU A 1 760 ? 7.197 24.228 95.290 1.00 9.18 1499 LEU A C 1
ATOM 5987 O O . LEU A 1 760 ? 7.264 25.259 95.951 1.00 10.46 1499 LEU A O 1
ATOM 5992 N N . GLN A 1 761 ? 8.221 23.722 94.606 1.00 5.87 1500 GLN A N 1
ATOM 5993 C CA . GLN A 1 761 ? 9.425 24.505 94.373 1.00 8.80 1500 GLN A CA 1
ATOM 5994 C C . GLN A 1 761 ? 9.265 25.335 93.096 1.00 7.99 1500 GLN A C 1
ATOM 5995 O O . GLN A 1 761 ? 8.350 25.109 92.302 1.00 8.71 1500 GLN A O 1
ATOM 6001 N N . ALA A 1 762 ? 10.210 26.258 92.889 1.00 8.21 1501 ALA A N 1
ATOM 6002 C CA . ALA A 1 762 ? 10.210 27.125 91.699 1.00 5.86 1501 ALA A CA 1
ATOM 6003 C C . ALA A 1 762 ? 11.612 27.166 91.119 1.00 7.26 1501 ALA A C 1
ATOM 6004 O O . ALA A 1 762 ? 12.579 27.319 91.872 1.00 9.00 1501 ALA A O 1
ATOM 6006 N N . ILE A 1 763 ? 11.708 27.064 89.805 1.00 5.12 1502 ILE A N 1
ATOM 6007 C CA . ILE A 1 763 ? 13.031 27.029 89.127 1.00 5.21 1502 ILE A CA 1
ATOM 6008 C C . ILE A 1 763 ? 13.341 28.366 88.416 1.00 11.08 1502 ILE A C 1
ATOM 6009 O O . ILE A 1 763 ? 12.486 28.905 87.685 1.00 8.82 1502 ILE A O 1
ATOM 6014 N N . ALA A 1 764 ? 14.562 28.873 88.621 1.00 6.5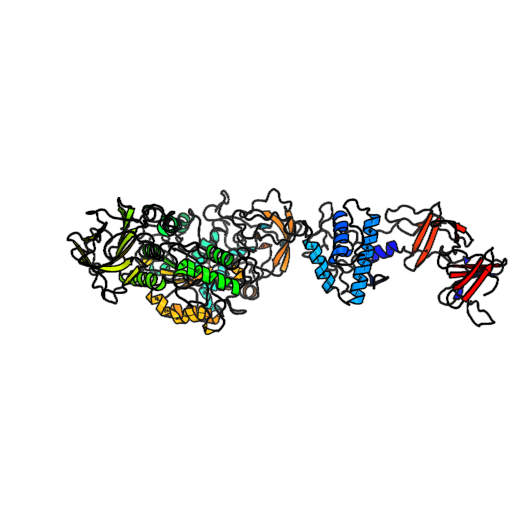6 1503 ALA A N 1
ATOM 6015 C CA . ALA A 1 764 ? 15.078 30.083 87.944 1.00 7.54 1503 ALA A CA 1
ATOM 6016 C C . ALA A 1 764 ? 15.853 29.630 86.716 1.00 7.96 1503 ALA A C 1
ATOM 6017 O O . ALA A 1 764 ? 16.780 28.827 86.841 1.00 8.93 1503 ALA A O 1
ATOM 6019 N N . ASP A 1 765 ? 15.529 30.190 85.557 1.00 7.05 1504 ASP A N 1
ATOM 6020 C CA . ASP A 1 765 ? 16.223 29.813 84.363 1.00 6.22 1504 ASP A CA 1
ATOM 6021 C C . ASP A 1 765 ? 17.527 30.663 84.339 1.00 10.19 1504 ASP A C 1
ATOM 6022 O O . ASP A 1 765 ? 17.478 31.892 84.170 1.00 9.03 1504 ASP A O 1
ATOM 6027 N N . TRP A 1 766 ? 18.671 30.013 84.565 1.00 8.29 1505 TRP A N 1
ATOM 6028 C CA . TRP A 1 766 ? 19.979 30.676 84.615 1.00 9.06 1505 TRP A CA 1
ATOM 6029 C C . TRP A 1 766 ? 20.547 30.712 83.209 1.00 9.73 1505 TRP A C 1
ATOM 6030 O O . TRP A 1 766 ? 20.749 29.660 82.599 1.00 8.01 1505 TRP A O 1
ATOM 6041 N N . VAL A 1 767 ? 20.798 31.919 82.666 1.00 6.54 1506 VAL A N 1
ATOM 6042 C CA . VAL A 1 767 ? 21.134 32.052 81.250 1.00 7.32 1506 VAL A CA 1
ATOM 6043 C C . VAL A 1 767 ? 22.502 32.768 81.117 1.00 9.52 1506 VAL A C 1
ATOM 6044 O O . VAL A 1 767 ? 22.582 33.935 80.762 1.00 7.46 1506 VAL A O 1
ATOM 6048 N N . PRO A 1 768 ? 23.582 32.062 81.462 1.00 8.91 1507 PRO A N 1
ATOM 6049 C CA . PRO A 1 768 ? 24.908 32.683 81.383 1.00 9.70 1507 PRO A CA 1
ATOM 6050 C C . PRO A 1 768 ? 25.493 32.776 79.967 1.00 10.99 1507 PRO A C 1
ATOM 6051 O O . PRO A 1 768 ? 26.587 33.333 79.812 1.00 8.64 1507 PRO A O 1
ATOM 6055 N N . ASP A 1 769 ? 24.807 32.272 78.933 1.00 6.87 1508 ASP A N 1
ATOM 6056 C CA . ASP A 1 769 ? 25.525 32.257 77.632 1.00 5.70 1508 ASP A CA 1
ATOM 6057 C C . ASP A 1 769 ? 25.766 33.650 76.991 1.00 7.77 1508 ASP A C 1
ATOM 6058 O O . ASP A 1 769 ? 26.800 33.884 76.345 1.00 10.29 1508 ASP A O 1
ATOM 6063 N N . GLN A 1 770 ? 24.776 34.530 77.094 1.00 6.26 1509 GLN A N 1
ATOM 6064 C CA . GLN A 1 770 ? 24.818 35.769 76.296 1.00 6.63 1509 GLN A CA 1
ATOM 6065 C C . GLN A 1 770 ? 23.986 36.897 76.865 1.00 10.87 1509 GLN A C 1
ATOM 6066 O O . GLN A 1 770 ? 23.182 36.712 77.774 1.00 9.39 1509 GLN A O 1
ATOM 6072 N N . ILE A 1 771 ? 24.208 38.079 76.283 1.00 8.19 1510 ILE A N 1
ATOM 6073 C CA . ILE A 1 771 ? 23.472 39.274 76.619 1.00 9.68 1510 ILE A CA 1
ATOM 6074 C C . ILE A 1 771 ? 23.211 39.994 75.281 1.00 11.11 1510 ILE A C 1
ATOM 6075 O O . ILE A 1 771 ? 24.038 39.888 74.337 1.00 10.24 1510 ILE A O 1
ATOM 6080 N N . TYR A 1 772 ? 22.066 40.685 75.189 1.00 9.27 1511 TYR A N 1
ATOM 6081 C CA . TYR A 1 772 ? 21.661 41.328 73.942 1.00 9.92 1511 TYR A CA 1
ATOM 6082 C C . TYR A 1 772 ? 21.658 42.843 74.023 1.00 10.15 1511 TYR A C 1
ATOM 6083 O O . TYR A 1 772 ? 21.417 43.432 75.130 1.00 10.06 1511 TYR A O 1
ATOM 6092 N N . ASN A 1 773 ? 21.873 43.464 72.860 1.00 10.97 1512 ASN A N 1
ATOM 6093 C CA . ASN A 1 773 ? 21.473 44.853 72.653 1.00 11.30 1512 ASN A CA 1
ATOM 6094 C C . ASN A 1 773 ? 22.132 45.845 73.606 1.00 12.01 1512 ASN A C 1
ATOM 6095 O O . ASN A 1 773 ? 21.451 46.674 74.240 1.00 13.88 1512 ASN A O 1
ATOM 6100 N N . LEU A 1 774 ? 23.451 45.768 73.719 1.00 9.76 1513 LEU A N 1
ATOM 6101 C CA . LEU A 1 774 ? 24.166 46.708 74.581 1.00 10.64 1513 LEU A CA 1
ATOM 6102 C C . LEU A 1 774 ? 24.317 47.986 73.750 1.00 15.52 1513 LEU A C 1
ATOM 6103 O O . LEU A 1 774 ? 24.732 47.933 72.597 1.00 15.60 1513 LEU A O 1
ATOM 6108 N N . PRO A 1 775 ? 23.962 49.136 74.329 1.00 16.22 1514 PRO A N 1
ATOM 6109 C CA . PRO A 1 775 ? 23.852 50.365 73.541 1.00 17.33 1514 PRO A CA 1
ATOM 6110 C C . PRO A 1 775 ? 25.186 51.040 73.225 1.00 16.42 1514 PRO A C 1
ATOM 6111 O O . PRO A 1 775 ? 25.242 51.880 72.322 1.00 18.29 1514 PRO A O 1
ATOM 6115 N N . GLY A 1 776 ? 26.244 50.723 73.968 1.00 15.12 1515 GLY A N 1
ATOM 6116 C CA . GLY A 1 776 ? 27.518 51.439 73.752 1.00 16.20 1515 GLY A CA 1
ATOM 6117 C C . GLY A 1 776 ? 28.421 50.801 72.714 1.00 15.08 1515 GLY A C 1
ATOM 6118 O O . GLY A 1 776 ? 28.765 49.637 72.818 1.00 15.92 1515 GLY A O 1
ATOM 6119 N N . LYS A 1 777 ? 28.792 51.575 71.707 1.00 16.20 1516 LYS A N 1
ATOM 6120 C CA . LYS A 1 777 ? 29.652 51.083 70.623 1.00 14.77 1516 LYS A CA 1
ATOM 6121 C C . LYS A 1 777 ? 31.086 51.007 71.095 1.00 17.38 1516 LYS A C 1
ATOM 6122 O O . LYS A 1 777 ? 31.503 51.821 71.898 1.00 16.55 1516 LYS A O 1
ATOM 6128 N N . GLU A 1 778 ? 31.843 50.037 70.575 1.00 14.22 1517 GLU A N 1
ATOM 6129 C CA . GLU A 1 778 ? 33.245 49.879 70.951 1.00 12.94 1517 GLU A CA 1
ATOM 6130 C C . GLU A 1 778 ? 33.989 49.423 69.707 1.00 16.42 1517 GLU A C 1
ATOM 6131 O O . GLU A 1 778 ? 33.465 48.604 68.931 1.00 16.72 1517 GLU A O 1
ATOM 6137 N N . ALA A 1 779 ? 35.183 49.955 69.490 1.00 13.52 1518 ALA A N 1
ATOM 6138 C CA . ALA A 1 779 ? 35.981 49.403 68.395 1.00 11.65 1518 ALA A CA 1
ATOM 6139 C C . ALA A 1 779 ? 36.780 48.193 68.882 1.00 13.42 1518 ALA A C 1
ATOM 6140 O O . ALA A 1 779 ? 37.512 48.300 69.859 1.00 18.75 1518 ALA A O 1
ATOM 6142 N N . VAL A 1 780 ? 36.677 47.062 68.184 1.00 13.60 1519 VAL A N 1
ATOM 6143 C CA . VAL A 1 780 ? 37.308 45.834 68.608 1.00 11.00 1519 VAL A CA 1
ATOM 6144 C C . VAL A 1 780 ? 37.909 45.127 67.407 1.00 16.37 1519 VAL A C 1
ATOM 6145 O O . VAL A 1 780 ? 37.310 45.123 66.334 1.00 15.42 1519 VAL A O 1
ATOM 6149 N N . THR A 1 781 ? 39.099 44.555 67.572 1.00 13.52 1520 THR A N 1
ATOM 6150 C CA . THR A 1 781 ? 39.696 43.753 66.514 1.00 14.62 1520 THR A CA 1
ATOM 6151 C C . THR A 1 781 ? 38.966 42.377 66.474 1.00 14.84 1520 THR A C 1
ATOM 6152 O O . THR A 1 781 ? 38.857 41.694 67.497 1.00 12.87 1520 THR A O 1
ATOM 6156 N N . VAL A 1 782 ? 38.447 41.982 65.298 1.00 10.90 1521 VAL A N 1
ATOM 6157 C CA . VAL A 1 782 ? 37.636 40.782 65.219 1.00 9.56 1521 VAL A CA 1
ATOM 6158 C C . VAL A 1 782 ? 38.036 39.938 64.011 1.00 14.54 1521 VAL A C 1
ATOM 6159 O O . VAL A 1 782 ? 38.717 40.439 63.080 1.00 13.26 1521 VAL A O 1
ATOM 6163 N N . THR A 1 783 ? 37.606 38.672 64.049 1.00 10.53 1522 THR A N 1
ATOM 6164 C CA . THR A 1 783 ? 37.736 37.764 62.918 1.00 12.35 1522 THR A CA 1
ATOM 6165 C C . THR A 1 783 ? 36.406 37.043 62.673 1.00 12.34 1522 THR A C 1
ATOM 6166 O O . THR A 1 783 ? 35.810 36.491 63.590 1.00 11.22 1522 THR A O 1
ATOM 6170 N N . ARG A 1 784 ? 35.931 37.072 61.426 1.00 11.83 1523 ARG A N 1
ATOM 6171 C CA . ARG A 1 784 ? 34.696 36.371 61.089 1.00 10.12 1523 ARG A CA 1
ATOM 6172 C C . ARG A 1 784 ? 34.951 34.896 61.358 1.00 14.53 1523 ARG A C 1
ATOM 6173 O O . ARG A 1 784 ? 35.985 34.365 60.889 1.00 13.48 1523 ARG A O 1
ATOM 6181 N N . SER A 1 785 ? 34.040 34.224 62.084 1.00 10.11 1524 SER A N 1
ATOM 6182 C CA . SER A 1 785 ? 34.291 32.832 62.449 1.00 12.37 1524 SER A CA 1
ATOM 6183 C C . SER A 1 785 ? 33.031 31.987 62.478 1.00 14.21 1524 SER A C 1
ATOM 6184 O O . SER A 1 785 ? 31.908 32.531 62.552 1.00 11.81 1524 SER A O 1
ATOM 6187 N N . ASP A 1 786 ? 33.193 30.663 62.435 1.00 9.65 1525 ASP A N 1
ATOM 6188 C CA . ASP A 1 786 ? 31.998 29.798 62.594 1.00 10.84 1525 ASP A CA 1
ATOM 6189 C C . ASP A 1 786 ? 31.596 29.683 64.052 1.00 11.83 1525 ASP A C 1
ATOM 6190 O O . ASP A 1 786 ? 32.155 30.418 64.888 1.00 11.56 1525 ASP A O 1
ATOM 6195 N N . ASP A 1 787 ? 30.637 28.782 64.362 1.00 9.75 1526 ASP A N 1
ATOM 6196 C CA . ASP A 1 787 ? 30.088 28.748 65.716 1.00 8.36 1526 ASP A CA 1
ATOM 6197 C C . ASP A 1 787 ? 31.060 28.181 66.750 1.00 12.17 1526 ASP A C 1
ATOM 6198 O O . ASP A 1 787 ? 30.757 28.182 67.964 1.00 12.00 1526 ASP A O 1
ATOM 6203 N N . HIS A 1 788 ? 32.193 27.677 66.264 1.00 8.27 1527 HIS A N 1
ATOM 6204 C CA . HIS A 1 788 ? 33.293 27.240 67.145 1.00 13.17 1527 HIS A CA 1
ATOM 6205 C C . HIS A 1 788 ? 34.440 28.228 67.215 1.00 15.15 1527 HIS A C 1
ATOM 6206 O O . HIS A 1 788 ? 35.495 27.930 67.796 1.00 12.44 1527 HIS A O 1
ATOM 6213 N N . GLY A 1 789 ? 34.285 29.389 66.585 1.00 11.75 1528 GLY A N 1
ATOM 6214 C CA . GLY A 1 789 ? 35.359 30.359 66.604 1.00 9.96 1528 GLY A CA 1
ATOM 6215 C C . GLY A 1 789 ? 36.483 30.045 65.622 1.00 13.11 1528 GLY A C 1
ATOM 6216 O O . GLY A 1 789 ? 37.564 30.674 65.657 1.00 14.07 1528 GLY A O 1
ATOM 6217 N N . THR A 1 790 ? 36.213 29.124 64.682 1.00 12.94 1529 THR A N 1
ATOM 6218 C CA . THR A 1 790 ? 37.208 28.796 63.681 1.00 15.04 1529 THR A CA 1
ATOM 6219 C C . THR A 1 790 ? 37.149 29.841 62.565 1.00 13.70 1529 THR A C 1
ATOM 6220 O O . THR A 1 790 ? 36.059 30.131 62.038 1.00 13.17 1529 THR A O 1
ATOM 6224 N N . THR A 1 791 ? 38.290 30.398 62.228 1.00 16.06 1530 THR A N 1
ATOM 6225 C CA . THR A 1 791 ? 38.345 31.503 61.285 1.00 11.42 1530 THR A CA 1
ATOM 6226 C C . THR A 1 791 ? 37.612 31.157 59.997 1.00 15.38 1530 THR A C 1
ATOM 6227 O O . THR A 1 791 ? 37.762 30.063 59.465 1.00 14.45 1530 THR A O 1
ATOM 6231 N N . TRP A 1 792 ? 36.806 32.099 59.512 1.00 12.88 1531 TRP A N 1
ATOM 6232 C CA . TRP A 1 792 ? 36.090 31.886 58.239 1.00 15.86 1531 TRP A CA 1
ATOM 6233 C C . TRP A 1 792 ? 37.061 32.165 57.103 1.00 14.49 1531 TRP A C 1
ATOM 6234 O O . TRP A 1 792 ? 37.388 33.315 56.795 1.00 15.18 1531 TRP A O 1
ATOM 6245 N N . GLU A 1 793 ? 37.523 31.108 56.435 1.00 15.94 1532 GLU A N 1
ATOM 6246 C CA . GLU A 1 793 ? 38.705 31.264 55.595 1.00 20.36 1532 GLU A CA 1
ATOM 6247 C C . GLU A 1 793 ? 38.542 32.292 54.459 1.00 18.54 1532 GLU A C 1
ATOM 6248 O O . GLU A 1 793 ? 39.483 33.029 54.135 1.00 20.11 1532 GLU A O 1
ATOM 6254 N N . VAL A 1 794 ? 37.359 32.337 53.856 1.00 17.43 1533 VAL A N 1
ATOM 6255 C CA . VAL A 1 794 ? 37.167 33.245 52.697 1.00 13.84 1533 VAL A CA 1
ATOM 6256 C C . VAL A 1 794 ? 36.759 34.651 53.109 1.00 15.64 1533 VAL A C 1
ATOM 6257 O O . VAL A 1 794 ? 36.587 35.512 52.262 1.00 18.73 1533 VAL A O 1
ATOM 6261 N N . SER A 1 795 ? 36.645 34.927 54.411 1.00 14.51 1534 SER A N 1
ATOM 6262 C CA . SER A 1 795 ? 36.293 36.289 54.856 1.00 12.84 1534 SER A CA 1
ATOM 6263 C C . SER A 1 795 ? 37.523 37.203 54.864 1.00 14.94 1534 SER A C 1
ATOM 6264 O O . SER A 1 795 ? 38.600 36.813 55.311 1.00 19.38 1534 SER A O 1
ATOM 6267 N N . PRO A 1 796 ? 37.380 38.435 54.375 1.00 16.33 1535 PRO A N 1
ATOM 6268 C CA . PRO A 1 796 ? 38.489 39.383 54.499 1.00 14.97 1535 PRO A CA 1
ATOM 6269 C C . PRO A 1 796 ? 38.488 39.985 55.900 1.00 14.32 1535 PRO A C 1
ATOM 6270 O O . PRO A 1 796 ? 39.348 40.833 56.217 1.00 16.14 1535 PRO A O 1
ATOM 6274 N N . ILE A 1 797 ? 37.518 39.600 56.726 1.00 13.84 1536 ILE A N 1
ATOM 6275 C CA . ILE A 1 797 ? 37.471 40.150 58.100 1.00 11.45 1536 ILE A CA 1
ATOM 6276 C C . ILE A 1 797 ? 38.333 39.255 58.977 1.00 15.91 1536 ILE A C 1
ATOM 6277 O O . ILE A 1 797 ? 37.852 38.313 59.612 1.00 14.19 1536 ILE A O 1
ATOM 6282 N N . LYS A 1 798 ? 39.639 39.511 58.944 1.00 14.96 1537 LYS A N 1
ATOM 6283 C CA . LYS A 1 798 ? 40.557 38.777 59.809 1.00 16.97 1537 LYS A CA 1
ATOM 6284 C C . LYS A 1 798 ? 41.451 39.796 60.501 1.00 17.05 1537 LYS A C 1
ATOM 6285 O O . LYS A 1 798 ? 42.154 40.561 59.843 1.00 14.86 1537 LYS A O 1
ATOM 6291 N N . ASN A 1 799 ? 41.391 39.814 61.831 1.00 16.12 1538 ASN A N 1
ATOM 6292 C CA . ASN A 1 799 ? 42.156 40.782 62.602 1.00 18.10 1538 ASN A CA 1
ATOM 6293 C C . ASN A 1 799 ? 41.842 42.208 62.136 1.00 17.10 1538 ASN A C 1
ATOM 6294 O O . ASN A 1 799 ? 42.730 43.032 61.875 1.00 20.29 1538 ASN A O 1
ATOM 6299 N N . VAL A 1 800 ? 40.551 42.490 62.009 1.00 13.45 1539 VAL A N 1
ATOM 6300 C CA . VAL A 1 800 ? 40.143 43.784 61.446 1.00 12.65 1539 VAL A CA 1
ATOM 6301 C C . VAL A 1 800 ? 39.363 44.558 62.534 1.00 11.83 1539 VAL A C 1
ATOM 6302 O O . VAL A 1 800 ? 38.590 43.959 63.287 1.00 14.04 1539 VAL A O 1
ATOM 6306 N N . VAL A 1 801 ? 39.617 45.860 62.644 1.00 14.83 1540 VAL A N 1
ATOM 6307 C CA . VAL A 1 801 ? 38.891 46.653 63.637 1.00 13.11 1540 VAL A CA 1
ATOM 6308 C C . VAL A 1 801 ? 37.439 46.805 63.170 1.00 18.31 1540 VAL A C 1
ATOM 6309 O O . VAL A 1 801 ? 37.166 47.167 62.004 1.00 16.17 1540 VAL A O 1
ATOM 6313 N N . TYR A 1 802 ? 36.525 46.551 64.084 1.00 14.93 1541 TYR A N 1
ATOM 6314 C CA . TYR A 1 802 ? 35.109 46.474 63.762 1.00 15.87 1541 TYR A CA 1
ATOM 6315 C C . TYR A 1 802 ? 34.328 47.155 64.892 1.00 12.51 1541 TYR A C 1
ATOM 6316 O O . TYR A 1 802 ? 34.709 47.095 66.076 1.00 13.90 1541 TYR A O 1
ATOM 6325 N N . ILE A 1 803 ? 33.236 47.817 64.536 1.00 13.64 1542 ILE A N 1
ATOM 6326 C CA . ILE A 1 803 ? 32.456 48.475 65.587 1.00 12.34 1542 ILE A CA 1
ATOM 6327 C C . ILE A 1 803 ? 31.386 47.533 66.133 1.00 12.77 1542 ILE A C 1
ATOM 6328 O O . ILE A 1 803 ? 30.503 47.127 65.402 1.00 11.08 1542 ILE A O 1
ATOM 6333 N N . THR A 1 804 ? 31.507 47.217 67.420 1.00 10.24 1543 THR A N 1
ATOM 6334 C CA . THR A 1 804 ? 30.621 46.245 68.073 1.00 9.58 1543 THR A CA 1
ATOM 6335 C C . THR A 1 804 ? 29.739 47.005 69.051 1.00 13.39 1543 THR A C 1
ATOM 6336 O O . THR A 1 804 ? 30.019 48.156 69.374 1.00 14.82 1543 THR A O 1
ATOM 6340 N N . ASN A 1 805 ? 28.665 46.354 69.514 1.00 9.84 1544 ASN A N 1
ATOM 6341 C CA . ASN A 1 805 ? 27.775 46.943 70.521 1.00 10.38 1544 ASN A CA 1
ATOM 6342 C C . ASN A 1 805 ? 27.905 46.148 71.781 1.00 13.86 1544 ASN A C 1
ATOM 6343 O O . ASN A 1 805 ? 27.181 45.170 72.001 1.00 12.09 1544 ASN A O 1
ATOM 6348 N N . THR A 1 806 ? 28.845 46.571 72.615 1.00 12.95 1545 THR A N 1
ATOM 6349 C CA . THR A 1 806 ? 29.326 45.724 73.689 1.00 9.63 1545 THR A CA 1
ATOM 6350 C C . THR A 1 806 ? 29.380 46.424 75.048 1.00 12.46 1545 THR A C 1
ATOM 6351 O O . THR A 1 806 ? 29.698 45.777 76.038 1.00 15.25 1545 THR A O 1
ATOM 6355 N N . ILE A 1 807 ? 29.047 47.722 75.109 1.00 10.09 1546 ILE A N 1
ATOM 6356 C CA . ILE A 1 807 ? 29.173 48.442 76.392 1.00 11.98 1546 ILE A CA 1
ATOM 6357 C C . ILE A 1 807 ? 27.816 48.760 77.002 1.00 16.22 1546 ILE A C 1
ATOM 6358 O O . ILE A 1 807 ? 26.962 49.416 76.378 1.00 14.25 1546 ILE A O 1
ATOM 6363 N N . GLY A 1 808 ? 27.623 48.307 78.237 1.00 12.59 1547 GLY A N 1
ATOM 6364 C CA . GLY A 1 808 ? 26.384 48.573 78.928 1.00 14.43 1547 GLY A CA 1
ATOM 6365 C C . GLY A 1 808 ? 26.048 47.415 79.851 1.00 14.32 1547 GLY A C 1
ATOM 6366 O O . GLY A 1 808 ? 26.948 46.681 80.288 1.00 15.35 1547 GLY A O 1
ATOM 6367 N N . GLY A 1 809 ? 24.755 47.247 80.129 1.00 11.80 1548 GLY A N 1
ATOM 6368 C CA . GLY A 1 809 ? 24.324 46.145 81.002 1.00 15.09 1548 GLY A CA 1
ATOM 6369 C C . GLY A 1 809 ? 23.180 46.499 81.965 1.00 13.14 1548 GLY A C 1
ATOM 6370 O O . GLY A 1 809 ? 22.638 45.621 82.624 1.00 13.87 1548 GLY A O 1
ATOM 6371 N N . GLY A 1 810 ? 22.786 47.780 81.979 1.00 14.04 1549 GLY A N 1
ATOM 6372 C CA . GLY A 1 810 ? 21.629 48.255 82.756 1.00 12.33 1549 GLY A CA 1
ATOM 6373 C C . GLY A 1 810 ? 21.930 48.577 84.204 1.00 14.46 1549 GLY A C 1
ATOM 6374 O O . GLY A 1 810 ? 22.996 48.225 84.737 1.00 14.30 1549 GLY A O 1
ATOM 6375 N N . GLU A 1 811 ? 20.952 49.214 84.869 1.00 15.06 1550 GLU A N 1
ATOM 6376 C CA . GLU A 1 811 ? 21.149 49.727 86.212 1.00 15.41 1550 GLU A CA 1
ATOM 6377 C C . GLU A 1 811 ? 21.205 48.634 87.265 1.00 15.05 1550 GLU A C 1
ATOM 6378 O O . GLU A 1 811 ? 21.785 48.838 88.340 1.00 19.02 1550 GLU A O 1
ATOM 6384 N N . TYR A 1 812 ? 20.578 47.496 86.989 1.00 13.69 1551 TYR A N 1
ATOM 6385 C CA . TYR A 1 812 ? 20.519 46.455 88.032 1.00 14.58 1551 TYR A CA 1
ATOM 6386 C C . TYR A 1 812 ? 21.808 45.647 88.001 1.00 15.95 1551 TYR A C 1
ATOM 6387 O O . TYR A 1 812 ? 22.356 45.336 89.045 1.00 13.78 1551 TYR A O 1
ATOM 6396 N N . GLN A 1 813 ? 22.351 45.398 86.799 1.00 16.74 1552 GLN A N 1
ATOM 6397 C CA . GLN A 1 813 ? 23.718 44.919 86.724 1.00 15.64 1552 GLN A CA 1
ATOM 6398 C C . GLN A 1 813 ? 24.687 45.857 87.450 1.00 16.88 1552 GLN A C 1
ATOM 6399 O O . GLN A 1 813 ? 25.597 45.409 88.152 1.00 16.04 1552 GLN A O 1
ATOM 6405 N N . LYS A 1 814 ? 24.523 47.167 87.268 1.00 15.66 1553 LYS A N 1
ATOM 6406 C CA . LYS A 1 814 ? 25.368 48.118 87.967 1.00 15.54 1553 LYS A CA 1
ATOM 6407 C C . LYS A 1 814 ? 25.181 48.008 89.484 1.00 19.64 1553 LYS A C 1
ATOM 6408 O O . LYS A 1 814 ? 26.151 48.006 90.246 1.00 21.35 1553 LYS A O 1
ATOM 6414 N N . LYS A 1 815 ? 23.925 47.912 89.917 1.00 16.80 1554 LYS A N 1
ATOM 6415 C CA . LYS A 1 815 ? 23.616 47.925 91.350 1.00 17.46 1554 LYS A CA 1
ATOM 6416 C C . LYS A 1 815 ? 24.120 46.669 92.044 1.00 20.96 1554 LYS A C 1
ATOM 6417 O O . LYS A 1 815 ? 24.736 46.749 93.106 1.00 23.35 1554 LYS A O 1
ATOM 6423 N N . TYR A 1 816 ? 23.875 45.518 91.432 1.00 16.01 1555 TYR A N 1
ATOM 6424 C CA . TYR A 1 816 ? 24.094 44.228 92.068 1.00 14.95 1555 TYR A CA 1
ATOM 6425 C C . TYR A 1 816 ? 25.349 43.499 91.618 1.00 15.01 1555 TYR A C 1
ATOM 6426 O O . TYR A 1 816 ? 25.823 42.584 92.286 1.00 13.95 1555 TYR A O 1
ATOM 6435 N N . GLY A 1 817 ? 25.892 43.893 90.475 1.00 14.55 1556 GLY A N 1
ATOM 6436 C CA . GLY A 1 817 ? 27.108 43.250 89.974 1.00 14.83 1556 GLY A CA 1
ATOM 6437 C C . GLY A 1 817 ? 28.204 43.101 91.012 1.00 16.15 1556 GLY A C 1
ATOM 6438 O O . GLY A 1 817 ? 28.715 44.093 91.579 1.00 17.81 1556 GLY A O 1
ATOM 6439 N N . GLY A 1 818 ? 28.581 41.849 91.256 1.00 14.70 1557 GLY A N 1
ATOM 6440 C CA . GLY A 1 818 ? 29.658 41.545 92.222 1.00 16.70 1557 GLY A CA 1
ATOM 6441 C C . GLY A 1 818 ? 29.353 41.823 93.687 1.00 17.63 1557 GLY A C 1
ATOM 6442 O O . GLY A 1 818 ? 30.229 41.633 94.549 1.00 18.52 1557 GLY A O 1
ATOM 6443 N N . GLU A 1 819 ? 28.118 42.243 93.975 1.00 17.05 1558 GLU A N 1
ATOM 6444 C CA . GLU A 1 819 ? 27.788 42.759 95.322 1.00 21.15 1558 GLU A CA 1
ATOM 6445 C C . GLU A 1 819 ? 27.601 41.685 96.388 1.00 20.92 1558 GLU A C 1
ATOM 6446 O O . GLU A 1 819 ? 27.568 41.998 97.587 1.00 19.13 1558 GLU A O 1
ATOM 6452 N N . PHE A 1 820 ? 27.483 40.432 95.973 1.00 15.55 1559 PHE A N 1
ATOM 6453 C CA . PHE A 1 820 ? 27.270 39.350 96.937 1.00 18.63 1559 PHE A CA 1
ATOM 6454 C C . PHE A 1 820 ? 28.560 38.558 97.118 1.00 15.31 1559 PHE A C 1
ATOM 6455 O O . PHE A 1 820 ? 28.602 37.596 97.900 1.00 17.83 1559 PHE A O 1
ATOM 6463 N N . LEU A 1 821 ? 29.624 38.986 96.428 1.00 16.87 1560 LEU A N 1
ATOM 6464 C CA . LEU A 1 821 ? 30.866 38.243 96.487 1.00 17.06 1560 LEU A CA 1
ATOM 6465 C C . LEU A 1 821 ? 31.470 38.276 97.897 1.00 20.94 1560 LEU A C 1
ATOM 6466 O O . LEU A 1 821 ? 32.027 37.289 98.364 1.00 19.45 1560 LEU A O 1
ATOM 6471 N N . ASP A 1 822 ? 31.351 39.405 98.571 1.00 19.87 1561 ASP A N 1
ATOM 6472 C CA . ASP A 1 822 ? 31.815 39.491 99.959 1.00 23.65 1561 ASP A CA 1
ATOM 6473 C C . ASP A 1 822 ? 31.060 38.511 100.864 1.00 19.25 1561 ASP A C 1
ATOM 6474 O O . ASP A 1 822 ? 31.686 37.812 101.688 1.00 26.85 1561 ASP A O 1
ATOM 6479 N N . THR A 1 823 ? 29.727 38.453 100.742 1.00 19.59 1562 THR A N 1
ATOM 6480 C CA . THR A 1 823 ? 28.931 37.557 101.571 1.00 26.02 1562 THR A CA 1
ATOM 6481 C C . THR A 1 823 ? 29.317 36.110 101.287 1.00 25.24 1562 THR A C 1
ATOM 6482 O O . THR A 1 823 ? 29.477 35.284 102.220 1.00 25.21 1562 THR A O 1
ATOM 6486 N N . LEU A 1 824 ? 29.478 35.808 99.999 1.00 21.65 1563 LEU A N 1
ATOM 6487 C CA . LEU A 1 824 ? 29.844 34.475 99.595 1.00 19.35 1563 LEU A CA 1
ATOM 6488 C C . LEU A 1 824 ? 31.171 34.057 100.216 1.00 20.39 1563 LEU A C 1
ATOM 6489 O O . LEU A 1 824 ? 31.262 32.944 100.714 1.00 19.17 1563 LEU A O 1
ATOM 6494 N N . GLN A 1 825 ? 32.196 34.921 100.158 1.00 19.49 1564 GLN A N 1
ATOM 6495 C CA . GLN A 1 825 ? 33.524 34.547 100.660 1.00 22.73 1564 GLN A CA 1
ATOM 6496 C C . GLN A 1 825 ? 33.500 34.402 102.174 1.00 23.43 1564 GLN A C 1
ATOM 6497 O O . GLN A 1 825 ? 34.244 33.618 102.748 1.00 25.09 1564 GLN A O 1
ATOM 6503 N N . LYS A 1 826 ? 32.628 35.160 102.816 1.00 24.02 1565 LYS A N 1
ATOM 6504 C CA . LYS A 1 826 ? 32.548 35.106 104.282 1.00 30.27 1565 LYS A CA 1
ATOM 6505 C C . LYS A 1 826 ? 31.846 33.824 104.733 1.00 24.48 1565 LYS A C 1
ATOM 6506 O O . LYS A 1 826 ? 32.293 33.142 105.656 1.00 28.24 1565 LYS A O 1
ATOM 6512 N N . GLU A 1 827 ? 30.743 33.483 104.065 1.00 21.46 1566 GLU A N 1
ATOM 6513 C CA . GLU A 1 827 ? 29.941 32.350 104.484 1.00 25.91 1566 GLU A CA 1
ATOM 6514 C C . GLU A 1 827 ? 30.471 31.039 103.939 1.00 24.09 1566 GLU A C 1
ATOM 6515 O O . GLU A 1 827 ? 30.387 30.021 104.609 1.00 24.18 1566 GLU A O 1
ATOM 6521 N N . TYR A 1 828 ? 31.002 31.069 102.716 1.00 21.16 1567 TYR A N 1
ATOM 6522 C CA . TYR A 1 828 ? 31.398 29.836 102.029 1.00 21.78 1567 TYR A CA 1
ATOM 6523 C C . TYR A 1 828 ? 32.785 30.015 101.424 1.00 27.06 1567 TYR A C 1
ATOM 6524 O O . TYR A 1 828 ? 32.943 30.000 100.183 1.00 22.22 1567 TYR A O 1
ATOM 6533 N N . PRO A 1 829 ? 33.794 30.216 102.279 1.00 18.49 1568 PRO A N 1
ATOM 6534 C CA . PRO A 1 829 ? 35.131 30.524 101.726 1.00 21.53 1568 PRO A CA 1
ATOM 6535 C C . PRO A 1 829 ? 35.601 29.405 100.805 1.00 21.81 1568 PRO A C 1
ATOM 6536 O O . PRO A 1 829 ? 36.432 29.636 99.920 1.00 22.26 1568 PRO A O 1
ATOM 6540 N N . GLN A 1 830 ? 35.095 28.189 101.031 1.00 22.87 1569 GLN A N 1
ATOM 6541 C CA . GLN A 1 830 ? 35.501 27.061 100.183 1.00 22.99 1569 GLN A CA 1
ATOM 6542 C C . GLN A 1 830 ? 35.233 27.302 98.705 1.00 23.20 1569 GLN A C 1
ATOM 6543 O O . GLN A 1 830 ? 35.910 26.732 97.856 1.00 23.75 1569 GLN A O 1
ATOM 6549 N N . LEU A 1 831 ? 34.274 28.167 98.383 1.00 19.59 1570 LEU A N 1
ATOM 6550 C CA . LEU A 1 831 ? 33.957 28.397 96.990 1.00 18.57 1570 LEU A CA 1
ATOM 6551 C C . LEU A 1 831 ? 35.113 29.077 96.244 1.00 21.77 1570 LEU A C 1
ATOM 6552 O O . LEU A 1 831 ? 35.170 29.033 95.014 1.00 21.31 1570 LEU A O 1
ATOM 6557 N N . PHE A 1 832 ? 35.987 29.735 96.996 1.00 17.48 1571 PHE A N 1
ATOM 6558 C CA . PHE A 1 832 ? 37.012 30.615 96.402 1.00 18.56 1571 PHE A CA 1
ATOM 6559 C C . PHE A 1 832 ? 38.379 29.965 96.308 1.00 25.18 1571 PHE A C 1
ATOM 6560 O O . PHE A 1 832 ? 39.298 30.544 95.747 1.00 25.16 1571 PHE A O 1
ATOM 6568 N N . SER A 1 833 ? 38.483 28.736 96.805 1.00 21.30 1572 SER A N 1
ATOM 6569 C CA . SER A 1 833 ? 39.718 27.963 96.648 1.00 25.75 1572 SER A CA 1
ATOM 6570 C C . SER A 1 833 ? 39.530 26.792 95.672 1.00 26.44 1572 SER A C 1
ATOM 6571 O O . SER A 1 833 ? 40.507 26.118 95.329 1.00 28.60 1572 SER A O 1
ATOM 6574 N N . GLN A 1 834 ? 38.287 26.532 95.245 1.00 22.99 1573 GLN A N 1
ATOM 6575 C CA . GLN A 1 834 ? 38.021 25.443 94.299 1.00 19.18 1573 GLN A CA 1
ATOM 6576 C C . GLN A 1 834 ? 38.723 25.716 92.990 1.00 22.53 1573 GLN A C 1
ATOM 6577 O O . GLN A 1 834 ? 38.600 26.810 92.444 1.00 19.26 1573 GLN A O 1
ATOM 6583 N N . VAL A 1 835 ? 39.388 24.700 92.447 1.00 18.17 1574 VAL A N 1
ATOM 6584 C CA . VAL A 1 835 ? 40.015 24.827 91.113 1.00 16.92 1574 VAL A CA 1
ATOM 6585 C C . VAL A 1 835 ? 39.155 24.171 90.031 1.00 15.76 1574 VAL A C 1
ATOM 6586 O O . VAL A 1 835 ? 38.752 23.016 90.167 1.00 18.85 1574 VAL A O 1
ATOM 6590 N N . TYR A 1 836 ? 38.838 24.924 88.984 1.00 14.37 1575 TYR A N 1
ATOM 6591 C CA . TYR A 1 836 ? 37.914 24.433 87.929 1.00 16.87 1575 TYR A CA 1
ATOM 6592 C C . TYR A 1 836 ? 38.675 23.769 86.782 1.00 15.58 1575 TYR A C 1
ATOM 6593 O O . TYR A 1 836 ? 39.829 24.130 86.530 1.00 18.38 1575 TYR A O 1
ATOM 6602 N N . PRO A 1 837 ? 38.064 22.734 86.158 1.00 15.99 1576 PRO A N 1
ATOM 6603 C CA . PRO A 1 837 ? 38.817 21.862 85.268 1.00 15.56 1576 PRO A CA 1
ATOM 6604 C C . PRO A 1 837 ? 39.231 22.507 83.957 1.00 17.12 1576 PRO A C 1
ATOM 6605 O O . PRO A 1 837 ? 40.296 22.165 83.448 1.00 17.19 1576 PRO A O 1
ATOM 6609 N N . VAL A 1 838 ? 38.434 23.430 83.418 1.00 14.74 1577 VAL A N 1
ATOM 6610 C CA . VAL A 1 838 ? 38.821 24.088 82.163 1.00 15.48 1577 VAL A CA 1
ATOM 6611 C C . VAL A 1 838 ? 39.898 25.149 82.389 1.00 16.04 1577 VAL A C 1
ATOM 6612 O O . VAL A 1 838 ? 41.008 25.064 81.823 1.00 19.11 1577 VAL A O 1
ATOM 6616 N N . THR A 1 839 ? 39.608 26.123 83.262 1.00 14.60 1578 THR A N 1
ATOM 6617 C CA . THR A 1 839 ? 40.583 27.215 83.502 1.00 16.19 1578 THR A CA 1
ATOM 6618 C C . THR A 1 839 ? 41.805 26.713 84.276 1.00 15.41 1578 THR A C 1
ATOM 6619 O O . THR A 1 839 ? 42.880 27.296 84.181 1.00 21.58 1578 THR A O 1
ATOM 6623 N N . GLN A 1 840 ? 41.624 25.638 85.037 1.00 17.05 1579 GLN A N 1
ATOM 6624 C CA . GLN A 1 840 ? 42.672 25.082 85.910 1.00 19.34 1579 GLN A CA 1
ATOM 6625 C C . GLN A 1 840 ? 43.063 26.097 86.987 1.00 30.86 1579 GLN A C 1
ATOM 6626 O O . GLN A 1 840 ? 44.170 26.027 87.520 1.00 21.02 1579 GLN A O 1
ATOM 6632 N N . THR A 1 841 ? 42.168 27.049 87.286 1.00 19.87 1580 THR A N 1
ATOM 6633 C CA . THR A 1 841 ? 42.376 27.977 88.412 1.00 22.64 1580 THR A CA 1
ATOM 6634 C C . THR A 1 841 ? 41.053 28.271 89.157 1.00 20.96 1580 THR A C 1
ATOM 6635 O O . THR A 1 841 ? 40.017 27.673 88.863 1.00 19.25 1580 THR A O 1
ATOM 6639 N N . THR A 1 842 ? 41.100 29.154 90.148 1.00 18.34 1581 THR A N 1
ATOM 6640 C CA . THR A 1 842 ? 39.898 29.503 90.914 1.00 20.77 1581 THR A CA 1
ATOM 6641 C C . THR A 1 842 ? 39.068 30.579 90.200 1.00 17.34 1581 THR A C 1
ATOM 6642 O O . THR A 1 842 ? 39.510 31.184 89.229 1.00 19.39 1581 THR A O 1
ATOM 6646 N N . ILE A 1 843 ? 37.854 30.838 90.676 1.00 16.59 1582 ILE A N 1
ATOM 6647 C CA . ILE A 1 843 ? 37.184 32.048 90.219 1.00 14.01 1582 ILE A CA 1
ATOM 6648 C C . ILE A 1 843 ? 37.906 33.252 90.814 1.00 21.01 1582 ILE A C 1
ATOM 6649 O O . ILE A 1 843 ? 38.722 33.107 91.741 1.00 21.45 1582 ILE A O 1
ATOM 6654 N N . ASP A 1 844 ? 37.605 34.436 90.295 1.00 15.57 1583 ASP A N 1
ATOM 6655 C CA . ASP A 1 844 ? 38.369 35.627 90.676 1.00 23.23 1583 ASP A CA 1
ATOM 6656 C C . ASP A 1 844 ? 37.422 36.755 91.048 1.00 17.58 1583 ASP A C 1
ATOM 6657 O O . ASP A 1 844 ? 36.941 37.495 90.185 1.00 20.31 1583 ASP A O 1
ATOM 6662 N N . PRO A 1 845 ? 37.149 36.891 92.343 1.00 20.73 1584 PRO A N 1
ATOM 6663 C CA . PRO A 1 845 ? 36.204 37.892 92.802 1.00 19.33 1584 PRO A CA 1
ATOM 6664 C C . PRO A 1 845 ? 36.869 39.263 92.999 1.00 21.00 1584 PRO A C 1
ATOM 6665 O O . PRO A 1 845 ? 36.262 40.151 93.576 1.00 21.41 1584 PRO A O 1
ATOM 6669 N N . SER A 1 846 ? 38.108 39.428 92.545 1.00 21.75 1585 SER A N 1
ATOM 6670 C CA . SER A 1 846 ? 38.833 40.681 92.842 1.00 23.83 1585 SER A CA 1
ATOM 6671 C C . SER A 1 846 ? 38.319 41.899 92.054 1.00 29.19 1585 SER A C 1
ATOM 6672 O O . SER A 1 846 ? 38.584 43.037 92.435 1.00 26.16 1585 SER A O 1
ATOM 6675 N N . VAL A 1 847 ? 37.548 41.641 90.991 1.00 19.83 1586 VAL A N 1
ATOM 6676 C CA . VAL A 1 847 ? 36.962 42.669 90.141 1.00 17.07 1586 VAL A CA 1
ATOM 6677 C C . VAL A 1 847 ? 35.445 42.395 90.033 1.00 19.62 1586 VAL A C 1
ATOM 6678 O O . VAL A 1 847 ? 35.030 41.251 89.788 1.00 21.42 1586 VAL A O 1
ATOM 6682 N N . LYS A 1 848 ? 34.625 43.412 90.299 1.00 21.35 1587 LYS A N 1
ATOM 6683 C CA . LYS A 1 848 ? 33.169 43.285 90.168 1.00 18.62 1587 LYS A CA 1
ATOM 6684 C C . LYS A 1 848 ? 32.811 43.732 88.780 1.00 21.76 1587 LYS A C 1
ATOM 6685 O O . LYS A 1 848 ? 33.420 44.687 88.245 1.00 19.61 1587 LYS A O 1
ATOM 6691 N N . ILE A 1 849 ? 31.858 43.035 88.177 1.00 16.10 1588 ILE A N 1
ATOM 6692 C CA . ILE A 1 849 ? 31.424 43.433 86.836 1.00 14.15 1588 ILE A CA 1
ATOM 6693 C C . ILE A 1 849 ? 30.144 44.238 86.987 1.00 18.68 1588 ILE A C 1
ATOM 6694 O O . ILE A 1 849 ? 29.094 43.681 87.322 1.00 15.96 1588 ILE A O 1
ATOM 6699 N N . LYS A 1 850 ? 30.224 45.547 86.770 1.00 17.30 1589 LYS A N 1
ATOM 6700 C CA . LYS A 1 850 ? 29.050 46.414 86.916 1.00 17.72 1589 LYS A CA 1
ATOM 6701 C C . LYS A 1 850 ? 28.611 46.920 85.551 1.00 17.74 1589 LYS A C 1
ATOM 6702 O O . LYS A 1 850 ? 27.503 47.401 85.381 1.00 15.62 1589 LYS A O 1
ATOM 6708 N N . GLU A 1 851 ? 29.504 46.760 84.581 1.00 17.50 1590 GLU A N 1
ATOM 6709 C CA . GLU A 1 851 ? 29.218 47.121 83.225 1.00 19.77 1590 GLU A CA 1
ATOM 6710 C C . GLU A 1 851 ? 30.013 46.228 82.290 1.00 16.43 1590 GLU A C 1
ATOM 6711 O O . GLU A 1 851 ? 31.200 45.980 82.510 1.00 16.27 1590 GLU A O 1
ATOM 6717 N N . TRP A 1 852 ? 29.359 45.764 81.222 1.00 13.03 1591 TRP A N 1
ATOM 6718 C CA . TRP A 1 852 ? 29.981 44.831 80.292 1.00 11.18 1591 TRP A CA 1
ATOM 6719 C C . TRP A 1 852 ? 30.789 45.665 79.271 1.00 13.37 1591 TRP A C 1
ATOM 6720 O O . TRP A 1 852 ? 30.501 46.837 79.082 1.00 14.91 1591 TRP A O 1
ATOM 6731 N N . SER A 1 853 ? 31.827 45.060 78.698 1.00 11.80 1592 SER A N 1
ATOM 6732 C CA . SER A 1 853 ? 32.512 45.612 77.512 1.00 12.75 1592 SER A CA 1
ATOM 6733 C C . SER A 1 853 ? 33.163 44.435 76.794 1.00 13.60 1592 SER A C 1
ATOM 6734 O O . SER A 1 853 ? 33.154 43.299 77.314 1.00 12.72 1592 SER A O 1
ATOM 6737 N N . ALA A 1 854 ? 33.713 44.692 75.595 1.00 13.73 1593 ALA A N 1
ATOM 6738 C CA . ALA A 1 854 ? 34.213 43.618 74.757 1.00 12.86 1593 ALA A CA 1
ATOM 6739 C C . ALA A 1 854 ? 35.170 42.659 75.441 1.00 11.28 1593 ALA A C 1
ATOM 6740 O O . ALA A 1 854 ? 35.218 41.479 75.084 1.00 13.13 1593 ALA A O 1
ATOM 6742 N N . LYS A 1 855 ? 35.935 43.141 76.432 1.00 13.23 1594 LYS A N 1
ATOM 6743 C CA . LYS A 1 855 ? 36.974 42.298 77.010 1.00 12.98 1594 LYS A CA 1
ATOM 6744 C C . LYS A 1 855 ? 36.352 41.111 77.736 1.00 11.57 1594 LYS A C 1
ATOM 6745 O O . LYS A 1 855 ? 37.066 40.151 78.061 1.00 13.23 1594 LYS A O 1
ATOM 6751 N N . TYR A 1 856 ? 35.057 41.206 78.007 1.00 10.92 1595 TYR A N 1
ATOM 6752 C CA . TYR A 1 856 ? 34.367 40.147 78.739 1.00 11.30 1595 TYR A CA 1
ATOM 6753 C C . TYR A 1 856 ? 33.551 39.205 77.850 1.00 12.70 1595 TYR A C 1
ATOM 6754 O O . TYR A 1 856 ? 32.897 38.273 78.358 1.00 9.88 1595 TYR A O 1
ATOM 6763 N N . PHE A 1 857 ? 33.628 39.425 76.533 1.00 10.77 1596 PHE A N 1
ATOM 6764 C CA . PHE A 1 857 ? 32.871 38.664 75.548 1.00 10.60 1596 PHE A CA 1
ATOM 6765 C C . PHE A 1 857 ? 33.809 37.902 74.651 1.00 11.50 1596 PHE A C 1
ATOM 6766 O O . PHE A 1 857 ? 34.937 38.373 74.430 1.00 11.23 1596 PHE A O 1
ATOM 6774 N N . ASN A 1 858 ? 33.346 36.737 74.164 1.00 9.15 1597 ASN A N 1
ATOM 6775 C CA . ASN A 1 858 ? 34.113 35.913 73.198 1.00 9.31 1597 ASN A CA 1
ATOM 6776 C C . ASN A 1 858 ? 33.933 36.464 71.794 1.00 11.48 1597 ASN A C 1
ATOM 6777 O O . ASN A 1 858 ? 34.788 36.242 70.922 1.00 10.85 1597 ASN A O 1
ATOM 6782 N N . GLY A 1 859 ? 32.805 37.149 71.595 1.00 10.06 1598 GLY A N 1
ATOM 6783 C CA . GLY A 1 859 ? 32.450 37.693 70.254 1.00 9.38 1598 GLY A CA 1
ATOM 6784 C C . GLY A 1 859 ? 31.000 38.088 70.149 1.00 10.29 1598 GLY A C 1
ATOM 6785 O O . GLY A 1 859 ? 30.297 38.233 71.158 1.00 9.15 1598 GLY A O 1
ATOM 6786 N N . THR A 1 860 ? 30.528 38.250 68.913 1.00 9.15 1599 THR A N 1
ATOM 6787 C CA . THR A 1 860 ? 29.190 38.745 68.704 1.00 9.12 1599 THR A CA 1
ATOM 6788 C C . THR A 1 860 ? 28.663 38.135 67.403 1.00 10.07 1599 THR A C 1
ATOM 6789 O O . THR A 1 860 ? 29.434 37.703 66.541 1.00 10.97 1599 THR A O 1
ATOM 6793 N N . ASN A 1 861 ? 27.347 38.097 67.256 1.00 6.89 1600 ASN A N 1
ATOM 6794 C CA . ASN A 1 861 ? 26.826 37.816 65.942 1.00 6.78 1600 ASN A CA 1
ATOM 6795 C C . ASN A 1 861 ? 27.224 38.958 65.015 1.00 8.62 1600 ASN A C 1
ATOM 6796 O O . ASN A 1 861 ? 27.446 40.074 65.468 1.00 10.62 1600 ASN A O 1
ATOM 6801 N N . ILE A 1 862 ? 27.293 38.683 63.728 1.00 9.24 1601 ILE A N 1
ATOM 6802 C CA . ILE A 1 862 ? 27.621 39.770 62.778 1.00 10.04 1601 ILE A CA 1
ATOM 6803 C C . ILE A 1 862 ? 26.592 40.887 62.823 1.00 13.41 1601 ILE A C 1
ATOM 6804 O O . ILE A 1 862 ? 25.407 40.638 62.987 1.00 10.97 1601 ILE A O 1
ATOM 6809 N N . LEU A 1 863 ? 27.059 42.126 62.702 1.00 10.32 1602 LEU A N 1
ATOM 6810 C CA . LEU A 1 863 ? 26.212 43.299 62.937 1.00 12.98 1602 LEU A CA 1
ATOM 6811 C C . LEU A 1 863 ? 25.824 44.045 61.659 1.00 12.09 1602 LEU A C 1
ATOM 6812 O O . LEU A 1 863 ? 25.137 45.050 61.740 1.00 13.35 1602 LEU A O 1
ATOM 6817 N N . HIS A 1 864 ? 26.240 43.540 60.504 1.00 10.53 1603 HIS A N 1
ATOM 6818 C CA . HIS A 1 864 ? 25.834 44.102 59.208 1.00 11.79 1603 HIS A CA 1
ATOM 6819 C C . HIS A 1 864 ? 26.377 45.506 58.945 1.00 12.69 1603 HIS A C 1
ATOM 6820 O O . HIS A 1 864 ? 25.867 46.214 58.070 1.00 16.77 1603 HIS A O 1
ATOM 6827 N N . ARG A 1 865 ? 27.437 45.885 59.659 1.00 11.09 1604 ARG A N 1
ATOM 6828 C CA . ARG A 1 865 ? 28.148 47.164 59.371 1.00 9.61 1604 ARG A CA 1
ATOM 6829 C C . ARG A 1 865 ? 29.129 47.113 58.213 1.00 11.11 1604 ARG A C 1
ATOM 6830 O O . ARG A 1 865 ? 29.461 48.164 57.674 1.00 12.91 1604 ARG A O 1
ATOM 6838 N N . GLY A 1 866 ? 29.541 45.910 57.797 1.00 12.48 1605 GLY A N 1
ATOM 6839 C CA . GLY A 1 866 ? 30.484 45.798 56.641 1.00 17.10 1605 GLY A CA 1
ATOM 6840 C C . GLY A 1 866 ? 31.943 45.667 57.068 1.00 16.17 1605 GLY A C 1
ATOM 6841 O O . GLY A 1 866 ? 32.381 46.293 58.039 1.00 17.66 1605 GLY A O 1
ATOM 6842 N N . ALA A 1 867 ? 32.715 44.872 56.323 1.00 14.67 1606 ALA A N 1
ATOM 6843 C CA . ALA A 1 867 ? 34.143 44.690 56.599 1.00 19.43 1606 ALA A CA 1
ATOM 6844 C C . ALA A 1 867 ? 34.898 46.027 56.677 1.00 19.10 1606 ALA A C 1
ATOM 6845 O O . ALA A 1 867 ? 35.841 46.193 57.470 1.00 24.76 1606 ALA A O 1
ATOM 6847 N N . GLY A 1 868 ? 34.483 46.964 55.852 1.00 14.58 1607 GLY A N 1
ATOM 6848 C CA . GLY A 1 868 ? 35.206 48.230 55.711 1.00 16.21 1607 GLY A CA 1
ATOM 6849 C C . GLY A 1 868 ? 34.631 49.429 56.472 1.00 15.52 1607 GLY A C 1
ATOM 6850 O O . GLY A 1 868 ? 34.946 50.597 56.162 1.00 17.59 1607 GLY A O 1
ATOM 6851 N N . TYR A 1 869 ? 33.742 49.134 57.428 1.00 18.88 1608 TYR A N 1
ATOM 6852 C CA . TYR A 1 869 ? 33.023 50.202 58.118 1.00 17.63 1608 TYR A CA 1
ATOM 6853 C C . TYR A 1 869 ? 33.983 51.117 58.855 1.00 15.17 1608 TYR A C 1
ATOM 6854 O O . TYR A 1 869 ? 33.847 52.330 58.823 1.00 16.88 1608 TYR A O 1
ATOM 6863 N N . VAL A 1 870 ? 34.962 50.518 59.503 1.00 13.88 1609 VAL A N 1
ATOM 6864 C CA . VAL A 1 870 ? 35.999 51.304 60.192 1.00 16.59 1609 VAL A CA 1
ATOM 6865 C C . VAL A 1 870 ? 37.010 51.758 59.135 1.00 19.36 1609 VAL A C 1
ATOM 6866 O O . VAL A 1 870 ? 37.580 50.931 58.424 1.00 19.11 1609 VAL A O 1
ATOM 6870 N N . LEU A 1 871 ? 37.198 53.065 58.998 1.00 17.15 1610 LEU A N 1
ATOM 6871 C CA . LEU A 1 871 ? 37.941 53.578 57.817 1.00 13.79 1610 LEU A CA 1
ATOM 6872 C C . LEU A 1 871 ? 39.443 53.374 57.914 1.00 22.46 1610 LEU A C 1
ATOM 6873 O O . LEU A 1 871 ? 40.051 53.610 58.969 1.00 18.05 1610 LEU A O 1
ATOM 6878 N N . ARG A 1 872 ? 40.035 52.981 56.780 1.00 22.86 1611 ARG A N 1
ATOM 6879 C CA . ARG A 1 872 ? 41.460 52.748 56.670 1.00 18.94 1611 ARG A CA 1
ATOM 6880 C C . ARG A 1 872 ? 41.978 53.323 55.341 1.00 27.78 1611 ARG A C 1
ATOM 6881 O O . ARG A 1 872 ? 41.224 53.427 54.357 1.00 23.98 1611 ARG A O 1
ATOM 6889 N N . SER A 1 873 ? 43.260 53.687 55.306 1.00 22.48 1612 SER A N 1
ATOM 6890 C CA . SER A 1 873 ? 43.874 54.173 54.070 1.00 28.77 1612 SER A CA 1
ATOM 6891 C C . SER A 1 873 ? 44.034 52.993 53.132 1.00 30.30 1612 SER A C 1
ATOM 6892 O O . SER A 1 873 ? 43.755 51.854 53.503 1.00 30.88 1612 SER A O 1
ATOM 6895 N N . ASN A 1 874 ? 44.514 53.257 51.924 1.00 37.35 1613 ASN A N 1
ATOM 6896 C CA . ASN A 1 874 ? 44.651 52.180 50.960 1.00 39.42 1613 ASN A CA 1
ATOM 6897 C C . ASN A 1 874 ? 45.697 51.157 51.346 1.00 36.10 1613 ASN A C 1
ATOM 6898 O O . ASN A 1 874 ? 45.566 49.981 51.030 1.00 44.20 1613 ASN A O 1
ATOM 6903 N N . ASP A 1 875 ? 46.727 51.609 52.046 1.00 34.42 1614 ASP A N 1
ATOM 6904 C CA . ASP A 1 875 ? 47.754 50.703 52.530 1.00 35.96 1614 ASP A CA 1
ATOM 6905 C C . ASP A 1 875 ? 47.344 49.918 53.776 1.00 37.48 1614 ASP A C 1
ATOM 6906 O O . ASP A 1 875 ? 48.125 49.107 54.268 1.00 35.47 1614 ASP A O 1
ATOM 6911 N N . GLY A 1 876 ? 46.124 50.135 54.275 1.00 31.64 1615 GLY A N 1
ATOM 6912 C CA . GLY A 1 876 ? 45.608 49.353 55.389 1.00 28.09 1615 GLY A CA 1
ATOM 6913 C C . GLY A 1 876 ? 45.807 49.986 56.762 1.00 28.37 1615 GLY A C 1
ATOM 6914 O O . GLY A 1 876 ? 45.500 49.367 57.799 1.00 29.78 1615 GLY A O 1
ATOM 6915 N N . LYS A 1 877 ? 46.316 51.213 56.782 1.00 26.31 1616 LYS A N 1
ATOM 6916 C CA . LYS A 1 877 ? 46.519 51.891 58.055 1.00 25.23 1616 LYS A CA 1
ATOM 6917 C C . LYS A 1 877 ? 45.209 52.543 58.503 1.00 24.45 1616 LYS A C 1
ATOM 6918 O O . LYS A 1 877 ? 44.562 53.236 57.717 1.00 24.69 1616 LYS A O 1
ATOM 6924 N N . TYR A 1 878 ? 44.809 52.313 59.752 1.00 21.41 1617 TYR A N 1
ATOM 6925 C CA . TYR A 1 878 ? 43.534 52.828 60.267 1.00 17.57 1617 TYR A CA 1
ATOM 6926 C C . TYR A 1 878 ? 43.644 54.303 60.588 1.00 21.97 1617 TYR A C 1
ATOM 6927 O O . TYR A 1 878 ? 44.638 54.746 61.201 1.00 22.77 1617 TYR A O 1
ATOM 6936 N N . TYR A 1 879 ? 42.655 55.089 60.172 1.00 19.16 1618 TYR A N 1
ATOM 6937 C CA . TYR A 1 879 ? 42.632 56.484 60.621 1.00 18.45 1618 TYR A CA 1
ATOM 6938 C C . TYR A 1 879 ? 42.317 56.462 62.119 1.00 20.32 1618 TYR A C 1
ATOM 6939 O O . TYR A 1 879 ? 41.639 55.548 62.639 1.00 18.92 1618 TYR A O 1
ATOM 6948 N N . ASN A 1 880 ? 42.822 57.455 62.830 1.00 22.01 1619 ASN A N 1
ATOM 6949 C CA . ASN A 1 880 ? 42.549 57.497 64.266 1.00 20.22 1619 ASN A CA 1
ATOM 6950 C C . ASN A 1 880 ? 42.813 58.870 64.806 1.00 22.80 1619 ASN A C 1
ATOM 6951 O O . ASN A 1 880 ? 43.634 59.604 64.247 1.00 26.62 1619 ASN A O 1
ATOM 6956 N N . LEU A 1 881 ? 42.112 59.267 65.858 1.00 25.32 1620 LEU A N 1
ATOM 6957 C CA . LEU A 1 881 ? 42.388 60.580 66.448 1.00 30.71 1620 LEU A CA 1
ATOM 6958 C C . LEU A 1 881 ? 43.656 60.540 67.288 1.00 28.57 1620 LEU A C 1
ATOM 6959 O O . LEU A 1 881 ? 44.223 61.595 67.640 1.00 27.08 1620 LEU A O 1
ATOM 6964 N N . GLY A 1 882 ? 44.143 59.335 67.560 1.00 21.55 1621 GLY A N 1
ATOM 6965 C CA . GLY A 1 882 ? 45.329 59.208 68.426 1.00 26.79 1621 GLY A CA 1
ATOM 6966 C C . GLY A 1 882 ? 45.018 58.509 69.727 1.00 30.11 1621 GLY A C 1
ATOM 6967 O O . GLY A 1 882 ? 45.907 58.216 70.518 1.00 30.68 1621 GLY A O 1
ATOM 6968 N N . THR A 1 883 ? 43.739 58.238 69.931 1.00 23.83 1622 THR A N 1
ATOM 6969 C CA . THR A 1 883 ? 43.255 57.625 71.164 1.00 26.58 1622 THR A CA 1
ATOM 6970 C C . THR A 1 883 ? 43.729 56.174 71.338 1.00 24.51 1622 THR A C 1
ATOM 6971 O O . THR A 1 883 ? 44.098 55.758 72.433 1.00 23.20 1622 THR A O 1
ATOM 6975 N N . SER A 1 884 ? 43.679 55.389 70.261 1.00 22.22 1623 SER A N 1
ATOM 6976 C CA . SER A 1 884 ? 43.901 53.937 70.371 1.00 18.83 1623 SER A CA 1
ATOM 6977 C C . SER A 1 884 ? 45.073 53.494 69.499 1.00 20.40 1623 SER A C 1
ATOM 6978 O O . SER A 1 884 ? 45.553 52.369 69.648 1.00 23.77 1623 SER A O 1
ATOM 6981 N N . THR A 1 885 ? 45.441 54.351 68.551 1.00 22.57 1624 THR A N 1
ATOM 6982 C CA . THR A 1 885 ? 46.601 54.143 67.690 1.00 21.65 1624 THR A CA 1
ATOM 6983 C C . THR A 1 885 ? 47.106 55.479 67.102 1.00 23.16 1624 THR A C 1
ATOM 6984 O O . THR A 1 885 ? 46.590 56.544 67.439 1.00 26.16 1624 THR A O 1
ATOM 6988 N N . GLN A 1 886 ? 48.142 55.443 66.276 1.00 24.80 1625 GLN A N 1
ATOM 6989 C CA . GLN A 1 886 ? 48.739 56.658 65.734 1.00 28.24 1625 GLN A CA 1
ATOM 6990 C C . GLN A 1 886 ? 47.703 57.630 65.159 1.00 27.33 1625 GLN A C 1
ATOM 6991 O O . GLN A 1 886 ? 46.858 57.252 64.356 1.00 29.48 1625 GLN A O 1
ATOM 6997 N N . GLN A 1 887 ? 47.796 58.897 65.526 1.00 27.66 1626 GLN A N 1
ATOM 6998 C CA . GLN A 1 887 ? 46.960 59.916 64.913 1.00 25.18 1626 GLN A CA 1
ATOM 6999 C C . GLN A 1 887 ? 47.166 59.971 63.411 1.00 25.41 1626 GLN A C 1
ATOM 7000 O O . GLN A 1 887 ? 48.280 60.179 62.922 1.00 28.29 1626 GLN A O 1
ATOM 7006 N N . PHE A 1 888 ? 46.076 59.850 62.680 1.00 25.97 1627 PHE A N 1
ATOM 7007 C CA . PHE A 1 888 ? 46.150 59.746 61.228 1.00 26.94 1627 PHE A CA 1
ATOM 7008 C C . PHE A 1 888 ? 44.779 59.988 60.618 1.00 26.21 1627 PHE A C 1
ATOM 7009 O O . PHE A 1 888 ? 43.820 59.308 60.954 1.00 25.97 1627 PHE A O 1
ATOM 7017 N N . LEU A 1 889 ? 44.688 60.975 59.727 1.00 26.34 1628 LEU A N 1
ATOM 7018 C CA . LEU A 1 889 ? 43.419 61.268 59.074 1.00 27.12 1628 LEU A CA 1
ATOM 7019 C C . LEU A 1 889 ? 43.615 61.334 57.576 1.00 33.25 1628 LEU A C 1
ATOM 7020 O O . LEU A 1 889 ? 44.717 61.591 57.095 1.00 31.26 1628 LEU A O 1
ATOM 7025 N N . PRO A 1 890 ? 42.523 61.158 56.839 1.00 30.44 1629 PRO A N 1
ATOM 7026 C CA . PRO A 1 890 ? 42.484 61.283 55.398 1.00 30.71 1629 PRO A CA 1
ATOM 7027 C C . PRO A 1 890 ? 43.108 62.637 55.055 1.00 30.21 1629 PRO A C 1
ATOM 7028 O O . PRO A 1 890 ? 42.943 63.605 55.801 1.00 32.30 1629 PRO A O 1
ATOM 7032 N N . SER A 1 891 ? 43.866 62.702 53.967 1.00 40.28 1630 SER A N 1
ATOM 7033 C CA . SER A 1 891 ? 44.523 63.945 53.605 1.00 46.39 1630 SER A CA 1
ATOM 7034 C C . SER A 1 891 ? 43.519 65.099 53.415 1.00 35.40 1630 SER A C 1
ATOM 7035 O O . SER A 1 891 ? 43.899 66.324 53.527 1.00 31.89 1630 SER A O 1
ATOM 7038 N N . GLN A 1 892 ? 42.239 64.712 53.108 1.00 34.19 1631 GLN A N 1
ATOM 7039 C CA . GLN A 1 892 ? 41.269 65.814 52.892 1.00 39.67 1631 GLN A CA 1
ATOM 7040 C C . GLN A 1 892 ? 40.959 66.532 54.230 1.00 28.29 1631 GLN A C 1
ATOM 7041 O O . GLN A 1 892 ? 40.563 67.707 54.250 1.00 31.90 1631 GLN A O 1
ATOM 7047 N N . LEU A 1 893 ? 41.200 65.834 55.325 1.00 31.57 1632 LEU A N 1
ATOM 7048 C CA . LEU A 1 893 ? 40.873 66.356 56.646 1.00 23.38 1632 LEU A CA 1
ATOM 7049 C C . LEU A 1 893 ? 42.080 66.963 57.346 1.00 26.09 1632 LEU A C 1
ATOM 7050 O O . LEU A 1 893 ? 41.935 67.654 58.351 1.00 32.05 1632 LEU A O 1
ATOM 7055 N N . SER A 1 894 ? 43.266 66.770 56.743 1.00 38.80 1633 SER A N 1
ATOM 7056 C CA . SER A 1 894 ? 44.578 67.243 57.320 1.00 46.69 1633 SER A CA 1
ATOM 7057 C C . SER A 1 894 ? 45.208 68.507 56.801 1.00 43.85 1633 SER A C 1
ATOM 7058 O O . SER A 1 894 ? 45.086 68.876 55.610 1.00 25.62 1633 SER A O 1
ATOM 7061 N N . VAL A 1 895 ? 45.964 69.141 57.683 1.00 33.10 1634 VAL A N 1
ATOM 7062 C CA . VAL A 1 895 ? 46.764 70.289 57.319 1.00 44.00 1634 VAL A CA 1
ATOM 7063 C C . VAL A 1 895 ? 47.938 69.793 56.448 1.00 46.01 1634 VAL A C 1
ATOM 7064 O O . VAL A 1 895 ? 48.516 68.742 56.724 1.00 49.40 1634 VAL A O 1
ATOM 7068 N N . GLN A 1 896 ? 48.248 70.490 55.351 1.00 51.81 1635 GLN A N 1
ATOM 7069 C CA . GLN A 1 896 ? 49.365 70.076 54.507 1.00 53.06 1635 GLN A CA 1
ATOM 7070 C C . GLN A 1 896 ? 50.510 71.060 54.619 1.00 53.34 1635 GLN A C 1
ATOM 7071 O O . GLN A 1 896 ? 50.311 72.224 54.988 1.00 54.26 1635 GLN A O 1
ATOM 7077 N N . ASP A 1 897 ? 51.713 70.607 54.277 1.00 52.23 1636 ASP A N 1
ATOM 7078 C CA . ASP A 1 897 ? 52.836 71.528 54.234 1.00 57.68 1636 ASP A CA 1
ATOM 7079 C C . ASP A 1 897 ? 52.696 72.302 52.931 1.00 59.87 1636 ASP A C 1
ATOM 7080 O O . ASP A 1 897 ? 52.733 71.718 51.845 1.00 50.34 1636 ASP A O 1
ATOM 7085 N N . ASN A 1 898 ? 52.496 73.613 53.060 1.00 47.60 1637 ASN A N 1
ATOM 7086 C CA . ASN A 1 898 ? 52.295 74.497 51.914 1.00 61.35 1637 ASN A CA 1
ATOM 7087 C C . ASN A 1 898 ? 53.587 75.039 51.318 1.00 62.41 1637 ASN A C 1
ATOM 7088 O O . ASN A 1 898 ? 53.552 75.742 50.303 1.00 58.47 1637 ASN A O 1
ATOM 7093 N N . GLU A 1 899 ? 54.720 74.741 51.959 1.00 57.78 1638 GLU A N 1
ATOM 7094 C CA . GLU A 1 899 ? 56.021 75.107 51.386 1.00 61.61 1638 GLU A CA 1
ATOM 7095 C C . GLU A 1 899 ? 56.071 74.714 49.909 1.00 67.22 1638 GLU A C 1
ATOM 7096 O O . GLU A 1 899 ? 55.789 73.555 49.555 1.00 53.53 1638 GLU A O 1
ATOM 7102 N N . GLY A 1 900 ? 56.423 75.678 49.055 1.00 55.59 1639 GLY A N 1
ATOM 7103 C CA . GLY A 1 900 ? 56.599 75.414 47.631 1.00 69.33 1639 GLY A CA 1
ATOM 7104 C C . GLY A 1 900 ? 55.308 75.196 46.847 1.00 67.77 1639 GLY A C 1
ATOM 7105 O O . GLY A 1 900 ? 55.335 74.908 45.623 1.00 56.73 1639 GLY A O 1
ATOM 7106 N N . TYR A 1 901 ? 54.178 75.349 47.548 1.00 40.46 1640 TYR A N 1
ATOM 7107 C CA . TYR A 1 901 ? 52.857 75.246 46.924 1.00 49.97 1640 TYR A CA 1
ATOM 7108 C C . TYR A 1 901 ? 52.168 76.609 46.879 1.00 54.13 1640 TYR A C 1
ATOM 7109 O O . TYR A 1 901 ? 52.347 77.436 47.837 1.00 68.56 1640 TYR A O 1
ATOM 7118 N N . GLY A 1 902 ? 51.371 76.835 45.780 1.00 33.52 1641 GLY A N 1
ATOM 7119 C CA . GLY A 1 902 ? 50.679 78.125 45.624 1.00 28.98 1641 GLY A CA 1
ATOM 7120 C C . GLY A 1 902 ? 51.592 79.224 45.107 1.00 29.54 1641 GLY A C 1
ATOM 7121 O O . GLY A 1 902 ? 52.515 78.965 44.331 1.00 25.52 1641 GLY A O 1
ATOM 7122 N N . PHE A 1 903 ? 51.322 80.463 45.515 1.00 24.23 1642 PHE A N 1
ATOM 7123 C CA . PHE A 1 903 ? 52.082 81.600 45.015 1.00 22.11 1642 PHE A CA 1
ATOM 7124 C C . PHE A 1 903 ? 53.460 81.682 45.660 1.00 31.71 1642 PHE A C 1
ATOM 7125 O O . PHE A 1 903 ? 53.586 81.830 46.878 1.00 26.89 1642 PHE A O 1
ATOM 7133 N N . VAL A 1 904 ? 54.492 81.575 44.832 1.00 26.39 1643 VAL A N 1
ATOM 7134 C CA . VAL A 1 904 ? 55.850 81.461 45.336 1.00 27.71 1643 VAL A CA 1
ATOM 7135 C C . VAL A 1 904 ? 56.721 82.466 44.602 1.00 25.91 1643 VAL A C 1
ATOM 7136 O O . VAL A 1 904 ? 56.712 82.540 43.356 1.00 27.21 1643 VAL A O 1
ATOM 7140 N N . LYS A 1 905 ? 57.449 83.274 45.371 1.00 25.77 1644 LYS A N 1
ATOM 7141 C CA . LYS A 1 905 ? 58.371 84.212 44.758 1.00 33.14 1644 LYS A CA 1
ATOM 7142 C C . LYS A 1 905 ? 59.705 83.544 44.492 1.00 39.13 1644 LYS A C 1
ATOM 7143 O O . LYS A 1 905 ? 60.250 82.861 45.357 1.00 37.10 1644 LYS A O 1
ATOM 7149 N N . GLU A 1 906 ? 60.232 83.749 43.292 1.00 29.24 1645 GLU A N 1
ATOM 7150 C CA . GLU A 1 906 ? 61.520 83.204 42.937 1.00 36.45 1645 GLU A CA 1
ATOM 7151 C C . GLU A 1 906 ? 62.208 84.210 42.021 1.00 41.39 1645 GLU A C 1
ATOM 7152 O O . GLU A 1 906 ? 61.750 84.485 40.913 1.00 38.91 1645 GLU A O 1
ATOM 7158 N N . GLY A 1 907 ? 63.288 84.796 42.524 1.00 50.20 1646 GLY A N 1
ATOM 7159 C CA . GLY A 1 907 ? 63.945 85.897 41.841 1.00 42.19 1646 GLY A CA 1
ATOM 7160 C C . GLY A 1 907 ? 63.019 87.094 41.847 1.00 47.86 1646 GLY A C 1
ATOM 7161 O O . GLY A 1 907 ? 62.388 87.404 42.862 1.00 42.15 1646 GLY A O 1
ATOM 7162 N N . ASN A 1 908 ? 62.921 87.761 40.705 1.00 36.65 1647 ASN A N 1
ATOM 7163 C CA . ASN A 1 908 ? 62.053 88.922 40.586 1.00 35.23 1647 ASN A CA 1
ATOM 7164 C C . ASN A 1 908 ? 60.647 88.563 40.117 1.00 35.94 1647 ASN A C 1
ATOM 7165 O O . ASN A 1 908 ? 59.878 89.434 39.742 1.00 35.67 1647 ASN A O 1
ATOM 7170 N N . ASN A 1 909 ? 60.302 87.281 40.156 1.00 31.75 1648 ASN A N 1
ATOM 7171 C CA . ASN A 1 909 ? 59.010 86.858 39.645 1.00 28.41 1648 ASN A CA 1
ATOM 7172 C C . ASN A 1 909 ? 58.194 86.098 40.667 1.00 24.62 1648 ASN A C 1
ATOM 7173 O O . ASN A 1 909 ? 58.750 85.483 41.574 1.00 27.59 1648 ASN A O 1
ATOM 7178 N N . TYR A 1 910 ? 56.873 86.147 40.512 1.00 17.50 1649 TYR A N 1
ATOM 7179 C CA . TYR A 1 910 ? 56.000 85.223 41.219 1.00 20.76 1649 TYR A CA 1
ATOM 7180 C C . TYR A 1 910 ? 55.589 84.097 40.278 1.00 26.44 1649 TYR A C 1
ATOM 7181 O O . TYR A 1 910 ? 55.357 84.334 39.099 1.00 18.24 1649 TYR A O 1
ATOM 7190 N N . HIS A 1 911 ? 55.515 82.887 40.818 1.00 19.71 1650 HIS A N 1
ATOM 7191 C CA . HIS A 1 911 ? 54.982 81.718 40.129 1.00 19.92 1650 HIS A CA 1
ATOM 7192 C C . HIS A 1 911 ? 53.829 81.172 40.953 1.00 25.93 1650 HIS A C 1
ATOM 7193 O O . HIS A 1 911 ? 53.665 81.549 42.107 1.00 23.01 1650 HIS A O 1
ATOM 7200 N N . TYR A 1 912 ? 53.059 80.270 40.363 1.00 19.36 1651 TYR A N 1
ATOM 7201 C CA . TYR A 1 912 ? 52.034 79.535 41.094 1.00 18.74 1651 TYR A CA 1
ATOM 7202 C C . TYR A 1 912 ? 52.233 78.049 40.843 1.00 29.49 1651 TYR A C 1
ATOM 7203 O O . TYR A 1 912 ? 52.273 77.601 39.686 1.00 28.06 1651 TYR A O 1
ATOM 7212 N N . TYR A 1 913 ? 52.386 77.296 41.925 1.00 22.99 1652 TYR A N 1
ATOM 7213 C CA . TYR A 1 913 ? 52.558 75.865 41.833 1.00 20.89 1652 TYR A CA 1
ATOM 7214 C C . TYR A 1 913 ? 51.257 75.166 42.250 1.00 28.86 1652 TYR A C 1
ATOM 7215 O O . TYR A 1 913 ? 50.690 75.448 43.323 1.00 26.40 1652 TYR A O 1
ATOM 7224 N N . ASP A 1 914 ? 50.775 74.279 41.393 1.00 32.64 1653 ASP A N 1
ATOM 7225 C CA . ASP A 1 914 ? 49.494 73.612 41.620 1.00 28.28 1653 ASP A CA 1
ATOM 7226 C C . ASP A 1 914 ? 49.604 72.464 42.623 1.00 36.41 1653 ASP A C 1
ATOM 7227 O O . ASP A 1 914 ? 50.661 72.230 43.217 1.00 31.48 1653 ASP A O 1
ATOM 7232 N N . GLU A 1 915 ? 48.505 71.740 42.801 1.00 38.78 1654 GLU A N 1
ATOM 7233 C CA . GLU A 1 915 ? 48.452 70.699 43.822 1.00 43.12 1654 GLU A CA 1
ATOM 7234 C C . GLU A 1 915 ? 49.518 69.627 43.609 1.00 42.63 1654 GLU A C 1
ATOM 7235 O O . GLU A 1 915 ? 49.891 68.927 44.550 1.00 56.22 1654 GLU A O 1
ATOM 7241 N N . ASN A 1 916 ? 50.020 69.503 42.389 1.00 48.82 1655 ASN A N 1
ATOM 7242 C CA . ASN A 1 916 ? 51.106 68.569 42.127 1.00 50.06 1655 ASN A CA 1
ATOM 7243 C C . ASN A 1 916 ? 52.478 69.227 42.222 1.00 47.49 1655 ASN A C 1
ATOM 7244 O O . ASN A 1 916 ? 53.478 68.651 41.809 1.00 46.68 1655 ASN A O 1
ATOM 7249 N N . LYS A 1 917 ? 52.512 70.441 42.760 1.00 37.62 1656 LYS A N 1
ATOM 7250 C CA . LYS A 1 917 ? 53.747 71.188 42.882 1.00 36.21 1656 LYS A CA 1
ATOM 7251 C C . LYS A 1 917 ? 54.331 71.441 41.496 1.00 37.54 1656 LYS A C 1
ATOM 7252 O O . LYS A 1 917 ? 55.548 71.470 41.321 1.00 38.13 1656 LYS A O 1
ATOM 7258 N N . GLN A 1 918 ? 53.448 71.611 40.516 1.00 30.66 1657 GLN A N 1
ATOM 7259 C CA . GLN A 1 918 ? 53.845 71.865 39.139 1.00 33.67 1657 GLN A CA 1
ATOM 7260 C C . GLN A 1 918 ? 53.607 73.318 38.793 1.00 32.92 1657 GLN A C 1
ATOM 7261 O O . GLN A 1 918 ? 52.550 73.867 39.094 1.00 32.27 1657 GLN A O 1
ATOM 7267 N N . MET A 1 919 ? 54.587 73.951 38.157 1.00 32.65 1658 MET A N 1
ATOM 7268 C CA . MET A 1 919 ? 54.457 75.361 37.845 1.00 24.90 1658 MET A CA 1
ATOM 7269 C C . MET A 1 919 ? 53.349 75.528 36.821 1.00 27.38 1658 MET A C 1
ATOM 7270 O O . MET A 1 919 ? 53.298 74.790 35.831 1.00 31.40 1658 MET A O 1
ATOM 7275 N N . VAL A 1 920 ? 52.469 76.490 37.065 1.00 25.23 1659 VAL A N 1
ATOM 7276 C CA . VAL A 1 920 ? 51.387 76.805 36.134 1.00 23.24 1659 VAL A CA 1
ATOM 7277 C C . VAL A 1 920 ? 51.857 77.809 35.082 1.00 22.60 1659 VAL A C 1
ATOM 7278 O O . VAL A 1 920 ? 52.524 78.790 35.422 1.00 19.36 1659 VAL A O 1
ATOM 7282 N N . LYS A 1 921 ? 51.540 77.560 33.803 1.00 20.50 1660 LYS A N 1
ATOM 7283 C CA . LYS A 1 921 ? 51.933 78.470 32.734 1.00 23.39 1660 LYS A CA 1
ATOM 7284 C C . LYS A 1 921 ? 50.745 78.795 31.848 1.00 20.10 1660 LYS A C 1
ATOM 7285 O O . LYS A 1 921 ? 49.918 77.898 31.579 1.00 29.31 1660 LYS A O 1
ATOM 7291 N N . ASP A 1 922 ? 50.676 80.039 31.374 1.00 20.42 1661 ASP A N 1
ATOM 7292 C CA . ASP A 1 922 ? 49.610 80.482 30.485 1.00 20.43 1661 ASP A CA 1
ATOM 7293 C C . ASP A 1 922 ? 48.246 80.157 31.077 1.00 25.82 1661 ASP A C 1
ATOM 7294 O O . ASP A 1 922 ? 47.486 79.361 30.511 1.00 24.62 1661 ASP A O 1
ATOM 7299 N N . ALA A 1 923 ? 47.928 80.746 32.229 1.00 21.27 1662 ALA A N 1
ATOM 7300 C CA . ALA A 1 923 ? 46.698 80.369 32.935 1.00 22.45 1662 ALA A CA 1
ATOM 7301 C C . ALA A 1 923 ? 46.340 81.503 33.875 1.00 22.90 1662 ALA A C 1
ATOM 7302 O O . ALA A 1 923 ? 47.229 82.156 34.413 1.00 18.82 1662 ALA A O 1
ATOM 7304 N N . PHE A 1 924 ? 45.044 81.735 34.030 1.00 25.89 1663 PHE A N 1
ATOM 7305 C CA . PHE A 1 924 ? 44.514 82.676 35.019 1.00 26.13 1663 PHE A CA 1
ATOM 7306 C C . PHE A 1 924 ? 44.233 81.901 36.304 1.00 19.34 1663 PHE A C 1
ATOM 7307 O O . PHE A 1 924 ? 43.786 80.768 36.273 1.00 21.99 1663 PHE A O 1
ATOM 7315 N N . ILE A 1 925 ? 44.480 82.525 37.447 1.00 20.37 1664 ILE A N 1
ATOM 7316 C CA . ILE A 1 925 ? 44.219 81.881 38.744 1.00 20.88 1664 ILE A CA 1
ATOM 7317 C C . ILE A 1 925 ? 43.560 82.948 39.611 1.00 18.54 1664 ILE A C 1
ATOM 7318 O O . ILE A 1 925 ? 44.060 84.084 39.674 1.00 19.57 1664 ILE A O 1
ATOM 7323 N N . GLN A 1 926 ? 42.481 82.563 40.301 1.00 23.60 1665 GLN A N 1
ATOM 7324 C CA . GLN A 1 926 ? 41.760 83.493 41.169 1.00 23.19 1665 GLN A CA 1
ATOM 7325 C C . GLN A 1 926 ? 42.193 83.266 42.614 1.00 19.99 1665 GLN A C 1
ATOM 7326 O O . GLN A 1 926 ? 42.336 82.123 43.039 1.00 24.50 1665 GLN A O 1
ATOM 7332 N N . ASP A 1 927 ? 42.399 84.343 43.373 1.00 26.61 1666 ASP A N 1
ATOM 7333 C CA . ASP A 1 927 ? 42.644 84.133 44.826 1.00 20.40 1666 ASP A CA 1
ATOM 7334 C C . ASP A 1 927 ? 41.361 84.005 45.624 1.00 37.45 1666 ASP A C 1
ATOM 7335 O O . ASP A 1 927 ? 40.233 84.029 45.080 1.00 29.00 1666 ASP A O 1
ATOM 7340 N N . SER A 1 928 ? 41.535 83.833 46.931 1.00 25.52 1667 SER A N 1
ATOM 7341 C CA . SER A 1 928 ? 40.409 83.524 47.788 1.00 29.66 1667 SER A CA 1
ATOM 7342 C C . SER A 1 928 ? 39.523 84.732 48.042 1.00 18.86 1667 SER A C 1
ATOM 7343 O O . SER A 1 928 ? 38.468 84.592 48.680 1.00 45.11 1667 SER A O 1
ATOM 7346 N N . VAL A 1 929 ? 39.952 85.908 47.603 1.00 32.28 1668 VAL A N 1
ATOM 7347 C CA . VAL A 1 929 ? 39.152 87.107 47.836 1.00 42.46 1668 VAL A CA 1
ATOM 7348 C C . VAL A 1 929 ? 38.647 87.697 46.541 1.00 41.25 1668 VAL A C 1
ATOM 7349 O O . VAL A 1 929 ? 38.145 88.818 46.508 1.00 37.60 1668 VAL A O 1
ATOM 7353 N N . GLY A 1 930 ? 38.796 86.933 45.463 1.00 33.55 1669 GLY A N 1
ATOM 7354 C CA . GLY A 1 930 ? 38.182 87.299 44.195 1.00 26.96 1669 GLY A CA 1
ATOM 7355 C C . GLY A 1 930 ? 39.104 87.973 43.205 1.00 31.93 1669 GLY A C 1
ATOM 7356 O O . GLY A 1 930 ? 38.688 88.296 42.099 1.00 28.04 1669 GLY A O 1
ATOM 7357 N N . ASN A 1 931 ? 40.356 88.197 43.573 1.00 22.22 1670 ASN A N 1
ATOM 7358 C CA . ASN A 1 931 ? 41.298 88.749 42.567 1.00 25.97 1670 ASN A CA 1
ATOM 7359 C C . ASN A 1 931 ? 41.739 87.709 41.556 1.00 23.83 1670 ASN A C 1
ATOM 7360 O O . ASN A 1 931 ? 41.826 86.552 41.866 1.00 23.85 1670 ASN A O 1
ATOM 7365 N N . TRP A 1 932 ? 42.037 88.167 40.348 1.00 20.97 1671 TRP A N 1
ATOM 7366 C CA . TRP A 1 932 ? 42.587 87.313 39.274 1.00 22.68 1671 TRP A CA 1
ATOM 7367 C C . TRP A 1 932 ? 44.024 87.682 38.933 1.00 16.38 1671 TRP A C 1
ATOM 7368 O O . TRP A 1 932 ? 44.421 88.851 38.912 1.00 21.15 1671 TRP A O 1
ATOM 7379 N N . TYR A 1 933 ? 44.818 86.656 38.681 1.00 20.77 1672 TYR A N 1
ATOM 7380 C CA . TYR A 1 933 ? 46.219 86.823 38.306 1.00 17.73 1672 TYR A CA 1
ATOM 7381 C C . TYR A 1 933 ? 46.395 86.004 37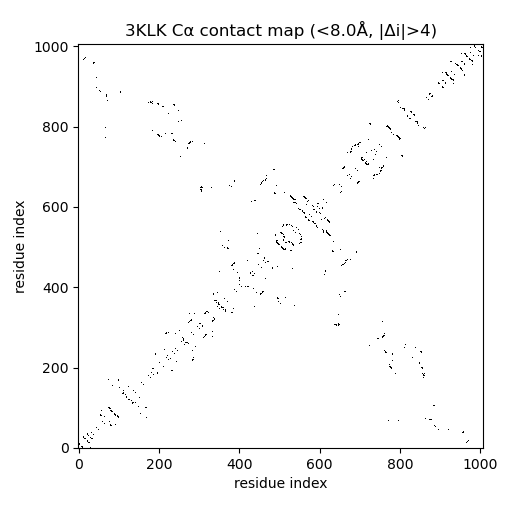.036 1.00 17.19 1672 TYR A C 1
ATOM 7382 O O . TYR A 1 933 ? 45.616 85.069 36.802 1.00 20.69 1672 TYR A O 1
ATOM 7391 N N . TYR A 1 934 ? 47.413 86.337 36.247 1.00 17.62 1673 TYR A N 1
ATOM 7392 C CA . TYR A 1 934 ? 47.732 85.553 35.059 1.00 19.25 1673 TYR A CA 1
ATOM 7393 C C . TYR A 1 934 ? 49.200 85.138 35.126 1.00 14.32 1673 TYR A C 1
ATOM 7394 O O . TYR A 1 934 ? 50.080 85.976 35.296 1.00 16.82 1673 TYR A O 1
ATOM 7403 N N . LEU A 1 935 ? 49.447 83.832 35.028 1.00 19.93 1674 LEU A N 1
ATOM 7404 C CA . LEU A 1 935 ? 50.806 83.339 34.861 1.00 13.70 1674 LEU A CA 1
ATOM 7405 C C . LEU A 1 935 ? 51.097 83.215 33.373 1.00 17.73 1674 LEU A C 1
ATOM 7406 O O . LEU A 1 935 ? 50.337 82.542 32.661 1.00 18.40 1674 LEU A O 1
ATOM 7411 N N . ASP A 1 936 ? 52.180 83.846 32.915 1.00 15.49 1675 ASP A N 1
ATOM 7412 C CA . ASP A 1 936 ? 52.461 83.892 31.473 1.00 16.38 1675 ASP A CA 1
ATOM 7413 C C . ASP A 1 936 ? 53.037 82.564 30.974 1.00 15.36 1675 ASP A C 1
ATOM 7414 O O . ASP A 1 936 ? 53.115 81.582 31.715 1.00 17.71 1675 ASP A O 1
ATOM 7419 N N . LYS A 1 937 ? 53.404 82.514 29.696 1.00 19.05 1676 LYS A N 1
ATOM 7420 C CA . LYS A 1 937 ? 53.803 81.241 29.103 1.00 16.41 1676 LYS A CA 1
ATOM 7421 C C . LYS A 1 937 ? 55.124 80.765 29.668 1.00 25.22 1676 LYS A C 1
ATOM 7422 O O . LYS A 1 937 ? 55.522 79.614 29.462 1.00 27.46 1676 LYS A O 1
ATOM 7428 N N . ASN A 1 938 ? 55.802 81.638 30.411 1.00 19.45 1677 ASN A N 1
ATOM 7429 C CA . ASN A 1 938 ? 56.974 81.180 31.137 1.00 19.36 1677 ASN A CA 1
ATOM 7430 C C . ASN A 1 938 ? 56.689 80.897 32.601 1.00 17.87 1677 ASN A C 1
ATOM 7431 O O . ASN A 1 938 ? 57.595 80.552 33.331 1.00 22.40 1677 ASN A O 1
ATOM 7436 N N . GLY A 1 939 ? 55.448 81.066 33.028 1.00 19.32 1678 GLY A N 1
ATOM 7437 C CA . GLY A 1 939 ? 55.102 80.757 34.425 1.00 21.57 1678 GLY A CA 1
ATOM 7438 C C . GLY A 1 939 ? 55.245 81.978 35.311 1.00 23.06 1678 GLY A C 1
ATOM 7439 O O . GLY A 1 939 ? 54.997 81.908 36.538 1.00 21.77 1678 GLY A O 1
ATOM 7440 N N . ASN A 1 940 ? 55.621 83.101 34.697 1.00 20.56 1679 ASN A N 1
ATOM 7441 C CA . ASN A 1 940 ? 55.798 84.360 35.429 1.00 22.56 1679 ASN A CA 1
ATOM 7442 C C . ASN A 1 940 ? 54.532 85.182 35.562 1.00 17.72 1679 ASN A C 1
ATOM 7443 O O . ASN A 1 940 ? 53.861 85.496 34.560 1.00 17.53 1679 ASN A O 1
ATOM 7448 N N . MET A 1 941 ? 54.212 85.567 36.792 1.00 18.54 1680 MET A N 1
ATOM 7449 C CA . MET A 1 941 ? 53.040 86.396 37.012 1.00 15.72 1680 MET A CA 1
ATOM 7450 C C . MET A 1 941 ? 53.234 87.715 36.258 1.00 15.78 1680 MET A C 1
ATOM 7451 O O . MET A 1 941 ? 54.321 88.287 36.275 1.00 19.37 1680 MET A O 1
ATOM 7456 N N . VAL A 1 942 ? 52.192 88.187 35.577 1.00 15.39 1681 VAL A N 1
ATOM 7457 C CA . VAL A 1 942 ? 52.287 89.457 34.855 1.00 18.32 1681 VAL A CA 1
ATOM 7458 C C . VAL A 1 942 ? 51.832 90.571 35.777 1.00 14.87 1681 VAL A C 1
ATOM 7459 O O . VAL A 1 942 ? 50.784 90.449 36.412 1.00 17.23 1681 VAL A O 1
ATOM 7463 N N . ALA A 1 943 ? 52.603 91.653 35.830 1.00 16.56 1682 ALA A N 1
ATOM 7464 C CA . ALA A 1 943 ? 52.320 92.696 36.795 1.00 18.78 1682 ALA A CA 1
ATOM 7465 C C . ALA A 1 943 ? 52.979 93.992 36.345 1.00 23.58 1682 ALA A C 1
ATOM 7466 O O . ALA A 1 943 ? 53.634 94.676 37.127 1.00 26.47 1682 ALA A O 1
ATOM 7468 N N . ASN A 1 944 ? 52.845 94.306 35.066 1.00 21.38 1683 ASN A N 1
ATOM 7469 C CA . ASN A 1 944 ? 53.606 95.417 34.511 1.00 20.15 1683 ASN A CA 1
ATOM 7470 C C . ASN A 1 944 ? 52.787 96.626 34.115 1.00 19.10 1683 ASN A C 1
ATOM 7471 O O . ASN A 1 944 ? 53.338 97.610 33.597 1.00 23.28 1683 ASN A O 1
ATOM 7476 N N . GLN A 1 945 ? 51.496 96.577 34.358 1.00 19.51 1684 GLN A N 1
ATOM 7477 C CA . GLN A 1 945 ? 50.624 97.730 34.169 1.00 23.43 1684 GLN A CA 1
ATOM 7478 C C . GLN A 1 945 ? 50.680 98.225 32.745 1.00 25.12 1684 GLN A C 1
ATOM 7479 O O . GLN A 1 945 ? 50.862 99.419 32.499 1.00 23.76 1684 GLN A O 1
ATOM 7485 N N . SER A 1 946 ? 50.485 97.299 31.810 1.00 21.28 1685 SER A N 1
ATOM 7486 C CA . SER A 1 946 ? 50.653 97.605 30.396 1.00 23.92 1685 SER A CA 1
ATOM 7487 C C . SER A 1 946 ? 49.691 96.714 29.658 1.00 22.41 1685 SER A C 1
ATOM 7488 O O . SER A 1 946 ? 49.578 95.530 29.968 1.00 24.57 1685 SER A O 1
ATOM 7491 N N . PRO A 1 947 ? 48.964 97.277 28.683 1.00 24.28 1686 PRO A N 1
ATOM 7492 C CA . PRO A 1 947 ? 47.971 96.439 28.014 1.00 21.43 1686 PRO A CA 1
ATOM 7493 C C . PRO A 1 947 ? 48.658 95.233 27.372 1.00 19.71 1686 PRO A C 1
ATOM 7494 O O . PRO A 1 947 ? 49.702 95.395 26.701 1.00 21.50 1686 PRO A O 1
ATOM 7498 N N . VAL A 1 948 ? 48.079 94.052 27.553 1.00 18.08 1687 VAL A N 1
ATOM 7499 C CA . VAL A 1 948 ? 48.680 92.841 27.030 1.00 20.27 1687 VAL A CA 1
ATOM 7500 C C . VAL A 1 948 ? 47.648 91.907 26.396 1.00 18.94 1687 VAL A C 1
ATOM 7501 O O . VAL A 1 948 ? 46.554 91.674 26.916 1.00 19.86 1687 VAL A O 1
ATOM 7505 N N . GLU A 1 949 ? 48.014 91.337 25.252 1.00 20.09 1688 GLU A N 1
ATOM 7506 C CA . GLU A 1 949 ? 47.099 90.448 24.546 1.00 16.48 1688 GLU A CA 1
ATOM 7507 C C . GLU A 1 949 ? 47.168 89.028 25.067 1.00 19.65 1688 GLU A C 1
ATOM 7508 O O . GLU A 1 949 ? 48.244 88.425 25.084 1.00 22.25 1688 GLU A O 1
ATOM 7514 N N . ILE A 1 950 ? 46.033 88.476 25.476 1.00 16.81 1689 ILE A N 1
ATOM 7515 C CA . ILE A 1 950 ? 46.005 87.095 25.943 1.00 13.73 1689 ILE A CA 1
ATOM 7516 C C . ILE A 1 950 ? 44.798 86.358 25.408 1.00 21.33 1689 ILE A C 1
ATOM 7517 O O . ILE A 1 950 ? 43.678 86.880 25.404 1.00 22.45 1689 ILE A O 1
ATOM 7522 N N . SER A 1 951 ? 45.003 85.126 24.979 1.00 27.51 1690 SER A N 1
ATOM 7523 C CA . SER A 1 951 ? 43.831 84.296 24.721 1.00 30.56 1690 SER A CA 1
ATOM 7524 C C . SER A 1 951 ? 43.487 83.442 25.927 1.00 39.96 1690 SER A C 1
ATOM 7525 O O . SER A 1 951 ? 44.332 82.710 26.428 1.00 44.47 1690 SER A O 1
ATOM 7528 N N . SER A 1 952 ? 42.242 83.510 26.373 1.00 47.95 1691 SER A N 1
ATOM 7529 C CA . SER A 1 952 ? 41.764 82.700 27.481 1.00 51.35 1691 SER A CA 1
ATOM 7530 C C . SER A 1 952 ? 41.004 81.505 26.922 1.00 49.00 1691 SER A C 1
ATOM 7531 O O . SER A 1 952 ? 40.773 80.529 27.608 1.00 52.79 1691 SER A O 1
ATOM 7534 N N . ASN A 1 953 ? 40.618 81.607 25.660 1.00 59.44 1692 ASN A N 1
ATOM 7535 C CA . ASN A 1 953 ? 39.738 80.630 25.023 1.00 72.37 1692 ASN A CA 1
ATOM 7536 C C . ASN A 1 953 ? 39.647 80.856 23.509 1.00 60.04 1692 ASN A C 1
ATOM 7537 O O . ASN A 1 953 ? 40.033 80.000 22.742 1.00 71.13 1692 ASN A O 1
ATOM 7542 N N . GLY A 1 954 ? 39.163 82.018 23.088 1.00 63.01 1693 GLY A N 1
ATOM 7543 C CA . GLY A 1 954 ? 39.077 82.349 21.666 1.00 61.07 1693 GLY A CA 1
ATOM 7544 C C . GLY A 1 954 ? 40.039 83.408 21.142 1.00 58.17 1693 GLY A C 1
ATOM 7545 O O . GLY A 1 954 ? 41.233 83.345 21.377 1.00 52.00 1693 GLY A O 1
ATOM 7546 N N . ALA A 1 955 ? 39.506 84.394 20.432 1.00 44.66 1694 ALA A N 1
ATOM 7547 C CA . ALA A 1 955 ? 40.281 85.545 20.004 1.00 53.22 1694 ALA A CA 1
ATOM 7548 C C . ALA A 1 955 ? 40.892 86.182 21.241 1.00 48.54 1694 ALA A C 1
ATOM 7549 O O . ALA A 1 955 ? 40.361 86.046 22.319 1.00 44.77 1694 ALA A O 1
ATOM 7551 N N . SER A 1 956 ? 42.011 86.861 21.073 1.00 36.86 1695 SER A N 1
ATOM 7552 C CA . SER A 1 956 ? 42.705 87.440 22.209 1.00 32.84 1695 SER A CA 1
ATOM 7553 C C . SER A 1 956 ? 41.917 88.597 22.772 1.00 43.63 1695 SER A C 1
ATOM 7554 O O . SER A 1 956 ? 41.195 89.284 22.044 1.00 34.77 1695 SER A O 1
ATOM 7557 N N . GLY A 1 957 ? 42.065 88.820 24.071 1.00 28.51 1696 GLY A N 1
ATOM 7558 C CA . GLY A 1 957 ? 41.515 90.006 24.706 1.00 19.19 1696 GLY A CA 1
ATOM 7559 C C . GLY A 1 957 ? 42.680 90.839 25.209 1.00 21.03 1696 GLY A C 1
ATOM 7560 O O . GLY A 1 957 ? 43.797 90.317 25.354 1.00 21.22 1696 GLY A O 1
ATOM 7561 N N . THR A 1 958 ? 42.436 92.126 25.486 1.00 17.84 1697 THR A N 1
ATOM 7562 C CA . THR A 1 958 ? 43.482 93.021 25.940 1.00 14.20 1697 THR A CA 1
ATOM 7563 C C . THR A 1 958 ? 43.320 93.206 27.452 1.00 19.84 1697 THR A C 1
ATOM 7564 O O . THR A 1 958 ? 42.268 93.667 27.912 1.00 17.46 1697 THR A O 1
ATOM 7568 N N . TYR A 1 959 ? 44.367 92.850 28.192 1.00 17.55 1698 TYR A N 1
ATOM 7569 C CA . TYR A 1 959 ? 44.268 92.805 29.667 1.00 16.67 1698 TYR A CA 1
ATOM 7570 C C . TYR A 1 959 ? 45.254 93.802 30.231 1.00 14.60 1698 TYR A C 1
ATOM 7571 O O . TYR A 1 959 ? 46.173 94.244 29.563 1.00 14.72 1698 TYR A O 1
ATOM 7580 N N . LEU A 1 960 ? 45.092 94.153 31.509 1.00 15.17 1699 LEU A N 1
ATOM 7581 C CA . LEU A 1 960 ? 46.089 95.024 32.115 1.00 16.29 1699 LEU A CA 1
ATOM 7582 C C . LEU A 1 960 ? 46.183 94.574 33.600 1.00 15.16 1699 LEU A C 1
ATOM 7583 O O . LEU A 1 960 ? 45.164 94.357 34.261 1.00 18.27 1699 LEU A O 1
ATOM 7588 N N . PHE A 1 961 ? 47.413 94.359 34.041 1.00 14.28 1700 PHE A N 1
ATOM 7589 C CA . PHE A 1 961 ? 47.662 93.862 35.398 1.00 17.86 1700 PHE A CA 1
ATOM 7590 C C . PHE A 1 961 ? 48.415 94.938 36.195 1.00 14.34 1700 PHE A C 1
ATOM 7591 O O . PHE A 1 961 ? 49.389 95.520 35.739 1.00 16.86 1700 PHE A O 1
ATOM 7599 N N . LEU A 1 962 ? 47.893 95.238 37.374 1.00 15.84 1701 LEU A N 1
ATOM 7600 C CA . LEU A 1 962 ? 48.505 96.247 38.216 1.00 18.65 1701 LEU A CA 1
ATOM 7601 C C . LEU A 1 962 ? 49.822 95.700 38.729 1.00 19.56 1701 LEU A C 1
ATOM 7602 O O . LEU A 1 962 ? 50.096 94.524 38.575 1.00 20.17 1701 LEU A O 1
ATOM 7607 N N . ASN A 1 963 ? 50.623 96.551 39.363 1.00 19.14 1702 ASN A N 1
ATOM 7608 C CA . ASN A 1 963 ? 51.899 96.112 39.875 1.00 21.42 1702 ASN A CA 1
ATOM 7609 C C . ASN A 1 963 ? 51.810 95.045 40.945 1.00 20.48 1702 ASN A C 1
ATOM 7610 O O . ASN A 1 963 ? 52.810 94.393 41.230 1.00 20.97 1702 ASN A O 1
ATOM 7615 N N . ASN A 1 964 ? 50.636 94.864 41.540 1.00 16.72 1703 ASN A N 1
ATOM 7616 C CA . ASN A 1 964 ? 50.485 93.809 42.540 1.00 17.82 1703 ASN A CA 1
ATOM 7617 C C . ASN A 1 964 ? 50.027 92.520 41.870 1.00 24.74 1703 ASN A C 1
ATOM 7618 O O . ASN A 1 964 ? 49.624 91.537 42.524 1.00 19.98 1703 ASN A O 1
ATOM 7623 N N . GLY A 1 965 ? 50.096 92.534 40.543 1.00 22.81 1704 GLY A N 1
ATOM 7624 C CA . GLY A 1 965 ? 49.676 91.379 39.777 1.00 19.77 1704 GLY A CA 1
ATOM 7625 C C . GLY A 1 965 ? 48.198 91.239 39.508 1.00 22.83 1704 GLY A C 1
ATOM 7626 O O . GLY A 1 965 ? 47.808 90.369 38.721 1.00 18.28 1704 GLY A O 1
ATOM 7627 N N . THR A 1 966 ? 47.344 92.023 40.172 1.00 14.06 1705 THR A N 1
ATOM 7628 C CA . THR A 1 966 ? 45.918 91.794 39.989 1.00 16.78 1705 THR A CA 1
ATOM 7629 C C . THR A 1 966 ? 45.471 92.292 38.597 1.00 13.18 1705 THR A C 1
ATOM 7630 O O . THR A 1 966 ? 45.924 93.341 38.126 1.00 18.01 1705 THR A O 1
ATOM 7634 N N . SER A 1 967 ? 44.585 91.511 37.965 1.00 19.00 1706 SER A N 1
ATOM 7635 C CA . SER A 1 967 ? 43.999 91.908 36.671 1.00 20.02 1706 SER A CA 1
ATOM 7636 C C . SER A 1 967 ? 43.018 93.019 36.947 1.00 16.94 1706 SER A C 1
ATOM 7637 O O . SER A 1 967 ? 42.090 92.819 37.760 1.00 21.31 1706 SER A O 1
ATOM 7640 N N . PHE A 1 968 ? 43.220 94.164 36.298 1.00 18.66 1707 PHE A N 1
ATOM 7641 C CA . PHE A 1 968 ? 42.355 95.337 36.422 1.00 18.81 1707 PHE A CA 1
ATOM 7642 C C . PHE A 1 968 ? 41.039 95.063 35.684 1.00 23.47 1707 PHE A C 1
ATOM 7643 O O . PHE A 1 968 ? 41.034 94.759 34.491 1.00 20.13 1707 PHE A O 1
ATOM 7651 N N . ARG A 1 969 ? 39.923 95.150 36.375 1.00 20.46 1708 ARG A N 1
ATOM 7652 C CA . ARG A 1 969 ? 38.636 94.897 35.734 1.00 18.62 1708 ARG A CA 1
ATOM 7653 C C . ARG A 1 969 ? 37.539 95.831 36.270 1.00 25.35 1708 ARG A C 1
ATOM 7654 O O . ARG A 1 969 ? 37.578 96.256 37.436 1.00 24.07 1708 ARG A O 1
ATOM 7662 N N . SER A 1 970 ? 36.583 96.147 35.399 1.00 18.50 1709 SER A N 1
ATOM 7663 C CA . SER A 1 970 ? 35.457 97.022 35.706 1.00 21.79 1709 SER A CA 1
ATOM 7664 C C . SER A 1 970 ? 35.935 98.398 36.148 1.00 21.55 1709 SER A C 1
ATOM 7665 O O . SER A 1 970 ? 35.557 98.878 37.216 1.00 20.67 1709 SER A O 1
ATOM 7668 N N . GLY A 1 971 ? 36.759 99.036 35.333 1.00 20.81 1710 GLY A N 1
ATOM 7669 C CA . GLY A 1 971 ? 37.237 100.345 35.710 1.00 20.40 1710 GLY A CA 1
ATOM 7670 C C . GLY A 1 971 ? 37.887 101.025 34.531 1.00 23.53 1710 GLY A C 1
ATOM 7671 O O . GLY A 1 971 ? 38.179 100.373 33.519 1.00 18.51 1710 GLY A O 1
ATOM 7672 N N . LEU A 1 972 ? 38.090 102.336 34.681 1.00 20.09 1711 LEU A N 1
ATOM 7673 C CA . LEU A 1 972 ? 38.807 103.183 33.713 1.00 18.06 1711 LEU A CA 1
ATOM 7674 C C . LEU A 1 972 ? 40.300 103.329 33.985 1.00 19.95 1711 LEU A C 1
ATOM 7675 O O . LEU A 1 972 ? 40.757 103.277 35.155 1.00 18.06 1711 LEU A O 1
ATOM 7680 N N . VAL A 1 973 ? 41.062 103.516 32.897 1.00 15.97 1712 VAL A N 1
ATOM 7681 C CA . VAL A 1 973 ? 42.479 103.847 32.980 1.00 16.45 1712 VAL A CA 1
ATOM 7682 C C . VAL A 1 973 ? 42.620 105.118 32.205 1.00 17.90 1712 VAL A C 1
ATOM 7683 O O . VAL A 1 973 ? 42.363 105.141 30.993 1.00 17.15 1712 VAL A O 1
ATOM 7687 N N . LYS A 1 974 ? 42.991 106.199 32.886 1.00 19.15 1713 LYS A N 1
ATOM 7688 C CA . LYS A 1 974 ? 43.212 107.469 32.200 1.00 21.27 1713 LYS A CA 1
ATOM 7689 C C . LYS A 1 974 ? 44.711 107.706 31.987 1.00 20.85 1713 LYS A C 1
ATOM 7690 O O . LYS A 1 974 ? 45.500 107.747 32.941 1.00 24.01 1713 LYS A O 1
ATOM 7696 N N . THR A 1 975 ? 45.100 107.827 30.716 1.00 21.76 1714 THR A N 1
ATOM 7697 C CA . THR A 1 975 ? 46.494 108.092 30.347 1.00 20.15 1714 THR A CA 1
ATOM 7698 C C . THR A 1 975 ? 46.573 109.398 29.583 1.00 19.61 1714 THR A C 1
ATOM 7699 O O . THR A 1 975 ? 45.554 109.921 29.096 1.00 20.65 1714 THR A O 1
ATOM 7703 N N . ASP A 1 976 ? 47.780 109.961 29.455 1.00 18.90 1715 ASP A N 1
ATOM 7704 C CA . ASP A 1 976 ? 47.934 111.151 28.675 1.00 21.73 1715 ASP A CA 1
ATOM 7705 C C . ASP A 1 976 ? 47.467 110.961 27.233 1.00 18.92 1715 ASP A C 1
ATOM 7706 O O . ASP A 1 976 ? 47.172 111.935 26.561 1.00 25.56 1715 ASP A O 1
ATOM 7711 N N . ALA A 1 977 ? 47.445 109.730 26.749 1.00 21.78 1716 ALA A N 1
ATOM 7712 C CA . ALA A 1 977 ? 47.047 109.496 25.348 1.00 24.96 1716 ALA A CA 1
ATOM 7713 C C . ALA A 1 977 ? 45.565 109.112 25.170 1.00 25.52 1716 ALA A C 1
ATOM 7714 O O . ALA A 1 977 ? 45.091 108.907 24.059 1.00 21.56 1716 ALA A O 1
ATOM 7716 N N . GLY A 1 978 ? 44.823 109.055 26.259 1.00 17.83 1717 GLY A N 1
ATOM 7717 C CA . GLY A 1 978 ? 43.411 108.637 26.203 1.00 17.75 1717 GLY A CA 1
ATOM 7718 C C . GLY A 1 978 ? 42.987 107.863 27.453 1.00 20.85 1717 GLY A C 1
ATOM 7719 O O . GLY A 1 978 ? 43.832 107.460 28.276 1.00 16.55 1717 GLY A O 1
ATOM 7720 N N . THR A 1 979 ? 41.678 107.634 27.582 1.00 18.16 1718 THR A N 1
ATOM 7721 C CA . THR A 1 979 ? 41.111 106.867 28.717 1.00 14.23 1718 THR A CA 1
ATOM 7722 C C . THR A 1 979 ? 40.495 105.618 28.157 1.00 19.89 1718 THR A C 1
ATOM 7723 O O . THR A 1 979 ? 39.837 105.691 27.101 1.00 17.88 1718 THR A O 1
ATOM 7727 N N . TYR A 1 980 ? 40.709 104.481 28.836 1.00 13.61 1719 TYR A N 1
ATOM 7728 C CA . TYR A 1 980 ? 40.245 103.187 28.369 1.00 16.58 1719 TYR A CA 1
ATOM 7729 C C . TYR A 1 980 ? 39.408 102.549 29.459 1.00 19.95 1719 TYR A C 1
ATOM 7730 O O . TYR A 1 980 ? 39.520 102.923 30.620 1.00 18.33 1719 TYR A O 1
ATOM 7739 N N . TYR A 1 981 ? 38.574 101.592 29.076 1.00 14.25 1720 TYR A N 1
ATOM 7740 C CA . TYR A 1 981 ? 37.709 100.898 30.019 1.00 18.40 1720 TYR A CA 1
ATOM 7741 C C . TYR A 1 981 ? 37.912 99.406 29.893 1.00 20.61 1720 TYR A C 1
ATOM 7742 O O . TYR A 1 981 ? 37.829 98.852 28.789 1.00 15.44 1720 TYR A O 1
ATOM 7751 N N . TYR A 1 982 ? 38.143 98.743 31.031 1.00 16.33 1721 TYR A N 1
ATOM 7752 C CA . TYR A 1 982 ? 38.286 97.301 31.071 1.00 16.73 1721 TYR A CA 1
ATOM 7753 C C . TYR A 1 982 ? 37.052 96.684 31.743 1.00 23.82 1721 TYR A C 1
ATOM 7754 O O . TYR A 1 982 ? 36.645 97.136 32.824 1.00 21.22 1721 TYR A O 1
ATOM 7763 N N . ASP A 1 983 ? 36.470 95.652 31.126 1.00 19.33 1722 ASP A N 1
ATOM 7764 C CA . ASP A 1 983 ? 35.193 95.163 31.570 1.00 14.97 1722 ASP A CA 1
ATOM 7765 C C . ASP A 1 983 ? 35.376 94.148 32.726 1.00 18.22 1722 ASP A C 1
ATOM 7766 O O . ASP A 1 983 ? 36.500 93.956 33.201 1.00 20.98 1722 ASP A O 1
ATOM 7771 N N . GLY A 1 984 ? 34.280 93.497 33.133 1.00 27.67 1723 GLY A N 1
ATOM 7772 C CA . GLY A 1 984 ? 34.276 92.569 34.250 1.00 27.63 1723 GLY A CA 1
ATOM 7773 C C . GLY A 1 984 ? 35.092 91.310 34.058 1.00 30.58 1723 GLY A C 1
ATOM 7774 O O . GLY A 1 984 ? 35.372 90.589 35.024 1.00 27.43 1723 GLY A O 1
ATOM 7775 N N . ASP A 1 985 ? 35.471 91.022 32.818 1.00 22.98 1724 ASP A N 1
ATOM 7776 C CA . ASP A 1 985 ? 36.393 89.921 32.551 1.00 26.87 1724 ASP A CA 1
ATOM 7777 C C . ASP A 1 985 ? 37.822 90.364 32.469 1.00 19.03 1724 ASP A C 1
ATOM 7778 O O . ASP A 1 985 ? 38.731 89.560 32.242 1.00 24.97 1724 ASP A O 1
ATOM 7783 N N . GLY A 1 986 ? 38.047 91.656 32.655 1.00 19.68 1725 GLY A N 1
ATOM 7784 C CA . GLY A 1 986 ? 39.384 92.220 32.601 1.00 15.57 1725 GLY A CA 1
ATOM 7785 C C . GLY A 1 986 ? 39.807 92.588 31.173 1.00 14.26 1725 GLY A C 1
ATOM 7786 O O . GLY A 1 986 ? 40.966 92.932 30.919 1.00 17.35 1725 GLY A O 1
ATOM 7787 N N . ARG A 1 987 ? 38.845 92.528 30.254 1.00 17.94 1726 ARG A N 1
ATOM 7788 C CA . ARG A 1 987 ? 39.187 92.806 28.848 1.00 18.36 1726 ARG A CA 1
ATOM 7789 C C . ARG A 1 987 ? 38.793 94.221 28.403 1.00 17.78 1726 ARG A C 1
ATOM 7790 O O . ARG A 1 987 ? 37.659 94.670 28.667 1.00 19.74 1726 ARG A O 1
ATOM 7798 N N . MET A 1 988 ? 39.717 94.886 27.712 1.00 15.39 1727 MET A N 1
ATOM 7799 C CA . MET A 1 988 ? 39.476 96.225 27.215 1.00 12.49 1727 MET A CA 1
ATOM 7800 C C . MET A 1 988 ? 38.221 96.210 26.327 1.00 17.07 1727 MET A C 1
ATOM 7801 O O . MET A 1 988 ? 37.994 95.278 25.559 1.00 18.34 1727 MET A O 1
ATOM 7806 N N . VAL A 1 989 ? 37.399 97.240 26.431 1.00 17.46 1728 VAL A N 1
ATOM 7807 C CA . VAL A 1 989 ? 36.203 97.308 25.604 1.00 16.83 1728 VAL A CA 1
ATOM 7808 C C . VAL A 1 989 ? 36.459 98.262 24.422 1.00 16.77 1728 VAL A C 1
ATOM 7809 O O . VAL A 1 989 ? 36.935 99.368 24.615 1.00 15.32 1728 VAL A O 1
ATOM 7813 N N . ARG A 1 990 ? 36.112 97.828 23.208 1.00 18.75 1729 ARG A N 1
ATOM 7814 C CA . ARG A 1 990 ? 36.245 98.703 22.047 1.00 21.48 1729 ARG A CA 1
ATOM 7815 C C . ARG A 1 990 ? 34.946 98.791 21.266 1.00 16.40 1729 ARG A C 1
ATOM 7816 O O . ARG A 1 990 ? 34.192 97.835 21.198 1.00 18.57 1729 ARG A O 1
ATOM 7824 N N . ASN A 1 991 ? 34.718 99.951 20.659 1.00 18.28 1730 ASN A N 1
ATOM 7825 C CA . ASN A 1 991 ? 33.682 100.134 19.653 1.00 21.24 1730 ASN A CA 1
ATOM 7826 C C . ASN A 1 991 ? 32.282 99.809 20.189 1.00 27.21 1730 ASN A C 1
ATOM 7827 O O . ASN A 1 991 ? 31.550 99.074 19.571 1.00 22.13 1730 ASN A O 1
ATOM 7832 N N . GLN A 1 992 ? 31.914 100.344 21.347 1.00 22.48 1731 GLN A N 1
ATOM 7833 C CA . GLN A 1 992 ? 30.581 100.064 21.892 1.00 25.13 1731 GLN A CA 1
ATOM 7834 C C . GLN A 1 992 ? 30.279 100.928 23.089 1.00 27.79 1731 GLN A C 1
ATOM 7835 O O . GLN A 1 992 ? 31.157 101.602 23.627 1.00 24.50 1731 GLN A O 1
ATOM 7841 N N . THR A 1 993 ? 29.013 100.921 23.487 1.00 29.31 1732 THR A N 1
ATOM 7842 C CA . THR A 1 993 ? 28.619 101.674 24.643 1.00 30.43 1732 THR A CA 1
ATOM 7843 C C . THR A 1 993 ? 28.369 100.685 25.749 1.00 29.83 1732 THR A C 1
ATOM 7844 O O . THR A 1 993 ? 27.742 99.635 25.533 1.00 33.21 1732 THR A O 1
ATOM 7848 N N . VAL A 1 994 ? 28.883 100.977 26.935 1.00 28.31 1733 VAL A N 1
ATOM 7849 C CA . VAL A 1 994 ? 28.603 100.083 28.063 1.00 35.68 1733 VAL A CA 1
ATOM 7850 C C . VAL A 1 994 ? 28.178 100.790 29.346 1.00 46.05 1733 VAL A C 1
ATOM 7851 O O . VAL A 1 994 ? 28.414 101.991 29.515 1.00 37.87 1733 VAL A O 1
ATOM 7855 N N . SER A 1 995 ? 27.533 100.023 30.227 1.00 47.17 1734 SER A N 1
ATOM 7856 C CA . SER A 1 995 ? 27.120 100.486 31.548 1.00 44.87 1734 SER A CA 1
ATOM 7857 C C . SER A 1 995 ? 27.837 99.680 32.628 1.00 52.91 1734 SER A C 1
ATOM 7858 O O . SER A 1 995 ? 27.976 98.453 32.524 1.00 45.51 1734 SER A O 1
ATOM 7861 N N . ASP A 1 996 ? 28.289 100.382 33.662 1.00 48.59 1735 ASP A N 1
ATOM 7862 C CA . ASP A 1 996 ? 28.933 99.769 34.819 1.00 48.38 1735 ASP A CA 1
ATOM 7863 C C . ASP A 1 996 ? 28.286 100.397 36.051 1.00 45.07 1735 ASP A C 1
ATOM 7864 O O . ASP A 1 996 ? 28.729 101.445 36.520 1.00 47.97 1735 ASP A O 1
ATOM 7869 N N . GLY A 1 997 ? 27.216 99.778 36.543 1.00 51.28 1736 GLY A N 1
ATOM 7870 C CA . GLY A 1 997 ? 26.405 100.368 37.605 1.00 51.37 1736 GLY A CA 1
ATOM 7871 C C . GLY A 1 997 ? 25.793 101.671 37.136 1.00 43.85 1736 GLY A C 1
ATOM 7872 O O . GLY A 1 997 ? 25.062 101.696 36.154 1.00 54.61 1736 GLY A O 1
ATOM 7873 N N . ALA A 1 998 ? 26.109 102.765 37.822 1.00 50.82 1737 ALA A N 1
ATOM 7874 C CA . ALA A 1 998 ? 25.537 104.073 37.487 1.00 44.17 1737 ALA A CA 1
ATOM 7875 C C . ALA A 1 998 ? 26.220 104.736 36.297 1.00 48.39 1737 ALA A C 1
ATOM 7876 O O . ALA A 1 998 ? 25.772 105.775 35.809 1.00 42.71 1737 ALA A O 1
ATOM 7878 N N . MET A 1 999 ? 27.309 104.139 35.824 1.00 47.57 1738 MET A N 1
ATOM 7879 C CA . MET A 1 999 ? 28.069 104.756 34.751 1.00 42.52 1738 MET A CA 1
ATOM 7880 C C . MET A 1 999 ? 27.773 104.174 33.361 1.00 45.32 1738 MET A C 1
ATOM 7881 O O . MET A 1 999 ? 27.619 102.957 33.201 1.00 41.75 1738 MET A O 1
ATOM 7886 N N . THR A 1 1000 ? 27.694 105.060 32.368 1.00 39.26 1739 THR A N 1
ATOM 7887 C CA . THR A 1 1000 ? 27.661 104.665 30.954 1.00 31.45 1739 THR A CA 1
ATOM 7888 C C . THR A 1 1000 ? 28.865 105.240 30.198 1.00 31.35 1739 THR A C 1
ATOM 7889 O O . THR A 1 1000 ? 29.094 106.456 30.215 1.00 35.54 1739 THR A O 1
ATOM 7893 N N . TYR A 1 1001 ? 29.607 104.368 29.517 1.00 24.36 1740 TYR A N 1
ATOM 7894 C CA . TYR A 1 1001 ? 30.833 104.779 28.809 1.00 22.38 1740 TYR A CA 1
ATOM 7895 C C . TYR A 1 1001 ? 30.730 104.422 27.340 1.00 24.74 1740 TYR A C 1
ATOM 7896 O O . TYR A 1 1001 ? 30.308 103.312 27.016 1.00 28.45 1740 TYR A O 1
ATOM 7905 N N . VAL A 1 1002 ? 31.137 105.361 26.489 1.00 24.56 1741 VAL A N 1
ATOM 7906 C CA . VAL A 1 1002 ? 31.215 105.157 25.050 1.00 23.37 1741 VAL A CA 1
ATOM 7907 C C . VAL A 1 1002 ? 32.701 105.064 24.622 1.00 20.61 1741 VAL A C 1
ATOM 7908 O O . VAL A 1 1002 ? 33.492 105.989 24.844 1.00 21.82 1741 VAL A O 1
ATOM 7912 N N . LEU A 1 1003 ? 33.056 103.925 24.028 1.00 20.63 1742 LEU A N 1
ATOM 7913 C CA . LEU A 1 1003 ? 34.431 103.610 23.649 1.00 22.80 1742 LEU A CA 1
ATOM 7914 C C . LEU A 1 1003 ? 34.555 103.508 22.146 1.00 17.69 1742 LEU A C 1
ATOM 7915 O O . LEU A 1 1003 ? 33.757 102.834 21.490 1.00 19.54 1742 LEU A O 1
ATOM 7920 N N . ASP A 1 1004 ? 35.562 104.174 21.601 1.00 17.59 1743 ASP A N 1
ATOM 7921 C CA . ASP A 1 1004 ? 35.731 104.169 20.148 1.00 19.64 1743 ASP A CA 1
ATOM 7922 C C . ASP A 1 1004 ? 36.485 102.913 19.698 1.00 23.12 1743 ASP A C 1
ATOM 7923 O O . ASP A 1 1004 ? 36.671 101.999 20.478 1.00 19.19 1743 ASP A O 1
ATOM 7928 N N . GLU A 1 1005 ? 36.908 102.853 18.434 1.00 19.92 1744 GLU A N 1
ATOM 7929 C CA . GLU A 1 1005 ? 37.392 101.576 17.897 1.00 20.30 1744 GLU A CA 1
ATOM 7930 C C . GLU A 1 1005 ? 38.801 101.244 18.374 1.00 17.56 1744 GLU A C 1
ATOM 7931 O O . GLU A 1 1005 ? 39.245 100.090 18.255 1.00 17.92 1744 GLU A O 1
ATOM 7937 N N . ASN A 1 1006 ? 39.456 102.247 18.970 1.00 13.99 1745 ASN A N 1
ATOM 7938 C CA . ASN A 1 1006 ? 40.745 102.066 19.638 1.00 11.36 1745 ASN A CA 1
ATOM 7939 C C . ASN A 1 1006 ? 40.575 101.862 21.147 1.00 16.83 1745 ASN A C 1
ATOM 7940 O O . ASN A 1 1006 ? 41.568 101.749 21.880 1.00 16.58 1745 ASN A O 1
ATOM 7945 N N . GLY A 1 1007 ? 39.331 101.885 21.614 1.00 16.38 1746 GLY A N 1
ATOM 7946 C CA . GLY A 1 1007 ? 39.071 101.790 23.046 1.00 16.53 1746 GLY A CA 1
ATOM 7947 C C . GLY A 1 1007 ? 39.099 103.114 23.777 1.00 22.02 1746 GLY A C 1
ATOM 7948 O O . GLY A 1 1007 ? 38.939 103.127 24.999 1.00 17.43 1746 GLY A O 1
ATOM 7949 N N . LYS A 1 1008 ? 39.319 104.221 23.068 1.00 15.65 1747 LYS A N 1
ATOM 7950 C CA . LYS A 1 1008 ? 39.353 105.521 23.746 1.00 20.21 1747 LYS A CA 1
ATOM 7951 C C . LYS A 1 1008 ? 37.945 105.935 24.167 1.00 19.36 1747 LYS A C 1
ATOM 7952 O O . LYS A 1 1008 ? 36.992 105.803 23.406 1.00 17.65 1747 LYS A O 1
ATOM 7958 N N . LEU A 1 1009 ? 37.837 106.409 25.407 1.00 18.05 1748 LEU A N 1
ATOM 7959 C CA . LEU A 1 1009 ? 36.589 106.923 25.966 1.00 19.83 1748 LEU A CA 1
ATOM 7960 C C . LEU A 1 1009 ? 36.163 108.139 25.163 1.00 23.13 1748 LEU A C 1
ATOM 7961 O O . LEU A 1 1009 ? 36.922 109.087 25.042 1.00 23.74 1748 LEU A O 1
ATOM 7966 N N . VAL A 1 1010 ? 34.977 108.102 24.570 1.00 27.86 1749 VAL A N 1
ATOM 7967 C CA . VAL A 1 1010 ? 34.491 109.220 23.759 1.00 28.83 1749 VAL A CA 1
ATOM 7968 C C . VAL A 1 1010 ? 33.673 110.154 24.656 1.00 32.69 1749 VAL A C 1
ATOM 7969 O O . VAL A 1 1010 ? 33.675 111.373 24.462 1.00 32.82 1749 VAL A O 1
ATOM 7973 N N . SER A 1 1011 ? 32.999 109.563 25.641 1.00 28.46 1750 SER A N 1
ATOM 7974 C CA . SER A 1 1011 ? 32.145 110.297 26.584 1.00 34.46 1750 SER A CA 1
ATOM 7975 C C . SER A 1 1011 ? 31.673 109.348 27.687 1.00 38.91 1750 SER A C 1
ATOM 7976 O O . SER A 1 1011 ? 31.771 108.130 27.533 1.00 32.91 1750 SER A O 1
ATOM 7979 N N . GLU A 1 1012 ? 31.174 109.893 28.805 1.00 35.62 1751 GLU A N 1
ATOM 7980 C CA . GLU A 1 1012 ? 30.694 109.066 29.923 1.00 38.26 1751 GLU A CA 1
ATOM 7981 C C . GLU A 1 1012 ? 29.360 109.558 30.501 1.00 44.73 1751 GLU A C 1
ATOM 7982 O O . GLU A 1 1012 ? 28.981 110.702 30.261 1.00 40.75 1751 GLU A O 1
#